Protein 6K11 (pdb70)

Organism: Legionella pneumophila subsp. pneumophila (strain Philadelphia 1 / ATCC 33152 / DSM 7513) (NCBI:txid272624)

Structure (mmCIF, N/CA/C/O backbone):
data_6K11
#
_entry.id   6K11
#
_cell.length_a   122.652
_cell.length_b   135.230
_cell.length_c   66.903
_cell.angle_alpha   90.00
_cell.angle_beta   90.00
_cell.angle_gamma   90.00
#
_symmetry.space_group_name_H-M   'P 21 21 2'
#
loop_
_entity.id
_entity.type
_entity.pdbx_description
1 polymer Lpg2148(MvcA)
2 water water
#
loop_
_atom_site.group_PDB
_atom_site.id
_atom_site.type_symbol
_atom_site.label_atom_id
_atom_site.label_alt_id
_atom_site.label_comp_id
_atom_site.label_asym_id
_atom_site.label_entity_id
_atom_site.label_seq_id
_atom_site.pdbx_PDB_ins_code
_atom_site.Cartn_x
_atom_site.Cartn_y
_atom_site.Cartn_z
_atom_site.occupancy
_atom_site.B_iso_or_equiv
_atom_site.auth_seq_id
_atom_site.auth_comp_id
_atom_site.auth_asym_id
_atom_site.auth_atom_id
_atom_site.pdbx_PDB_model_num
ATOM 1 N N . GLU A 1 2 ? 81.021 7.542 36.206 1.00 57.80 14 GLU A N 1
ATOM 2 C CA . GLU A 1 2 ? 80.559 6.177 35.955 1.00 55.78 14 GLU A CA 1
ATOM 3 C C . GLU A 1 2 ? 79.049 6.100 35.704 1.00 52.15 14 GLU A C 1
ATOM 4 O O . GLU A 1 2 ? 78.261 6.729 36.409 1.00 52.34 14 GLU A O 1
ATOM 10 N N . SER A 1 3 ? 78.652 5.315 34.703 1.00 48.14 15 SER A N 1
ATOM 11 C CA . SER A 1 3 ? 77.243 5.199 34.357 1.00 47.42 15 SER A CA 1
ATOM 12 C C . SER A 1 3 ? 76.480 4.453 35.455 1.00 48.16 15 SER A C 1
ATOM 13 O O . SER A 1 3 ? 77.069 3.670 36.209 1.00 46.11 15 SER A O 1
ATOM 16 N N . PRO A 1 4 ? 75.174 4.710 35.593 1.00 45.87 16 PRO A N 1
ATOM 17 C CA . PRO A 1 4 ? 74.392 3.943 36.576 1.00 44.02 16 PRO A CA 1
ATOM 18 C C . PRO A 1 4 ? 74.468 2.441 36.344 1.00 42.74 16 PRO A C 1
ATOM 19 O O . PRO A 1 4 ? 74.534 1.668 37.310 1.00 39.45 16 PRO A O 1
ATOM 23 N N . GLY A 1 5 ? 74.465 2.015 35.081 1.00 43.25 17 GLY A N 1
ATOM 24 C CA . GLY A 1 5 ? 74.570 0.594 34.783 1.00 41.79 17 GLY A CA 1
ATOM 25 C C . GLY A 1 5 ? 75.851 -0.026 35.308 1.00 39.53 17 GLY A C 1
ATOM 26 O O . GLY A 1 5 ? 75.839 -1.150 35.811 1.00 38.88 17 GLY A O 1
ATOM 27 N N . PHE A 1 6 ? 76.968 0.701 35.218 1.00 38.24 18 PHE A N 1
ATOM 28 C CA . PHE A 1 6 ? 78.214 0.177 35.768 1.00 40.33 18 PHE A CA 1
ATOM 29 C C . PHE A 1 6 ? 78.198 0.154 37.292 1.00 42.17 18 PHE A C 1
ATOM 30 O O . PHE A 1 6 ? 78.821 -0.724 37.905 1.00 32.82 18 PHE A O 1
ATOM 38 N N . MET A 1 7 ? 77.508 1.113 37.918 1.00 37.46 19 MET A N 1
ATOM 39 C CA . MET A 1 7 ? 77.392 1.112 39.374 1.00 37.45 19 MET A CA 1
ATOM 40 C C . MET A 1 7 ? 76.734 -0.172 39.873 1.00 36.51 19 MET A C 1
ATOM 41 O O . MET A 1 7 ? 77.072 -0.670 40.956 1.00 34.00 19 MET A O 1
ATOM 46 N N . VAL A 1 8 ? 75.782 -0.709 39.101 1.00 35.37 20 VAL A N 1
ATOM 47 C CA . VAL A 1 8 ? 75.171 -2.000 39.420 1.00 33.83 20 VAL A CA 1
ATOM 48 C C . VAL A 1 8 ? 76.240 -3.082 39.516 1.00 35.12 20 VAL A C 1
ATOM 49 O O . VAL A 1 8 ? 76.253 -3.881 40.459 1.00 32.82 20 VAL A O 1
ATOM 53 N N . HIS A 1 9 ? 77.145 -3.137 38.532 1.00 33.04 21 HIS A N 1
ATOM 54 C CA . HIS A 1 9 ? 78.193 -4.158 38.574 1.00 32.84 21 HIS A CA 1
ATOM 55 C C . HIS A 1 9 ? 79.123 -3.942 39.764 1.00 34.07 21 HIS A C 1
ATOM 56 O O . HIS A 1 9 ? 79.478 -4.892 40.476 1.00 30.98 21 HIS A O 1
ATOM 63 N N . LYS A 1 10 ? 79.548 -2.691 39.989 1.00 29.45 22 LYS A N 1
ATOM 64 C CA . LYS A 1 10 ? 80.491 -2.420 41.067 1.00 32.38 22 LYS A CA 1
ATOM 65 C C . LYS A 1 10 ? 79.899 -2.806 42.416 1.00 31.24 22 LYS A C 1
ATOM 66 O O . LYS A 1 10 ? 80.589 -3.376 43.272 1.00 33.62 22 LYS A O 1
ATOM 72 N N . LYS A 1 11 ? 78.624 -2.506 42.620 1.00 30.72 23 LYS A N 1
ATOM 73 C CA . LYS A 1 11 ? 77.989 -2.748 43.910 1.00 31.73 23 LYS A CA 1
ATOM 74 C C . LYS A 1 11 ? 77.686 -4.224 44.109 1.00 31.15 23 LYS A C 1
ATOM 75 O O . LYS A 1 11 ? 77.892 -4.756 45.204 1.00 30.13 23 LYS A O 1
ATOM 81 N N . LEU A 1 12 ? 77.187 -4.896 43.066 1.00 30.18 24 LEU A N 1
ATOM 82 C CA . LEU A 1 12 ? 76.948 -6.327 43.168 1.00 30.61 24 LEU A CA 1
ATOM 83 C C . LEU A 1 12 ? 78.247 -7.062 43.492 1.00 30.71 24 LEU A C 1
ATOM 84 O O . LEU A 1 12 ? 78.286 -7.933 44.384 1.00 29.55 24 LEU A O 1
ATOM 89 N N . LYS A 1 13 ? 79.333 -6.696 42.806 1.00 27.61 25 LYS A N 1
ATOM 90 C CA . LYS A 1 13 ? 80.610 -7.355 43.054 1.00 28.82 25 LYS A CA 1
ATOM 91 C C . LYS A 1 13 ? 81.121 -7.054 44.461 1.00 32.63 25 LYS A C 1
ATOM 92 O O . LYS A 1 13 ? 81.533 -7.964 45.194 1.00 28.76 25 LYS A O 1
ATOM 98 N N . SER A 1 14 ? 81.090 -5.776 44.867 1.00 29.92 26 SER A N 1
ATOM 99 C CA . SER A 1 14 ? 81.611 -5.421 46.183 1.00 30.87 26 SER A CA 1
ATOM 100 C C . SER A 1 14 ? 80.819 -6.106 47.298 1.00 30.29 26 SER A C 1
ATOM 101 O O . SER A 1 14 ? 81.401 -6.630 48.261 1.00 30.69 26 SER A O 1
ATOM 104 N N . MET A 1 15 ? 79.497 -6.146 47.164 1.00 30.06 27 MET A N 1
ATOM 105 C CA . MET A 1 15 ? 78.638 -6.733 48.193 1.00 30.89 27 MET A CA 1
ATOM 106 C C . MET A 1 15 ? 78.799 -8.249 48.270 1.00 28.90 27 MET A C 1
ATOM 107 O O . MET A 1 15 ? 78.820 -8.826 49.366 1.00 29.44 27 MET A O 1
ATOM 112 N N . SER A 1 16 ? 78.864 -8.917 47.122 1.00 27.73 28 SER A N 1
ATOM 113 C CA . SER A 1 16 ? 79.086 -10.365 47.133 1.00 31.46 28 SER A CA 1
ATOM 114 C C . SER A 1 16 ? 80.454 -10.726 47.723 1.00 30.43 28 SER A C 1
ATOM 115 O O . SER A 1 16 ? 80.570 -11.684 48.502 1.00 29.69 28 SER A O 1
ATOM 118 N N . GLN A 1 17 ? 81.504 -9.972 47.372 1.00 30.61 29 GLN A N 1
ATOM 119 C CA . GLN A 1 17 ? 82.820 -10.206 47.972 1.00 30.44 29 GLN A CA 1
ATOM 120 C C . GLN A 1 17 ? 82.756 -10.166 49.495 1.00 33.01 29 GLN A C 1
ATOM 121 O O . GLN A 1 17 ? 83.407 -10.971 50.174 1.00 27.98 29 GLN A O 1
ATOM 127 N N . SER A 1 18 ? 82.003 -9.206 50.049 1.00 29.73 30 SER A N 1
ATOM 128 C CA . SER A 1 18 ? 81.992 -9.001 51.492 1.00 26.48 30 SER A CA 1
ATOM 129 C C . SER A 1 18 ? 81.032 -9.946 52.210 1.00 29.99 30 SER A C 1
ATOM 130 O O . SER A 1 18 ? 81.345 -10.406 53.309 1.00 29.50 30 SER A O 1
ATOM 133 N N . TYR A 1 19 ? 79.867 -10.269 51.618 1.00 27.55 31 TYR A N 1
ATOM 134 C CA . TYR A 1 19 ? 78.768 -10.818 52.404 1.00 30.54 31 TYR A CA 1
ATOM 135 C C . TYR A 1 19 ? 78.314 -12.220 52.030 1.00 32.35 31 TYR A C 1
ATOM 136 O O . TYR A 1 19 ? 77.457 -12.768 52.739 1.00 32.41 31 TYR A O 1
ATOM 145 N N . GLY A 1 20 ? 78.836 -12.810 50.947 1.00 33.28 32 GLY A N 1
ATOM 146 C CA . GLY A 1 20 ? 78.539 -14.186 50.575 1.00 28.48 32 GLY A CA 1
ATOM 147 C C . GLY A 1 20 ? 77.083 -14.624 50.632 1.00 33.71 32 GLY A C 1
ATOM 148 O O . GLY A 1 20 ? 76.228 -14.101 49.902 1.00 32.83 32 GLY A O 1
ATOM 149 N N . VAL A 1 21 ? 76.799 -15.595 51.507 1.00 31.15 33 VAL A N 1
ATOM 150 C CA . VAL A 1 21 ? 75.475 -16.202 51.585 1.00 33.13 33 VAL A CA 1
ATOM 151 C C . VAL A 1 21 ? 74.387 -15.193 51.953 1.00 35.43 33 VAL A C 1
ATOM 152 O O . VAL A 1 21 ? 73.213 -15.412 51.630 1.00 33.66 33 VAL A O 1
ATOM 156 N N . MET A 1 22 ? 74.743 -14.090 52.617 1.00 30.70 34 MET A N 1
ATOM 157 C CA . MET A 1 22 ? 73.734 -13.113 53.024 1.00 32.45 34 MET A CA 1
ATOM 158 C C . MET A 1 22 ? 73.056 -12.458 51.821 1.00 35.88 34 MET A C 1
ATOM 159 O O . MET A 1 22 ? 71.968 -11.888 51.970 1.00 36.73 34 MET A O 1
ATOM 164 N N . MET A 1 23 ? 73.666 -12.531 50.630 1.00 33.65 35 MET A N 1
ATOM 165 C CA . MET A 1 23 ? 73.118 -11.845 49.463 1.00 33.33 35 MET A CA 1
ATOM 166 C C . MET A 1 23 ? 71.769 -12.394 49.003 1.00 36.80 35 MET A C 1
ATOM 167 O O . MET A 1 23 ? 71.073 -11.701 48.254 1.00 35.88 35 MET A O 1
ATOM 172 N N . THR A 1 24 ? 71.383 -13.614 49.413 1.00 35.16 36 THR A N 1
ATOM 173 C CA . THR A 1 24 ? 70.048 -14.128 49.091 1.00 36.68 36 THR A CA 1
ATOM 174 C C . THR A 1 24 ? 68.931 -13.305 49.725 1.00 33.22 36 THR A C 1
ATOM 175 O O . THR A 1 24 ? 67.802 -13.310 49.218 1.00 37.57 36 THR A O 1
ATOM 179 N N . GLY A 1 25 ? 69.213 -12.609 50.825 1.00 36.01 37 GLY A N 1
ATOM 180 C CA . GLY A 1 25 ? 68.202 -11.863 51.549 1.00 34.69 37 GLY A CA 1
ATOM 181 C C . GLY A 1 25 ? 67.277 -12.691 52.421 1.00 39.27 37 GLY A C 1
ATOM 182 O O . GLY A 1 25 ? 66.339 -12.136 52.995 1.00 38.04 37 GLY A O 1
ATOM 183 N N . VAL A 1 26 ? 67.510 -13.986 52.560 1.00 33.07 38 VAL A N 1
ATOM 184 C CA . VAL A 1 26 ? 66.602 -14.834 53.349 1.00 35.55 38 VAL A CA 1
ATOM 185 C C . VAL A 1 26 ? 66.933 -14.668 54.830 1.00 32.20 38 VAL A C 1
ATOM 186 O O . VAL A 1 26 ? 68.104 -14.815 55.209 1.00 33.02 38 VAL A O 1
ATOM 190 N N . PRO A 1 27 ? 65.960 -14.370 55.697 1.00 31.41 39 PRO A N 1
ATOM 191 C CA . PRO A 1 27 ? 66.287 -14.248 57.123 1.00 30.68 39 PRO A CA 1
ATOM 192 C C . PRO A 1 27 ? 66.874 -15.555 57.634 1.00 30.44 39 PRO A C 1
ATOM 193 O O . PRO A 1 27 ? 66.493 -16.636 57.183 1.00 28.77 39 PRO A O 1
ATOM 197 N N . ALA A 1 28 ? 67.850 -15.438 58.537 1.00 30.24 40 ALA A N 1
ATOM 198 C CA . ALA A 1 28 ? 68.574 -16.621 59.005 1.00 30.75 40 ALA A CA 1
ATOM 199 C C . ALA A 1 28 ? 67.632 -17.631 59.646 1.00 33.63 40 ALA A C 1
ATOM 200 O O . ALA A 1 28 ? 67.801 -18.848 59.470 1.00 29.98 40 ALA A O 1
ATOM 202 N N . GLU A 1 29 ? 66.650 -17.155 60.417 1.00 31.32 41 GLU A N 1
ATOM 203 C CA . GLU A 1 29 ? 65.737 -18.104 61.050 1.00 31.60 41 GLU A CA 1
ATOM 204 C C . GLU A 1 29 ? 64.948 -18.881 60.009 1.00 32.37 41 GLU A C 1
ATOM 205 O O . GLU A 1 29 ? 64.688 -20.078 60.184 1.00 32.62 41 GLU A O 1
ATOM 211 N N . VAL A 1 30 ? 64.569 -18.223 58.911 1.00 30.15 42 VAL A N 1
ATOM 212 C CA . VAL A 1 30 ? 63.815 -18.891 57.850 1.00 31.12 42 VAL A CA 1
ATOM 213 C C . VAL A 1 30 ? 64.684 -19.946 57.167 1.00 32.09 42 VAL A C 1
ATOM 214 O O . VAL A 1 30 ? 64.249 -21.083 56.924 1.00 31.01 42 VAL A O 1
ATOM 218 N N . LEU A 1 31 ? 65.924 -19.575 56.841 1.00 32.04 43 LEU A N 1
ATOM 219 C CA . LEU A 1 31 ? 66.869 -20.526 56.255 1.00 33.95 43 LEU A CA 1
ATOM 220 C C . LEU A 1 31 ? 67.078 -21.728 57.171 1.00 31.93 43 LEU A C 1
ATOM 221 O O . LEU A 1 31 ? 67.059 -22.886 56.720 1.00 32.92 43 LEU A O 1
ATOM 226 N N . GLY A 1 32 ? 67.298 -21.466 58.462 1.00 32.41 44 GLY A N 1
ATOM 227 C CA . GLY A 1 32 ? 67.517 -22.552 59.405 1.00 32.73 44 GLY A CA 1
ATOM 228 C C . GLY A 1 32 ? 66.320 -23.478 59.525 1.00 33.90 44 GLY A C 1
ATOM 229 O O . GLY A 1 32 ? 66.473 -24.701 59.559 1.00 30.53 44 GLY A O 1
ATOM 230 N N . GLN A 1 33 ? 65.110 -22.912 59.599 1.00 31.80 45 GLN A N 1
ATOM 231 C CA . GLN A 1 33 ? 63.922 -23.766 59.634 1.00 32.23 45 GLN A CA 1
ATOM 232 C C . GLN A 1 33 ? 63.781 -24.580 58.351 1.00 33.42 45 GLN A C 1
ATOM 233 O O . GLN A 1 33 ? 63.394 -25.755 58.391 1.00 32.98 45 GLN A O 1
ATOM 239 N N . MET A 1 34 ? 64.079 -23.983 57.194 1.00 32.12 46 MET A N 1
ATOM 240 C CA . MET A 1 34 ? 63.909 -24.755 55.964 1.00 33.22 46 MET A CA 1
ATOM 241 C C . MET A 1 34 ? 64.971 -25.852 55.845 1.00 36.99 46 MET A C 1
ATOM 242 O O . MET A 1 34 ? 64.687 -26.925 55.292 1.00 36.38 46 MET A O 1
ATOM 247 N N . GLN A 1 35 ? 66.180 -25.615 56.380 1.00 33.42 47 GLN A N 1
ATOM 248 C CA . GLN A 1 35 ? 67.199 -26.668 56.448 1.00 35.64 47 GLN A CA 1
ATOM 249 C C . GLN A 1 35 ? 66.728 -27.831 57.322 1.00 37.29 47 GLN A C 1
ATOM 250 O O . GLN A 1 35 ? 66.864 -29.000 56.946 1.00 36.52 47 GLN A O 1
ATOM 256 N N . ALA A 1 36 ? 66.174 -27.524 58.501 1.00 34.29 48 ALA A N 1
ATOM 257 C CA . ALA A 1 36 ? 65.610 -28.571 59.360 1.00 37.32 48 ALA A CA 1
ATOM 258 C C . ALA A 1 36 ? 64.564 -29.399 58.621 1.00 39.20 48 ALA A C 1
ATOM 259 O O . ALA A 1 36 ? 64.619 -30.638 58.620 1.00 39.20 48 ALA A O 1
ATOM 261 N N . GLU A 1 37 ? 63.604 -28.731 57.971 1.00 36.26 49 GLU A N 1
ATOM 262 C CA . GLU A 1 37 ? 62.515 -29.460 57.320 1.00 39.36 49 GLU A CA 1
ATOM 263 C C . GLU A 1 37 ? 63.024 -30.314 56.162 1.00 42.02 49 GLU A C 1
ATOM 264 O O . GLU A 1 37 ? 62.499 -31.410 55.922 1.00 38.88 49 GLU A O 1
ATOM 270 N N . ARG A 1 38 ? 64.081 -29.868 55.477 1.00 38.79 50 ARG A N 1
ATOM 271 C CA . ARG A 1 38 ? 64.687 -30.695 54.437 1.00 43.64 50 ARG A CA 1
ATOM 272 C C . ARG A 1 38 ? 65.388 -31.921 55.026 1.00 42.44 50 ARG A C 1
ATOM 273 O O . ARG A 1 38 ? 65.498 -32.947 54.348 1.00 43.89 50 ARG A O 1
ATOM 281 N N . SER A 1 39 ? 65.852 -31.840 56.278 1.00 41.37 51 SER A N 1
ATOM 282 C CA . SER A 1 39 ? 66.544 -32.947 56.937 1.00 42.92 51 SER A CA 1
ATOM 283 C C . SER A 1 39 ? 65.612 -33.980 57.575 1.00 48.27 51 SER A C 1
ATOM 284 O O . SER A 1 39 ? 66.024 -35.136 57.741 1.00 45.36 51 SER A O 1
ATOM 287 N N . ILE A 1 40 ? 64.383 -33.583 57.947 1.00 43.69 52 ILE A N 1
ATOM 288 C CA . ILE A 1 40 ? 63.453 -34.502 58.616 1.00 47.92 52 ILE A CA 1
ATOM 289 C C . ILE A 1 40 ? 63.336 -35.856 57.921 1.00 48.41 52 ILE A C 1
ATOM 290 O O . ILE A 1 40 ? 63.419 -36.883 58.612 1.00 48.57 52 ILE A O 1
ATOM 295 N N . PRO A 1 41 ? 63.135 -35.948 56.599 1.00 47.77 53 PRO A N 1
ATOM 296 C CA . PRO A 1 41 ? 62.974 -37.275 55.977 1.00 48.68 53 PRO A CA 1
ATOM 297 C C . PRO A 1 41 ? 64.184 -38.184 56.134 1.00 53.60 53 PRO A C 1
ATOM 298 O O . PRO A 1 41 ? 64.065 -39.392 55.888 1.00 53.37 53 PRO A O 1
ATOM 302 N N . SER A 1 42 ? 65.338 -37.651 56.528 1.00 52.26 54 SER A N 1
ATOM 303 C CA . SER A 1 42 ? 66.546 -38.444 56.710 1.00 53.56 54 SER A CA 1
ATOM 304 C C . SER A 1 42 ? 66.715 -38.968 58.131 1.00 54.30 54 SER A C 1
ATOM 305 O O . SER A 1 42 ? 67.656 -39.727 58.388 1.00 52.07 54 SER A O 1
ATOM 308 N N . ILE A 1 43 ? 65.837 -38.597 59.055 1.00 49.96 55 ILE A N 1
ATOM 309 C CA . ILE A 1 43 ? 65.943 -39.030 60.439 1.00 48.88 55 ILE A CA 1
ATOM 310 C C . ILE A 1 43 ? 65.023 -40.229 60.639 1.00 57.33 55 ILE A C 1
ATOM 311 O O . ILE A 1 43 ? 63.804 -40.132 60.450 1.00 55.16 55 ILE A O 1
ATOM 316 N N . ASN A 1 44 ? 65.617 -41.368 60.983 1.00 55.88 56 ASN A N 1
ATOM 317 C CA . ASN A 1 44 ? 64.858 -42.566 61.318 1.00 57.55 56 ASN A CA 1
ATOM 318 C C . ASN A 1 44 ? 64.284 -42.398 62.721 1.00 56.80 56 ASN A C 1
ATOM 319 O O . ASN A 1 44 ? 65.034 -42.311 63.700 1.00 55.79 56 ASN A O 1
ATOM 324 N N . LYS A 1 45 ? 62.954 -42.343 62.821 1.00 59.54 57 LYS A N 1
ATOM 325 C CA . LYS A 1 45 ? 62.331 -41.987 64.091 1.00 63.01 57 LYS A CA 1
ATOM 326 C C . LYS A 1 45 ? 62.239 -43.148 65.074 1.00 62.66 57 LYS A C 1
ATOM 327 O O . LYS A 1 45 ? 61.886 -42.922 66.237 1.00 64.85 57 LYS A O 1
ATOM 333 N N . THR A 1 46 ? 62.577 -44.367 64.660 1.00 62.97 58 THR A N 1
ATOM 334 C CA . THR A 1 46 ? 62.740 -45.477 65.594 1.00 66.43 58 THR A CA 1
ATOM 335 C C . THR A 1 46 ? 64.155 -45.565 66.155 1.00 67.79 58 THR A C 1
ATOM 336 O O . THR A 1 46 ? 64.440 -46.477 66.938 1.00 68.39 58 THR A O 1
ATOM 340 N N . GLY A 1 47 ? 65.041 -44.645 65.775 1.00 66.07 59 GLY A N 1
ATOM 341 C CA . GLY A 1 47 ? 66.427 -44.666 66.186 1.00 63.35 59 GLY A CA 1
ATOM 342 C C . GLY A 1 47 ? 66.747 -43.614 67.228 1.00 60.76 59 GLY A C 1
ATOM 343 O O . GLY A 1 47 ? 65.868 -43.098 67.927 1.00 61.57 59 GLY A O 1
ATOM 344 N N . ASN A 1 48 ? 68.037 -43.294 67.333 1.00 59.92 60 ASN A N 1
ATOM 345 C CA . ASN A 1 48 ? 68.523 -42.300 68.287 1.00 59.04 60 ASN A CA 1
ATOM 346 C C . ASN A 1 48 ? 68.268 -40.900 67.725 1.00 57.97 60 ASN A C 1
ATOM 347 O O . ASN A 1 48 ? 68.962 -40.458 66.802 1.00 56.65 60 ASN A O 1
ATOM 352 N N . LEU A 1 49 ? 67.289 -40.190 68.300 1.00 55.01 61 LEU A N 1
ATOM 353 C CA . LEU A 1 49 ? 66.863 -38.909 67.734 1.00 55.19 61 LEU A CA 1
ATOM 354 C C . LEU A 1 49 ? 67.890 -37.812 67.997 1.00 52.85 61 LEU A C 1
ATOM 355 O O . LEU A 1 49 ? 68.257 -37.065 67.084 1.00 51.33 61 LEU A O 1
ATOM 360 N N . LYS A 1 50 ? 68.360 -37.693 69.242 1.00 49.32 62 LYS A N 1
ATOM 361 C CA . LYS A 1 50 ? 69.328 -36.651 69.578 1.00 56.17 62 LYS A CA 1
ATOM 362 C C . LYS A 1 50 ? 70.619 -36.789 68.774 1.00 55.72 62 LYS A C 1
ATOM 363 O O . LYS A 1 50 ? 71.241 -35.779 68.409 1.00 52.77 62 LYS A O 1
ATOM 369 N N . GLN A 1 51 ? 71.029 -38.023 68.475 1.00 52.60 63 GLN A N 1
ATOM 370 C CA . GLN A 1 51 ? 72.256 -38.246 67.721 1.00 53.32 63 GLN A CA 1
ATOM 371 C C . GLN A 1 51 ? 72.057 -37.960 66.236 1.00 52.22 63 GLN A C 1
ATOM 372 O O . GLN A 1 51 ? 72.938 -37.383 65.583 1.00 46.46 63 GLN A O 1
ATOM 378 N N . GLN A 1 52 ? 70.907 -38.354 65.688 1.00 46.01 64 GLN A N 1
ATOM 379 C CA . GLN A 1 52 ? 70.625 -38.063 64.289 1.00 46.10 64 GLN A CA 1
ATOM 380 C C . GLN A 1 52 ? 70.508 -36.561 64.054 1.00 47.02 64 GLN A C 1
ATOM 381 O O . GLN A 1 52 ? 70.995 -36.047 63.041 1.00 44.13 64 GLN A O 1
ATOM 387 N N . ILE A 1 53 ? 69.882 -35.840 64.986 1.00 42.77 65 ILE A N 1
ATOM 388 C CA . ILE A 1 53 ? 69.775 -34.389 64.851 1.00 45.15 65 ILE A CA 1
ATOM 389 C C . ILE A 1 53 ? 71.165 -33.759 64.831 1.00 44.34 65 ILE A C 1
ATOM 390 O O . ILE A 1 53 ? 71.460 -32.894 63.998 1.00 40.09 65 ILE A O 1
ATOM 395 N N . ALA A 1 54 ? 72.040 -34.182 65.749 1.00 40.40 66 ALA A N 1
ATOM 396 C CA . ALA A 1 54 ? 73.405 -33.658 65.756 1.00 42.84 66 ALA A CA 1
ATOM 397 C C . ALA A 1 54 ? 74.099 -33.933 64.428 1.00 43.33 66 ALA A C 1
ATOM 398 O O . ALA A 1 54 ? 74.824 -33.075 63.903 1.00 43.11 66 ALA A O 1
ATOM 400 N N . LYS A 1 55 ? 73.854 -35.114 63.858 1.00 43.58 67 LYS A N 1
ATOM 401 C CA . LYS A 1 55 ? 74.437 -35.488 62.576 1.00 43.16 67 LYS A CA 1
ATOM 402 C C . LYS A 1 55 ? 73.935 -34.589 61.451 1.00 44.90 67 LYS A C 1
ATOM 403 O O . LYS A 1 55 ? 74.724 -34.091 60.634 1.00 40.91 67 LYS A O 1
ATOM 409 N N . GLU A 1 56 ? 72.618 -34.371 61.389 1.00 40.35 68 GLU A N 1
ATOM 410 C CA . GLU A 1 56 ? 72.069 -33.565 60.303 1.00 41.89 68 GLU A CA 1
ATOM 411 C C . GLU A 1 56 ? 72.498 -32.111 60.424 1.00 39.40 68 GLU A C 1
ATOM 412 O O . GLU A 1 56 ? 72.754 -31.448 59.412 1.00 37.92 68 GLU A O 1
ATOM 418 N N . VAL A 1 57 ? 72.581 -31.596 61.648 1.00 35.87 69 VAL A N 1
ATOM 419 C CA . VAL A 1 57 ? 73.001 -30.211 61.833 1.00 37.03 69 VAL A CA 1
ATOM 420 C C . VAL A 1 57 ? 74.452 -30.040 61.393 1.00 37.26 69 VAL A C 1
ATOM 421 O O . VAL A 1 57 ? 74.800 -29.081 60.692 1.00 33.46 69 VAL A O 1
ATOM 425 N N . SER A 1 58 ? 75.317 -30.980 61.786 1.00 36.91 70 SER A N 1
ATOM 426 C CA . SER A 1 58 ? 76.721 -30.920 61.384 1.00 37.78 70 SER A CA 1
ATOM 427 C C . SER A 1 58 ? 76.864 -30.930 59.865 1.00 38.81 70 SER A C 1
ATOM 428 O O . SER A 1 58 ? 77.624 -30.135 59.293 1.00 39.17 70 SER A O 1
ATOM 431 N N . LYS A 1 59 ? 76.135 -31.826 59.194 1.00 33.21 71 LYS A N 1
ATOM 432 C CA . LYS A 1 59 ? 76.231 -31.939 57.741 1.00 39.43 71 LYS A CA 1
ATOM 433 C C . LYS A 1 59 ? 75.903 -30.612 57.057 1.00 42.29 71 LYS A C 1
ATOM 434 O O . LYS A 1 59 ? 76.654 -30.140 56.194 1.00 38.10 71 LYS A O 1
ATOM 440 N N . VAL A 1 60 ? 74.797 -29.981 57.455 1.00 37.92 72 VAL A N 1
ATOM 441 C CA . VAL A 1 60 ? 74.372 -28.730 56.829 1.00 37.33 72 VAL A CA 1
ATOM 442 C C . VAL A 1 60 ? 75.341 -27.602 57.163 1.00 35.45 72 VAL A C 1
ATOM 443 O O . VAL A 1 60 ? 75.709 -26.803 56.294 1.00 37.87 72 VAL A O 1
ATOM 447 N N . CYS A 1 61 ? 75.779 -27.516 58.416 1.00 34.10 73 CYS A N 1
ATOM 448 C CA . CYS A 1 61 ? 76.675 -26.432 58.790 1.00 37.67 73 CYS A CA 1
ATOM 449 C C . CYS A 1 61 ? 78.054 -26.605 58.159 1.00 41.09 73 CYS A C 1
ATOM 450 O O . CYS A 1 61 ? 78.738 -25.604 57.891 1.00 37.82 73 CYS A O 1
ATOM 453 N N . HIS A 1 62 ? 78.466 -27.854 57.900 1.00 36.66 74 HIS A N 1
ATOM 454 C CA . HIS A 1 62 ? 79.617 -28.100 57.029 1.00 42.48 74 HIS A CA 1
ATOM 455 C C . HIS A 1 62 ? 79.427 -27.435 55.674 1.00 37.39 74 HIS A C 1
ATOM 456 O O . HIS A 1 62 ? 80.292 -26.688 55.214 1.00 38.09 74 HIS A O 1
ATOM 463 N N . MET A 1 63 ? 78.306 -27.731 55.011 1.00 34.02 75 MET A N 1
ATOM 464 C CA . MET A 1 63 ? 78.047 -27.212 53.673 1.00 41.61 75 MET A CA 1
ATOM 465 C C . MET A 1 63 ? 78.012 -25.684 53.641 1.00 41.35 75 MET A C 1
ATOM 466 O O . MET A 1 63 ? 78.426 -25.083 52.640 1.00 38.55 75 MET A O 1
ATOM 471 N N . MET A 1 64 ? 77.543 -25.036 54.719 1.00 35.97 76 MET A N 1
ATOM 472 C CA . MET A 1 64 ? 77.534 -23.573 54.751 1.00 39.08 76 MET A CA 1
ATOM 473 C C . MET A 1 64 ? 78.939 -22.965 54.719 1.00 40.04 76 MET A C 1
ATOM 474 O O . MET A 1 64 ? 79.079 -21.789 54.370 1.00 36.67 76 MET A O 1
ATOM 479 N N . THR A 1 65 ? 79.981 -23.722 55.076 1.00 37.19 77 THR A N 1
ATOM 480 C CA . THR A 1 65 ? 81.355 -23.229 55.003 1.00 37.25 77 THR A CA 1
ATOM 481 C C . THR A 1 65 ? 82.137 -23.789 53.813 1.00 38.93 77 THR A C 1
ATOM 482 O O . THR A 1 65 ? 83.357 -23.575 53.726 1.00 38.51 77 THR A O 1
ATOM 486 N N . GLU A 1 66 ? 81.474 -24.478 52.886 1.00 37.84 78 GLU A N 1
ATOM 487 C CA . GLU A 1 66 ? 82.138 -25.104 51.742 1.00 36.01 78 GLU A CA 1
ATOM 488 C C . GLU A 1 66 ? 81.562 -24.554 50.442 1.00 35.94 78 GLU A C 1
ATOM 489 O O . GLU A 1 66 ? 80.506 -23.898 50.468 1.00 33.65 78 GLU A O 1
ATOM 495 N N . PRO A 1 67 ? 82.213 -24.799 49.274 1.00 35.76 79 PRO A N 1
ATOM 496 C CA . PRO A 1 67 ? 81.604 -24.380 47.998 1.00 33.98 79 PRO A CA 1
ATOM 497 C C . PRO A 1 67 ? 80.409 -25.243 47.622 1.00 35.40 79 PRO A C 1
ATOM 498 O O . PRO A 1 67 ? 80.541 -26.214 46.862 1.00 33.78 79 PRO A O 1
ATOM 502 N N . THR A 1 68 ? 79.229 -24.897 48.137 1.00 29.80 80 THR A N 1
ATOM 503 C CA . THR A 1 68 ? 78.022 -25.671 47.874 1.00 32.54 80 THR A CA 1
ATOM 504 C C . THR A 1 68 ? 76.916 -24.834 47.251 1.00 33.79 80 THR A C 1
ATOM 505 O O . THR A 1 68 ? 75.755 -25.265 47.226 1.00 33.40 80 THR A O 1
ATOM 509 N N . GLN A 1 69 ? 77.236 -23.651 46.756 1.00 30.40 81 GLN A N 1
ATOM 510 C CA . GLN A 1 69 ? 76.291 -22.892 45.950 1.00 30.77 81 GLN A CA 1
ATOM 511 C C . GLN A 1 69 ? 76.311 -23.431 44.526 1.00 32.89 81 GLN A C 1
ATOM 512 O O . GLN A 1 69 ? 77.380 -23.556 43.925 1.00 33.91 81 GLN A O 1
ATOM 518 N N . SER A 1 70 ? 75.136 -23.750 43.977 1.00 31.83 82 SER A N 1
ATOM 519 C CA . SER A 1 70 ? 75.123 -24.238 42.609 1.00 31.85 82 SER A CA 1
ATOM 520 C C . SER A 1 70 ? 75.196 -23.073 41.627 1.00 29.82 82 SER A C 1
ATOM 521 O O . SER A 1 70 ? 74.880 -21.922 41.952 1.00 29.27 82 SER A O 1
ATOM 524 N N . CYS A 1 71 ? 75.645 -23.385 40.410 1.00 28.70 83 CYS A N 1
ATOM 525 C CA . CYS A 1 71 ? 75.675 -22.376 39.357 1.00 30.44 83 CYS A CA 1
ATOM 526 C C . CYS A 1 71 ? 74.282 -21.799 39.116 1.00 28.56 83 CYS A C 1
ATOM 527 O O . CYS A 1 71 ? 74.130 -20.587 38.947 1.00 30.82 83 CYS A O 1
ATOM 529 N N . GLY A 1 72 ? 73.256 -22.649 39.107 1.00 31.02 84 GLY A N 1
ATOM 530 C CA . GLY A 1 72 ? 71.897 -22.161 38.872 1.00 33.35 84 GLY A CA 1
ATOM 531 C C . GLY A 1 72 ? 71.409 -21.220 39.961 1.00 33.19 84 GLY A C 1
ATOM 532 O O . GLY A 1 72 ? 70.754 -20.214 39.676 1.00 34.38 84 GLY A O 1
ATOM 533 N N . GLN A 1 73 ? 71.730 -21.534 41.222 1.00 34.19 85 GLN A N 1
ATOM 534 C CA . GLN A 1 73 ? 71.395 -20.653 42.338 1.00 32.64 85 GLN A CA 1
ATOM 535 C C . GLN A 1 73 ? 72.029 -19.280 42.189 1.00 34.25 85 GLN A C 1
ATOM 536 O O . GLN A 1 73 ? 71.380 -18.262 42.437 1.00 32.42 85 GLN A O 1
ATOM 542 N N . ALA A 1 74 ? 73.310 -19.226 41.822 1.00 28.64 86 ALA A N 1
ATOM 543 C CA . ALA A 1 74 ? 73.964 -17.936 41.646 1.00 31.58 86 ALA A CA 1
ATOM 544 C C . ALA A 1 74 ? 73.310 -17.139 40.522 1.00 29.59 86 ALA A C 1
ATOM 545 O O . ALA A 1 74 ? 73.086 -15.928 40.654 1.00 31.35 86 ALA A O 1
ATOM 547 N N . SER A 1 75 ? 73.036 -17.794 39.390 1.00 29.36 87 SER A N 1
ATOM 548 C CA . SER A 1 75 ? 72.347 -17.115 38.293 1.00 28.35 87 SER A CA 1
ATOM 549 C C . SER A 1 75 ? 70.965 -16.633 38.725 1.00 33.10 87 SER A C 1
ATOM 550 O O . SER A 1 75 ? 70.528 -15.544 38.327 1.00 33.92 87 SER A O 1
ATOM 553 N N . ASN A 1 76 ? 70.252 -17.446 39.516 1.00 32.52 88 ASN A N 1
ATOM 554 C CA . ASN A 1 76 ? 68.931 -17.044 40.003 1.00 35.48 88 ASN A CA 1
ATOM 555 C C . ASN A 1 76 ? 69.029 -15.798 40.876 1.00 36.19 88 ASN A C 1
ATOM 556 O O . ASN A 1 76 ? 68.175 -14.904 40.789 1.00 35.87 88 ASN A O 1
ATOM 561 N N . ASP A 1 77 ? 70.075 -15.718 41.713 1.00 32.68 89 ASP A N 1
ATOM 562 C CA . ASP A 1 77 ? 70.297 -14.552 42.565 1.00 33.86 89 ASP A CA 1
ATOM 563 C C . ASP A 1 77 ? 70.626 -13.313 41.742 1.00 38.77 89 ASP A C 1
ATOM 564 O O . ASP A 1 77 ? 70.126 -12.220 42.028 1.00 36.36 89 ASP A O 1
ATOM 569 N N . VAL A 1 78 ? 71.542 -13.446 40.774 1.00 31.98 90 VAL A N 1
ATOM 570 C CA . VAL A 1 78 ? 71.878 -12.315 39.913 1.00 33.38 90 VAL A CA 1
ATOM 571 C C . VAL A 1 78 ? 70.626 -11.799 39.204 1.00 33.44 90 VAL A C 1
ATOM 572 O O . VAL A 1 78 ? 70.367 -10.591 39.167 1.00 35.76 90 VAL A O 1
ATOM 576 N N . CYS A 1 79 ? 69.808 -12.712 38.678 1.00 33.97 91 CYS A N 1
ATOM 577 C CA . CYS A 1 79 ? 68.621 -12.301 37.933 1.00 35.51 91 CYS A CA 1
ATOM 578 C C . CYS A 1 79 ? 67.598 -11.627 38.839 1.00 37.32 91 CYS A C 1
ATOM 579 O O . CYS A 1 79 ? 66.969 -10.634 38.445 1.00 39.35 91 CYS A O 1
ATOM 582 N N . GLU A 1 80 ? 67.402 -12.158 40.045 1.00 36.58 92 GLU A N 1
ATOM 583 C CA . GLU A 1 80 ? 66.456 -11.543 40.970 1.00 39.80 92 GLU A CA 1
ATOM 584 C C . GLU A 1 80 ? 66.927 -10.158 41.403 1.00 40.91 92 GLU A C 1
ATOM 585 O O . GLU A 1 80 ? 66.121 -9.223 41.513 1.00 37.41 92 GLU A O 1
ATOM 591 N N . LEU A 1 81 ? 68.229 -10.001 41.656 1.00 35.25 93 LEU A N 1
ATOM 592 C CA . LEU A 1 81 ? 68.720 -8.694 42.071 1.00 33.42 93 LEU A CA 1
ATOM 593 C C . LEU A 1 81 ? 68.606 -7.679 40.944 1.00 37.90 93 LEU A C 1
ATOM 594 O O . LEU A 1 81 ? 68.194 -6.531 41.170 1.00 36.63 93 LEU A O 1
ATOM 599 N N . LEU A 1 82 ? 68.936 -8.082 39.719 1.00 34.52 94 LEU A N 1
ATOM 600 C CA . LEU A 1 82 ? 68.978 -7.110 38.632 1.00 34.80 94 LEU A CA 1
ATOM 601 C C . LEU A 1 82 ? 67.596 -6.840 38.051 1.00 36.55 94 LEU A C 1
ATOM 602 O O . LEU A 1 82 ? 67.351 -5.739 37.550 1.00 37.75 94 LEU A O 1
ATOM 607 N N . LEU A 1 83 ? 66.686 -7.817 38.108 1.00 36.41 95 LEU A N 1
ATOM 608 C CA . LEU A 1 83 ? 65.373 -7.672 37.494 1.00 39.72 95 LEU A CA 1
ATOM 609 C C . LEU A 1 83 ? 64.254 -7.396 38.485 1.00 44.09 95 LEU A C 1
ATOM 610 O O . LEU A 1 83 ? 63.221 -6.847 38.081 1.00 42.94 95 LEU A O 1
ATOM 615 N N . GLY A 1 84 ? 64.413 -7.779 39.746 1.00 41.34 96 GLY A N 1
ATOM 616 C CA . GLY A 1 84 ? 63.291 -7.845 40.662 1.00 40.96 96 GLY A CA 1
ATOM 617 C C . GLY A 1 84 ? 62.496 -9.129 40.489 1.00 41.03 96 GLY A C 1
ATOM 618 O O . GLY A 1 84 ? 62.549 -9.794 39.461 1.00 41.30 96 GLY A O 1
ATOM 619 N N . LYS A 1 85 ? 61.732 -9.474 41.527 1.00 41.85 97 LYS A N 1
ATOM 620 C CA . LYS A 1 85 ? 61.101 -10.791 41.591 1.00 47.80 97 LYS A CA 1
ATOM 621 C C . LYS A 1 85 ? 60.162 -11.041 40.407 1.00 44.59 97 LYS A C 1
ATOM 622 O O . LYS A 1 85 ? 60.212 -12.104 39.777 1.00 45.39 97 LYS A O 1
ATOM 628 N N . ILE A 1 86 ? 59.300 -10.071 40.085 1.00 45.41 98 ILE A N 1
ATOM 629 C CA . ILE A 1 86 ? 58.283 -10.273 39.048 1.00 41.10 98 ILE A CA 1
ATOM 630 C C . ILE A 1 86 ? 58.925 -10.456 37.675 1.00 38.74 98 ILE A C 1
ATOM 631 O O . ILE A 1 86 ? 58.606 -11.401 36.945 1.00 41.24 98 ILE A O 1
ATOM 636 N N . GLU A 1 87 ? 59.805 -9.529 37.280 1.00 40.60 99 GLU A N 1
ATOM 637 C CA . GLU A 1 87 ? 60.437 -9.634 35.966 1.00 42.58 99 GLU A CA 1
ATOM 638 C C . GLU A 1 87 ? 61.398 -10.815 35.887 1.00 45.91 99 GLU A C 1
ATOM 639 O O . GLU A 1 87 ? 61.556 -11.415 34.815 1.00 44.25 99 GLU A O 1
ATOM 645 N N . ALA A 1 88 ? 62.059 -11.158 36.996 1.00 43.55 100 ALA A N 1
ATOM 646 C CA . ALA A 1 88 ? 62.882 -12.362 36.992 1.00 43.74 100 ALA A CA 1
ATOM 647 C C . ALA A 1 88 ? 62.034 -13.603 36.736 1.00 43.69 100 ALA A C 1
ATOM 648 O O . ALA A 1 88 ? 62.476 -14.531 36.047 1.00 41.50 100 ALA A O 1
ATOM 650 N N . GLU A 1 89 ? 60.799 -13.624 37.244 1.00 47.58 101 GLU A N 1
ATOM 651 C CA . GLU A 1 89 ? 59.918 -14.755 36.963 1.00 45.50 101 GLU A CA 1
ATOM 652 C C . GLU A 1 89 ? 59.551 -14.822 35.482 1.00 46.10 101 GLU A C 1
ATOM 653 O O . GLU A 1 89 ? 59.484 -15.912 34.902 1.00 48.31 101 GLU A O 1
ATOM 659 N N . LYS A 1 90 ? 59.308 -13.670 34.851 1.00 45.53 102 LYS A N 1
ATOM 660 C CA . LYS A 1 90 ? 59.053 -13.663 33.413 1.00 45.64 102 LYS A CA 1
ATOM 661 C C . LYS A 1 90 ? 60.286 -14.109 32.631 1.00 46.14 102 LYS A C 1
ATOM 662 O O . LYS A 1 90 ? 60.176 -14.880 31.668 1.00 45.29 102 LYS A O 1
ATOM 668 N N . PHE A 1 91 ? 61.470 -13.624 33.027 1.00 43.74 103 PHE A N 1
ATOM 669 C CA . PHE A 1 91 ? 62.716 -14.051 32.389 1.00 41.62 103 PHE A CA 1
ATOM 670 C C . PHE A 1 91 ? 62.874 -15.563 32.466 1.00 44.70 103 PHE A C 1
ATOM 671 O O . PHE A 1 91 ? 63.294 -16.205 31.495 1.00 45.81 103 PHE A O 1
ATOM 679 N N . HIS A 1 92 ? 62.507 -16.153 33.608 1.00 45.11 104 HIS A N 1
ATOM 680 C CA . HIS A 1 92 ? 62.666 -17.591 33.802 1.00 45.53 104 HIS A CA 1
ATOM 681 C C . HIS A 1 92 ? 61.820 -18.394 32.823 1.00 49.98 104 HIS A C 1
ATOM 682 O O . HIS A 1 92 ? 62.214 -19.496 32.424 1.00 46.13 104 HIS A O 1
ATOM 689 N N . PHE A 1 93 ? 60.663 -17.870 32.418 1.00 49.28 105 PHE A N 1
ATOM 690 C CA . PHE A 1 93 ? 59.817 -18.591 31.476 1.00 51.32 105 PHE A CA 1
ATOM 691 C C . PHE A 1 93 ? 60.101 -18.239 30.020 1.00 52.84 105 PHE A C 1
ATOM 692 O O . PHE A 1 93 ? 59.521 -18.869 29.130 1.00 56.32 105 PHE A O 1
ATOM 700 N N . THR A 1 94 ? 60.970 -17.268 29.749 1.00 45.99 106 THR A N 1
ATOM 701 C CA . THR A 1 94 ? 61.374 -17.016 28.374 1.00 50.57 106 THR A CA 1
ATOM 702 C C . THR A 1 94 ? 62.190 -18.198 27.874 1.00 50.46 106 THR A C 1
ATOM 703 O O . THR A 1 94 ? 62.952 -18.804 28.630 1.00 49.80 106 THR A O 1
ATOM 707 N N . LYS A 1 95 ? 62.018 -18.537 26.600 1.00 50.90 107 LYS A N 1
ATOM 708 C CA . LYS A 1 95 ? 62.741 -19.668 26.037 1.00 53.90 107 LYS A CA 1
ATOM 709 C C . LYS A 1 95 ? 64.218 -19.334 25.825 1.00 48.38 107 LYS A C 1
ATOM 710 O O . LYS A 1 95 ? 64.597 -18.187 25.571 1.00 48.92 107 LYS A O 1
ATOM 716 N N . TYR A 1 96 ? 65.050 -20.362 25.930 1.00 50.73 108 TYR A N 1
ATOM 717 C CA . TYR A 1 96 ? 66.446 -20.256 25.533 1.00 46.82 108 TYR A CA 1
ATOM 718 C C . TYR A 1 96 ? 66.578 -20.413 24.019 1.00 48.92 108 TYR A C 1
ATOM 719 O O . TYR A 1 96 ? 65.829 -21.161 23.385 1.00 53.89 108 TYR A O 1
ATOM 728 N N . GLU A 1 97 ? 67.541 -19.695 23.441 1.00 43.79 109 GLU A N 1
ATOM 729 C CA . GLU A 1 97 ? 67.937 -19.869 22.048 1.00 47.05 109 GLU A CA 1
ATOM 730 C C . GLU A 1 97 ? 69.291 -20.566 21.949 1.00 45.84 109 GLU A C 1
ATOM 731 O O . GLU A 1 97 ? 70.226 -20.260 22.694 1.00 43.60 109 GLU A O 1
ATOM 737 N N . ALA A 1 98 ? 69.394 -21.518 21.034 1.00 44.37 110 ALA A N 1
ATOM 738 C CA . ALA A 1 98 ? 70.691 -22.129 20.789 1.00 46.32 110 ALA A CA 1
ATOM 739 C C . ALA A 1 98 ? 71.645 -21.100 20.191 1.00 45.26 110 ALA A C 1
ATOM 740 O O . ALA A 1 98 ? 71.267 -20.309 19.323 1.00 45.39 110 ALA A O 1
ATOM 742 N N . LEU A 1 99 ? 72.882 -21.084 20.695 1.00 45.41 111 LEU A N 1
ATOM 743 C CA . LEU A 1 99 ? 73.922 -20.268 20.086 1.00 46.73 111 LEU A CA 1
ATOM 744 C C . LEU A 1 99 ? 74.231 -20.813 18.696 1.00 49.43 111 LEU A C 1
ATOM 745 O O . LEU A 1 99 ? 74.467 -22.014 18.531 1.00 47.88 111 LEU A O 1
ATOM 750 N N . SER A 1 100 ? 74.204 -19.936 17.694 1.00 49.22 112 SER A N 1
ATOM 751 C CA . SER A 1 100 ? 74.544 -20.333 16.335 1.00 52.66 112 SER A CA 1
ATOM 752 C C . SER A 1 100 ? 75.983 -20.855 16.272 1.00 57.53 112 SER A C 1
ATOM 753 O O . SER A 1 100 ? 76.793 -20.659 17.185 1.00 57.34 112 SER A O 1
ATOM 756 N N . ALA A 1 101 ? 76.301 -21.521 15.158 1.00 60.56 113 ALA A N 1
ATOM 757 C CA . ALA A 1 101 ? 77.559 -22.259 15.072 1.00 58.37 113 ALA A CA 1
ATOM 758 C C . ALA A 1 101 ? 78.773 -21.346 15.206 1.00 61.09 113 ALA A C 1
ATOM 759 O O . ALA A 1 101 ? 79.831 -21.793 15.671 1.00 59.96 113 ALA A O 1
ATOM 761 N N . ASP A 1 102 ? 78.648 -20.077 14.806 1.00 56.94 114 ASP A N 1
ATOM 762 C CA . ASP A 1 102 ? 79.709 -19.093 14.985 1.00 61.05 114 ASP A CA 1
ATOM 763 C C . ASP A 1 102 ? 79.411 -18.089 16.090 1.00 58.58 114 ASP A C 1
ATOM 764 O O . ASP A 1 102 ? 80.221 -17.185 16.321 1.00 57.10 114 ASP A O 1
ATOM 769 N N . GLY A 1 103 ? 78.270 -18.212 16.759 1.00 56.90 115 GLY A N 1
ATOM 770 C CA . GLY A 1 103 ? 77.831 -17.211 17.704 1.00 55.10 115 GLY A CA 1
ATOM 771 C C . GLY A 1 103 ? 77.207 -15.983 17.084 1.00 56.85 115 GLY A C 1
ATOM 772 O O . GLY A 1 103 ? 76.953 -15.008 17.802 1.00 52.60 115 GLY A O 1
ATOM 773 N N . ASP A 1 104 ? 76.933 -16.007 15.774 1.00 59.02 116 ASP A N 1
ATOM 774 C CA . ASP A 1 104 ? 76.482 -14.804 15.079 1.00 58.07 116 ASP A CA 1
ATOM 775 C C . ASP A 1 104 ? 75.169 -14.286 15.636 1.00 55.00 116 ASP A C 1
ATOM 776 O O . ASP A 1 104 ? 74.969 -13.069 15.724 1.00 58.80 116 ASP A O 1
ATOM 781 N N . ASN A 1 105 ? 74.250 -15.184 16.002 1.00 53.00 117 ASN A N 1
ATOM 782 C CA . ASN A 1 105 ? 72.929 -14.715 16.407 1.00 51.58 117 ASN A CA 1
ATOM 783 C C . ASN A 1 105 ? 73.010 -13.875 17.677 1.00 56.22 117 ASN A C 1
ATOM 784 O O . ASN A 1 105 ? 72.317 -12.858 17.801 1.00 54.56 117 ASN A O 1
ATOM 789 N N . LEU A 1 106 ? 73.881 -14.259 18.614 1.00 54.01 118 LEU A N 1
ATOM 790 C CA . LEU A 1 106 ? 74.098 -13.438 19.801 1.00 51.23 118 LEU A CA 1
ATOM 791 C C . LEU A 1 106 ? 74.928 -12.201 19.476 1.00 52.30 118 LEU A C 1
ATOM 792 O O . LEU A 1 106 ? 74.635 -11.107 19.971 1.00 53.19 118 LEU A O 1
ATOM 797 N N . LYS A 1 107 ? 75.956 -12.349 18.639 1.00 51.32 119 LYS A N 1
ATOM 798 C CA . LYS A 1 107 ? 76.768 -11.195 18.270 1.00 56.57 119 LYS A CA 1
ATOM 799 C C . LYS A 1 107 ? 75.923 -10.118 17.603 1.00 60.75 119 LYS A C 1
ATOM 800 O O . LYS A 1 107 ? 76.034 -8.935 17.943 1.00 62.26 119 LYS A O 1
ATOM 806 N N . ASN A 1 108 ? 75.042 -10.511 16.681 1.00 61.71 120 ASN A N 1
ATOM 807 C CA . ASN A 1 108 ? 74.263 -9.515 15.952 1.00 62.77 120 ASN A CA 1
ATOM 808 C C . ASN A 1 108 ? 73.217 -8.851 16.838 1.00 60.07 120 ASN A C 1
ATOM 809 O O . ASN A 1 108 ? 72.888 -7.679 16.623 1.00 63.38 120 ASN A O 1
ATOM 814 N N . VAL A 1 109 ? 72.691 -9.567 17.837 1.00 57.29 121 VAL A N 1
ATOM 815 C CA . VAL A 1 109 ? 71.805 -8.936 18.815 1.00 54.33 121 VAL A CA 1
ATOM 816 C C . VAL A 1 109 ? 72.530 -7.808 19.542 1.00 58.14 121 VAL A C 1
ATOM 817 O O . VAL A 1 109 ? 71.973 -6.723 19.757 1.00 60.83 121 VAL A O 1
ATOM 821 N N . LEU A 1 110 ? 73.793 -8.037 19.908 1.00 56.56 122 LEU A N 1
ATOM 822 C CA . LEU A 1 110 ? 74.559 -7.026 20.631 1.00 57.62 122 LEU A CA 1
ATOM 823 C C . LEU A 1 110 ? 74.926 -5.854 19.727 1.00 63.11 122 LEU A C 1
ATOM 824 O O . LEU A 1 110 ? 74.886 -4.694 20.158 1.00 62.07 122 LEU A O 1
ATOM 829 N N . GLU A 1 111 ? 75.288 -6.136 18.471 1.00 63.33 123 GLU A N 1
ATOM 830 C CA . GLU A 1 111 ? 75.594 -5.061 17.530 1.00 66.83 123 GLU A CA 1
ATOM 831 C C . GLU A 1 111 ? 74.376 -4.187 17.252 1.00 64.45 123 GLU A C 1
ATOM 832 O O . GLU A 1 111 ? 74.524 -2.997 16.952 1.00 68.74 123 GLU A O 1
ATOM 838 N N . ASN A 1 112 ? 73.170 -4.746 17.360 1.00 63.65 124 ASN A N 1
ATOM 839 C CA . ASN A 1 112 ? 71.931 -4.005 17.154 1.00 65.02 124 ASN A CA 1
ATOM 840 C C . ASN A 1 112 ? 71.459 -3.254 18.397 1.00 66.42 124 ASN A C 1
ATOM 841 O O . ASN A 1 112 ? 70.279 -2.881 18.462 1.00 65.36 124 ASN A O 1
ATOM 846 N N . THR A 1 113 ? 72.326 -3.032 19.386 1.00 63.31 125 THR A N 1
ATOM 847 C CA . THR A 1 113 ? 71.946 -2.329 20.607 1.00 63.81 125 THR A CA 1
ATOM 848 C C . THR A 1 113 ? 72.954 -1.223 20.882 1.00 63.08 125 THR A C 1
ATOM 849 O O . THR A 1 113 ? 74.166 -1.444 20.787 1.00 65.80 125 THR A O 1
ATOM 853 N N . ALA A 1 114 ? 72.453 -0.046 21.224 1.00 61.76 126 ALA A N 1
ATOM 854 C CA . ALA A 1 114 ? 73.309 1.114 21.448 1.00 65.53 126 ALA A CA 1
ATOM 855 C C . ALA A 1 114 ? 74.111 0.937 22.728 1.00 62.80 126 ALA A C 1
ATOM 856 O O . ALA A 1 114 ? 73.518 0.940 23.815 1.00 64.27 126 ALA A O 1
ATOM 858 N N . PRO A 1 115 ? 75.439 0.795 22.657 1.00 61.26 127 PRO A N 1
ATOM 859 C CA . PRO A 1 115 ? 76.223 0.548 23.883 1.00 60.61 127 PRO A CA 1
ATOM 860 C C . PRO A 1 115 ? 76.078 1.637 24.931 1.00 61.04 127 PRO A C 1
ATOM 861 O O . PRO A 1 115 ? 76.182 1.353 26.133 1.00 57.17 127 PRO A O 1
ATOM 865 N N . SER A 1 116 ? 75.837 2.879 24.515 1.00 61.62 128 SER A N 1
ATOM 866 C CA . SER A 1 116 ? 75.666 3.973 25.461 1.00 58.77 128 SER A CA 1
ATOM 867 C C . SER A 1 116 ? 74.251 4.051 26.018 1.00 59.15 128 SER A C 1
ATOM 868 O O . SER A 1 116 ? 74.024 4.742 27.021 1.00 59.09 128 SER A O 1
ATOM 871 N N . SER A 1 117 ? 73.301 3.344 25.416 1.00 57.70 129 SER A N 1
ATOM 872 C CA . SER A 1 117 ? 71.895 3.530 25.740 1.00 60.90 129 SER A CA 1
ATOM 873 C C . SER A 1 117 ? 71.236 2.314 26.379 1.00 59.40 129 SER A C 1
ATOM 874 O O . SER A 1 117 ? 70.027 2.356 26.644 1.00 57.14 129 SER A O 1
ATOM 877 N N . THR A 1 118 ? 71.974 1.237 26.644 1.00 53.92 130 THR A N 1
ATOM 878 C CA . THR A 1 118 ? 71.332 0.010 27.095 1.00 52.74 130 THR A CA 1
ATOM 879 C C . THR A 1 118 ? 72.203 -0.739 28.101 1.00 48.11 130 THR A C 1
ATOM 880 O O . THR A 1 118 ? 73.436 -0.665 28.069 1.00 46.90 130 THR A O 1
ATOM 884 N N . ASN A 1 119 ? 71.534 -1.442 29.016 1.00 44.93 131 ASN A N 1
ATOM 885 C CA . ASN A 1 119 ? 72.168 -2.343 29.974 1.00 45.90 131 ASN A CA 1
ATOM 886 C C . ASN A 1 119 ? 71.569 -3.722 29.767 1.00 41.45 131 ASN A C 1
ATOM 887 O O . ASN A 1 119 ? 70.349 -3.886 29.869 1.00 44.90 131 ASN A O 1
ATOM 892 N N . LEU A 1 120 ? 72.419 -4.704 29.482 1.00 40.33 132 LEU A N 1
ATOM 893 C CA . LEU A 1 120 ? 71.978 -6.022 29.042 1.00 37.38 132 LEU A CA 1
ATOM 894 C C . LEU A 1 120 ? 72.409 -7.091 30.035 1.00 37.09 132 LEU A C 1
ATOM 895 O O . LEU A 1 120 ? 73.542 -7.075 30.529 1.00 34.57 132 LEU A O 1
ATOM 900 N N . LEU A 1 121 ? 71.506 -8.027 30.301 1.00 36.01 133 LEU A N 1
ATOM 901 C CA . LEU A 1 121 ? 71.795 -9.218 31.093 1.00 38.61 133 LEU A CA 1
ATOM 902 C C . LEU A 1 121 ? 71.552 -10.431 30.209 1.00 37.01 133 LEU A C 1
ATOM 903 O O . LEU A 1 121 ? 70.465 -10.581 29.637 1.00 37.13 133 LEU A O 1
ATOM 908 N N . ILE A 1 122 ? 72.561 -11.281 30.087 1.00 35.97 134 ILE A N 1
ATOM 909 C CA . ILE A 1 122 ? 72.464 -12.524 29.333 1.00 35.00 134 ILE A CA 1
ATOM 910 C C . ILE A 1 122 ? 72.611 -13.677 30.313 1.00 36.07 134 ILE A C 1
ATOM 911 O O . ILE A 1 122 ? 73.525 -13.678 31.147 1.00 33.33 134 ILE A O 1
ATOM 916 N N . ARG A 1 123 ? 71.712 -14.641 30.230 1.00 34.89 135 ARG A N 1
ATOM 917 C CA . ARG A 1 123 ? 71.817 -15.858 31.021 1.00 34.95 135 ARG A CA 1
ATOM 918 C C . ARG A 1 123 ? 72.134 -17.006 30.077 1.00 35.55 135 ARG A C 1
ATOM 919 O O . ARG A 1 123 ? 71.483 -17.149 29.036 1.00 34.01 135 ARG A O 1
ATOM 927 N N . PHE A 1 124 ? 73.141 -17.807 30.429 1.00 34.00 136 PHE A N 1
ATOM 928 C CA . PHE A 1 124 ? 73.585 -18.926 29.609 1.00 33.48 136 PHE A CA 1
ATOM 929 C C . PHE A 1 124 ? 73.329 -20.241 30.322 1.00 36.38 136 PHE A C 1
ATOM 930 O O . PHE A 1 124 ? 73.427 -20.328 31.548 1.00 35.69 136 PHE A O 1
ATOM 938 N N . GLU A 1 125 ? 73.062 -21.277 29.528 1.00 36.77 137 GLU A N 1
ATOM 939 C CA . GLU A 1 125 ? 72.968 -22.645 30.023 1.00 37.64 137 GLU A CA 1
ATOM 940 C C . GLU A 1 125 ? 73.804 -23.543 29.120 1.00 36.86 137 GLU A C 1
ATOM 941 O O . GLU A 1 125 ? 73.697 -23.467 27.893 1.00 38.55 137 GLU A O 1
ATOM 947 N N . ILE A 1 126 ? 74.664 -24.356 29.720 1.00 35.46 138 ILE A N 1
ATOM 948 C CA . ILE A 1 126 ? 75.466 -25.330 28.989 1.00 39.63 138 ILE A CA 1
ATOM 949 C C . ILE A 1 126 ? 74.903 -26.704 29.300 1.00 38.14 138 ILE A C 1
ATOM 950 O O . ILE A 1 126 ? 74.796 -27.078 30.472 1.00 39.08 138 ILE A O 1
ATOM 955 N N . ASP A 1 127 ? 74.551 -27.450 28.256 1.00 37.99 139 ASP A N 1
ATOM 956 C CA . ASP A 1 127 ? 74.055 -28.814 28.376 1.00 37.92 139 ASP A CA 1
ATOM 957 C C . ASP A 1 127 ? 75.097 -29.787 27.846 1.00 36.50 139 ASP A C 1
ATOM 958 O O . ASP A 1 127 ? 75.842 -29.470 26.915 1.00 34.85 139 ASP A O 1
ATOM 963 N N . ARG A 1 128 ? 75.131 -30.979 28.429 1.00 35.42 140 ARG A N 1
ATOM 964 C CA . ARG A 1 128 ? 75.933 -32.060 27.877 1.00 37.63 140 ARG A CA 1
ATOM 965 C C . ARG A 1 128 ? 75.011 -33.167 27.383 1.00 36.61 140 ARG A C 1
ATOM 966 O O . ARG A 1 128 ? 73.927 -33.380 27.930 1.00 37.22 140 ARG A O 1
ATOM 974 N N . GLU A 1 129 ? 75.450 -33.862 26.338 1.00 39.60 141 GLU A N 1
ATOM 975 C CA . GLU A 1 129 ? 74.665 -34.937 25.740 1.00 42.07 141 GLU A CA 1
ATOM 976 C C . GLU A 1 129 ? 75.044 -36.251 26.406 1.00 40.29 141 GLU A C 1
ATOM 977 O O . GLU A 1 129 ? 76.201 -36.684 26.333 1.00 40.31 141 GLU A O 1
ATOM 983 N N . ASP A 1 130 ? 74.072 -36.881 27.055 1.00 37.84 142 ASP A N 1
ATOM 984 C CA . ASP A 1 130 ? 74.326 -37.998 27.963 1.00 38.08 142 ASP A CA 1
ATOM 985 C C . ASP A 1 130 ? 73.320 -39.120 27.706 1.00 38.35 142 ASP A C 1
ATOM 986 O O . ASP A 1 130 ? 72.479 -39.424 28.559 1.00 38.82 142 ASP A O 1
ATOM 991 N N . PRO A 1 131 ? 73.389 -39.772 26.543 1.00 38.05 143 PRO A N 1
ATOM 992 C CA . PRO A 1 131 ? 72.439 -40.884 26.250 1.00 40.08 143 PRO A CA 1
ATOM 993 C C . PRO A 1 131 ? 72.751 -42.102 27.105 1.00 39.61 143 PRO A C 1
ATOM 994 O O . PRO A 1 131 ? 73.860 -42.208 27.657 1.00 38.73 143 PRO A O 1
ATOM 998 N N . PRO A 1 132 ? 71.805 -43.040 27.250 1.00 35.65 144 PRO A N 1
ATOM 999 C CA . PRO A 1 132 ? 72.103 -44.268 27.997 1.00 36.03 144 PRO A CA 1
ATOM 1000 C C . PRO A 1 132 ? 73.179 -45.072 27.289 1.00 36.92 144 PRO A C 1
ATOM 1001 O O . PRO A 1 132 ? 73.328 -45.012 26.070 1.00 36.41 144 PRO A O 1
ATOM 1005 N N . ILE A 1 133 ? 73.955 -45.819 28.072 1.00 36.23 145 ILE A N 1
ATOM 1006 C CA . ILE A 1 133 ? 75.050 -46.606 27.521 1.00 40.97 145 ILE A CA 1
ATOM 1007 C C . ILE A 1 133 ? 74.982 -48.068 27.922 1.00 41.92 145 ILE A C 1
ATOM 1008 O O . ILE A 1 133 ? 75.820 -48.856 27.476 1.00 38.25 145 ILE A O 1
ATOM 1013 N N . VAL A 1 134 ? 74.038 -48.462 28.779 1.00 39.97 146 VAL A N 1
ATOM 1014 C CA . VAL A 1 134 ? 73.920 -49.872 29.128 1.00 40.38 146 VAL A CA 1
ATOM 1015 C C . VAL A 1 134 ? 72.474 -50.337 29.015 1.00 41.01 146 VAL A C 1
ATOM 1016 O O . VAL A 1 134 ? 71.517 -49.563 29.146 1.00 34.88 146 VAL A O 1
ATOM 1020 N N . LEU A 1 135 ? 72.339 -51.636 28.768 1.00 38.92 147 LEU A N 1
ATOM 1021 C CA . LEU A 1 135 ? 71.088 -52.370 28.824 1.00 39.44 147 LEU A CA 1
ATOM 1022 C C . LEU A 1 135 ? 71.121 -53.244 30.071 1.00 41.46 147 LEU A C 1
ATOM 1023 O O . LEU A 1 135 ? 72.156 -53.848 30.380 1.00 41.89 147 LEU A O 1
ATOM 1028 N N . VAL A 1 136 ? 70.012 -53.293 30.804 1.00 37.70 148 VAL A N 1
ATOM 1029 C CA . VAL A 1 136 ? 69.907 -54.118 32.007 1.00 36.89 148 VAL A CA 1
ATOM 1030 C C . VAL A 1 136 ? 68.785 -55.122 31.803 1.00 41.92 148 VAL A C 1
ATOM 1031 O O . VAL A 1 136 ? 67.628 -54.736 31.593 1.00 38.88 148 VAL A O 1
ATOM 1035 N N . LYS A 1 137 ? 69.120 -56.405 31.890 1.00 37.87 149 LYS A N 1
ATOM 1036 C CA . LYS A 1 137 ? 68.131 -57.471 31.863 1.00 41.14 149 LYS A CA 1
ATOM 1037 C C . LYS A 1 137 ? 67.703 -57.772 33.295 1.00 46.56 149 LYS A C 1
ATOM 1038 O O . LYS A 1 137 ? 68.548 -58.048 34.153 1.00 45.11 149 LYS A O 1
ATOM 1044 N N . THR A 1 138 ? 66.402 -57.701 33.557 1.00 43.16 150 THR A N 1
ATOM 1045 C CA . THR A 1 138 ? 65.893 -57.926 34.902 1.00 50.60 150 THR A CA 1
ATOM 1046 C C . THR A 1 138 ? 64.532 -58.602 34.852 1.00 52.75 150 THR A C 1
ATOM 1047 O O . THR A 1 138 ? 63.692 -58.285 34.003 1.00 49.59 150 THR A O 1
ATOM 1051 N N . LYS A 1 139 ? 64.327 -59.541 35.769 1.00 54.88 151 LYS A N 1
ATOM 1052 C CA . LYS A 1 139 ? 63.019 -60.150 35.933 1.00 57.19 151 LYS A CA 1
ATOM 1053 C C . LYS A 1 139 ? 62.008 -59.102 36.379 1.00 59.95 151 LYS A C 1
ATOM 1054 O O . LYS A 1 139 ? 62.341 -58.140 37.078 1.00 59.84 151 LYS A O 1
ATOM 1060 N N . ASN A 1 140 ? 60.758 -59.295 35.953 1.00 57.88 152 ASN A N 1
ATOM 1061 C CA . ASN A 1 140 ? 59.692 -58.386 36.353 1.00 62.00 152 ASN A CA 1
ATOM 1062 C C . ASN A 1 140 ? 59.580 -58.291 37.869 1.00 66.11 152 ASN A C 1
ATOM 1063 O O . ASN A 1 140 ? 59.328 -57.207 38.407 1.00 66.14 152 ASN A O 1
ATOM 1068 N N . GLU A 1 141 ? 59.806 -59.403 38.573 1.00 67.24 153 GLU A N 1
ATOM 1069 C CA . GLU A 1 141 ? 59.644 -59.424 40.025 1.00 68.76 153 GLU A CA 1
ATOM 1070 C C . GLU A 1 141 ? 60.558 -58.426 40.731 1.00 66.51 153 GLU A C 1
ATOM 1071 O O . GLU A 1 141 ? 60.200 -57.917 41.800 1.00 67.79 153 GLU A O 1
ATOM 1077 N N . ASN A 1 142 ? 61.728 -58.126 40.159 1.00 64.36 154 ASN A N 1
ATOM 1078 C CA . ASN A 1 142 ? 62.731 -57.299 40.823 1.00 65.22 154 ASN A CA 1
ATOM 1079 C C . ASN A 1 142 ? 62.864 -55.905 40.222 1.00 65.18 154 ASN A C 1
ATOM 1080 O O . ASN A 1 142 ? 63.853 -55.217 40.502 1.00 65.72 154 ASN A O 1
ATOM 1085 N N . PHE A 1 143 ? 61.905 -55.466 39.407 1.00 60.55 155 PHE A N 1
ATOM 1086 C CA . PHE A 1 143 ? 61.985 -54.177 38.728 1.00 58.69 155 PHE A CA 1
ATOM 1087 C C . PHE A 1 143 ? 60.987 -53.223 39.369 1.00 57.40 155 PHE A C 1
ATOM 1088 O O . PHE A 1 143 ? 59.772 -53.424 39.269 1.00 58.56 155 PHE A O 1
ATOM 1096 N N . ASN A 1 144 ? 61.507 -52.195 40.023 1.00 55.76 156 ASN A N 1
ATOM 1097 C CA . ASN A 1 144 ? 60.700 -51.106 40.569 1.00 56.87 156 ASN A CA 1
ATOM 1098 C C . ASN A 1 144 ? 61.092 -49.831 39.842 1.00 56.35 156 ASN A C 1
ATOM 1099 O O . ASN A 1 144 ? 62.199 -49.306 40.072 1.00 55.15 156 ASN A O 1
ATOM 1104 N N . PRO A 1 145 ? 60.239 -49.302 38.960 1.00 57.85 157 PRO A N 1
ATOM 1105 C CA . PRO A 1 145 ? 60.622 -48.102 38.194 1.00 56.92 157 PRO A CA 1
ATOM 1106 C C . PRO A 1 145 ? 60.873 -46.880 39.057 1.00 57.33 157 PRO A C 1
ATOM 1107 O O . PRO A 1 145 ? 61.544 -45.948 38.599 1.00 53.75 157 PRO A O 1
ATOM 1111 N N . GLU A 1 146 ? 60.364 -46.855 40.288 1.00 57.90 158 GLU A N 1
ATOM 1112 C CA . GLU A 1 146 ? 60.597 -45.734 41.189 1.00 61.57 158 GLU A CA 1
ATOM 1113 C C . GLU A 1 146 ? 61.993 -45.743 41.799 1.00 60.31 158 GLU A C 1
ATOM 1114 O O . GLU A 1 146 ? 62.477 -44.684 42.216 1.00 62.44 158 GLU A O 1
ATOM 1120 N N . THR A 1 147 ? 62.649 -46.906 41.859 1.00 59.84 159 THR A N 1
ATOM 1121 C CA . THR A 1 147 ? 63.962 -47.031 42.480 1.00 58.72 159 THR A CA 1
ATOM 1122 C C . THR A 1 147 ? 65.077 -47.403 41.512 1.00 57.34 159 THR A C 1
ATOM 1123 O O . THR A 1 147 ? 66.250 -47.210 41.850 1.00 56.02 159 THR A O 1
ATOM 1127 N N . ALA A 1 148 ? 64.750 -47.925 40.333 1.00 56.47 160 ALA A N 1
ATOM 1128 C CA . ALA A 1 148 ? 65.773 -48.384 39.403 1.00 51.79 160 ALA A CA 1
ATOM 1129 C C . ALA A 1 148 ? 66.692 -47.236 38.999 1.00 49.09 160 ALA A C 1
ATOM 1130 O O . ALA A 1 148 ? 66.294 -46.066 38.982 1.00 49.09 160 ALA A O 1
ATOM 1132 N N . VAL A 1 149 ? 67.942 -47.577 38.678 1.00 45.96 161 VAL A N 1
ATOM 1133 C CA . VAL A 1 149 ? 68.900 -46.554 38.273 1.00 49.87 161 VAL A CA 1
ATOM 1134 C C . VAL A 1 149 ? 68.439 -45.903 36.978 1.00 47.75 161 VAL A C 1
ATOM 1135 O O . VAL A 1 149 ? 67.972 -46.572 36.047 1.00 47.18 161 VAL A O 1
ATOM 1139 N N . LYS A 1 150 ? 68.572 -44.586 36.916 1.00 44.33 162 LYS A N 1
ATOM 1140 C CA . LYS A 1 150 ? 68.072 -43.812 35.795 1.00 43.70 162 LYS A CA 1
ATOM 1141 C C . LYS A 1 150 ? 69.073 -43.802 34.633 1.00 41.74 162 LYS A C 1
ATOM 1142 O O . LYS A 1 150 ? 70.268 -44.074 34.794 1.00 38.00 162 LYS A O 1
ATOM 1148 N N . ASN A 1 151 ? 68.555 -43.480 33.441 1.00 38.09 163 ASN A N 1
ATOM 1149 C CA . ASN A 1 151 ? 69.333 -43.379 32.196 1.00 36.18 163 ASN A CA 1
ATOM 1150 C C . ASN A 1 151 ? 69.913 -44.732 31.783 1.00 37.90 163 ASN A C 1
ATOM 1151 O O . ASN A 1 151 ? 71.087 -44.848 31.413 1.00 35.28 163 ASN A O 1
ATOM 1156 N N . LYS A 1 152 ? 69.062 -45.757 31.826 1.00 36.62 164 LYS A N 1
ATOM 1157 C CA . LYS A 1 152 ? 69.400 -47.088 31.348 1.00 38.04 164 LYS A CA 1
ATOM 1158 C C . LYS A 1 152 ? 68.204 -47.650 30.588 1.00 38.92 164 LYS A C 1
ATOM 1159 O O . LYS A 1 152 ? 67.059 -47.237 30.809 1.00 35.48 164 LYS A O 1
ATOM 1165 N N . ILE A 1 153 ? 68.477 -48.580 29.678 1.00 36.13 165 ILE A N 1
ATOM 1166 C CA . ILE A 1 153 ? 67.420 -49.370 29.048 1.00 34.65 165 ILE A CA 1
ATOM 1167 C C . ILE A 1 153 ? 67.239 -50.647 29.850 1.00 37.51 165 ILE A C 1
ATOM 1168 O O . ILE A 1 153 ? 68.223 -51.278 30.248 1.00 36.45 165 ILE A O 1
ATOM 1173 N N . TYR A 1 154 ? 65.983 -51.022 30.103 1.00 35.43 166 TYR A N 1
ATOM 1174 C CA . TYR A 1 154 ? 65.644 -52.188 30.913 1.00 35.49 166 TYR A CA 1
ATOM 1175 C C . TYR A 1 154 ? 64.852 -53.188 30.081 1.00 38.74 166 TYR A C 1
ATOM 1176 O O . TYR A 1 154 ? 63.822 -52.838 29.497 1.00 34.01 166 TYR A O 1
ATOM 1185 N N . LEU A 1 155 ? 65.319 -54.434 30.043 1.00 37.12 167 LEU A N 1
ATOM 1186 C CA . LEU A 1 155 ? 64.635 -55.509 29.328 1.00 35.57 167 LEU A CA 1
ATOM 1187 C C . LEU A 1 155 ? 64.048 -56.478 30.346 1.00 40.13 167 LEU A C 1
ATOM 1188 O O . LEU A 1 155 ? 64.784 -57.151 31.076 1.00 39.04 167 LEU A O 1
ATOM 1193 N N . LEU A 1 156 ? 62.724 -56.548 30.385 1.00 38.39 168 LEU A N 1
ATOM 1194 C CA . LEU A 1 156 ? 61.983 -57.466 31.232 1.00 42.18 168 LEU A CA 1
ATOM 1195 C C . LEU A 1 156 ? 61.457 -58.611 30.378 1.00 42.93 168 LEU A C 1
ATOM 1196 O O . LEU A 1 156 ? 61.557 -58.587 29.145 1.00 38.61 168 LEU A O 1
ATOM 1201 N N . GLU A 1 157 ? 60.872 -59.614 31.049 1.00 43.80 169 GLU A N 1
ATOM 1202 C CA . GLU A 1 157 ? 60.197 -60.690 30.323 1.00 45.46 169 GLU A CA 1
ATOM 1203 C C . GLU A 1 157 ? 59.157 -60.142 29.354 1.00 46.45 169 GLU A C 1
ATOM 1204 O O . GLU A 1 157 ? 58.965 -60.693 28.265 1.00 47.27 169 GLU A O 1
ATOM 1210 N N . ASN A 1 158 ? 58.459 -59.065 29.734 1.00 44.62 170 ASN A N 1
ATOM 1211 C CA . ASN A 1 158 ? 57.316 -58.611 28.952 1.00 46.43 170 ASN A CA 1
ATOM 1212 C C . ASN A 1 158 ? 57.319 -57.119 28.643 1.00 46.04 170 ASN A C 1
ATOM 1213 O O . ASN A 1 158 ? 56.310 -56.607 28.141 1.00 44.83 170 ASN A O 1
ATOM 1218 N N . LYS A 1 159 ? 58.411 -56.411 28.914 1.00 38.86 171 LYS A N 1
ATOM 1219 C CA . LYS A 1 159 ? 58.479 -54.982 28.636 1.00 39.82 171 LYS A CA 1
ATOM 1220 C C . LYS A 1 159 ? 59.915 -54.635 28.260 1.00 38.80 171 LYS A C 1
ATOM 1221 O O . LYS A 1 159 ? 60.861 -55.281 28.716 1.00 36.78 171 LYS A O 1
ATOM 1227 N N . LEU A 1 160 ? 60.062 -53.654 27.376 1.00 36.87 172 LEU A N 1
ATOM 1228 C CA . LEU A 1 160 ? 61.346 -53.046 27.035 1.00 34.50 172 LEU A CA 1
ATOM 1229 C C . LEU A 1 160 ? 61.185 -51.559 27.319 1.00 35.72 172 LEU A C 1
ATOM 1230 O O . LEU A 1 160 ? 60.393 -50.886 26.649 1.00 32.02 172 LEU A O 1
ATOM 1235 N N . TYR A 1 161 ? 61.921 -51.055 28.313 1.00 33.51 173 TYR A N 1
ATOM 1236 C CA . TYR A 1 161 ? 61.758 -49.703 28.825 1.00 33.78 173 TYR A CA 1
ATOM 1237 C C . TYR A 1 161 ? 63.042 -48.898 28.672 1.00 37.07 173 TYR A C 1
ATOM 1238 O O . TYR A 1 161 ? 64.155 -49.450 28.653 1.00 33.84 173 TYR A O 1
ATOM 1247 N N . PHE A 1 162 ? 62.877 -47.577 28.591 1.00 33.81 174 PHE A N 1
ATOM 1248 C CA . PHE A 1 162 ? 63.960 -46.633 28.811 1.00 32.37 174 PHE A CA 1
ATOM 1249 C C . PHE A 1 162 ? 63.509 -45.739 29.953 1.00 37.14 174 PHE A C 1
ATOM 1250 O O . PHE A 1 162 ? 62.393 -45.207 29.916 1.00 36.91 174 PHE A O 1
ATOM 1258 N N . ILE A 1 163 ? 64.335 -45.643 30.999 1.00 36.61 175 ILE A N 1
ATOM 1259 C CA . ILE A 1 163 ? 64.130 -44.685 32.083 1.00 37.00 175 ILE A CA 1
ATOM 1260 C C . ILE A 1 163 ? 65.087 -43.533 31.842 1.00 38.44 175 ILE A C 1
ATOM 1261 O O . ILE A 1 163 ? 66.305 -43.746 31.807 1.00 37.13 175 ILE A O 1
ATOM 1266 N N . ASP A 1 164 ? 64.558 -42.317 31.668 1.00 37.92 176 ASP A N 1
ATOM 1267 C CA . ASP A 1 164 ? 65.422 -41.211 31.302 1.00 37.02 176 ASP A CA 1
ATOM 1268 C C . ASP A 1 164 ? 66.026 -40.543 32.546 1.00 39.71 176 ASP A C 1
ATOM 1269 O O . ASP A 1 164 ? 65.846 -40.995 33.681 1.00 39.65 176 ASP A O 1
ATOM 1274 N N . LYS A 1 165 ? 66.776 -39.459 32.303 1.00 41.51 177 LYS A N 1
ATOM 1275 C CA . LYS A 1 165 ? 67.498 -38.743 33.359 1.00 44.47 177 LYS A CA 1
ATOM 1276 C C . LYS A 1 165 ? 66.573 -38.314 34.498 1.00 48.69 177 LYS A C 1
ATOM 1277 O O . LYS A 1 165 ? 66.973 -38.334 35.667 1.00 51.57 177 LYS A O 1
ATOM 1283 N N . MET A 1 166 ? 65.334 -37.938 34.183 1.00 44.41 178 MET A N 1
ATOM 1284 C CA . MET A 1 166 ? 64.376 -37.499 35.191 1.00 46.73 178 MET A CA 1
ATOM 1285 C C . MET A 1 166 ? 63.594 -38.644 35.816 1.00 48.72 178 MET A C 1
ATOM 1286 O O . MET A 1 166 ? 62.809 -38.409 36.740 1.00 49.21 178 MET A O 1
ATOM 1291 N N . GLY A 1 167 ? 63.790 -39.872 35.347 1.00 47.74 179 GLY A N 1
ATOM 1292 C CA . GLY A 1 167 ? 63.007 -40.991 35.828 1.00 45.39 179 GLY A CA 1
ATOM 1293 C C . GLY A 1 167 ? 61.722 -41.247 35.071 1.00 42.19 179 GLY A C 1
ATOM 1294 O O . GLY A 1 167 ? 60.912 -42.059 35.524 1.00 45.83 179 GLY A O 1
ATOM 1295 N N . ASN A 1 168 ? 61.501 -40.566 33.950 1.00 43.54 180 ASN A N 1
ATOM 1296 C CA . ASN A 1 168 ? 60.359 -40.854 33.091 1.00 41.37 180 ASN A CA 1
ATOM 1297 C C . ASN A 1 168 ? 60.506 -42.234 32.464 1.00 41.90 180 ASN A C 1
ATOM 1298 O O . ASN A 1 168 ? 61.575 -42.591 31.960 1.00 39.54 180 ASN A O 1
ATOM 1303 N N . LEU A 1 169 ? 59.416 -43.000 32.456 1.00 42.63 181 LEU A N 1
ATOM 1304 C CA . LEU A 1 169 ? 59.441 -44.389 32.007 1.00 37.88 181 LEU A CA 1
ATOM 1305 C C . LEU A 1 169 ? 58.843 -44.469 30.607 1.00 39.43 181 LEU A C 1
ATOM 1306 O O . LEU A 1 169 ? 57.650 -44.207 30.418 1.00 37.49 181 LEU A O 1
ATOM 1311 N N . PHE A 1 170 ? 59.665 -44.833 29.624 1.00 36.99 182 PHE A N 1
ATOM 1312 C CA . PHE A 1 170 ? 59.235 -44.903 28.234 1.00 32.31 182 PHE A CA 1
ATOM 1313 C C . PHE A 1 170 ? 59.155 -46.362 27.821 1.00 37.69 182 PHE A C 1
ATOM 1314 O O . PHE A 1 170 ? 60.171 -47.070 27.843 1.00 35.54 182 PHE A O 1
ATOM 1322 N N . ASN A 1 171 ? 57.957 -46.806 27.439 1.00 35.45 183 ASN A N 1
ATOM 1323 C CA . ASN A 1 171 ? 57.798 -48.111 26.809 1.00 33.18 183 ASN A CA 1
ATOM 1324 C C . ASN A 1 171 ? 58.301 -48.001 25.374 1.00 30.35 183 ASN A C 1
ATOM 1325 O O . ASN A 1 171 ? 57.840 -47.143 24.609 1.00 34.13 183 ASN A O 1
ATOM 1330 N N . LEU A 1 172 ? 59.267 -48.842 25.017 1.00 31.19 184 LEU A N 1
ATOM 1331 C CA . LEU A 1 172 ? 59.920 -48.729 23.719 1.00 33.52 184 LEU A CA 1
ATOM 1332 C C . LEU A 1 172 ? 59.157 -49.442 22.595 1.00 31.46 184 LEU A C 1
ATOM 1333 O O . LEU A 1 172 ? 59.574 -49.341 21.436 1.00 34.41 184 LEU A O 1
ATOM 1338 N N . GLY A 1 173 ? 58.047 -50.120 22.885 1.00 35.93 185 GLY A N 1
ATOM 1339 C CA . GLY A 1 173 ? 57.175 -50.574 21.816 1.00 34.69 185 GLY A CA 1
ATOM 1340 C C . GLY A 1 173 ? 56.847 -52.056 21.723 1.00 37.71 185 GLY A C 1
ATOM 1341 O O . GLY A 1 173 ? 55.684 -52.427 21.529 1.00 36.61 185 GLY A O 1
ATOM 1342 N N . PRO A 1 174 ? 57.852 -52.934 21.805 1.00 41.24 186 PRO A N 1
ATOM 1343 C CA . PRO A 1 174 ? 57.596 -54.371 21.585 1.00 39.19 186 PRO A CA 1
ATOM 1344 C C . PRO A 1 174 ? 56.592 -54.963 22.568 1.00 41.18 186 PRO A C 1
ATOM 1345 O O . PRO A 1 174 ? 56.571 -54.614 23.748 1.00 39.58 186 PRO A O 1
ATOM 1349 N N . GLY A 1 175 ? 55.768 -55.899 22.073 1.00 41.02 187 GLY A N 1
ATOM 1350 C CA . GLY A 1 175 ? 54.787 -56.558 22.913 1.00 40.95 187 GLY A CA 1
ATOM 1351 C C . GLY A 1 175 ? 55.402 -57.678 23.744 1.00 41.50 187 GLY A C 1
ATOM 1352 O O . GLY A 1 175 ? 56.576 -58.019 23.605 1.00 43.56 187 GLY A O 1
ATOM 1353 N N . LYS A 1 176 ? 54.566 -58.277 24.607 1.00 41.91 188 LYS A N 1
ATOM 1354 C CA . LYS A 1 176 ? 55.056 -59.274 25.568 1.00 46.97 188 LYS A CA 1
ATOM 1355 C C . LYS A 1 176 ? 55.764 -60.445 24.884 1.00 46.37 188 LYS A C 1
ATOM 1356 O O . LYS A 1 176 ? 56.821 -60.897 25.345 1.00 45.17 188 LYS A O 1
ATOM 1362 N N . LYS A 1 177 ? 55.195 -60.958 23.795 1.00 43.90 189 LYS A N 1
ATOM 1363 C CA . LYS A 1 177 ? 55.812 -62.091 23.107 1.00 44.68 189 LYS A CA 1
ATOM 1364 C C . LYS A 1 177 ? 57.232 -61.774 22.648 1.00 45.12 189 LYS A C 1
ATOM 1365 O O . LYS A 1 177 ? 58.142 -62.602 22.795 1.00 44.40 189 LYS A O 1
ATOM 1371 N N . LYS A 1 178 ? 57.436 -60.591 22.073 1.00 42.89 190 LYS A N 1
ATOM 1372 C CA . LYS A 1 178 ? 58.744 -60.225 21.533 1.00 44.20 190 LYS A CA 1
ATOM 1373 C C . LYS A 1 178 ? 59.756 -59.956 22.644 1.00 45.37 190 LYS A C 1
ATOM 1374 O O . LYS A 1 178 ? 60.924 -60.358 22.540 1.00 43.52 190 LYS A O 1
ATOM 1380 N N . CYS A 1 179 ? 59.332 -59.255 23.701 1.00 46.28 191 CYS A N 1
ATOM 1381 C CA . CYS A 1 179 ? 60.200 -59.037 24.855 1.00 38.11 191 CYS A CA 1
ATOM 1382 C C . CYS A 1 179 ? 60.660 -60.360 25.449 1.00 43.30 191 CYS A C 1
ATOM 1383 O O . CYS A 1 179 ? 61.839 -60.526 25.784 1.00 38.50 191 CYS A O 1
ATOM 1386 N N . THR A 1 180 ? 59.725 -61.304 25.615 1.00 42.53 192 THR A N 1
ATOM 1387 C CA . THR A 1 180 ? 60.082 -62.627 26.117 1.00 42.16 192 THR A CA 1
ATOM 1388 C C . THR A 1 180 ? 61.154 -63.267 25.247 1.00 43.09 192 THR A C 1
ATOM 1389 O O . THR A 1 180 ? 62.106 -63.878 25.756 1.00 45.21 192 THR A O 1
ATOM 1393 N N . GLN A 1 181 ? 61.032 -63.114 23.931 1.00 42.41 193 GLN A N 1
ATOM 1394 C CA . GLN A 1 181 ? 62.022 -63.689 23.028 1.00 41.52 193 GLN A CA 1
ATOM 1395 C C . GLN A 1 181 ? 63.391 -63.037 23.208 1.00 44.99 193 GLN A C 1
ATOM 1396 O O . GLN A 1 181 ? 64.409 -63.727 23.345 1.00 42.85 193 GLN A O 1
ATOM 1402 N N . LEU A 1 182 ? 63.441 -61.702 23.185 1.00 41.91 194 LEU A N 1
ATOM 1403 C CA . LEU A 1 182 ? 64.708 -60.998 23.385 1.00 40.10 194 LEU A CA 1
ATOM 1404 C C . LEU A 1 182 ? 65.296 -61.309 24.752 1.00 35.95 194 LEU A C 1
ATOM 1405 O O . LEU A 1 182 ? 66.517 -61.455 24.894 1.00 41.79 194 LEU A O 1
ATOM 1410 N N . PHE A 1 183 ? 64.435 -61.407 25.772 1.00 38.39 195 PHE A N 1
ATOM 1411 C CA . PHE A 1 183 ? 64.890 -61.682 27.132 1.00 41.96 195 PHE A CA 1
ATOM 1412 C C . PHE A 1 183 ? 65.646 -63.004 27.192 1.00 43.58 195 PHE A C 1
ATOM 1413 O O . PHE A 1 183 ? 66.750 -63.084 27.751 1.00 41.96 195 PHE A O 1
ATOM 1421 N N . ASN A 1 184 ? 65.078 -64.046 26.595 1.00 42.83 196 ASN A N 1
ATOM 1422 C CA . ASN A 1 184 ? 65.695 -65.367 26.622 1.00 45.03 196 ASN A CA 1
ATOM 1423 C C . ASN A 1 184 ? 66.810 -65.532 25.590 1.00 42.64 196 ASN A C 1
ATOM 1424 O O . ASN A 1 184 ? 67.523 -66.536 25.629 1.00 47.00 196 ASN A O 1
ATOM 1429 N N . ALA A 1 185 ? 66.993 -64.578 24.678 1.00 40.99 197 ALA A N 1
ATOM 1430 C CA . ALA A 1 185 ? 68.107 -64.626 23.738 1.00 38.78 197 ALA A CA 1
ATOM 1431 C C . ALA A 1 185 ? 69.374 -63.985 24.289 1.00 44.54 197 ALA A C 1
ATOM 1432 O O . ALA A 1 185 ? 70.447 -64.123 23.682 1.00 45.11 197 ALA A O 1
ATOM 1434 N N . ILE A 1 186 ? 69.281 -63.287 25.416 1.00 42.94 198 ILE A N 1
ATOM 1435 C CA . ILE A 1 186 ? 70.417 -62.599 26.008 1.00 41.67 198 ILE A CA 1
ATOM 1436 C C . ILE A 1 186 ? 70.864 -63.383 27.235 1.00 41.32 198 ILE A C 1
ATOM 1437 O O . ILE A 1 186 ? 70.040 -63.995 27.925 1.00 42.32 198 ILE A O 1
ATOM 1442 N N . GLY A 1 187 ? 72.178 -63.409 27.470 1.00 45.14 199 GLY A N 1
ATOM 1443 C CA . GLY A 1 187 ? 72.766 -64.150 28.572 1.00 46.16 199 GLY A CA 1
ATOM 1444 C C . GLY A 1 187 ? 72.440 -63.628 29.960 1.00 54.93 199 GLY A C 1
ATOM 1445 O O . GLY A 1 187 ? 71.385 -63.014 30.180 1.00 51.81 199 GLY A O 1
ATOM 1446 N N . ASP A 1 188 ? 73.355 -63.852 30.910 1.00 54.80 200 ASP A N 1
ATOM 1447 C CA . ASP A 1 188 ? 73.098 -63.581 32.320 1.00 55.04 200 ASP A CA 1
ATOM 1448 C C . ASP A 1 188 ? 74.067 -62.582 32.932 1.00 53.64 200 ASP A C 1
ATOM 1449 O O . ASP A 1 188 ? 74.143 -62.496 34.161 1.00 55.17 200 ASP A O 1
ATOM 1454 N N . SER A 1 189 ? 74.813 -61.832 32.125 1.00 54.39 201 SER A N 1
ATOM 1455 C CA . SER A 1 189 ? 75.674 -60.805 32.691 1.00 55.34 201 SER A CA 1
ATOM 1456 C C . SER A 1 189 ? 74.829 -59.711 33.344 1.00 55.52 201 SER A C 1
ATOM 1457 O O . SER A 1 189 ? 73.622 -59.585 33.101 1.00 52.00 201 SER A O 1
ATOM 1460 N N . ALA A 1 190 ? 75.479 -58.927 34.208 1.00 53.35 202 ALA A N 1
ATOM 1461 C CA . ALA A 1 190 ? 74.751 -57.920 34.974 1.00 55.19 202 ALA A CA 1
ATOM 1462 C C . ALA A 1 190 ? 74.210 -56.818 34.070 1.00 50.26 202 ALA A C 1
ATOM 1463 O O . ALA A 1 190 ? 73.060 -56.391 34.218 1.00 53.35 202 ALA A O 1
ATOM 1465 N N . GLU A 1 191 ? 75.032 -56.339 33.144 1.00 51.04 203 GLU A N 1
ATOM 1466 C CA . GLU A 1 191 ? 74.668 -55.277 32.223 1.00 51.29 203 GLU A CA 1
ATOM 1467 C C . GLU A 1 191 ? 75.336 -55.550 30.887 1.00 49.91 203 GLU A C 1
ATOM 1468 O O . GLU A 1 191 ? 76.323 -56.285 30.804 1.00 49.67 203 GLU A O 1
ATOM 1474 N N . TYR A 1 192 ? 74.802 -54.930 29.842 1.00 42.08 204 TYR A N 1
ATOM 1475 C CA . TYR A 1 192 ? 75.357 -55.049 28.504 1.00 42.97 204 TYR A CA 1
ATOM 1476 C C . TYR A 1 192 ? 75.518 -53.668 27.895 1.00 45.99 204 TYR A C 1
ATOM 1477 O O . TYR A 1 192 ? 74.648 -52.803 28.049 1.00 41.48 204 TYR A O 1
ATOM 1486 N N . SER A 1 193 ? 76.640 -53.465 27.214 1.00 43.09 205 SER A N 1
ATOM 1487 C CA . SER A 1 193 ? 76.908 -52.177 26.592 1.00 47.58 205 SER A CA 1
ATOM 1488 C C . SER A 1 193 ? 76.043 -51.985 25.353 1.00 48.32 205 SER A C 1
ATOM 1489 O O . SER A 1 193 ? 75.794 -52.928 24.596 1.00 48.38 205 SER A O 1
ATOM 1492 N N . LEU A 1 194 ? 75.579 -50.753 25.150 1.00 45.55 206 LEU A N 1
ATOM 1493 C CA . LEU A 1 194 ? 74.859 -50.377 23.944 1.00 44.91 206 LEU A CA 1
ATOM 1494 C C . LEU A 1 194 ? 75.772 -49.755 22.895 1.00 53.12 206 LEU A C 1
ATOM 1495 O O . LEU A 1 194 ? 75.284 -49.336 21.837 1.00 48.96 206 LEU A O 1
ATOM 1500 N N . CYS A 1 195 ? 77.080 -49.681 23.163 1.00 49.43 207 CYS A N 1
ATOM 1501 C CA . CYS A 1 195 ? 78.014 -48.931 22.333 1.00 56.45 207 CYS A CA 1
ATOM 1502 C C . CYS A 1 195 ? 79.106 -49.776 21.698 1.00 59.19 207 CYS A C 1
ATOM 1503 O O . CYS A 1 195 ? 79.873 -49.241 20.888 1.00 59.67 207 CYS A O 1
ATOM 1506 N N . ASP A 1 196 ? 79.219 -51.055 22.062 1.00 58.62 208 ASP A N 1
ATOM 1507 C CA . ASP A 1 196 ? 80.232 -51.971 21.550 1.00 60.50 208 ASP A CA 1
ATOM 1508 C C . ASP A 1 196 ? 80.199 -51.994 20.027 1.00 62.15 208 ASP A C 1
ATOM 1509 O O . ASP A 1 196 ? 79.219 -52.460 19.434 1.00 63.03 208 ASP A O 1
ATOM 1514 N N . PRO A 1 197 ? 81.243 -51.490 19.361 1.00 65.07 209 PRO A N 1
ATOM 1515 C CA . PRO A 1 197 ? 81.233 -51.467 17.890 1.00 65.24 209 PRO A CA 1
ATOM 1516 C C . PRO A 1 197 ? 81.410 -52.837 17.263 1.00 67.81 209 PRO A C 1
ATOM 1517 O O . PRO A 1 197 ? 80.974 -53.041 16.123 1.00 69.49 209 PRO A O 1
ATOM 1521 N N . PHE A 1 198 ? 82.025 -53.786 17.971 1.00 67.24 210 PHE A N 1
ATOM 1522 C CA . PHE A 1 198 ? 82.070 -55.158 17.478 1.00 69.78 210 PHE A CA 1
ATOM 1523 C C . PHE A 1 198 ? 80.685 -55.798 17.517 1.00 67.42 210 PHE A C 1
ATOM 1524 O O . PHE A 1 198 ? 80.263 -56.447 16.553 1.00 67.61 210 PHE A O 1
ATOM 1532 N N . VAL A 1 199 ? 79.956 -55.612 18.621 1.00 65.16 211 VAL A N 1
ATOM 1533 C CA . VAL A 1 199 ? 78.619 -56.190 18.745 1.00 61.70 211 VAL A CA 1
ATOM 1534 C C . VAL A 1 199 ? 77.654 -55.534 17.764 1.00 63.20 211 VAL A C 1
ATOM 1535 O O . VAL A 1 199 ? 76.792 -56.200 17.178 1.00 60.16 211 VAL A O 1
ATOM 1539 N N . LEU A 1 200 ? 77.787 -54.222 17.562 1.00 64.72 212 LEU A N 1
ATOM 1540 C CA . LEU A 1 200 ? 76.805 -53.475 16.782 1.00 64.93 212 LEU A CA 1
ATOM 1541 C C . LEU A 1 200 ? 77.041 -53.587 15.279 1.00 65.89 212 LEU A C 1
ATOM 1542 O O . LEU A 1 200 ? 76.081 -53.729 14.511 1.00 67.99 212 LEU A O 1
ATOM 1547 N N . GLU A 1 201 ? 78.296 -53.517 14.839 1.00 70.13 213 GLU A N 1
ATOM 1548 C CA . GLU A 1 201 ? 78.609 -53.546 13.415 1.00 73.77 213 GLU A CA 1
ATOM 1549 C C . GLU A 1 201 ? 78.966 -54.931 12.895 1.00 72.25 213 GLU A C 1
ATOM 1550 O O . GLU A 1 201 ? 78.663 -55.241 11.738 1.00 75.85 213 GLU A O 1
ATOM 1556 N N . GLU A 1 202 ? 79.574 -55.782 13.718 1.00 70.14 214 GLU A N 1
ATOM 1557 C CA . GLU A 1 202 ? 79.963 -57.132 13.312 1.00 72.07 214 GLU A CA 1
ATOM 1558 C C . GLU A 1 202 ? 79.318 -58.178 14.218 1.00 64.37 214 GLU A C 1
ATOM 1559 O O . GLU A 1 202 ? 80.017 -58.991 14.835 1.00 56.36 214 GLU A O 1
ATOM 1565 N N . PRO A 1 203 ? 77.986 -58.204 14.308 1.00 62.03 215 PRO A N 1
ATOM 1566 C CA . PRO A 1 203 ? 77.343 -59.143 15.238 1.00 59.89 215 PRO A CA 1
ATOM 1567 C C . PRO A 1 203 ? 77.541 -60.578 14.768 1.00 58.16 215 PRO A C 1
ATOM 1568 O O . PRO A 1 203 ? 77.253 -60.910 13.615 1.00 56.99 215 PRO A O 1
ATOM 1572 N N . GLU A 1 204 ? 78.029 -61.433 15.675 1.00 56.76 216 GLU A N 1
ATOM 1573 C CA . GLU A 1 204 ? 78.340 -62.813 15.324 1.00 57.09 216 GLU A CA 1
ATOM 1574 C C . GLU A 1 204 ? 77.731 -63.874 16.236 1.00 55.49 216 GLU A C 1
ATOM 1575 O O . GLU A 1 204 ? 77.832 -65.063 15.909 1.00 58.90 216 GLU A O 1
ATOM 1581 N N . LYS A 1 205 ? 77.131 -63.502 17.363 1.00 48.88 217 LYS A N 1
ATOM 1582 C CA . LYS A 1 205 ? 76.392 -64.389 18.251 1.00 48.63 217 LYS A CA 1
ATOM 1583 C C . LYS A 1 205 ? 74.913 -63.991 18.268 1.00 48.16 217 LYS A C 1
ATOM 1584 O O . LYS A 1 205 ? 74.580 -62.824 18.034 1.00 43.67 217 LYS A O 1
ATOM 1590 N N . PRO A 1 206 ? 73.998 -64.931 18.533 1.00 45.17 218 PRO A N 1
ATOM 1591 C CA . PRO A 1 206 ? 72.577 -64.542 18.652 1.00 44.10 218 PRO A CA 1
ATOM 1592 C C . PRO A 1 206 ? 72.332 -63.461 19.699 1.00 45.11 218 PRO A C 1
ATOM 1593 O O . PRO A 1 206 ? 71.467 -62.603 19.496 1.00 43.63 218 PRO A O 1
ATOM 1597 N N . GLU A 1 207 ? 73.065 -63.482 20.818 1.00 44.17 219 GLU A N 1
ATOM 1598 C CA . GLU A 1 207 ? 72.976 -62.391 21.791 1.00 43.99 219 GLU A CA 1
ATOM 1599 C C . GLU A 1 207 ? 73.365 -61.050 21.170 1.00 46.51 219 GLU A C 1
ATOM 1600 O O . GLU A 1 207 ? 72.713 -60.026 21.431 1.00 46.10 219 GLU A O 1
ATOM 1606 N N . ASP A 1 208 ? 74.426 -61.037 20.348 1.00 44.81 220 ASP A N 1
ATOM 1607 C CA . ASP A 1 208 ? 74.815 -59.840 19.595 1.00 43.45 220 ASP A CA 1
ATOM 1608 C C . ASP A 1 208 ? 73.659 -59.291 18.769 1.00 45.86 220 ASP A C 1
ATOM 1609 O O . ASP A 1 208 ? 73.471 -58.068 18.682 1.00 42.22 220 ASP A O 1
ATOM 1614 N N . PHE A 1 209 ? 72.920 -60.179 18.095 1.00 43.04 221 PHE A N 1
ATOM 1615 C CA . PHE A 1 209 ? 71.802 -59.751 17.259 1.00 45.08 221 PHE A CA 1
ATOM 1616 C C . PHE A 1 209 ? 70.637 -59.238 18.096 1.00 43.64 221 PHE A C 1
ATOM 1617 O O . PHE A 1 209 ? 69.913 -58.339 17.656 1.00 40.70 221 PHE A O 1
ATOM 1625 N N . ALA A 1 210 ? 70.417 -59.821 19.277 1.00 41.17 222 ALA A N 1
ATOM 1626 C CA . ALA A 1 210 ? 69.358 -59.336 20.156 1.00 42.88 222 ALA A CA 1
ATOM 1627 C C . ALA A 1 210 ? 69.679 -57.935 20.665 1.00 40.86 222 ALA A C 1
ATOM 1628 O O . ALA A 1 210 ? 68.845 -57.026 20.581 1.00 40.26 222 ALA A O 1
ATOM 1630 N N . ILE A 1 211 ? 70.899 -57.732 21.171 1.00 38.07 223 ILE A N 1
ATOM 1631 C CA . ILE A 1 211 ? 71.290 -56.411 21.648 1.00 38.87 223 ILE A CA 1
ATOM 1632 C C . ILE A 1 211 ? 71.230 -55.410 20.505 1.00 40.65 223 ILE A C 1
ATOM 1633 O O . ILE A 1 211 ? 70.684 -54.314 20.648 1.00 38.82 223 ILE A O 1
ATOM 1638 N N . SER A 1 212 ? 71.771 -55.783 19.339 1.00 42.08 224 SER A N 1
ATOM 1639 C CA . SER A 1 212 ? 71.739 -54.874 18.197 1.00 42.07 224 SER A CA 1
ATOM 1640 C C . SER A 1 212 ? 70.308 -54.540 17.770 1.00 42.45 224 SER A C 1
ATOM 1641 O O . SER A 1 212 ? 70.043 -53.417 17.314 1.00 44.04 224 SER A O 1
ATOM 1644 N N . GLU A 1 213 ? 69.376 -55.484 17.914 1.00 39.79 225 GLU A N 1
ATOM 1645 C CA . GLU A 1 213 ? 67.985 -55.178 17.592 1.00 44.13 225 GLU A CA 1
ATOM 1646 C C . GLU A 1 213 ? 67.387 -54.182 18.590 1.00 41.25 225 GLU A C 1
ATOM 1647 O O . GLU A 1 213 ? 66.646 -53.274 18.196 1.00 40.67 225 GLU A O 1
ATOM 1653 N N . ILE A 1 214 ? 67.700 -54.336 19.881 1.00 38.72 226 ILE A N 1
ATOM 1654 C CA . ILE A 1 214 ? 67.256 -53.372 20.889 1.00 39.99 226 ILE A CA 1
ATOM 1655 C C . ILE A 1 214 ? 67.809 -51.980 20.592 1.00 39.86 226 ILE A C 1
ATOM 1656 O O . ILE A 1 214 ? 67.088 -50.979 20.685 1.00 37.85 226 ILE A O 1
ATOM 1661 N N . VAL A 1 215 ? 69.092 -51.893 20.217 1.00 37.63 227 VAL A N 1
ATOM 1662 C CA . VAL A 1 215 ? 69.683 -50.599 19.869 1.00 38.22 227 VAL A CA 1
ATOM 1663 C C . VAL A 1 215 ? 68.957 -49.976 18.679 1.00 40.81 227 VAL A C 1
ATOM 1664 O O . VAL A 1 215 ? 68.689 -48.763 18.660 1.00 39.27 227 VAL A O 1
ATOM 1668 N N . ASP A 1 216 ? 68.643 -50.786 17.660 1.00 40.28 228 ASP A N 1
ATOM 1669 C CA . ASP A 1 216 ? 67.912 -50.278 16.498 1.00 40.76 228 ASP A CA 1
ATOM 1670 C C . ASP A 1 216 ? 66.545 -49.742 16.908 1.00 41.61 228 ASP A C 1
ATOM 1671 O O . ASP A 1 216 ? 66.151 -48.641 16.500 1.00 40.33 228 ASP A O 1
ATOM 1676 N N . ILE A 1 217 ? 65.801 -50.528 17.698 1.00 37.22 229 ILE A N 1
ATOM 1677 C CA . ILE A 1 217 ? 64.474 -50.123 18.169 1.00 35.12 229 ILE A CA 1
ATOM 1678 C C . ILE A 1 217 ? 64.567 -48.772 18.872 1.00 38.29 229 ILE A C 1
ATOM 1679 O O . ILE A 1 217 ? 63.772 -47.857 18.622 1.00 36.07 229 ILE A O 1
ATOM 1684 N N . PHE A 1 218 ? 65.574 -48.625 19.737 1.00 36.25 230 PHE A N 1
ATOM 1685 C CA . PHE A 1 218 ? 65.782 -47.382 20.477 1.00 36.87 230 PHE A CA 1
ATOM 1686 C C . PHE A 1 218 ? 66.137 -46.229 19.548 1.00 37.85 230 PHE A C 1
ATOM 1687 O O . PHE A 1 218 ? 65.540 -45.149 19.634 1.00 37.71 230 PHE A O 1
ATOM 1695 N N . ASN A 1 219 ? 67.118 -46.435 18.659 1.00 39.47 231 ASN A N 1
ATOM 1696 C CA . ASN A 1 219 ? 67.543 -45.365 17.753 1.00 39.43 231 ASN A CA 1
ATOM 1697 C C . ASN A 1 219 ? 66.403 -44.883 16.867 1.00 45.49 231 ASN A C 1
ATOM 1698 O O . ASN A 1 219 ? 66.358 -43.699 16.493 1.00 40.98 231 ASN A O 1
ATOM 1703 N N . GLU A 1 220 ? 65.484 -45.785 16.512 1.00 41.21 232 GLU A N 1
ATOM 1704 C CA . GLU A 1 220 ? 64.390 -45.443 15.610 1.00 45.68 232 GLU A CA 1
ATOM 1705 C C . GLU A 1 220 ? 63.447 -44.402 16.203 1.00 46.25 232 GLU A C 1
ATOM 1706 O O . GLU A 1 220 ? 62.799 -43.663 15.454 1.00 45.78 232 GLU A O 1
ATOM 1712 N N . GLN A 1 221 ? 63.320 -44.350 17.532 1.00 40.99 233 GLN A N 1
ATOM 1713 C CA . GLN A 1 221 ? 62.383 -43.447 18.190 1.00 41.30 233 GLN A CA 1
ATOM 1714 C C . GLN A 1 221 ? 63.082 -42.391 19.046 1.00 41.20 233 GLN A C 1
ATOM 1715 O O . GLN A 1 221 ? 62.461 -41.838 19.964 1.00 37.18 233 GLN A O 1
ATOM 1721 N N . LYS A 1 222 ? 64.347 -42.083 18.743 1.00 38.99 234 LYS A N 1
ATOM 1722 C CA . LYS A 1 222 ? 65.166 -41.216 19.595 1.00 41.28 234 LYS A CA 1
ATOM 1723 C C . LYS A 1 222 ? 64.573 -39.823 19.770 1.00 42.17 234 LYS A C 1
ATOM 1724 O O . LYS A 1 222 ? 64.869 -39.153 20.769 1.00 38.76 234 LYS A O 1
ATOM 1730 N N . GLU A 1 223 ? 63.754 -39.367 18.823 1.00 39.61 235 GLU A N 1
ATOM 1731 C CA . GLU A 1 223 ? 63.158 -38.047 18.951 1.00 43.45 235 GLU A CA 1
ATOM 1732 C C . GLU A 1 223 ? 62.088 -37.991 20.032 1.00 40.82 235 GLU A C 1
ATOM 1733 O O . GLU A 1 223 ? 61.589 -36.899 20.320 1.00 39.12 235 GLU A O 1
ATOM 1739 N N . ARG A 1 224 ? 61.735 -39.119 20.656 1.00 38.49 236 ARG A N 1
ATOM 1740 C CA . ARG A 1 224 ? 60.863 -39.077 21.829 1.00 36.59 236 ARG A CA 1
ATOM 1741 C C . ARG A 1 224 ? 61.583 -38.568 23.074 1.00 37.52 236 ARG A C 1
ATOM 1742 O O . ARG A 1 224 ? 60.925 -38.166 24.040 1.00 36.99 236 ARG A O 1
ATOM 1750 N N . PHE A 1 225 ? 62.905 -38.616 23.093 1.00 33.46 237 PHE A N 1
ATOM 1751 C CA . PHE A 1 225 ? 63.658 -38.425 24.322 1.00 36.78 237 PHE A CA 1
ATOM 1752 C C . PHE A 1 225 ? 64.524 -37.180 24.239 1.00 37.93 237 PHE A C 1
ATOM 1753 O O . PHE A 1 225 ? 64.816 -36.667 23.156 1.00 39.19 237 PHE A O 1
ATOM 1761 N N . ASP A 1 226 ? 64.953 -36.724 25.413 1.00 36.10 238 ASP A N 1
ATOM 1762 C CA . ASP A 1 226 ? 65.888 -35.607 25.551 1.00 41.78 238 ASP A CA 1
ATOM 1763 C C . ASP A 1 226 ? 67.092 -36.158 26.303 1.00 36.80 238 ASP A C 1
ATOM 1764 O O . ASP A 1 226 ? 66.992 -36.475 27.492 1.00 42.44 238 ASP A O 1
ATOM 1769 N N . PHE A 1 227 ? 68.201 -36.363 25.592 1.00 39.16 239 PHE A N 1
ATOM 1770 C CA . PHE A 1 227 ? 69.419 -36.874 26.218 1.00 38.47 239 PHE A CA 1
ATOM 1771 C C . PHE A 1 227 ? 70.284 -35.770 26.825 1.00 41.73 239 PHE A C 1
ATOM 1772 O O . PHE A 1 227 ? 71.310 -36.076 27.448 1.00 39.32 239 PHE A O 1
ATOM 1780 N N . TRP A 1 228 ? 69.913 -34.512 26.643 1.00 38.30 240 TRP A N 1
ATOM 1781 C CA . TRP A 1 228 ? 70.731 -33.412 27.138 1.00 44.04 240 TRP A CA 1
ATOM 1782 C C . TRP A 1 228 ? 70.418 -33.136 28.606 1.00 42.95 240 TRP A C 1
ATOM 1783 O O . TRP A 1 228 ? 69.262 -33.221 29.039 1.00 41.44 240 TRP A O 1
ATOM 1794 N N . ILE A 1 229 ? 71.456 -32.831 29.382 1.00 41.02 241 ILE A N 1
ATOM 1795 C CA . ILE A 1 229 ? 71.295 -32.528 30.802 1.00 41.92 241 ILE A CA 1
ATOM 1796 C C . ILE A 1 229 ? 72.161 -31.320 31.158 1.00 41.61 241 ILE A C 1
ATOM 1797 O O . ILE A 1 229 ? 73.252 -31.144 30.607 1.00 34.28 241 ILE A O 1
ATOM 1802 N N . GLY A 1 230 ? 71.659 -30.483 32.065 1.00 40.77 242 GLY A N 1
ATOM 1803 C CA . GLY A 1 230 ? 72.361 -29.281 32.488 1.00 40.72 242 GLY A CA 1
ATOM 1804 C C . GLY A 1 230 ? 73.770 -29.541 32.992 1.00 43.26 242 GLY A C 1
ATOM 1805 O O . GLY A 1 230 ? 73.992 -30.401 33.853 1.00 39.35 242 GLY A O 1
ATOM 1806 N N . SER A 1 231 ? 74.739 -28.819 32.441 1.00 38.48 243 SER A N 1
ATOM 1807 C CA . SER A 1 231 ? 76.127 -28.904 32.882 1.00 37.30 243 SER A CA 1
ATOM 1808 C C . SER A 1 231 ? 76.568 -27.676 33.666 1.00 37.80 243 SER A C 1
ATOM 1809 O O . SER A 1 231 ? 77.311 -27.803 34.643 1.00 32.10 243 SER A O 1
ATOM 1812 N N . HIS A 1 232 ? 76.109 -26.489 33.280 1.00 32.96 244 HIS A N 1
ATOM 1813 C CA . HIS A 1 232 ? 76.594 -25.268 33.909 1.00 32.93 244 HIS A CA 1
ATOM 1814 C C . HIS A 1 232 ? 75.627 -24.151 33.562 1.00 33.46 244 HIS A C 1
ATOM 1815 O O . HIS A 1 232 ? 74.896 -24.221 32.570 1.00 32.21 244 HIS A O 1
ATOM 1822 N N . SER A 1 233 ? 75.616 -23.137 34.417 1.00 32.53 245 SER A N 1
ATOM 1823 C CA . SER A 1 233 ? 74.779 -21.958 34.264 1.00 32.55 245 SER A CA 1
ATOM 1824 C C . SER A 1 233 ? 75.628 -20.755 34.639 1.00 30.51 245 SER A C 1
ATOM 1825 O O . SER A 1 233 ? 76.458 -20.853 35.544 1.00 29.68 245 SER A O 1
ATOM 1828 N N . PHE A 1 234 ? 75.460 -19.648 33.925 1.00 28.72 246 PHE A N 1
ATOM 1829 C CA . PHE A 1 234 ? 76.147 -18.415 34.299 1.00 30.74 246 PHE A CA 1
ATOM 1830 C C . PHE A 1 234 ? 75.442 -17.252 33.632 1.00 29.85 246 PHE A C 1
ATOM 1831 O O . PHE A 1 234 ? 74.567 -17.431 32.780 1.00 31.47 246 PHE A O 1
ATOM 1839 N N . THR A 1 235 ? 75.829 -16.049 34.039 1.00 31.74 247 THR A N 1
ATOM 1840 C CA . THR A 1 235 ? 75.271 -14.845 33.465 1.00 31.02 247 THR A CA 1
ATOM 1841 C C . THR A 1 235 ? 76.410 -13.943 33.017 1.00 32.81 247 THR A C 1
ATOM 1842 O O . THR A 1 235 ? 77.557 -14.068 33.460 1.00 30.43 247 THR A O 1
ATOM 1846 N N . ILE A 1 236 ? 76.076 -13.035 32.112 1.00 32.33 248 ILE A N 1
ATOM 1847 C CA . ILE A 1 236 ? 76.987 -11.994 31.672 1.00 29.55 248 ILE A CA 1
ATOM 1848 C C . ILE A 1 236 ? 76.206 -10.693 31.708 1.00 33.50 248 ILE A C 1
ATOM 1849 O O . ILE A 1 236 ? 75.058 -10.641 31.248 1.00 34.87 248 ILE A O 1
ATOM 1854 N N . TYR A 1 237 ? 76.820 -9.652 32.260 1.00 34.03 249 TYR A N 1
ATOM 1855 C CA . TYR A 1 237 ? 76.190 -8.342 32.371 1.00 37.59 249 TYR A CA 1
ATOM 1856 C C . TYR A 1 237 ? 76.999 -7.354 31.543 1.00 34.75 249 TYR A C 1
ATOM 1857 O O . TYR A 1 237 ? 78.225 -7.282 31.673 1.00 32.18 249 TYR A O 1
ATOM 1866 N N . ILE A 1 238 ? 76.321 -6.618 30.675 1.00 36.44 250 ILE A N 1
ATOM 1867 C CA . ILE A 1 238 ? 76.958 -5.635 29.810 1.00 35.62 250 ILE A CA 1
ATOM 1868 C C . ILE A 1 238 ? 76.355 -4.268 30.118 1.00 38.40 250 ILE A C 1
ATOM 1869 O O . ILE A 1 238 ? 75.292 -3.914 29.603 1.00 38.26 250 ILE A O 1
ATOM 1874 N N . PRO A 1 239 ? 76.994 -3.484 30.982 1.00 36.88 251 PRO A N 1
ATOM 1875 C CA . PRO A 1 239 ? 76.441 -2.183 31.359 1.00 40.42 251 PRO A CA 1
ATOM 1876 C C . PRO A 1 239 ? 76.668 -1.140 30.270 1.00 45.19 251 PRO A C 1
ATOM 1877 O O . PRO A 1 239 ? 77.574 -1.244 29.438 1.00 39.40 251 PRO A O 1
ATOM 1881 N N . GLN A 1 240 ? 75.811 -0.117 30.295 1.00 48.41 252 GLN A N 1
ATOM 1882 C CA . GLN A 1 240 ? 75.923 0.974 29.337 1.00 48.49 252 GLN A CA 1
ATOM 1883 C C . GLN A 1 240 ? 77.273 1.669 29.462 1.00 50.54 252 GLN A C 1
ATOM 1884 O O . GLN A 1 240 ? 77.843 1.793 30.553 1.00 48.38 252 GLN A O 1
ATOM 1890 N N . THR A 1 241 ? 77.789 2.116 28.324 1.00 49.94 253 THR A N 1
ATOM 1891 C CA . THR A 1 241 ? 79.017 2.891 28.281 1.00 53.81 253 THR A CA 1
ATOM 1892 C C . THR A 1 241 ? 78.724 4.374 28.498 1.00 57.17 253 THR A C 1
ATOM 1893 O O . THR A 1 241 ? 77.602 4.847 28.309 1.00 55.81 253 THR A O 1
ATOM 1897 N N . LEU A 1 242 ? 79.757 5.099 28.917 1.00 59.98 254 LEU A N 1
ATOM 1898 C CA . LEU A 1 242 ? 79.746 6.556 28.934 1.00 62.89 254 LEU A CA 1
ATOM 1899 C C . LEU A 1 242 ? 80.473 7.059 27.694 1.00 66.42 254 LEU A C 1
ATOM 1900 O O . LEU A 1 242 ? 81.569 6.581 27.380 1.00 65.51 254 LEU A O 1
ATOM 1905 N N . GLY A 1 243 ? 79.863 8.014 26.996 1.00 69.11 255 GLY A N 1
ATOM 1906 C CA . GLY A 1 243 ? 80.528 8.628 25.858 1.00 70.92 255 GLY A CA 1
ATOM 1907 C C . GLY A 1 243 ? 80.912 7.601 24.812 1.00 71.13 255 GLY A C 1
ATOM 1908 O O . GLY A 1 243 ? 80.106 6.752 24.412 1.00 71.76 255 GLY A O 1
ATOM 1909 N N . GLU A 1 244 ? 82.168 7.667 24.371 1.00 71.06 256 GLU A N 1
ATOM 1910 C CA . GLU A 1 244 ? 82.688 6.803 23.318 1.00 73.05 256 GLU A CA 1
ATOM 1911 C C . GLU A 1 244 ? 83.462 5.606 23.867 1.00 71.06 256 GLU A C 1
ATOM 1912 O O . GLU A 1 244 ? 84.236 4.984 23.129 1.00 70.79 256 GLU A O 1
ATOM 1918 N N . SER A 1 245 ? 83.262 5.268 25.141 1.00 67.90 257 SER A N 1
ATOM 1919 C CA . SER A 1 245 ? 84.087 4.258 25.786 1.00 65.03 257 SER A CA 1
ATOM 1920 C C . SER A 1 245 ? 83.749 2.863 25.259 1.00 57.27 257 SER A C 1
ATOM 1921 O O . SER A 1 245 ? 82.606 2.595 24.882 1.00 58.70 257 SER A O 1
ATOM 1924 N N . PRO A 1 246 ? 84.730 1.959 25.219 1.00 58.72 258 PRO A N 1
ATOM 1925 C CA . PRO A 1 246 ? 84.473 0.623 24.667 1.00 55.64 258 PRO A CA 1
ATOM 1926 C C . PRO A 1 246 ? 83.543 -0.190 25.562 1.00 54.97 258 PRO A C 1
ATOM 1927 O O . PRO A 1 246 ? 83.590 -0.102 26.792 1.00 54.11 258 PRO A O 1
ATOM 1931 N N . ARG A 1 247 ? 82.687 -0.982 24.924 1.00 53.29 259 ARG A N 1
ATOM 1932 C CA . ARG A 1 247 ? 81.739 -1.811 25.657 1.00 52.99 259 ARG A CA 1
ATOM 1933 C C . ARG A 1 247 ? 82.469 -2.949 26.364 1.00 50.33 259 ARG A C 1
ATOM 1934 O O . ARG A 1 247 ? 83.402 -3.544 25.814 1.00 51.90 259 ARG A O 1
ATOM 1942 N N . GLN A 1 248 ? 82.064 -3.227 27.609 1.00 46.40 260 GLN A N 1
ATOM 1943 C CA . GLN A 1 248 ? 82.699 -4.240 28.448 1.00 41.54 260 GLN A CA 1
ATOM 1944 C C . GLN A 1 248 ? 81.641 -5.209 28.953 1.00 40.60 260 GLN A C 1
ATOM 1945 O O . GLN A 1 248 ? 80.490 -4.827 29.172 1.00 38.26 260 GLN A O 1
ATOM 1951 N N . PHE A 1 249 ? 82.038 -6.470 29.129 1.00 38.01 261 PHE A N 1
ATOM 1952 C CA . PHE A 1 249 ? 81.158 -7.509 29.654 1.00 34.40 261 PHE A CA 1
ATOM 1953 C C . PHE A 1 249 ? 81.775 -8.116 30.903 1.00 33.61 261 PHE A C 1
ATOM 1954 O O . PHE A 1 249 ? 83.002 -8.124 31.066 1.00 33.04 261 PHE A O 1
ATOM 1962 N N . TYR A 1 250 ? 80.921 -8.627 31.789 1.00 30.98 262 TYR A N 1
ATOM 1963 C CA . TYR A 1 250 ? 81.398 -9.251 33.025 1.00 34.24 262 TYR A CA 1
ATOM 1964 C C . TYR A 1 250 ? 80.663 -10.565 33.224 1.00 30.78 262 TYR A C 1
ATOM 1965 O O . TYR A 1 250 ? 79.425 -10.558 33.358 1.00 30.52 262 TYR A O 1
ATOM 1974 N N . PRO A 1 251 ? 81.363 -11.702 33.248 1.00 31.12 263 PRO A N 1
ATOM 1975 C CA . PRO A 1 251 ? 80.699 -12.965 33.580 1.00 29.98 263 PRO A CA 1
ATOM 1976 C C . PRO A 1 251 ? 80.676 -13.185 35.082 1.00 28.84 263 PRO A C 1
ATOM 1977 O O . PRO A 1 251 ? 81.634 -12.875 35.800 1.00 29.19 263 PRO A O 1
ATOM 1981 N N . TYR A 1 252 ? 79.551 -13.740 35.544 1.00 30.74 264 TYR A N 1
ATOM 1982 C CA . TYR A 1 252 ? 79.295 -14.050 36.944 1.00 29.58 264 TYR A CA 1
ATOM 1983 C C . TYR A 1 252 ? 78.918 -15.519 37.072 1.00 28.32 264 TYR A C 1
ATOM 1984 O O . TYR A 1 252 ? 78.081 -16.016 36.301 1.00 31.82 264 TYR A O 1
ATOM 1993 N N . GLN A 1 253 ? 79.481 -16.207 38.066 1.00 27.65 265 GLN A N 1
ATOM 1994 C CA . GLN A 1 253 ? 79.089 -17.598 38.252 1.00 29.55 265 GLN A CA 1
ATOM 1995 C C . GLN A 1 253 ? 79.503 -18.134 39.617 1.00 27.16 265 GLN A C 1
ATOM 1996 O O . GLN A 1 253 ? 80.377 -17.587 40.298 1.00 26.38 265 GLN A O 1
ATOM 2002 N N . ALA A 1 254 ? 78.857 -19.236 39.988 1.00 26.02 266 ALA A N 1
ATOM 2003 C CA . ALA A 1 254 ? 79.338 -20.203 40.967 1.00 28.15 266 ALA A CA 1
ATOM 2004 C C . ALA A 1 254 ? 79.488 -21.558 40.275 1.00 26.89 266 ALA A C 1
ATOM 2005 O O . ALA A 1 254 ? 78.985 -21.769 39.168 1.00 26.31 266 ALA A O 1
ATOM 2007 N N . TYR A 1 255 ? 80.229 -22.465 40.909 1.00 28.11 267 TYR A N 1
ATOM 2008 C CA . TYR A 1 255 ? 80.386 -23.828 40.391 1.00 28.62 267 TYR A CA 1
ATOM 2009 C C . TYR A 1 255 ? 80.427 -24.776 41.582 1.00 25.48 267 TYR A C 1
ATOM 2010 O O . TYR A 1 255 ? 81.392 -24.762 42.356 1.00 27.00 267 TYR A O 1
ATOM 2019 N N . PHE A 1 256 ? 79.368 -25.579 41.744 1.00 27.59 268 PHE A N 1
ATOM 2020 C CA . PHE A 1 256 ? 79.233 -26.440 42.920 1.00 30.28 268 PHE A CA 1
ATOM 2021 C C . PHE A 1 256 ? 80.452 -27.340 43.107 1.00 28.90 268 PHE A C 1
ATOM 2022 O O . PHE A 1 256 ? 80.915 -27.989 42.160 1.00 28.39 268 PHE A O 1
ATOM 2030 N N . GLY A 1 257 ? 80.945 -27.400 44.343 1.00 29.03 269 GLY A N 1
ATOM 2031 C CA . GLY A 1 257 ? 82.132 -28.174 44.682 1.00 30.99 269 GLY A CA 1
ATOM 2032 C C . GLY A 1 257 ? 83.440 -27.489 44.363 1.00 30.80 269 GLY A C 1
ATOM 2033 O O . GLY A 1 257 ? 84.500 -27.989 44.769 1.00 30.41 269 GLY A O 1
ATOM 2034 N N . SER A 1 258 ? 83.403 -26.355 43.657 1.00 27.93 270 SER A N 1
ATOM 2035 C CA . SER A 1 258 ? 84.610 -25.632 43.273 1.00 27.72 270 SER A CA 1
ATOM 2036 C C . SER A 1 258 ? 84.695 -24.262 43.934 1.00 29.00 270 SER A C 1
ATOM 2037 O O . SER A 1 258 ? 85.688 -23.986 44.614 1.00 27.74 270 SER A O 1
ATOM 2040 N N . HIS A 1 259 ? 83.701 -23.389 43.738 1.00 26.18 271 HIS A N 1
ATOM 2041 C CA . HIS A 1 259 ? 83.766 -22.024 44.244 1.00 27.46 271 HIS A CA 1
ATOM 2042 C C . HIS A 1 259 ? 82.361 -21.425 44.250 1.00 27.43 271 HIS A C 1
ATOM 2043 O O . HIS A 1 259 ? 81.493 -21.834 43.470 1.00 26.50 271 HIS A O 1
ATOM 2050 N N . THR A 1 260 ? 82.145 -20.463 45.152 1.00 25.38 272 THR A N 1
ATOM 2051 C CA . THR A 1 260 ? 80.902 -19.706 45.204 1.00 26.28 272 THR A CA 1
ATOM 2052 C C . THR A 1 260 ? 81.013 -18.434 44.367 1.00 27.10 272 THR A C 1
ATOM 2053 O O . THR A 1 260 ? 82.082 -18.063 43.885 1.00 24.73 272 THR A O 1
ATOM 2057 N N . LEU A 1 261 ? 79.882 -17.739 44.228 1.00 26.49 273 LEU A N 1
ATOM 2058 C CA . LEU A 1 261 ? 79.903 -16.451 43.543 1.00 27.42 273 LEU A CA 1
ATOM 2059 C C . LEU A 1 261 ? 80.803 -15.465 44.277 1.00 26.51 273 LEU A C 1
ATOM 2060 O O . LEU A 1 261 ? 81.538 -14.686 43.650 1.00 26.02 273 LEU A O 1
ATOM 2065 N N . GLN A 1 262 ? 80.784 -15.509 45.612 1.00 28.40 274 GLN A N 1
ATOM 2066 C CA . GLN A 1 262 ? 81.677 -14.657 46.397 1.00 28.76 274 GLN A CA 1
ATOM 2067 C C . GLN A 1 262 ? 83.144 -14.935 46.060 1.00 28.99 274 GLN A C 1
ATOM 2068 O O . GLN A 1 262 ? 83.919 -14.002 45.813 1.00 29.35 274 GLN A O 1
ATOM 2074 N N . ASP A 1 263 ? 83.533 -16.222 46.045 1.00 27.59 275 ASP A N 1
ATOM 2075 C CA . ASP A 1 263 ? 84.885 -16.625 45.654 1.00 27.03 275 ASP A CA 1
ATOM 2076 C C . ASP A 1 263 ? 85.228 -16.087 44.274 1.00 27.35 275 ASP A C 1
ATOM 2077 O O . ASP A 1 263 ? 86.333 -15.581 44.041 1.00 29.15 275 ASP A O 1
ATOM 2082 N N . TRP A 1 264 ? 84.290 -16.230 43.337 1.00 28.03 276 TRP A N 1
ATOM 2083 C CA . TRP A 1 264 ? 84.493 -15.770 41.967 1.00 27.65 276 TRP A CA 1
ATOM 2084 C C . TRP A 1 264 ? 84.851 -14.292 41.936 1.00 26.44 276 TRP A C 1
ATOM 2085 O O . TRP A 1 264 ? 85.862 -13.893 41.340 1.00 27.63 276 TRP A O 1
ATOM 2096 N N . PHE A 1 265 ? 84.050 -13.463 42.612 1.00 25.52 277 PHE A N 1
ATOM 2097 C CA . PHE A 1 265 ? 84.318 -12.029 42.644 1.00 25.02 277 PHE A CA 1
ATOM 2098 C C . PHE A 1 265 ? 85.593 -11.700 43.420 1.00 28.01 277 PHE A C 1
ATOM 2099 O O . PHE A 1 265 ? 86.343 -10.797 43.031 1.00 27.93 277 PHE A O 1
ATOM 2107 N N . VAL A 1 266 ? 85.851 -12.394 44.536 1.00 25.51 278 VAL A N 1
ATOM 2108 C CA . VAL A 1 266 ? 87.092 -12.135 45.275 1.00 27.02 278 VAL A CA 1
ATOM 2109 C C . VAL A 1 266 ? 88.314 -12.411 44.390 1.00 31.01 278 VAL A C 1
ATOM 2110 O O . VAL A 1 266 ? 89.336 -11.711 44.479 1.00 29.16 278 VAL A O 1
ATOM 2114 N N . SER A 1 267 ? 88.226 -13.409 43.505 1.00 25.50 279 SER A N 1
ATOM 2115 C CA . SER A 1 267 ? 89.349 -13.748 42.635 1.00 28.97 279 SER A CA 1
ATOM 2116 C C . SER A 1 267 ? 89.472 -12.832 41.423 1.00 29.27 279 SER A C 1
ATOM 2117 O O . SER A 1 267 ? 90.465 -12.945 40.701 1.00 28.04 279 SER A O 1
ATOM 2120 N N . ASP A 1 268 ? 88.485 -11.962 41.167 1.00 27.12 280 ASP A N 1
ATOM 2121 C CA . ASP A 1 268 ? 88.510 -11.045 40.017 1.00 31.69 280 ASP A CA 1
ATOM 2122 C C . ASP A 1 268 ? 88.591 -11.800 38.688 1.00 29.95 280 ASP A C 1
ATOM 2123 O O . ASP A 1 268 ? 89.087 -11.270 37.683 1.00 28.80 280 ASP A O 1
ATOM 2128 N N . LYS A 1 269 ? 88.118 -13.049 38.651 1.00 30.86 281 LYS A N 1
ATOM 2129 C CA . LYS A 1 269 ? 88.095 -13.732 37.363 1.00 28.41 281 LYS A CA 1
ATOM 2130 C C . LYS A 1 269 ? 87.082 -13.102 36.424 1.00 30.59 281 LYS A C 1
ATOM 2131 O O . LYS A 1 269 ? 87.217 -13.244 35.206 1.00 33.71 281 LYS A O 1
ATOM 2137 N N . ASP A 1 270 ? 86.085 -12.389 36.956 1.00 29.03 282 ASP A N 1
ATOM 2138 C CA . ASP A 1 270 ? 85.190 -11.628 36.090 1.00 26.14 282 ASP A CA 1
ATOM 2139 C C . ASP A 1 270 ? 85.961 -10.569 35.303 1.00 32.43 282 ASP A C 1
ATOM 2140 O O . ASP A 1 270 ? 85.762 -10.414 34.090 1.00 32.59 282 ASP A O 1
ATOM 2145 N N . GLU A 1 271 ? 86.856 -9.835 35.979 1.00 29.12 283 GLU A N 1
ATOM 2146 C CA . GLU A 1 271 ? 87.623 -8.782 35.312 1.00 32.78 283 GLU A CA 1
ATOM 2147 C C . GLU A 1 271 ? 88.667 -9.382 34.384 1.00 33.97 283 GLU A C 1
ATOM 2148 O O . GLU A 1 271 ? 88.903 -8.863 33.285 1.00 34.52 283 GLU A O 1
ATOM 2154 N N . TYR A 1 272 ? 89.308 -10.470 34.821 1.00 31.66 284 TYR A N 1
ATOM 2155 C CA . TYR A 1 272 ? 90.264 -11.171 33.972 1.00 34.65 284 TYR A CA 1
ATOM 2156 C C . TYR A 1 272 ? 89.639 -11.549 32.633 1.00 35.52 284 TYR A C 1
ATOM 2157 O O . TYR A 1 272 ? 90.196 -11.257 31.566 1.00 34.08 284 TYR A O 1
ATOM 2166 N N . LEU A 1 273 ? 88.474 -12.202 32.668 1.00 30.42 285 LEU A N 1
ATOM 2167 C CA . LEU A 1 273 ? 87.881 -12.661 31.416 1.00 33.52 285 LEU A CA 1
ATOM 2168 C C . LEU A 1 273 ? 87.321 -11.495 30.622 1.00 35.22 285 LEU A C 1
ATOM 2169 O O . LEU A 1 273 ? 87.351 -11.515 29.387 1.00 35.83 285 LEU A O 1
ATOM 2174 N N . SER A 1 274 ? 86.830 -10.465 31.312 1.00 33.54 286 SER A N 1
ATOM 2175 C CA . SER A 1 274 ? 86.368 -9.264 30.633 1.00 36.48 286 SER A CA 1
ATOM 2176 C C . SER A 1 274 ? 87.382 -8.742 29.619 1.00 38.13 286 SER A C 1
ATOM 2177 O O . SER A 1 274 ? 86.998 -8.209 28.570 1.00 37.04 286 SER A O 1
ATOM 2180 N N . ARG A 1 275 ? 88.674 -8.885 29.913 1.00 34.74 287 ARG A N 1
ATOM 2181 C CA . ARG A 1 275 ? 89.686 -8.247 29.086 1.00 42.79 287 ARG A CA 1
ATOM 2182 C C . ARG A 1 275 ? 89.813 -8.885 27.707 1.00 42.87 287 ARG A C 1
ATOM 2183 O O . ARG A 1 275 ? 90.377 -8.257 26.805 1.00 42.42 287 ARG A O 1
ATOM 2191 N N . ILE A 1 276 ? 89.270 -10.088 27.492 1.00 41.19 288 ILE A N 1
ATOM 2192 C CA . ILE A 1 276 ? 89.365 -10.657 26.149 1.00 40.17 288 ILE A CA 1
ATOM 2193 C C . ILE A 1 276 ? 88.336 -10.077 25.192 1.00 41.44 288 ILE A C 1
ATOM 2194 O O . ILE A 1 276 ? 88.496 -10.217 23.971 1.00 40.32 288 ILE A O 1
ATOM 2199 N N . GLY A 1 277 ? 87.316 -9.398 25.698 1.00 39.42 289 GLY A N 1
ATOM 2200 C CA . GLY A 1 277 ? 86.285 -8.836 24.834 1.00 40.63 289 GLY A CA 1
ATOM 2201 C C . GLY A 1 277 ? 85.159 -9.817 24.561 1.00 39.07 289 GLY A C 1
ATOM 2202 O O . GLY A 1 277 ? 85.363 -11.019 24.437 1.00 38.83 289 GLY A O 1
ATOM 2203 N N . ILE A 1 278 ? 83.944 -9.271 24.433 1.00 38.32 290 ILE A N 1
ATOM 2204 C CA . ILE A 1 278 ? 82.738 -10.098 24.332 1.00 39.72 290 ILE A CA 1
ATOM 2205 C C . ILE A 1 278 ? 82.737 -10.925 23.048 1.00 46.09 290 ILE A C 1
ATOM 2206 O O . ILE A 1 278 ? 82.255 -12.068 23.034 1.00 41.85 290 ILE A O 1
ATOM 2211 N N . ASP A 1 279 ? 83.269 -10.368 21.951 1.00 43.26 291 ASP A N 1
ATOM 2212 C CA . ASP A 1 279 ? 83.280 -11.100 20.685 1.00 45.87 291 ASP A CA 1
ATOM 2213 C C . ASP A 1 279 ? 84.119 -12.367 20.799 1.00 41.31 291 ASP A C 1
ATOM 2214 O O . ASP A 1 279 ? 83.670 -13.455 20.423 1.00 43.61 291 ASP A O 1
ATOM 2219 N N . LYS A 1 280 ? 85.341 -12.242 21.330 1.00 42.31 292 LYS A N 1
ATOM 2220 C CA . LYS A 1 280 ? 86.197 -13.409 21.527 1.00 43.56 292 LYS A CA 1
ATOM 2221 C C . LYS A 1 280 ? 85.584 -14.406 22.503 1.00 40.91 292 LYS A C 1
ATOM 2222 O O . LYS A 1 280 ? 85.676 -15.621 22.289 1.00 38.35 292 LYS A O 1
ATOM 2228 N N . TYR A 1 281 ? 84.984 -13.916 23.598 1.00 38.64 293 TYR A N 1
ATOM 2229 C CA . TYR A 1 281 ? 84.294 -14.816 24.526 1.00 38.40 293 TYR A CA 1
ATOM 2230 C C . TYR A 1 281 ? 83.208 -15.614 23.807 1.00 37.11 293 TYR A C 1
ATOM 2231 O O . TYR A 1 281 ? 83.116 -16.837 23.960 1.00 35.64 293 TYR A O 1
ATOM 2240 N N . ILE A 1 282 ? 82.380 -14.942 23.002 1.00 36.34 294 ILE A N 1
ATOM 2241 C CA . ILE A 1 282 ? 81.313 -15.656 22.299 1.00 37.63 294 ILE A CA 1
ATOM 2242 C C . ILE A 1 282 ? 81.900 -16.663 21.315 1.00 38.19 294 ILE A C 1
ATOM 2243 O O . ILE A 1 282 ? 81.403 -17.790 21.180 1.00 37.90 294 ILE A O 1
ATOM 2248 N N . GLU A 1 283 ? 82.968 -16.278 20.617 1.00 36.98 295 GLU A N 1
ATOM 2249 C CA . GLU A 1 283 ? 83.561 -17.187 19.645 1.00 41.53 295 GLU A CA 1
ATOM 2250 C C . GLU A 1 283 ? 84.026 -18.470 20.310 1.00 39.79 295 GLU A C 1
ATOM 2251 O O . GLU A 1 283 ? 83.817 -19.565 19.776 1.00 42.20 295 GLU A O 1
ATOM 2257 N N . LYS A 1 284 ? 84.630 -18.358 21.497 1.00 36.33 296 LYS A N 1
ATOM 2258 C CA . LYS A 1 284 ? 85.089 -19.550 22.200 1.00 38.59 296 LYS A CA 1
ATOM 2259 C C . LYS A 1 284 ? 83.922 -20.391 22.703 1.00 36.68 296 LYS A C 1
ATOM 2260 O O . LYS A 1 284 ? 84.020 -21.625 22.742 1.00 37.86 296 LYS A O 1
ATOM 2266 N N . LEU A 1 285 ? 82.817 -19.749 23.095 1.00 39.19 297 LEU A N 1
ATOM 2267 C CA . LEU A 1 285 ? 81.609 -20.494 23.450 1.00 40.18 297 LEU A CA 1
ATOM 2268 C C . LEU A 1 285 ? 81.104 -21.300 22.264 1.00 40.36 297 LEU A C 1
ATOM 2269 O O . LEU A 1 285 ? 80.713 -22.463 22.407 1.00 40.24 297 LEU A O 1
ATOM 2274 N N . ALA A 1 286 ? 81.090 -20.689 21.078 1.00 42.01 298 ALA A N 1
ATOM 2275 C CA . ALA A 1 286 ? 80.676 -21.426 19.885 1.00 45.19 298 ALA A CA 1
ATOM 2276 C C . ALA A 1 286 ? 81.576 -22.636 19.635 1.00 41.82 298 ALA A C 1
ATOM 2277 O O . ALA A 1 286 ? 81.088 -23.710 19.265 1.00 43.45 298 ALA A O 1
ATOM 2279 N N . VAL A 1 287 ? 82.886 -22.490 19.844 1.00 39.16 299 VAL A N 1
ATOM 2280 C CA . VAL A 1 287 ? 83.783 -23.638 19.712 1.00 43.44 299 VAL A CA 1
ATOM 2281 C C . VAL A 1 287 ? 83.441 -24.693 20.752 1.00 46.86 299 VAL A C 1
ATOM 2282 O O . VAL A 1 287 ? 83.443 -25.899 20.462 1.00 42.98 299 VAL A O 1
ATOM 2286 N N . LEU A 1 288 ? 83.152 -24.255 21.984 1.00 42.38 300 LEU A N 1
ATOM 2287 C CA . LEU A 1 288 ? 82.786 -25.189 23.046 1.00 42.24 300 LEU A CA 1
ATOM 2288 C C . LEU A 1 288 ? 81.597 -26.048 22.638 1.00 43.46 300 LEU A C 1
ATOM 2289 O O . LEU A 1 288 ? 81.532 -27.235 22.979 1.00 40.54 300 LEU A O 1
ATOM 2294 N N . GLY A 1 289 ? 80.652 -25.472 21.904 1.00 41.02 301 GLY A N 1
ATOM 2295 C CA . GLY A 1 289 ? 79.459 -26.200 21.532 1.00 47.16 301 GLY A CA 1
ATOM 2296 C C . GLY A 1 289 ? 79.524 -26.862 20.177 1.00 48.65 301 GLY A C 1
ATOM 2297 O O . GLY A 1 289 ? 78.496 -27.319 19.668 1.00 57.01 301 GLY A O 1
ATOM 2298 N N . LYS A 1 290 ? 80.708 -26.933 19.580 1.00 49.75 302 LYS A N 1
ATOM 2299 C CA . LYS A 1 290 ? 80.864 -27.385 18.206 1.00 51.19 302 LYS A CA 1
ATOM 2300 C C . LYS A 1 290 ? 81.997 -28.402 18.105 1.00 49.53 302 LYS A C 1
ATOM 2301 O O . LYS A 1 290 ? 81.923 -29.342 17.305 1.00 45.46 302 LYS A O 1
ATOM 2307 N N . THR A 1 291 ? 83.034 -28.255 18.933 1.00 46.16 303 THR A N 1
ATOM 2308 C CA . THR A 1 291 ? 84.189 -29.140 18.831 1.00 42.94 303 THR A CA 1
ATOM 2309 C C . THR A 1 291 ? 83.807 -30.590 19.124 1.00 45.88 303 THR A C 1
ATOM 2310 O O . THR A 1 291 ? 82.883 -30.879 19.889 1.00 42.04 303 THR A O 1
ATOM 2314 N N . THR A 1 292 ? 84.541 -31.510 18.493 1.00 44.40 304 THR A N 1
ATOM 2315 C CA . THR A 1 292 ? 84.496 -32.928 18.814 1.00 45.84 304 THR A CA 1
ATOM 2316 C C . THR A 1 292 ? 85.731 -33.376 19.581 1.00 45.70 304 THR A C 1
ATOM 2317 O O . THR A 1 292 ? 85.852 -34.565 19.899 1.00 46.40 304 THR A O 1
ATOM 2321 N N . ASN A 1 293 ? 86.654 -32.460 19.873 1.00 43.31 305 ASN A N 1
ATOM 2322 C CA . ASN A 1 293 ? 87.939 -32.798 20.466 1.00 42.09 305 ASN A CA 1
ATOM 2323 C C . ASN A 1 293 ? 87.847 -32.654 21.980 1.00 42.65 305 ASN A C 1
ATOM 2324 O O . ASN A 1 293 ? 87.540 -31.571 22.484 1.00 40.19 305 ASN A O 1
ATOM 2329 N N . THR A 1 294 ? 88.113 -33.745 22.699 1.00 42.97 306 THR A N 1
ATOM 2330 C CA . THR A 1 294 ? 88.055 -33.700 24.156 1.00 41.14 306 THR A CA 1
ATOM 2331 C C . THR A 1 294 ? 89.010 -32.657 24.722 1.00 42.78 306 THR A C 1
ATOM 2332 O O . THR A 1 294 ? 88.632 -31.861 25.587 1.00 38.89 306 THR A O 1
ATOM 2336 N N . LYS A 1 295 ? 90.256 -32.640 24.244 1.00 42.65 307 LYS A N 1
ATOM 2337 C CA . LYS A 1 295 ? 91.236 -31.699 24.786 1.00 45.01 307 LYS A CA 1
ATOM 2338 C C . LYS A 1 295 ? 90.794 -30.247 24.594 1.00 39.78 307 LYS A C 1
ATOM 2339 O O . LYS A 1 295 ? 90.888 -29.430 25.522 1.00 38.83 307 LYS A O 1
ATOM 2345 N N . GLU A 1 296 ? 90.308 -29.903 23.395 1.00 38.61 308 GLU A N 1
ATOM 2346 C CA . GLU A 1 296 ? 89.896 -28.527 23.124 1.00 37.43 308 GLU A CA 1
ATOM 2347 C C . GLU A 1 296 ? 88.671 -28.138 23.949 1.00 40.50 308 GLU A C 1
ATOM 2348 O O . GLU A 1 296 ? 88.599 -27.020 24.482 1.00 36.95 308 GLU A O 1
ATOM 2354 N N . ARG A 1 297 ? 87.692 -29.043 24.043 1.00 36.97 309 ARG A N 1
ATOM 2355 C CA . ARG A 1 297 ? 86.504 -28.799 24.859 1.00 36.60 309 ARG A CA 1
ATOM 2356 C C . ARG A 1 297 ? 86.878 -28.591 26.323 1.00 36.76 309 ARG A C 1
ATOM 2357 O O . ARG A 1 297 ? 86.417 -27.641 26.969 1.00 34.73 309 ARG A O 1
ATOM 2365 N N . SER A 1 298 ? 87.725 -29.481 26.856 1.00 35.20 310 SER A N 1
ATOM 2366 C CA . SER A 1 298 ? 88.149 -29.398 28.249 1.00 38.22 310 SER A CA 1
ATOM 2367 C C . SER A 1 298 ? 88.884 -28.092 28.534 1.00 38.84 310 SER A C 1
ATOM 2368 O O . SER A 1 298 ? 88.637 -27.445 29.561 1.00 35.45 310 SER A O 1
ATOM 2371 N N . ASP A 1 299 ? 89.791 -27.696 27.630 1.00 37.21 311 ASP A N 1
ATOM 2372 C CA . ASP A 1 299 ? 90.591 -26.487 27.808 1.00 35.02 311 ASP A CA 1
ATOM 2373 C C . ASP A 1 299 ? 89.721 -25.235 27.872 1.00 37.06 311 ASP A C 1
ATOM 2374 O O . ASP A 1 299 ? 89.975 -24.339 28.690 1.00 34.83 311 ASP A O 1
ATOM 2379 N N . ILE A 1 300 ? 88.714 -25.132 26.994 1.00 33.42 312 ILE A N 1
ATOM 2380 C CA . ILE A 1 300 ? 87.871 -23.939 26.984 1.00 34.74 312 ILE A CA 1
ATOM 2381 C C . ILE A 1 300 ? 86.970 -23.912 28.212 1.00 34.64 312 ILE A C 1
ATOM 2382 O O . ILE A 1 300 ? 86.779 -22.857 28.847 1.00 31.50 312 ILE A O 1
ATOM 2387 N N . TYR A 1 301 ? 86.374 -25.060 28.535 1.00 32.70 313 TYR A N 1
ATOM 2388 C CA . TYR A 1 301 ? 85.543 -25.191 29.727 1.00 35.30 313 TYR A CA 1
ATOM 2389 C C . TYR A 1 301 ? 86.316 -24.784 30.982 1.00 33.03 313 TYR A C 1
ATOM 2390 O O . TYR A 1 301 ? 85.832 -23.986 31.791 1.00 30.06 313 TYR A O 1
ATOM 2399 N N . ALA A 1 302 ? 87.541 -25.289 31.132 1.00 28.72 314 ALA A N 1
ATOM 2400 C CA . ALA A 1 302 ? 88.356 -24.946 32.294 1.00 29.37 314 ALA A CA 1
ATOM 2401 C C . ALA A 1 302 ? 88.747 -23.469 32.283 1.00 35.17 314 ALA A C 1
ATOM 2402 O O . ALA A 1 302 ? 88.674 -22.791 33.318 1.00 33.22 314 ALA A O 1
ATOM 2404 N N . GLU A 1 303 ? 89.168 -22.951 31.121 1.00 34.14 315 GLU A N 1
ATOM 2405 C CA . GLU A 1 303 ? 89.543 -21.538 31.027 1.00 36.25 315 GLU A CA 1
ATOM 2406 C C . GLU A 1 303 ? 88.403 -20.626 31.473 1.00 34.85 315 GLU A C 1
ATOM 2407 O O . GLU A 1 303 ? 88.623 -19.656 32.214 1.00 30.26 315 GLU A O 1
ATOM 2413 N N . PHE A 1 304 ? 87.178 -20.909 31.027 1.00 30.39 316 PHE A N 1
ATOM 2414 C CA . PHE A 1 304 ? 86.086 -19.991 31.330 1.00 30.77 316 PHE A CA 1
ATOM 2415 C C . PHE A 1 304 ? 85.462 -20.235 32.704 1.00 32.81 316 PHE A C 1
ATOM 2416 O O . PHE A 1 304 ? 85.002 -19.279 33.335 1.00 29.29 316 PHE A O 1
ATOM 2424 N N . PHE A 1 305 ? 85.414 -21.483 33.184 1.00 30.03 317 PHE A N 1
ATOM 2425 C CA . PHE A 1 305 ? 84.530 -21.821 34.299 1.00 30.69 317 PHE A CA 1
ATOM 2426 C C . PHE A 1 305 ? 85.237 -22.383 35.535 1.00 29.20 317 PHE A C 1
ATOM 2427 O O . PHE A 1 305 ? 84.567 -22.633 36.546 1.00 29.06 317 PHE A O 1
ATOM 2435 N N . SER A 1 306 ? 86.549 -22.592 35.505 1.00 29.07 318 SER A N 1
ATOM 2436 C CA . SER A 1 306 ? 87.203 -23.099 36.706 1.00 30.25 318 SER A CA 1
ATOM 2437 C C . SER A 1 306 ? 87.303 -21.999 37.762 1.00 27.22 318 SER A C 1
ATOM 2438 O O . SER A 1 306 ? 87.235 -20.811 37.465 1.00 27.47 318 SER A O 1
ATOM 2441 N N . LYS A 1 307 ? 87.488 -22.415 39.004 1.00 28.07 319 LYS A N 1
ATOM 2442 C CA . LYS A 1 307 ? 88.003 -21.499 40.015 1.00 28.62 319 LYS A CA 1
ATOM 2443 C C . LYS A 1 307 ? 89.332 -20.900 39.542 1.00 29.03 319 LYS A C 1
ATOM 2444 O O . LYS A 1 307 ? 90.168 -21.598 38.957 1.00 27.90 319 LYS A O 1
ATOM 2450 N N . ARG A 1 308 ? 89.537 -19.606 39.795 1.00 29.70 320 ARG A N 1
ATOM 2451 C CA . ARG A 1 308 ? 90.758 -18.967 39.307 1.00 28.66 320 ARG A CA 1
ATOM 2452 C C . ARG A 1 308 ? 91.986 -19.642 39.902 1.00 30.39 320 ARG A C 1
ATOM 2453 O O . ARG A 1 308 ? 92.044 -19.918 41.104 1.00 28.09 320 ARG A O 1
ATOM 2461 N N . GLY A 1 309 ? 92.961 -19.939 39.045 1.00 31.23 321 GLY A N 1
ATOM 2462 C CA . GLY A 1 309 ? 94.140 -20.682 39.451 1.00 31.40 321 GLY A CA 1
ATOM 2463 C C . GLY A 1 309 ? 94.048 -22.193 39.290 1.00 33.34 321 GLY A C 1
ATOM 2464 O O . GLY A 1 309 ? 95.073 -22.875 39.441 1.00 33.09 321 GLY A O 1
ATOM 2465 N N . ARG A 1 310 ? 92.859 -22.747 39.009 1.00 27.99 322 ARG A N 1
ATOM 2466 C CA . ARG A 1 310 ? 92.706 -24.189 38.823 1.00 31.44 322 ARG A CA 1
ATOM 2467 C C . ARG A 1 310 ? 92.445 -24.573 37.367 1.00 32.00 322 ARG A C 1
ATOM 2468 O O . ARG A 1 310 ? 92.026 -25.705 37.096 1.00 33.52 322 ARG A O 1
ATOM 2476 N N . GLU A 1 311 ? 92.716 -23.669 36.427 1.00 33.85 323 GLU A N 1
ATOM 2477 C CA . GLU A 1 311 ? 92.398 -23.908 35.026 1.00 34.94 323 GLU A CA 1
ATOM 2478 C C . GLU A 1 311 ? 93.120 -25.147 34.482 1.00 41.79 323 GLU A C 1
ATOM 2479 O O . GLU A 1 311 ? 92.603 -25.813 33.576 1.00 36.75 323 GLU A O 1
ATOM 2485 N N . ALA A 1 312 ? 94.300 -25.487 35.029 1.00 36.71 324 ALA A N 1
ATOM 2486 C CA . ALA A 1 312 ? 95.058 -26.640 34.528 1.00 38.15 324 ALA A CA 1
ATOM 2487 C C . ALA A 1 312 ? 94.523 -27.988 35.016 1.00 40.17 324 ALA A C 1
ATOM 2488 O O . ALA A 1 312 ? 94.829 -29.021 34.401 1.00 43.95 324 ALA A O 1
ATOM 2490 N N . PHE A 1 313 ? 93.765 -28.012 36.114 1.00 35.68 325 PHE A N 1
ATOM 2491 C CA . PHE A 1 313 ? 93.259 -29.244 36.710 1.00 39.65 325 PHE A CA 1
ATOM 2492 C C . PHE A 1 313 ? 91.763 -29.449 36.528 1.00 41.57 325 PHE A C 1
ATOM 2493 O O . PHE A 1 313 ? 91.307 -30.598 36.578 1.00 39.32 325 PHE A O 1
ATOM 2501 N N . PHE A 1 314 ? 91.002 -28.358 36.336 1.00 33.52 326 PHE A N 1
ATOM 2502 C CA . PHE A 1 314 ? 89.541 -28.393 36.416 1.00 35.49 326 PHE A CA 1
ATOM 2503 C C . PHE A 1 314 ? 88.949 -29.474 35.519 1.00 37.42 326 PHE A C 1
ATOM 2504 O O . PHE A 1 314 ? 88.033 -30.199 35.923 1.00 37.48 326 PHE A O 1
ATOM 2512 N N . CYS A 1 315 ? 89.460 -29.592 34.299 1.00 37.67 327 CYS A N 1
ATOM 2513 C CA . CYS A 1 315 ? 88.980 -30.574 33.336 1.00 39.53 327 CYS A CA 1
ATOM 2514 C C . CYS A 1 315 ? 90.080 -31.558 32.942 1.00 43.01 327 CYS A C 1
ATOM 2515 O O . CYS A 1 315 ? 90.081 -32.078 31.821 1.00 41.00 327 CYS A O 1
ATOM 2518 N N . ALA A 1 316 ? 91.020 -31.821 33.853 1.00 38.10 328 ALA A N 1
ATOM 2519 C CA . ALA A 1 316 ? 92.107 -32.753 33.585 1.00 43.92 328 ALA A CA 1
ATOM 2520 C C . ALA A 1 316 ? 91.690 -34.175 33.944 1.00 44.86 328 ALA A C 1
ATOM 2521 O O . ALA A 1 316 ? 90.914 -34.390 34.880 1.00 44.10 328 ALA A O 1
ATOM 2523 N N . HIS A 1 317 ? 92.213 -35.142 33.183 1.00 49.11 329 HIS A N 1
ATOM 2524 C CA . HIS A 1 317 ? 92.079 -36.574 33.448 1.00 50.26 329 HIS A CA 1
ATOM 2525 C C . HIS A 1 317 ? 90.637 -37.023 33.668 1.00 47.91 329 HIS A C 1
ATOM 2526 O O . HIS A 1 317 ? 89.809 -36.894 32.761 1.00 52.03 329 HIS A O 1
ATOM 2533 N N . LEU A 1 318 ? 90.329 -37.555 34.856 1.00 48.16 330 LEU A N 1
ATOM 2534 C CA . LEU A 1 318 ? 88.980 -38.038 35.153 1.00 52.95 330 LEU A CA 1
ATOM 2535 C C . LEU A 1 318 ? 87.907 -36.986 34.916 1.00 50.99 330 LEU A C 1
ATOM 2536 O O . LEU A 1 318 ? 86.738 -37.336 34.729 1.00 52.26 330 LEU A O 1
ATOM 2541 N N . ASN A 1 319 ? 88.271 -35.705 34.924 1.00 48.07 331 ASN A N 1
ATOM 2542 C CA . ASN A 1 319 ? 87.313 -34.620 34.782 1.00 43.21 331 ASN A CA 1
ATOM 2543 C C . ASN A 1 319 ? 87.292 -34.034 33.376 1.00 43.55 331 ASN A C 1
ATOM 2544 O O . ASN A 1 319 ? 86.742 -32.945 33.179 1.00 35.62 331 ASN A O 1
ATOM 2549 N N . GLU A 1 320 ? 87.864 -34.741 32.398 1.00 41.09 332 GLU A N 1
ATOM 2550 C CA . GLU A 1 320 ? 87.815 -34.301 31.010 1.00 40.34 332 GLU A CA 1
ATOM 2551 C C . GLU A 1 320 ? 86.371 -34.173 30.546 1.00 42.10 332 GLU A C 1
ATOM 2552 O O . GLU A 1 320 ? 85.483 -34.893 31.007 1.00 39.60 332 GLU A O 1
ATOM 2558 N N . LYS A 1 321 ? 86.138 -33.237 29.627 1.00 40.40 333 LYS A N 1
ATOM 2559 C CA . LYS A 1 321 ? 84.813 -33.048 29.035 1.00 41.55 333 LYS A CA 1
ATOM 2560 C C . LYS A 1 321 ? 84.766 -33.902 27.777 1.00 39.91 333 LYS A C 1
ATOM 2561 O O . LYS A 1 321 ? 85.141 -33.464 26.686 1.00 39.37 333 LYS A O 1
ATOM 2567 N N . ARG A 1 322 ? 84.306 -35.140 27.934 1.00 41.40 334 ARG A N 1
ATOM 2568 C CA . ARG A 1 322 ? 84.312 -36.127 26.860 1.00 43.09 334 ARG A CA 1
ATOM 2569 C C . ARG A 1 322 ? 82.995 -36.210 26.109 1.00 43.97 334 ARG A C 1
ATOM 2570 O O . ARG A 1 322 ? 82.906 -36.956 25.127 1.00 41.73 334 ARG A O 1
ATOM 2578 N N . GLN A 1 323 ? 81.981 -35.473 26.535 1.00 38.35 335 GLN A N 1
ATOM 2579 C CA . GLN A 1 323 ? 80.697 -35.540 25.858 1.00 41.06 335 GLN A CA 1
ATOM 2580 C C . GLN A 1 323 ? 80.396 -34.242 25.120 1.00 40.84 335 GLN A C 1
ATOM 2581 O O . GLN A 1 323 ? 80.829 -33.163 25.546 1.00 38.92 335 GLN A O 1
ATOM 2587 N N . PRO A 1 324 ? 79.647 -34.316 24.018 1.00 38.24 336 PRO A N 1
ATOM 2588 C CA . PRO A 1 324 ? 79.234 -33.093 23.321 1.00 36.21 336 PRO A CA 1
ATOM 2589 C C . PRO A 1 324 ? 78.533 -32.129 24.262 1.00 41.34 336 PRO A C 1
ATOM 2590 O O . PRO A 1 324 ? 77.801 -32.538 25.167 1.00 37.85 336 PRO A O 1
ATOM 2594 N N . LEU A 1 325 ? 78.769 -30.837 24.036 1.00 37.48 337 LEU A N 1
ATOM 2595 C CA . LEU A 1 325 ? 78.130 -29.764 24.779 1.00 37.24 337 LEU A CA 1
ATOM 2596 C C . LEU A 1 325 ? 77.424 -28.839 23.803 1.00 42.21 337 LEU A C 1
ATOM 2597 O O . LEU A 1 325 ? 77.787 -28.752 22.625 1.00 40.38 337 LEU A O 1
ATOM 2602 N N . ARG A 1 326 ? 76.417 -28.132 24.310 1.00 39.19 338 ARG A N 1
ATOM 2603 C CA . ARG A 1 326 ? 75.737 -27.103 23.544 1.00 36.86 338 ARG A CA 1
ATOM 2604 C C . ARG A 1 326 ? 75.480 -25.911 24.449 1.00 37.14 338 ARG A C 1
ATOM 2605 O O . ARG A 1 326 ? 75.319 -26.058 25.663 1.00 36.89 338 ARG A O 1
ATOM 2613 N N . VAL A 1 327 ? 75.440 -24.732 23.839 1.00 37.69 339 VAL A N 1
ATOM 2614 C CA . VAL A 1 327 ? 75.299 -23.465 24.545 1.00 37.82 339 VAL A CA 1
ATOM 2615 C C . VAL A 1 327 ? 73.991 -22.826 24.104 1.00 40.11 339 VAL A C 1
ATOM 2616 O O . VAL A 1 327 ? 73.730 -22.711 22.901 1.00 40.17 339 VAL A O 1
ATOM 2620 N N . LYS A 1 328 ? 73.177 -22.409 25.072 1.00 38.48 340 LYS A N 1
ATOM 2621 C CA . LYS A 1 328 ? 71.953 -21.670 24.802 1.00 38.04 340 LYS A CA 1
ATOM 2622 C C . LYS A 1 328 ? 71.916 -20.457 25.718 1.00 42.36 340 LYS A C 1
ATOM 2623 O O . LYS A 1 328 ? 72.560 -20.435 26.770 1.00 37.16 340 LYS A O 1
ATOM 2629 N N . PHE A 1 329 ? 71.150 -19.446 25.306 1.00 39.16 341 PHE A N 1
ATOM 2630 C CA . PHE A 1 329 ? 71.179 -18.156 25.973 1.00 39.05 341 PHE A CA 1
ATOM 2631 C C . PHE A 1 329 ? 69.819 -17.486 25.858 1.00 42.09 341 PHE A C 1
ATOM 2632 O O . PHE A 1 329 ? 69.010 -17.798 24.979 1.00 40.32 341 PHE A O 1
ATOM 2640 N N . LYS A 1 330 ? 69.594 -16.542 26.760 1.00 38.93 342 LYS A N 1
ATOM 2641 C CA . LYS A 1 330 ? 68.448 -15.654 26.704 1.00 39.43 342 LYS A CA 1
ATOM 2642 C C . LYS A 1 330 ? 68.902 -14.309 27.249 1.00 42.41 342 LYS A C 1
ATOM 2643 O O . LYS A 1 330 ? 69.814 -14.238 28.083 1.00 39.43 342 LYS A O 1
ATOM 2649 N N . ILE A 1 331 ? 68.287 -13.237 26.759 1.00 40.49 343 ILE A N 1
ATOM 2650 C CA . ILE A 1 331 ? 68.812 -11.904 27.004 1.00 39.79 343 ILE A CA 1
ATOM 2651 C C . ILE A 1 331 ? 67.669 -10.950 27.325 1.00 44.32 343 ILE A C 1
ATOM 2652 O O . ILE A 1 331 ? 66.553 -11.092 26.821 1.00 38.57 343 ILE A O 1
ATOM 2657 N N . THR A 1 332 ? 67.955 -9.976 28.188 1.00 43.13 344 THR A N 1
ATOM 2658 C CA . THR A 1 332 ? 66.974 -8.965 28.545 1.00 41.60 344 THR A CA 1
ATOM 2659 C C . THR A 1 332 ? 67.692 -7.668 28.875 1.00 43.32 344 THR A C 1
ATOM 2660 O O . THR A 1 332 ? 68.891 -7.648 29.182 1.00 42.31 344 THR A O 1
ATOM 2664 N N . GLU A 1 333 ? 66.954 -6.573 28.787 1.00 44.27 345 GLU A N 1
ATOM 2665 C CA . GLU A 1 333 ? 67.506 -5.321 29.271 1.00 42.93 345 GLU A CA 1
ATOM 2666 C C . GLU A 1 333 ? 67.279 -5.205 30.771 1.00 43.23 345 GLU A C 1
ATOM 2667 O O . GLU A 1 333 ? 66.399 -5.854 31.344 1.00 45.95 345 GLU A O 1
ATOM 2673 N N . ILE A 1 334 ? 68.106 -4.377 31.400 1.00 42.97 346 ILE A N 1
ATOM 2674 C CA . ILE A 1 334 ? 68.116 -4.158 32.841 1.00 43.98 346 ILE A CA 1
ATOM 2675 C C . ILE A 1 334 ? 67.794 -2.691 33.087 1.00 44.63 346 ILE A C 1
ATOM 2676 O O . ILE A 1 334 ? 68.284 -1.816 32.365 1.00 43.29 346 ILE A O 1
ATOM 2681 N N . ASN A 1 335 ? 66.981 -2.417 34.106 1.00 40.12 347 ASN A N 1
ATOM 2682 C CA . ASN A 1 335 ? 66.804 -1.051 34.585 1.00 40.75 347 ASN A CA 1
ATOM 2683 C C . ASN A 1 335 ? 67.765 -0.804 35.741 1.00 39.28 347 ASN A C 1
ATOM 2684 O O . ASN A 1 335 ? 67.531 -1.321 36.842 1.00 40.81 347 ASN A O 1
ATOM 2689 N N . PRO A 1 336 ? 68.832 -0.022 35.554 1.00 39.69 348 PRO A N 1
ATOM 2690 C CA . PRO A 1 336 ? 69.823 0.129 36.632 1.00 41.78 348 PRO A CA 1
ATOM 2691 C C . PRO A 1 336 ? 69.273 0.747 37.897 1.00 44.07 348 PRO A C 1
ATOM 2692 O O . PRO A 1 336 ? 69.775 0.431 38.983 1.00 40.04 348 PRO A O 1
ATOM 2696 N N . GLU A 1 337 ? 68.267 1.628 37.805 1.00 43.23 349 GLU A N 1
ATOM 2697 C CA . GLU A 1 337 ? 67.720 2.240 39.016 1.00 42.99 349 GLU A CA 1
ATOM 2698 C C . GLU A 1 337 ? 67.063 1.198 39.896 1.00 37.83 349 GLU A C 1
ATOM 2699 O O . GLU A 1 337 ? 67.194 1.237 41.124 1.00 38.25 349 GLU A O 1
ATOM 2705 N N . LEU A 1 338 ? 66.321 0.279 39.280 1.00 36.82 350 LEU A N 1
ATOM 2706 C CA . LEU A 1 338 ? 65.669 -0.786 40.028 1.00 38.66 350 LEU A CA 1
ATOM 2707 C C . LEU A 1 338 ? 66.696 -1.748 40.626 1.00 38.07 350 LEU A C 1
ATOM 2708 O O . LEU A 1 338 ? 66.573 -2.144 41.791 1.00 36.47 350 LEU A O 1
ATOM 2713 N N . ALA A 1 339 ? 67.712 -2.132 39.841 1.00 38.01 351 ALA A N 1
ATOM 2714 C CA . ALA A 1 339 ? 68.753 -3.037 40.339 1.00 37.64 351 ALA A CA 1
ATOM 2715 C C . ALA A 1 339 ? 69.495 -2.430 41.531 1.00 34.81 351 ALA A C 1
ATOM 2716 O O . ALA A 1 339 ? 69.721 -3.105 42.543 1.00 33.98 351 ALA A O 1
ATOM 2718 N N . LEU A 1 340 ? 69.876 -1.150 41.432 1.00 32.27 352 LEU A N 1
ATOM 2719 C CA . LEU A 1 340 ? 70.552 -0.475 42.541 1.00 32.42 352 LEU A CA 1
ATOM 2720 C C . LEU A 1 340 ? 69.661 -0.370 43.771 1.00 34.10 352 LEU A C 1
ATOM 2721 O O . LEU A 1 340 ? 70.162 -0.395 44.902 1.00 33.96 352 LEU A O 1
ATOM 2726 N N . LYS A 1 341 ? 68.350 -0.226 43.576 1.00 35.93 353 LYS A N 1
ATOM 2727 C CA . LYS A 1 341 ? 67.420 -0.231 44.703 1.00 33.36 353 LYS A CA 1
ATOM 2728 C C . LYS A 1 341 ? 67.317 -1.608 45.346 1.00 33.96 353 LYS A C 1
ATOM 2729 O O . LYS A 1 341 ? 67.261 -1.722 46.576 1.00 34.26 353 LYS A O 1
ATOM 2735 N N . ASN A 1 342 ? 67.259 -2.660 44.532 1.00 31.53 354 ASN A N 1
ATOM 2736 C CA . ASN A 1 342 ? 67.291 -4.021 45.072 1.00 34.56 354 ASN A CA 1
ATOM 2737 C C . ASN A 1 342 ? 68.571 -4.281 45.861 1.00 31.83 354 ASN A C 1
ATOM 2738 O O . ASN A 1 342 ? 68.540 -4.901 46.931 1.00 33.36 354 ASN A O 1
ATOM 2743 N N . LEU A 1 343 ? 69.707 -3.846 45.329 1.00 32.08 355 LEU A N 1
ATOM 2744 C CA . LEU A 1 343 ? 70.977 -4.024 46.027 1.00 32.04 355 LEU A CA 1
ATOM 2745 C C . LEU A 1 343 ? 71.011 -3.215 47.322 1.00 34.74 355 LEU A C 1
ATOM 2746 O O . LEU A 1 343 ? 71.521 -3.688 48.347 1.00 30.10 355 LEU A O 1
ATOM 2751 N N . GLN A 1 344 ? 70.470 -1.993 47.304 1.00 32.21 356 GLN A N 1
ATOM 2752 C CA . GLN A 1 344 ? 70.449 -1.203 48.531 1.00 32.54 3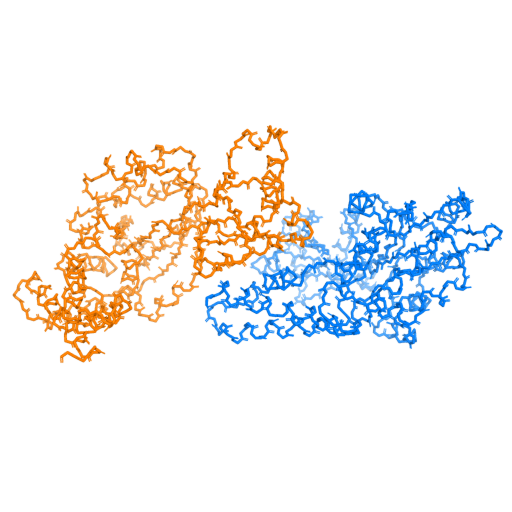56 GLN A CA 1
ATOM 2753 C C . GLN A 1 344 ? 69.522 -1.815 49.578 1.00 31.62 356 GLN A C 1
ATOM 2754 O O . GLN A 1 344 ? 69.818 -1.758 50.778 1.00 32.10 356 GLN A O 1
ATOM 2760 N N . GLU A 1 345 ? 68.398 -2.400 49.156 1.00 31.19 357 GLU A N 1
ATOM 2761 C CA . GLU A 1 345 ? 67.528 -3.073 50.120 1.00 32.87 357 GLU A CA 1
ATOM 2762 C C . GLU A 1 345 ? 68.195 -4.317 50.696 1.00 31.29 357 GLU A C 1
ATOM 2763 O O . GLU A 1 345 ? 68.014 -4.629 51.875 1.00 34.49 357 GLU A O 1
ATOM 2769 N N . THR A 1 346 ? 68.990 -5.023 49.895 1.00 33.17 358 THR A N 1
ATOM 2770 C CA . THR A 1 346 ? 69.767 -6.131 50.446 1.00 30.58 358 THR A CA 1
ATOM 2771 C C . THR A 1 346 ? 70.805 -5.624 51.440 1.00 28.68 358 THR A C 1
ATOM 2772 O O . THR A 1 346 ? 71.004 -6.226 52.500 1.00 31.24 358 THR A O 1
ATOM 2776 N N . GLN A 1 347 ? 71.458 -4.494 51.123 1.00 29.08 359 GLN A N 1
ATOM 2777 C CA . GLN A 1 347 ? 72.439 -3.910 52.031 1.00 30.06 359 GLN A CA 1
ATOM 2778 C C . GLN A 1 347 ? 71.806 -3.526 53.362 1.00 32.09 359 GLN A C 1
ATOM 2779 O O . GLN A 1 347 ? 72.428 -3.688 54.421 1.00 31.83 359 GLN A O 1
ATOM 2785 N N . GLU A 1 348 ? 70.577 -2.990 53.328 1.00 30.90 360 GLU A N 1
ATOM 2786 C CA . GLU A 1 348 ? 69.871 -2.640 54.561 1.00 30.63 360 GLU A CA 1
ATOM 2787 C C . GLU A 1 348 ? 69.556 -3.879 55.400 1.00 33.75 360 GLU A C 1
ATOM 2788 O O . GLU A 1 348 ? 69.654 -3.850 56.640 1.00 32.84 360 GLU A O 1
ATOM 2794 N N . PHE A 1 349 ? 69.177 -4.979 54.746 1.00 32.27 361 PHE A N 1
ATOM 2795 C CA . PHE A 1 349 ? 68.985 -6.245 55.457 1.00 32.44 361 PHE A CA 1
ATOM 2796 C C . PHE A 1 349 ? 70.282 -6.701 56.122 1.00 31.60 361 PHE A C 1
ATOM 2797 O O . PHE A 1 349 ? 70.283 -7.108 57.289 1.00 32.03 361 PHE A O 1
ATOM 2805 N N . ILE A 1 350 ? 71.401 -6.611 55.399 1.00 30.06 362 ILE A N 1
ATOM 2806 C CA . ILE A 1 350 ? 72.700 -6.985 55.954 1.00 31.06 362 ILE A CA 1
ATOM 2807 C C . ILE A 1 350 ? 73.076 -6.070 57.115 1.00 34.10 362 ILE A C 1
ATOM 2808 O O . ILE A 1 350 ? 73.566 -6.534 58.155 1.00 31.05 362 ILE A O 1
ATOM 2813 N N . ASP A 1 351 ? 72.857 -4.754 56.952 1.00 31.75 363 ASP A N 1
ATOM 2814 C CA . ASP A 1 351 ? 73.253 -3.773 57.968 1.00 35.52 363 ASP A CA 1
ATOM 2815 C C . ASP A 1 351 ? 72.589 -4.050 59.313 1.00 35.45 363 ASP A C 1
ATOM 2816 O O . ASP A 1 351 ? 73.134 -3.676 60.358 1.00 39.04 363 ASP A O 1
ATOM 2821 N N . THR A 1 352 ? 71.415 -4.683 59.314 1.00 29.36 364 THR A N 1
ATOM 2822 C CA . THR A 1 352 ? 70.736 -4.945 60.578 1.00 35.11 364 THR A CA 1
ATOM 2823 C C . THR A 1 352 ? 71.377 -6.077 61.375 1.00 41.10 364 THR A C 1
ATOM 2824 O O . THR A 1 352 ? 71.045 -6.238 62.554 1.00 38.94 364 THR A O 1
ATOM 2828 N N . HIS A 1 353 ? 72.281 -6.865 60.771 1.00 32.91 365 HIS A N 1
ATOM 2829 C CA . HIS A 1 353 ? 72.897 -7.967 61.511 1.00 31.76 365 HIS A CA 1
ATOM 2830 C C . HIS A 1 353 ? 74.024 -7.436 62.391 1.00 37.51 365 HIS A C 1
ATOM 2831 O O . HIS A 1 353 ? 74.870 -6.662 61.910 1.00 33.49 365 HIS A O 1
ATOM 2838 N N . PRO A 1 354 ? 74.064 -7.820 63.668 1.00 35.60 366 PRO A N 1
ATOM 2839 C CA . PRO A 1 354 ? 75.186 -7.430 64.525 1.00 38.96 366 PRO A CA 1
ATOM 2840 C C . PRO A 1 354 ? 76.501 -7.884 63.915 1.00 36.61 366 PRO A C 1
ATOM 2841 O O . PRO A 1 354 ? 76.596 -8.976 63.343 1.00 36.93 366 PRO A O 1
ATOM 2845 N N . GLY A 1 355 ? 77.515 -7.040 64.042 1.00 36.01 367 GLY A N 1
ATOM 2846 C CA . GLY A 1 355 ? 78.839 -7.385 63.568 1.00 37.30 367 GLY A CA 1
ATOM 2847 C C . GLY A 1 355 ? 79.569 -6.178 63.025 1.00 37.12 367 GLY A C 1
ATOM 2848 O O . GLY A 1 355 ? 79.033 -5.450 62.182 1.00 36.85 367 GLY A O 1
ATOM 2849 N N . GLU A 1 356 ? 80.797 -5.964 63.505 1.00 32.15 368 GLU A N 1
ATOM 2850 C CA . GLU A 1 356 ? 81.565 -4.787 63.116 1.00 37.15 368 GLU A CA 1
ATOM 2851 C C . GLU A 1 356 ? 82.053 -4.886 61.673 1.00 38.79 368 GLU A C 1
ATOM 2852 O O . GLU A 1 356 ? 81.876 -3.950 60.884 1.00 37.38 368 GLU A O 1
ATOM 2858 N N . ASN A 1 357 ? 82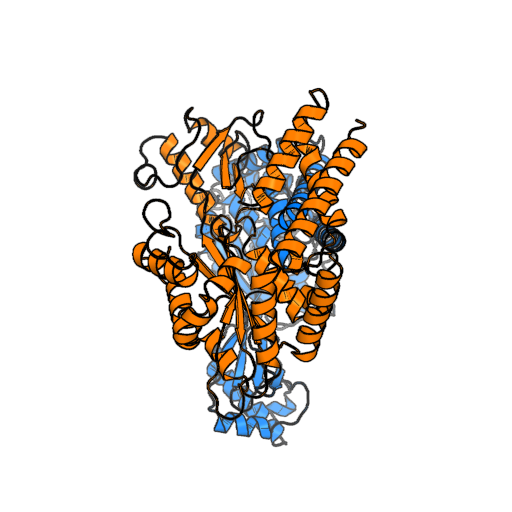.710 -6.015 61.312 1.00 34.95 369 ASN A N 1
ATOM 2859 C CA . ASN A 1 357 ? 83.191 -6.308 59.963 1.00 34.88 369 ASN A CA 1
ATOM 2860 C C . ASN A 1 357 ? 82.165 -7.146 59.208 1.00 31.11 369 ASN A C 1
ATOM 2861 O O . ASN A 1 357 ? 81.351 -7.842 59.817 1.00 32.56 369 ASN A O 1
ATOM 2866 N N . PRO A 1 358 ? 82.202 -7.138 57.872 1.00 30.90 370 PRO A N 1
ATOM 2867 C CA . PRO A 1 358 ? 81.352 -8.075 57.115 1.00 31.77 370 PRO A CA 1
ATOM 2868 C C . PRO A 1 358 ? 81.522 -9.528 57.543 1.00 32.84 370 PRO A C 1
ATOM 2869 O O . PRO A 1 358 ? 80.530 -10.268 57.624 1.00 30.27 370 PRO A O 1
ATOM 2873 N N . SER A 1 359 ? 82.759 -9.957 57.828 1.00 31.56 371 SER A N 1
ATOM 2874 C CA . SER A 1 359 ? 82.986 -11.327 58.289 1.00 32.90 371 SER A CA 1
ATOM 2875 C C . SER A 1 359 ? 82.229 -11.614 59.590 1.00 31.01 371 SER A C 1
ATOM 2876 O O . SER A 1 359 ? 81.714 -12.727 59.784 1.00 29.64 371 SER A O 1
ATOM 2879 N N . ASP A 1 360 ? 82.179 -10.628 60.500 1.00 27.70 372 ASP A N 1
ATOM 2880 C CA . ASP A 1 360 ? 81.401 -10.753 61.735 1.00 31.56 372 ASP A CA 1
ATOM 2881 C C . ASP A 1 360 ? 79.913 -10.940 61.452 1.00 32.58 372 ASP A C 1
ATOM 2882 O O . ASP A 1 360 ? 79.234 -11.708 62.142 1.00 30.92 372 ASP A O 1
ATOM 2887 N N . LYS A 1 361 ? 79.371 -10.195 60.484 1.00 29.93 373 LYS A N 1
ATOM 2888 C CA . LYS A 1 361 ? 77.948 -10.318 60.180 1.00 29.76 373 LYS A CA 1
ATOM 2889 C C . LYS A 1 361 ? 77.632 -11.664 59.543 1.00 29.28 373 LYS A C 1
ATOM 2890 O O . LYS A 1 361 ? 76.580 -12.258 59.818 1.00 28.18 373 LYS A O 1
ATOM 2896 N N . VAL A 1 362 ? 78.527 -12.169 58.687 1.00 29.87 374 VAL A N 1
ATOM 2897 C CA . VAL A 1 362 ? 78.303 -13.494 58.097 1.00 27.30 374 VAL A CA 1
ATOM 2898 C C . VAL A 1 362 ? 78.270 -14.563 59.187 1.00 29.65 374 VAL A C 1
ATOM 2899 O O . VAL A 1 362 ? 77.412 -15.457 59.167 1.00 29.66 374 VAL A O 1
ATOM 2903 N N . GLU A 1 363 ? 79.173 -14.464 60.180 1.00 32.84 375 GLU A N 1
ATOM 2904 C CA . GLU A 1 363 ? 79.162 -15.415 61.297 1.00 31.31 375 GLU A CA 1
ATOM 2905 C C . GLU A 1 363 ? 77.890 -15.289 62.134 1.00 32.72 375 GLU A C 1
ATOM 2906 O O . GLU A 1 363 ? 77.366 -16.293 62.625 1.00 32.75 375 GLU A O 1
ATOM 2912 N N . ASN A 1 364 ? 77.403 -14.061 62.344 1.00 32.28 376 ASN A N 1
ATOM 2913 C CA . ASN A 1 364 ? 76.124 -13.892 63.039 1.00 34.25 376 ASN A CA 1
ATOM 2914 C C . ASN A 1 364 ? 75.002 -14.602 62.290 1.00 30.61 376 ASN A C 1
ATOM 2915 O O . ASN A 1 364 ? 74.172 -15.295 62.899 1.00 33.06 376 ASN A O 1
ATOM 2920 N N . TYR A 1 365 ? 74.970 -14.441 60.961 1.00 28.32 377 TYR A N 1
ATOM 2921 C CA . TYR A 1 365 ? 73.950 -15.077 60.135 1.00 29.73 377 TYR A CA 1
ATOM 2922 C C . TYR A 1 365 ? 74.040 -16.599 60.215 1.00 32.45 377 TYR A C 1
ATOM 2923 O O . TYR A 1 365 ? 73.023 -17.289 60.374 1.00 28.75 377 TYR A O 1
ATOM 2932 N N . ARG A 1 366 ? 75.255 -17.140 60.062 1.00 31.35 378 ARG A N 1
ATOM 2933 C CA . ARG A 1 366 ? 75.452 -18.585 60.168 1.00 33.58 378 ARG A CA 1
ATOM 2934 C C . ARG A 1 366 ? 75.027 -19.108 61.533 1.00 31.04 378 ARG A C 1
ATOM 2935 O O . ARG A 1 366 ? 74.403 -20.170 61.629 1.00 31.88 378 ARG A O 1
ATOM 2943 N N . ASN A 1 367 ? 75.400 -18.403 62.602 1.00 31.68 379 ASN A N 1
ATOM 2944 C CA . ASN A 1 367 ? 75.097 -18.897 63.944 1.00 32.54 379 ASN A CA 1
ATOM 2945 C C . ASN A 1 367 ? 73.591 -18.891 64.201 1.00 35.71 379 ASN A C 1
ATOM 2946 O O . ASN A 1 367 ? 73.059 -19.812 64.835 1.00 32.53 379 ASN A O 1
ATOM 2951 N N . ARG A 1 368 ? 72.881 -17.882 63.685 1.00 31.08 380 ARG A N 1
ATOM 2952 C CA . ARG A 1 368 ? 71.436 -17.829 63.875 1.00 33.35 380 ARG A CA 1
ATOM 2953 C C . ARG A 1 368 ? 70.721 -18.874 63.029 1.00 33.27 380 ARG A C 1
ATOM 2954 O O . ARG A 1 368 ? 69.704 -19.416 63.463 1.00 35.00 380 ARG A O 1
ATOM 2962 N N . ALA A 1 369 ? 71.238 -19.194 61.835 1.00 27.97 381 ALA A N 1
ATOM 2963 C CA . ALA A 1 369 ? 70.631 -20.258 61.035 1.00 30.45 381 ALA A CA 1
ATOM 2964 C C . ALA A 1 369 ? 70.818 -21.618 61.698 1.00 33.11 381 ALA A C 1
ATOM 2965 O O . ALA A 1 369 ? 69.911 -22.461 61.677 1.00 31.45 381 ALA A O 1
ATOM 2967 N N . LYS A 1 370 ? 71.989 -21.850 62.293 1.00 29.62 382 LYS A N 1
ATOM 2968 C CA . LYS A 1 370 ? 72.230 -23.120 62.986 1.00 31.25 382 LYS A CA 1
ATOM 2969 C C . LYS A 1 370 ? 71.316 -23.271 64.201 1.00 29.06 382 LYS A C 1
ATOM 2970 O O . LYS A 1 370 ? 70.726 -24.335 64.423 1.00 34.89 382 LYS A O 1
ATOM 2976 N N . LEU A 1 371 ? 71.203 -22.220 65.010 1.00 33.75 383 LEU A N 1
ATOM 2977 C CA . LEU A 1 371 ? 70.294 -22.259 66.148 1.00 35.80 383 LEU A CA 1
ATOM 2978 C C . LEU A 1 371 ? 68.861 -22.536 65.701 1.00 37.37 383 LEU A C 1
ATOM 2979 O O . LEU A 1 371 ? 68.168 -23.382 66.281 1.00 35.82 383 LEU A O 1
ATOM 2984 N N . ALA A 1 372 ? 68.396 -21.830 64.667 1.00 36.26 384 ALA A N 1
ATOM 2985 C CA . ALA A 1 372 ? 67.031 -22.037 64.185 1.00 36.26 384 ALA A CA 1
ATOM 2986 C C . ALA A 1 372 ? 66.836 -23.460 63.675 1.00 37.09 384 ALA A C 1
ATOM 2987 O O . ALA A 1 372 ? 65.798 -24.095 63.933 1.00 34.74 384 ALA A O 1
ATOM 2989 N N . MET A 1 373 ? 67.814 -23.973 62.932 1.00 34.71 385 MET A N 1
ATOM 2990 C CA . MET A 1 373 ? 67.737 -25.349 62.450 1.00 33.80 385 MET A CA 1
ATOM 2991 C C . MET A 1 373 ? 67.637 -26.329 63.615 1.00 35.12 385 MET A C 1
ATOM 2992 O O . MET A 1 373 ? 66.792 -27.238 63.608 1.00 35.73 385 MET A O 1
ATOM 2997 N N . THR A 1 374 ? 68.489 -26.156 64.630 1.00 34.24 386 THR A N 1
ATOM 2998 C CA . THR A 1 374 ? 68.530 -27.105 65.741 1.00 36.01 386 THR A CA 1
ATOM 2999 C C . THR A 1 374 ? 67.234 -27.065 66.546 1.00 38.32 386 THR A C 1
ATOM 3000 O O . THR A 1 374 ? 66.652 -28.107 66.870 1.00 38.73 386 THR A O 1
ATOM 3004 N N . GLU A 1 375 ? 66.765 -25.860 66.879 1.00 39.10 387 GLU A N 1
ATOM 3005 C CA . GLU A 1 375 ? 65.537 -25.748 67.659 1.00 39.26 387 GLU A CA 1
ATOM 3006 C C . GLU A 1 375 ? 64.336 -26.271 66.874 1.00 38.93 387 GLU A C 1
ATOM 3007 O O . GLU A 1 375 ? 63.467 -26.949 67.436 1.00 36.32 387 GLU A O 1
ATOM 3013 N N . HIS A 1 376 ? 64.290 -26.007 65.564 1.00 35.28 388 HIS A N 1
ATOM 3014 C CA . HIS A 1 376 ? 63.173 -26.486 64.755 1.00 38.44 388 HIS A CA 1
ATOM 3015 C C . HIS A 1 376 ? 63.178 -28.009 64.657 1.00 42.03 388 HIS A C 1
ATOM 3016 O O . HIS A 1 376 ? 62.121 -28.652 64.732 1.00 38.82 388 HIS A O 1
ATOM 3023 N N . LEU A 1 377 ? 64.361 -28.607 64.499 1.00 39.59 389 LEU A N 1
ATOM 3024 C CA . LEU A 1 377 ? 64.457 -30.064 64.460 1.00 42.12 389 LEU A CA 1
ATOM 3025 C C . LEU A 1 377 ? 64.046 -30.680 65.796 1.00 40.95 389 LEU A C 1
ATOM 3026 O O . LEU A 1 377 ? 63.302 -31.671 65.833 1.00 40.83 389 LEU A O 1
ATOM 3031 N N . GLU A 1 378 ? 64.518 -30.107 66.903 1.00 39.20 390 GLU A N 1
ATOM 3032 C CA . GLU A 1 378 ? 64.166 -30.648 68.209 1.00 43.90 390 GLU A CA 1
ATOM 3033 C C . GLU A 1 378 ? 62.674 -30.500 68.477 1.00 48.08 390 GLU A C 1
ATOM 3034 O O . GLU A 1 378 ? 62.046 -31.394 69.057 1.00 47.27 390 GLU A O 1
ATOM 3040 N N . SER A 1 379 ? 62.082 -29.386 68.035 1.00 40.94 391 SER A N 1
ATOM 3041 C CA . SER A 1 379 ? 60.653 -29.170 68.223 1.00 41.52 391 SER A CA 1
ATOM 3042 C C . SER A 1 379 ? 59.839 -30.169 67.413 1.00 44.02 391 SER A C 1
ATOM 3043 O O . SER A 1 379 ? 58.941 -30.833 67.946 1.00 47.25 391 SER A O 1
ATOM 3046 N N . LEU A 1 380 ? 60.155 -30.307 66.124 1.00 39.08 392 LEU A N 1
ATOM 3047 C CA . LEU A 1 380 ? 59.362 -31.161 65.251 1.00 41.06 392 LEU A CA 1
ATOM 3048 C C . LEU A 1 380 ? 59.409 -32.625 65.683 1.00 47.07 392 LEU A C 1
ATOM 3049 O O . LEU A 1 380 ? 58.465 -33.376 65.417 1.00 43.42 392 LEU A O 1
ATOM 3054 N N . LEU A 1 381 ? 60.496 -33.055 66.322 1.00 42.57 393 LEU A N 1
ATOM 3055 C CA . LEU A 1 381 ? 60.665 -34.460 66.676 1.00 49.23 393 LEU A CA 1
ATOM 3056 C C . LEU A 1 381 ? 60.362 -34.763 68.141 1.00 50.12 393 LEU A C 1
ATOM 3057 O O . LEU A 1 381 ? 60.445 -35.928 68.538 1.00 55.70 393 LEU A O 1
ATOM 3062 N N . ASP A 1 382 ? 60.030 -33.752 68.946 1.00 53.61 394 ASP A N 1
ATOM 3063 C CA . ASP A 1 382 ? 59.837 -33.903 70.392 1.00 62.13 394 ASP A CA 1
ATOM 3064 C C . ASP A 1 382 ? 61.077 -34.480 71.088 1.00 66.84 394 ASP A C 1
ATOM 3065 O O . ASP A 1 382 ? 61.901 -33.744 71.646 1.00 66.20 394 ASP A O 1
ATOM 3070 N N . SER B 1 3 ? 38.217 -72.478 67.883 1.00 47.80 15 SER B N 1
ATOM 3071 C CA . SER B 1 3 ? 39.599 -72.245 67.453 1.00 48.24 15 SER B CA 1
ATOM 3072 C C . SER B 1 3 ? 40.381 -71.453 68.500 1.00 45.88 15 SER B C 1
ATOM 3073 O O . SER B 1 3 ? 39.797 -70.678 69.254 1.00 47.12 15 SER B O 1
ATOM 3076 N N . PRO B 1 4 ? 41.701 -71.660 68.565 1.00 47.42 16 PRO B N 1
ATOM 3077 C CA . PRO B 1 4 ? 42.498 -70.923 69.561 1.00 45.1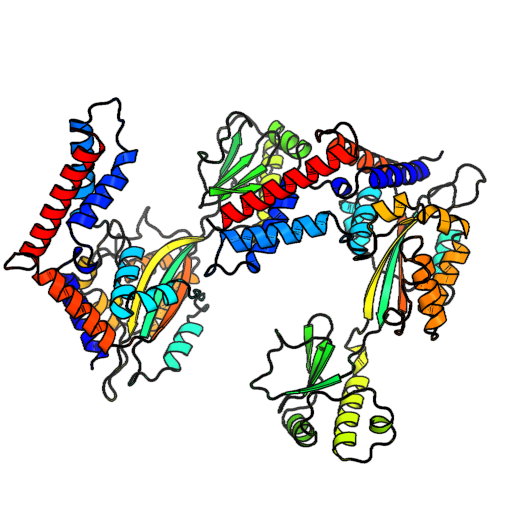5 16 PRO B CA 1
ATOM 3078 C C . PRO B 1 4 ? 42.439 -69.413 69.382 1.00 45.15 16 PRO B C 1
ATOM 3079 O O . PRO B 1 4 ? 42.405 -68.681 70.379 1.00 43.03 16 PRO B O 1
ATOM 3083 N N . GLY B 1 5 ? 42.404 -68.927 68.139 1.00 40.12 17 GLY B N 1
ATOM 3084 C CA . GLY B 1 5 ? 42.240 -67.495 67.921 1.00 40.98 17 GLY B CA 1
ATOM 3085 C C . GLY B 1 5 ? 40.929 -66.954 68.467 1.00 41.10 17 GLY B C 1
ATOM 3086 O O . GLY B 1 5 ? 40.886 -65.857 69.032 1.00 38.13 17 GLY B O 1
ATOM 3087 N N . PHE B 1 6 ? 39.842 -67.715 68.315 1.00 40.82 18 PHE B N 1
ATOM 3088 C CA . PHE B 1 6 ? 38.575 -67.280 68.895 1.00 41.42 18 PHE B CA 1
ATOM 3089 C C . PHE B 1 6 ? 38.604 -67.315 70.419 1.00 39.63 18 PHE B C 1
ATOM 3090 O O . PHE B 1 6 ? 37.951 -66.487 71.067 1.00 37.67 18 PHE B O 1
ATOM 3098 N N . MET B 1 7 ? 39.312 -68.277 71.013 1.00 37.44 19 MET B N 1
ATOM 3099 C CA . MET B 1 7 ? 39.439 -68.302 72.468 1.00 39.23 19 MET B CA 1
ATOM 3100 C C . MET B 1 7 ? 40.064 -67.013 73.001 1.00 37.37 19 MET B C 1
ATOM 3101 O O . MET B 1 7 ? 39.756 -66.600 74.125 1.00 32.63 19 MET B O 1
ATOM 3106 N N . VAL B 1 8 ? 40.948 -66.376 72.224 1.00 36.77 20 VAL B N 1
ATOM 3107 C CA . VAL B 1 8 ? 41.521 -65.098 72.647 1.00 36.45 20 VAL B CA 1
ATOM 3108 C C . VAL B 1 8 ? 40.428 -64.037 72.754 1.00 38.18 20 VAL B C 1
ATOM 3109 O O . VAL B 1 8 ? 40.368 -63.274 73.730 1.00 31.65 20 VAL B O 1
ATOM 3113 N N . HIS B 1 9 ? 39.556 -63.963 71.742 1.00 33.82 21 HIS B N 1
ATOM 3114 C CA . HIS B 1 9 ? 38.486 -62.973 71.780 1.00 32.70 21 HIS B CA 1
ATOM 3115 C C . HIS B 1 9 ? 37.579 -63.207 72.978 1.00 35.04 21 HIS B C 1
ATOM 3116 O O . HIS B 1 9 ? 37.280 -62.279 73.737 1.00 31.93 21 HIS B O 1
ATOM 3123 N N . LYS B 1 10 ? 37.149 -64.455 73.176 1.00 31.32 22 LYS B N 1
ATOM 3124 C CA . LYS B 1 10 ? 36.218 -64.766 74.260 1.00 32.82 22 LYS B CA 1
ATOM 3125 C C . LYS B 1 10 ? 36.796 -64.417 75.628 1.00 34.13 22 LYS B C 1
ATOM 3126 O O . LYS B 1 10 ? 36.079 -63.915 76.504 1.00 31.63 22 LYS B O 1
ATOM 3132 N N . LYS B 1 11 ? 38.088 -64.680 75.837 1.00 29.90 23 LYS B N 1
ATOM 3133 C CA . LYS B 1 11 ? 38.688 -64.437 77.147 1.00 32.96 23 LYS B CA 1
ATOM 3134 C C . LYS B 1 11 ? 38.958 -62.960 77.379 1.00 31.13 23 LYS B C 1
ATOM 3135 O O . LYS B 1 11 ? 38.734 -62.455 78.483 1.00 29.58 23 LYS B O 1
ATOM 3141 N N . LEU B 1 12 ? 39.464 -62.263 76.361 1.00 31.02 24 LEU B N 1
ATOM 3142 C CA . LEU B 1 12 ? 39.654 -60.819 76.469 1.00 31.79 24 LEU B CA 1
ATOM 3143 C C . LEU B 1 12 ? 38.332 -60.125 76.775 1.00 29.34 24 LEU B C 1
ATOM 3144 O O . LEU B 1 12 ? 38.262 -59.240 77.640 1.00 29.85 24 LEU B O 1
ATOM 3149 N N . LYS B 1 13 ? 37.262 -60.531 76.081 1.00 29.11 25 LYS B N 1
ATOM 3150 C CA . LYS B 1 13 ? 35.962 -59.902 76.291 1.00 25.98 25 LYS B CA 1
ATOM 3151 C C . LYS B 1 13 ? 35.434 -60.188 77.691 1.00 30.81 25 LYS B C 1
ATOM 3152 O O . LYS B 1 13 ? 35.014 -59.270 78.411 1.00 28.95 25 LYS B O 1
ATOM 3158 N N . SER B 1 14 ? 35.468 -61.461 78.096 1.00 29.30 26 SER B N 1
ATOM 3159 C CA . SER B 1 14 ? 34.984 -61.861 79.412 1.00 31.07 26 SER B CA 1
ATOM 3160 C C . SER B 1 14 ? 35.756 -61.166 80.534 1.00 30.77 26 SER B C 1
ATOM 3161 O O . SER B 1 14 ? 35.164 -60.705 81.524 1.00 29.47 26 SER B O 1
ATOM 3164 N N . MET B 1 15 ? 37.085 -61.119 80.414 1.00 30.16 27 MET B N 1
ATOM 3165 C CA . MET B 1 15 ? 37.919 -60.514 81.451 1.00 29.38 27 MET B CA 1
ATOM 3166 C C . MET B 1 15 ? 37.675 -59.009 81.540 1.00 29.33 27 MET B C 1
ATOM 3167 O O . MET B 1 15 ? 37.553 -58.452 82.637 1.00 30.34 27 MET B O 1
ATOM 3172 N N . SER B 1 16 ? 37.635 -58.328 80.395 1.00 27.06 28 SER B N 1
ATOM 3173 C CA . SER B 1 16 ? 37.398 -56.884 80.426 1.00 30.79 28 SER B CA 1
ATOM 3174 C C . SER B 1 16 ? 36.023 -56.548 81.001 1.00 29.04 28 SER B C 1
ATOM 3175 O O . SER B 1 16 ? 35.885 -55.572 81.755 1.00 28.64 28 SER B O 1
ATOM 3178 N N . GLN B 1 17 ? 34.993 -57.354 80.673 1.00 27.85 29 GLN B N 1
ATOM 3179 C CA . GLN B 1 17 ? 33.659 -57.138 81.233 1.00 28.12 29 GLN B CA 1
ATOM 3180 C C . GLN B 1 17 ? 33.688 -57.172 82.752 1.00 34.03 29 GLN B C 1
ATOM 3181 O O . GLN B 1 17 ? 32.958 -56.424 83.414 1.00 31.45 29 GLN B O 1
ATOM 3187 N N . SER B 1 18 ? 34.496 -58.066 83.321 1.00 29.81 30 SER B N 1
ATOM 3188 C CA . SER B 1 18 ? 34.513 -58.261 84.761 1.00 32.02 30 SER B CA 1
ATOM 3189 C C . SER B 1 18 ? 35.466 -57.328 85.499 1.00 29.50 30 SER B C 1
ATOM 3190 O O . SER B 1 18 ? 35.173 -56.950 86.637 1.00 33.52 30 SER B O 1
ATOM 3193 N N . TYR B 1 19 ? 36.600 -56.938 84.898 1.00 28.67 31 TYR B N 1
ATOM 3194 C CA . TYR B 1 19 ? 37.694 -56.367 85.677 1.00 30.28 31 TYR B CA 1
ATOM 3195 C C . TYR B 1 19 ? 38.113 -54.960 85.295 1.00 30.46 31 TYR B C 1
ATOM 3196 O O . TYR B 1 19 ? 38.987 -54.403 85.970 1.00 29.65 31 TYR B O 1
ATOM 3205 N N . GLY B 1 20 ? 37.558 -54.384 84.227 1.00 29.42 32 GLY B N 1
ATOM 3206 C CA . GLY B 1 20 ? 37.796 -52.991 83.888 1.00 29.35 32 GLY B CA 1
ATOM 3207 C C . GLY B 1 20 ? 39.240 -52.521 83.951 1.00 32.22 32 GLY B C 1
ATOM 3208 O O . GLY B 1 20 ? 40.101 -53.019 83.216 1.00 32.50 32 GLY B O 1
ATOM 3209 N N . VAL B 1 21 ? 39.512 -51.569 84.847 1.00 30.25 33 VAL B N 1
ATOM 3210 C CA . VAL B 1 21 ? 40.823 -50.914 84.911 1.00 32.96 33 VAL B CA 1
ATOM 3211 C C . VAL B 1 21 ? 41.964 -51.901 85.192 1.00 35.71 33 VAL B C 1
ATOM 3212 O O . VAL B 1 21 ? 43.122 -51.619 84.860 1.00 35.15 33 VAL B O 1
ATOM 3216 N N . MET B 1 22 ? 41.667 -53.055 85.790 1.00 33.14 34 MET B N 1
ATOM 3217 C CA . MET B 1 22 ? 42.729 -53.990 86.167 1.00 34.78 34 MET B CA 1
ATOM 3218 C C . MET B 1 22 ? 43.411 -54.619 84.955 1.00 37.44 34 MET B C 1
ATOM 3219 O O . MET B 1 22 ? 44.520 -55.144 85.091 1.00 36.76 34 MET B O 1
ATOM 3224 N N . MET B 1 23 ? 42.779 -54.571 83.774 1.00 35.54 35 MET B N 1
ATOM 3225 C CA . MET B 1 23 ? 43.331 -55.205 82.576 1.00 34.10 35 MET B CA 1
ATOM 3226 C C . MET B 1 23 ? 44.653 -54.587 82.112 1.00 38.96 35 MET B C 1
ATOM 3227 O O . MET B 1 23 ? 45.353 -55.207 81.303 1.00 37.20 35 MET B O 1
ATOM 3232 N N . THR B 1 24 ? 45.010 -53.381 82.578 1.00 32.28 36 THR B N 1
ATOM 3233 C CA . THR B 1 24 ? 46.323 -52.816 82.256 1.00 38.50 36 THR B CA 1
ATOM 3234 C C . THR B 1 24 ? 47.474 -53.601 82.862 1.00 35.48 36 THR B C 1
ATOM 3235 O O . THR B 1 24 ? 48.603 -53.484 82.380 1.00 38.00 36 THR B O 1
ATOM 3239 N N . GLY B 1 25 ? 47.236 -54.345 83.934 1.00 34.34 37 GLY B N 1
ATOM 3240 C CA . GLY B 1 25 ? 48.314 -55.054 84.601 1.00 36.33 37 GLY B CA 1
ATOM 3241 C C . GLY B 1 25 ? 49.215 -54.209 85.479 1.00 39.70 37 GLY B C 1
ATOM 3242 O O . GLY B 1 25 ? 50.228 -54.727 85.968 1.00 35.86 37 GLY B O 1
ATOM 3243 N N . VAL B 1 26 ? 48.876 -52.945 85.720 1.00 34.00 38 VAL B N 1
ATOM 3244 C CA . VAL B 1 26 ? 49.713 -52.032 86.491 1.00 33.77 38 VAL B CA 1
ATOM 3245 C C . VAL B 1 26 ? 49.385 -52.226 87.971 1.00 32.49 38 VAL B C 1
ATOM 3246 O O . VAL B 1 26 ? 48.210 -52.107 88.344 1.00 33.43 38 VAL B O 1
ATOM 3250 N N . PRO B 1 27 ? 50.361 -52.536 88.830 1.00 31.90 39 PRO B N 1
ATOM 3251 C CA . PRO B 1 27 ? 50.039 -52.723 90.247 1.00 32.99 39 PRO B CA 1
ATOM 3252 C C . PRO B 1 27 ? 49.420 -51.453 90.822 1.00 28.08 39 PRO B C 1
ATOM 3253 O O . PRO B 1 27 ? 49.762 -50.344 90.423 1.00 32.30 39 PRO B O 1
ATOM 3257 N N . ALA B 1 28 ? 48.478 -51.635 91.751 1.00 31.19 40 ALA B N 1
ATOM 3258 C CA . ALA B 1 28 ? 47.711 -50.499 92.278 1.00 33.56 40 ALA B CA 1
ATOM 3259 C C . ALA B 1 28 ? 48.617 -49.444 92.902 1.00 35.02 40 ALA B C 1
ATOM 3260 O O . ALA B 1 28 ? 48.385 -48.240 92.734 1.00 34.80 40 ALA B O 1
ATOM 3262 N N . GLU B 1 29 ? 49.641 -49.871 93.649 1.00 33.26 41 GLU B N 1
ATOM 3263 C CA . GLU B 1 29 ? 50.518 -48.890 94.290 1.00 35.07 41 GLU B CA 1
ATOM 3264 C C . GLU B 1 29 ? 51.279 -48.071 93.257 1.00 30.39 41 GLU B C 1
ATOM 3265 O O . GLU B 1 29 ? 51.495 -46.866 93.442 1.00 36.57 41 GLU B O 1
ATOM 3271 N N . VAL B 1 30 ? 51.680 -48.704 92.155 1.00 32.65 42 VAL B N 1
ATOM 3272 C CA . VAL B 1 30 ? 52.361 -48.003 91.067 1.00 33.62 42 VAL B CA 1
ATOM 3273 C C . VAL B 1 30 ? 51.432 -46.970 90.438 1.00 32.99 42 VAL B C 1
ATOM 3274 O O . VAL B 1 30 ? 51.815 -45.815 90.203 1.00 31.60 42 VAL B O 1
ATOM 3278 N N . LEU B 1 31 ? 50.210 -47.395 90.113 1.00 32.54 43 LEU B N 1
ATOM 3279 C CA . LEU B 1 31 ? 49.192 -46.488 89.583 1.00 33.26 43 LEU B CA 1
ATOM 3280 C C . LEU B 1 31 ? 48.996 -45.287 90.498 1.00 32.54 43 LEU B C 1
ATOM 3281 O O . LEU B 1 31 ? 49.008 -44.135 90.045 1.00 33.34 43 LEU B O 1
ATOM 3286 N N . GLY B 1 32 ? 48.816 -45.547 91.798 1.00 31.60 44 GLY B N 1
ATOM 3287 C CA . GLY B 1 32 ? 48.588 -44.460 92.737 1.00 35.08 44 GLY B CA 1
ATOM 3288 C C . GLY B 1 32 ? 49.756 -43.495 92.828 1.00 35.04 44 GLY B C 1
ATOM 3289 O O . GLY B 1 32 ? 49.566 -42.275 92.866 1.00 32.29 44 GLY B O 1
ATOM 3290 N N . GLN B 1 33 ? 50.984 -44.022 92.873 1.00 33.49 45 GLN B N 1
ATOM 3291 C CA . GLN B 1 33 ? 52.146 -43.142 92.927 1.00 31.30 45 GLN B CA 1
ATOM 3292 C C . GLN B 1 33 ? 52.275 -42.303 91.659 1.00 36.08 45 GLN B C 1
ATOM 3293 O O . GLN B 1 33 ? 52.696 -41.142 91.713 1.00 34.44 45 GLN B O 1
ATOM 3299 N N . MET B 1 34 ? 51.940 -42.867 90.497 1.00 33.68 46 MET B N 1
ATOM 3300 C CA . MET B 1 34 ? 52.044 -42.052 89.289 1.00 36.14 46 MET B CA 1
ATOM 3301 C C . MET B 1 34 ? 50.951 -40.988 89.256 1.00 39.97 46 MET B C 1
ATOM 3302 O O . MET B 1 34 ? 51.192 -39.861 88.804 1.00 35.78 46 MET B O 1
ATOM 3307 N N . GLN B 1 35 ? 49.755 -41.323 89.746 1.00 36.20 47 GLN B N 1
ATOM 3308 C CA . GLN B 1 35 ? 48.689 -40.327 89.876 1.00 39.41 47 GLN B CA 1
ATOM 3309 C C . GLN B 1 35 ? 49.124 -39.172 90.782 1.00 37.78 47 GLN B C 1
ATOM 3310 O O . GLN B 1 35 ? 48.937 -37.995 90.446 1.00 41.77 47 GLN B O 1
ATOM 3316 N N . ALA B 1 36 ? 49.739 -39.493 91.924 1.00 37.09 48 ALA B N 1
ATOM 3317 C CA . ALA B 1 36 ? 50.282 -38.462 92.811 1.00 40.99 48 ALA B CA 1
ATOM 3318 C C . ALA B 1 36 ? 51.298 -37.573 92.093 1.00 42.65 48 ALA B C 1
ATOM 3319 O O . ALA B 1 36 ? 51.220 -36.340 92.157 1.00 41.56 48 ALA B O 1
ATOM 3321 N N . GLU B 1 37 ? 52.263 -38.187 91.406 1.00 36.60 49 GLU B N 1
ATOM 3322 C CA . GLU B 1 37 ? 53.330 -37.426 90.765 1.00 39.68 49 GLU B CA 1
ATOM 3323 C C . GLU B 1 37 ? 52.803 -36.560 89.633 1.00 43.60 49 GLU B C 1
ATOM 3324 O O . GLU B 1 37 ? 53.361 -35.494 89.364 1.00 42.82 49 GLU B O 1
ATOM 3330 N N . ARG B 1 38 ? 51.714 -36.971 88.977 1.00 41.29 50 ARG B N 1
ATOM 3331 C CA . ARG B 1 38 ? 51.093 -36.085 87.994 1.00 44.70 50 ARG B CA 1
ATOM 3332 C C . ARG B 1 38 ? 50.276 -34.968 88.634 1.00 43.24 50 ARG B C 1
ATOM 3333 O O . ARG B 1 38 ? 50.038 -33.950 87.982 1.00 49.70 50 ARG B O 1
ATOM 3341 N N . SER B 1 39 ? 49.885 -35.108 89.900 1.00 41.97 51 SER B N 1
ATOM 3342 C CA . SER B 1 39 ? 49.150 -34.058 90.608 1.00 45.36 51 SER B CA 1
ATOM 3343 C C . SER B 1 39 ? 50.058 -33.023 91.269 1.00 50.64 51 SER B C 1
ATOM 3344 O O . SER B 1 39 ? 49.600 -31.907 91.546 1.00 49.77 51 SER B O 1
ATOM 3347 N N . ILE B 1 40 ? 51.317 -33.380 91.542 1.00 46.70 52 ILE B N 1
ATOM 3348 C CA . ILE B 1 40 ? 52.248 -32.462 92.211 1.00 50.70 52 ILE B CA 1
ATOM 3349 C C . ILE B 1 40 ? 52.290 -31.082 91.557 1.00 55.05 52 ILE B C 1
ATOM 3350 O O . ILE B 1 40 ? 52.163 -30.080 92.278 1.00 53.32 52 ILE B O 1
ATOM 3355 N N . PRO B 1 41 ? 52.471 -30.943 90.236 1.00 53.82 53 PRO B N 1
ATOM 3356 C CA . PRO B 1 41 ? 52.521 -29.591 89.649 1.00 58.21 53 PRO B CA 1
ATOM 3357 C C . PRO B 1 41 ? 51.260 -28.770 89.871 1.00 59.01 53 PRO B C 1
ATOM 3358 O O . PRO B 1 41 ? 51.317 -27.540 89.752 1.00 61.42 53 PRO B O 1
ATOM 3362 N N . SER B 1 42 ? 50.127 -29.400 90.188 1.00 59.70 54 SER B N 1
ATOM 3363 C CA . SER B 1 42 ? 48.880 -28.679 90.425 1.00 57.20 54 SER B CA 1
ATOM 3364 C C . SER B 1 42 ? 48.748 -28.163 91.850 1.00 58.03 54 SER B C 1
ATOM 3365 O O . SER B 1 42 ? 47.743 -27.516 92.163 1.00 62.01 54 SER B O 1
ATOM 3368 N N . ILE B 1 43 ? 49.712 -28.431 92.722 1.00 53.35 55 ILE B N 1
ATOM 3369 C CA . ILE B 1 43 ? 49.616 -28.044 94.123 1.00 57.46 55 ILE B CA 1
ATOM 3370 C C . ILE B 1 43 ? 50.511 -26.833 94.347 1.00 64.00 55 ILE B C 1
ATOM 3371 O O . ILE B 1 43 ? 51.725 -26.901 94.128 1.00 63.00 55 ILE B O 1
ATOM 3376 N N . ASN B 1 44 ? 49.902 -25.716 94.748 1.00 64.77 56 ASN B N 1
ATOM 3377 C CA . ASN B 1 44 ? 50.639 -24.518 95.144 1.00 62.73 56 ASN B CA 1
ATOM 3378 C C . ASN B 1 44 ? 51.277 -24.767 96.506 1.00 62.15 56 ASN B C 1
ATOM 3379 O O . ASN B 1 44 ? 50.573 -24.914 97.511 1.00 62.29 56 ASN B O 1
ATOM 3384 N N . LYS B 1 45 ? 52.611 -24.821 96.550 1.00 66.05 57 LYS B N 1
ATOM 3385 C CA . LYS B 1 45 ? 53.281 -25.261 97.770 1.00 67.44 57 LYS B CA 1
ATOM 3386 C C . LYS B 1 45 ? 53.252 -24.220 98.884 1.00 69.95 57 LYS B C 1
ATOM 3387 O O . LYS B 1 45 ? 53.450 -24.580 100.051 1.00 71.39 57 LYS B O 1
ATOM 3393 N N . THR B 1 46 ? 52.993 -22.950 98.562 1.00 67.79 58 THR B N 1
ATOM 3394 C CA . THR B 1 46 ? 52.857 -21.943 99.611 1.00 71.03 58 THR B CA 1
ATOM 3395 C C . THR B 1 46 ? 51.509 -22.046 100.318 1.00 72.37 58 THR B C 1
ATOM 3396 O O . THR B 1 46 ? 51.402 -21.691 101.497 1.00 74.72 58 THR B O 1
ATOM 3400 N N . GLY B 1 47 ? 50.482 -22.536 99.624 1.00 69.25 59 GLY B N 1
ATOM 3401 C CA . GLY B 1 47 ? 49.132 -22.568 100.148 1.00 66.47 59 GLY B CA 1
ATOM 3402 C C . GLY B 1 47 ? 48.887 -23.671 101.160 1.00 63.02 59 GLY B C 1
ATOM 3403 O O . GLY B 1 47 ? 49.797 -24.162 101.833 1.00 62.92 59 GLY B O 1
ATOM 3404 N N . ASN B 1 48 ? 47.611 -24.046 101.274 1.00 60.74 60 ASN B N 1
ATOM 3405 C CA . ASN B 1 48 ? 47.163 -25.087 102.197 1.00 62.11 60 ASN B CA 1
ATOM 3406 C C . ASN B 1 48 ? 47.429 -26.456 101.572 1.00 60.32 60 ASN B C 1
ATOM 3407 O O . ASN B 1 48 ? 46.710 -26.878 100.658 1.00 56.70 60 ASN B O 1
ATOM 3412 N N . LEU B 1 49 ? 48.447 -27.160 102.081 1.00 59.78 61 LEU B N 1
ATOM 3413 C CA . LEU B 1 49 ? 48.853 -28.431 101.478 1.00 58.93 61 LEU B CA 1
ATOM 3414 C C . LEU B 1 49 ? 47.843 -29.539 101.770 1.00 56.61 61 LEU B C 1
ATOM 3415 O O . LEU B 1 49 ? 47.483 -30.312 100.873 1.00 57.24 61 LEU B O 1
ATOM 3420 N N . LYS B 1 50 ? 47.383 -29.647 103.020 1.00 56.45 62 LYS B N 1
ATOM 3421 C CA . LYS B 1 50 ? 46.428 -30.701 103.359 1.00 57.36 62 LYS B CA 1
ATOM 3422 C C . LYS B 1 50 ? 45.139 -30.573 102.553 1.00 58.40 62 LYS B C 1
ATOM 3423 O O . LYS B 1 50 ? 44.543 -31.584 102.156 1.00 52.84 62 LYS B O 1
ATOM 3429 N N . GLN B 1 51 ? 44.712 -29.344 102.275 1.00 56.08 63 GLN B N 1
ATOM 3430 C CA . GLN B 1 51 ? 43.488 -29.133 101.511 1.00 59.24 63 GLN B CA 1
ATOM 3431 C C . GLN B 1 51 ? 43.687 -29.426 100.025 1.00 54.47 63 GLN B C 1
ATOM 3432 O O . GLN B 1 51 ? 42.823 -30.042 99.390 1.00 48.17 63 GLN B O 1
ATOM 3438 N N . GLN B 1 52 ? 44.806 -28.983 99.449 1.00 51.18 64 GLN B N 1
ATOM 3439 C CA . GLN B 1 52 ? 45.037 -29.231 98.030 1.00 53.49 64 GLN B CA 1
ATOM 3440 C C . GLN B 1 52 ? 45.258 -30.715 97.755 1.00 49.57 64 GLN B C 1
ATOM 3441 O O . GLN B 1 52 ? 44.849 -31.221 96.704 1.00 47.43 64 GLN B O 1
ATOM 3447 N N . ILE B 1 53 ? 45.913 -31.425 98.679 1.00 46.46 65 ILE B N 1
ATOM 3448 C CA . ILE B 1 53 ? 46.058 -32.871 98.531 1.00 49.84 65 ILE B CA 1
ATOM 3449 C C . ILE B 1 53 ? 44.688 -33.536 98.479 1.00 47.91 65 ILE B C 1
ATOM 3450 O O . ILE B 1 53 ? 44.416 -34.379 97.611 1.00 43.18 65 ILE B O 1
ATOM 3455 N N . ALA B 1 54 ? 43.805 -33.174 99.417 1.00 46.51 66 ALA B N 1
ATOM 3456 C CA . ALA B 1 54 ? 42.470 -33.767 99.439 1.00 45.20 66 ALA B CA 1
ATOM 3457 C C . ALA B 1 54 ? 41.731 -33.489 98.140 1.00 45.66 66 ALA B C 1
ATOM 3458 O O . ALA B 1 54 ? 41.056 -34.374 97.600 1.00 46.30 66 ALA B O 1
ATOM 3460 N N . LYS B 1 55 ? 41.861 -32.265 97.617 1.00 46.08 67 LYS B N 1
ATOM 3461 C CA . LYS B 1 55 ? 41.209 -31.914 96.360 1.00 50.30 67 LYS B CA 1
ATOM 3462 C C . LYS B 1 55 ? 41.771 -32.728 95.198 1.00 47.71 67 LYS B C 1
ATOM 3463 O O . LYS B 1 55 ? 41.016 -33.197 94.338 1.00 45.67 67 LYS B O 1
ATOM 3469 N N . GLU B 1 56 ? 43.094 -32.904 95.153 1.00 45.75 68 GLU B N 1
ATOM 3470 C CA . GLU B 1 56 ? 43.690 -33.649 94.048 1.00 46.41 68 GLU B CA 1
ATOM 3471 C C . GLU B 1 56 ? 43.299 -35.121 94.104 1.00 41.30 68 GLU B C 1
ATOM 3472 O O . GLU B 1 56 ? 43.025 -35.736 93.064 1.00 42.75 68 GLU B O 1
ATOM 3478 N N . VAL B 1 57 ? 43.268 -35.701 95.306 1.00 38.27 69 VAL B N 1
ATOM 3479 C CA . VAL B 1 57 ? 42.914 -37.107 95.443 1.00 39.01 69 VAL B CA 1
ATOM 3480 C C . VAL B 1 57 ? 41.458 -37.327 95.047 1.00 40.58 69 VAL B C 1
ATOM 3481 O O . VAL B 1 57 ? 41.129 -38.294 94.346 1.00 36.81 69 VAL B O 1
ATOM 3485 N N . SER B 1 58 ? 40.573 -36.419 95.473 1.00 40.14 70 SER B N 1
ATOM 3486 C CA . SER B 1 58 ? 39.167 -36.486 95.091 1.00 40.98 70 SER B CA 1
ATOM 3487 C C . SER B 1 58 ? 38.993 -36.409 93.579 1.00 40.21 70 SER B C 1
ATOM 3488 O O . SER B 1 58 ? 38.179 -37.140 93.006 1.00 45.31 70 SER B O 1
ATOM 3491 N N . LYS B 1 59 ? 39.746 -35.530 92.912 1.00 40.17 71 LYS B N 1
ATOM 3492 C CA . LYS B 1 59 ? 39.616 -35.398 91.461 1.00 40.55 71 LYS B CA 1
ATOM 3493 C C . LYS B 1 59 ? 39.958 -36.703 90.747 1.00 42.25 71 LYS B C 1
ATOM 3494 O O . LYS B 1 59 ? 39.186 -37.191 89.913 1.00 40.27 71 LYS B O 1
ATOM 3500 N N . VAL B 1 60 ? 41.121 -37.279 91.059 1.00 37.11 72 VAL B N 1
ATOM 3501 C CA . VAL B 1 60 ? 41.565 -38.494 90.382 1.00 39.68 72 VAL B CA 1
ATOM 3502 C C . VAL B 1 60 ? 40.643 -39.671 90.700 1.00 35.93 72 VAL B C 1
ATOM 3503 O O . VAL B 1 60 ? 40.324 -40.483 89.822 1.00 38.92 72 VAL B O 1
ATOM 3507 N N . CYS B 1 61 ? 40.189 -39.783 91.946 1.00 38.41 73 CYS B N 1
ATOM 3508 C CA . CYS B 1 61 ? 39.334 -40.908 92.310 1.00 37.87 73 CYS B CA 1
ATOM 3509 C C . CYS B 1 61 ? 37.942 -40.790 91.700 1.00 40.43 73 CYS B C 1
ATOM 3510 O O . CYS B 1 61 ? 37.306 -41.816 91.416 1.00 36.95 73 CYS B O 1
ATOM 3513 N N . HIS B 1 62 ? 37.453 -39.557 91.514 1.00 38.53 74 HIS B N 1
ATOM 3514 C CA . HIS B 1 62 ? 36.267 -39.330 90.690 1.00 40.50 74 HIS B CA 1
ATOM 3515 C C . HIS B 1 62 ? 36.450 -39.947 89.311 1.00 37.65 74 HIS B C 1
ATOM 3516 O O . HIS B 1 62 ? 35.610 -40.718 88.842 1.00 39.39 74 HIS B O 1
ATOM 3523 N N . MET B 1 63 ? 37.557 -39.606 88.649 1.00 36.39 75 MET B N 1
ATOM 3524 C CA . MET B 1 63 ? 37.812 -40.088 87.297 1.00 38.95 75 MET B CA 1
ATOM 3525 C C . MET B 1 63 ? 37.878 -41.610 87.233 1.00 39.88 75 MET B C 1
ATOM 3526 O O . MET B 1 63 ? 37.496 -42.201 86.214 1.00 39.89 75 MET B O 1
ATOM 3531 N N . MET B 1 64 ? 38.321 -42.264 88.314 1.00 37.94 76 MET B N 1
ATOM 3532 C CA . MET B 1 64 ? 38.401 -43.720 88.327 1.00 39.72 76 MET B CA 1
ATOM 3533 C C . MET B 1 64 ? 37.032 -44.384 88.275 1.00 39.44 76 MET B C 1
ATOM 3534 O O . MET B 1 64 ? 36.954 -45.580 87.981 1.00 37.90 76 MET B O 1
ATOM 3539 N N . THR B 1 65 ? 35.954 -43.663 88.587 1.00 35.04 77 THR B N 1
ATOM 3540 C CA . THR B 1 65 ? 34.612 -44.231 88.544 1.00 39.50 77 THR B CA 1
ATOM 3541 C C . THR B 1 65 ? 33.791 -43.705 87.369 1.00 40.29 77 THR B C 1
ATOM 3542 O O . THR B 1 65 ? 32.582 -43.970 87.297 1.00 37.91 77 THR B O 1
ATOM 3546 N N . GLU B 1 66 ? 34.416 -42.980 86.453 1.00 34.28 78 GLU B N 1
ATOM 3547 C CA . GLU B 1 66 ? 33.769 -42.344 85.319 1.00 37.20 78 GLU B CA 1
ATOM 3548 C C . GLU B 1 66 ? 34.431 -42.816 84.026 1.00 35.68 78 GLU B C 1
ATOM 3549 O O . GLU B 1 66 ? 35.523 -43.398 84.061 1.00 33.57 78 GLU B O 1
ATOM 3555 N N . PRO B 1 67 ? 33.787 -42.617 82.864 1.00 34.84 79 PRO B N 1
ATOM 3556 C CA . PRO B 1 67 ? 34.444 -42.984 81.595 1.00 32.92 79 PRO B CA 1
ATOM 3557 C C . PRO B 1 67 ? 35.587 -42.047 81.245 1.00 35.12 79 PRO B C 1
ATOM 3558 O O . PRO B 1 67 ? 35.414 -41.081 80.489 1.00 33.30 79 PRO B O 1
ATOM 3562 N N . THR B 1 68 ? 36.767 -42.337 81.795 1.00 33.69 80 THR B N 1
ATOM 3563 C CA . THR B 1 68 ? 37.973 -41.546 81.572 1.00 34.77 80 THR B CA 1
ATOM 3564 C C . THR B 1 68 ? 39.075 -42.344 80.887 1.00 35.04 80 THR B C 1
ATOM 3565 O O . THR B 1 68 ? 40.232 -41.901 80.862 1.00 34.59 80 THR B O 1
ATOM 3569 N N . GLN B 1 69 ? 38.760 -43.519 80.356 1.00 29.38 81 GLN B N 1
ATOM 3570 C CA . GLN B 1 69 ? 39.715 -44.251 79.534 1.00 31.03 81 GLN B CA 1
ATOM 3571 C C . GLN B 1 69 ? 39.672 -43.689 78.116 1.00 33.47 81 GLN B C 1
ATOM 3572 O O . GLN B 1 69 ? 38.593 -43.591 77.516 1.00 33.57 81 GLN B O 1
ATOM 3578 N N . SER B 1 70 ? 40.834 -43.292 77.589 1.00 33.20 82 SER B N 1
ATOM 3579 C CA . SER B 1 70 ? 40.898 -42.812 76.214 1.00 33.92 82 SER B CA 1
ATOM 3580 C C . SER B 1 70 ? 40.874 -43.986 75.231 1.00 30.00 82 SER B C 1
ATOM 3581 O O . SER B 1 70 ? 41.230 -45.126 75.562 1.00 28.73 82 SER B O 1
ATOM 3584 N N . CYS B 1 71 ? 40.432 -43.686 74.003 1.00 30.27 83 CYS B N 1
ATOM 3585 C CA . CYS B 1 71 ? 40.439 -44.690 72.942 1.00 30.93 83 CYS B CA 1
ATOM 3586 C C . CYS B 1 71 ? 41.845 -45.213 72.673 1.00 29.66 83 CYS B C 1
ATOM 3587 O O . CYS B 1 71 ? 42.027 -46.397 72.389 1.00 28.05 83 CYS B O 1
ATOM 3589 N N . GLY B 1 72 ? 42.848 -44.336 72.748 1.00 30.15 84 GLY B N 1
ATOM 3590 C CA . GLY B 1 72 ? 44.223 -44.772 72.538 1.00 34.37 84 GLY B CA 1
ATOM 3591 C C . GLY B 1 72 ? 44.729 -45.711 73.619 1.00 29.11 84 GLY B C 1
ATOM 3592 O O . GLY B 1 72 ? 45.465 -46.659 73.331 1.00 31.56 84 GLY B O 1
ATOM 3593 N N . GLN B 1 73 ? 44.385 -45.438 74.877 1.00 30.42 85 GLN B N 1
ATOM 3594 C CA . GLN B 1 73 ? 44.732 -46.350 75.965 1.00 30.90 85 GLN B CA 1
ATOM 3595 C C . GLN B 1 73 ? 44.127 -47.730 75.746 1.00 33.73 85 GLN B C 1
ATOM 3596 O O . GLN B 1 73 ? 44.787 -48.754 75.963 1.00 32.85 85 GLN B O 1
ATOM 3602 N N . ALA B 1 74 ? 42.841 -47.780 75.379 1.00 28.58 86 ALA B N 1
ATOM 3603 C CA . ALA B 1 74 ? 42.210 -49.074 75.113 1.00 28.92 86 ALA B CA 1
ATOM 3604 C C . ALA B 1 74 ? 42.920 -49.815 73.990 1.00 29.27 86 ALA B C 1
ATOM 3605 O O . ALA B 1 74 ? 43.179 -51.019 74.099 1.00 29.95 86 ALA B O 1
ATOM 3607 N N . SER B 1 75 ? 43.273 -49.112 72.907 1.00 32.09 87 SER B N 1
ATOM 3608 C CA . SER B 1 75 ? 43.993 -49.773 71.819 1.00 28.79 87 SER B CA 1
ATOM 3609 C C . SER B 1 75 ? 45.372 -50.248 72.272 1.00 32.77 87 SER B C 1
ATOM 3610 O O . SER B 1 75 ? 45.814 -51.340 71.888 1.00 33.07 87 SER B O 1
ATOM 3613 N N . ASN B 1 76 ? 46.055 -49.451 73.109 1.00 34.83 88 ASN B N 1
ATOM 3614 C CA . ASN B 1 76 ? 47.355 -49.857 73.655 1.00 35.67 88 ASN B CA 1
ATOM 3615 C C . ASN B 1 76 ? 47.233 -51.123 74.489 1.00 35.23 88 ASN B C 1
ATOM 3616 O O . ASN B 1 76 ? 48.104 -52.006 74.425 1.00 35.10 88 ASN B O 1
ATOM 3621 N N . ASP B 1 77 ? 46.162 -51.222 75.288 1.00 34.31 89 ASP B N 1
ATOM 3622 C CA . ASP B 1 77 ? 45.939 -52.396 76.127 1.00 35.24 89 ASP B CA 1
ATOM 3623 C C . ASP B 1 77 ? 45.648 -53.628 75.286 1.00 38.10 89 ASP B C 1
ATOM 3624 O O . ASP B 1 77 ? 46.145 -54.722 75.579 1.00 32.81 89 ASP B O 1
ATOM 3629 N N . VAL B 1 78 ? 44.794 -53.481 74.272 1.00 32.12 90 VAL B N 1
ATOM 3630 C CA . VAL B 1 78 ? 44.497 -54.601 73.377 1.00 31.64 90 VAL B CA 1
ATOM 3631 C C . VAL B 1 78 ? 45.772 -55.070 72.668 1.00 35.21 90 VAL B C 1
ATOM 3632 O O . VAL B 1 78 ? 46.073 -56.274 72.624 1.00 35.58 90 VAL B O 1
ATOM 3636 N N . CYS B 1 79 ? 46.549 -54.126 72.113 1.00 32.54 91 CYS B N 1
ATOM 3637 C CA . CYS B 1 79 ? 47.782 -54.489 71.399 1.00 37.31 91 CYS B CA 1
ATOM 3638 C C . CYS B 1 79 ? 48.781 -55.181 72.324 1.00 35.67 91 CYS B C 1
ATOM 3639 O O . CYS B 1 79 ? 49.396 -56.192 71.959 1.00 38.76 91 CYS B O 1
ATOM 3642 N N . GLU B 1 80 ? 48.968 -54.633 73.522 1.00 37.54 92 GLU B N 1
ATOM 3643 C CA . GLU B 1 80 ? 49.905 -55.210 74.480 1.00 41.39 92 GLU B CA 1
ATOM 3644 C C . GLU B 1 80 ? 49.502 -56.634 74.849 1.00 40.39 92 GLU B C 1
ATOM 3645 O O . GLU B 1 80 ? 50.342 -57.543 74.878 1.00 39.21 92 GLU B O 1
ATOM 3651 N N . LEU B 1 81 ? 48.210 -56.852 75.111 1.00 36.30 93 LEU B N 1
ATOM 3652 C CA . LEU B 1 81 ? 47.750 -58.180 75.498 1.00 37.69 93 LEU B CA 1
ATOM 3653 C C . LEU B 1 81 ? 47.871 -59.174 74.349 1.00 39.45 93 LEU B C 1
ATOM 3654 O O . LEU B 1 81 ? 48.230 -60.341 74.562 1.00 39.29 93 LEU B O 1
ATOM 3659 N N . LEU B 1 82 ? 47.575 -58.742 73.124 1.00 37.20 94 LEU B N 1
ATOM 3660 C CA . LEU B 1 82 ? 47.551 -59.695 72.019 1.00 40.07 94 LEU B CA 1
ATOM 3661 C C . LEU B 1 82 ? 48.942 -59.953 71.437 1.00 39.66 94 LEU B C 1
ATOM 3662 O O . LEU B 1 82 ? 49.183 -61.040 70.900 1.00 37.04 94 LEU B O 1
ATOM 3667 N N . LEU B 1 83 ? 49.861 -58.988 71.534 1.00 36.50 95 LEU B N 1
ATOM 3668 C CA . LEU B 1 83 ? 51.189 -59.123 70.939 1.00 42.64 95 LEU B CA 1
ATOM 3669 C C . LEU B 1 83 ? 52.309 -59.347 71.944 1.00 45.73 95 LEU B C 1
ATOM 3670 O O . LEU B 1 83 ? 53.378 -59.830 71.554 1.00 44.11 95 LEU B O 1
ATOM 3675 N N . GLY B 1 84 ? 52.099 -59.023 73.211 1.00 41.98 96 GLY B N 1
ATOM 3676 C CA . GLY B 1 84 ? 53.194 -58.923 74.150 1.00 42.52 96 GLY B CA 1
ATOM 3677 C C . GLY B 1 84 ? 53.971 -57.635 73.925 1.00 43.69 96 GLY B C 1
ATOM 3678 O O . GLY B 1 84 ? 53.937 -57.021 72.851 1.00 44.19 96 GLY B O 1
ATOM 3679 N N . LYS B 1 85 ? 54.674 -57.199 74.980 1.00 45.23 97 LYS B N 1
ATOM 3680 C CA . LYS B 1 85 ? 55.231 -55.847 74.964 1.00 51.85 97 LYS B CA 1
ATOM 3681 C C . LYS B 1 85 ? 56.264 -55.686 73.857 1.00 48.01 97 LYS B C 1
ATOM 3682 O O . LYS B 1 85 ? 56.324 -54.638 73.209 1.00 45.92 97 LYS B O 1
ATOM 3688 N N . ILE B 1 86 ? 57.038 -56.731 73.578 1.00 48.84 98 ILE B N 1
ATOM 3689 C CA . ILE B 1 86 ? 58.105 -56.617 72.584 1.00 50.36 98 ILE B CA 1
ATOM 3690 C C . ILE B 1 86 ? 57.523 -56.403 71.189 1.00 49.12 98 ILE B C 1
ATOM 3691 O O . ILE B 1 86 ? 57.959 -55.527 70.436 1.00 48.28 98 ILE B O 1
ATOM 3696 N N . GLU B 1 87 ? 56.533 -57.208 7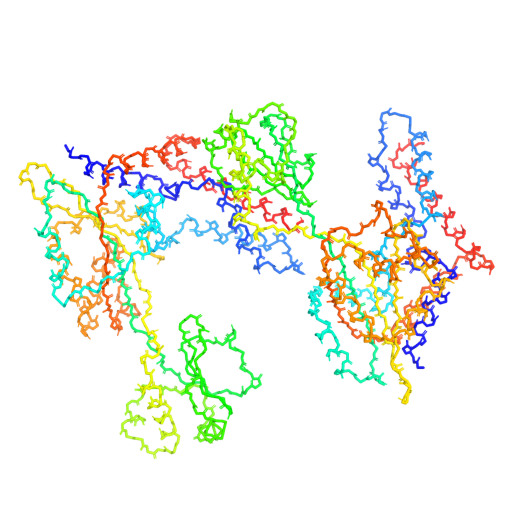0.814 1.00 46.42 99 GLU B N 1
ATOM 3697 C CA . GLU B 1 87 ? 55.949 -57.030 69.489 1.00 47.72 99 GLU B CA 1
ATOM 3698 C C . GLU B 1 87 ? 55.042 -55.807 69.457 1.00 48.11 99 GLU B C 1
ATOM 3699 O O . GLU B 1 87 ? 54.870 -55.195 68.396 1.00 45.07 99 GLU B O 1
ATOM 3705 N N . ALA B 1 88 ? 54.511 -55.399 70.615 1.00 47.13 100 ALA B N 1
ATOM 3706 C CA . ALA B 1 88 ? 53.672 -54.207 70.646 1.00 45.16 100 ALA B CA 1
ATOM 3707 C C . ALA B 1 88 ? 54.486 -52.937 70.408 1.00 46.12 100 ALA B C 1
ATOM 3708 O O . ALA B 1 88 ? 53.997 -51.994 69.773 1.00 39.83 100 ALA B O 1
ATOM 3710 N N . GLU B 1 89 ? 55.711 -52.858 70.932 1.00 44.20 101 GLU B N 1
ATOM 3711 C CA . GLU B 1 89 ? 56.503 -51.690 70.543 1.00 46.26 101 GLU B CA 1
ATOM 3712 C C . GLU B 1 89 ? 56.822 -51.681 69.046 1.00 45.82 101 GLU B C 1
ATOM 3713 O O . GLU B 1 89 ? 56.765 -50.611 68.407 1.00 46.92 101 GLU B O 1
ATOM 3719 N N . LYS B 1 90 ? 57.111 -52.848 68.459 1.00 44.71 102 LYS B N 1
ATOM 3720 C CA . LYS B 1 90 ? 57.372 -52.905 67.027 1.00 47.30 102 LYS B CA 1
ATOM 3721 C C . LYS B 1 90 ? 56.166 -52.407 66.245 1.00 48.66 102 LYS B C 1
ATOM 3722 O O . LYS B 1 90 ? 56.292 -51.529 65.380 1.00 44.63 102 LYS B O 1
ATOM 3728 N N . PHE B 1 91 ? 54.985 -52.978 66.527 1.00 44.84 103 PHE B N 1
ATOM 3729 C CA . PHE B 1 91 ? 53.734 -52.557 65.898 1.00 41.46 103 PHE B CA 1
ATOM 3730 C C . PHE B 1 91 ? 53.516 -51.052 66.053 1.00 44.64 103 PHE B C 1
ATOM 3731 O O . PHE B 1 91 ? 53.060 -50.373 65.126 1.00 45.95 103 PHE B O 1
ATOM 3739 N N . HIS B 1 92 ? 53.862 -50.513 67.219 1.00 42.21 104 HIS B N 1
ATOM 3740 C CA . HIS B 1 92 ? 53.645 -49.098 67.482 1.00 47.39 104 HIS B CA 1
ATOM 3741 C C . HIS B 1 92 ? 54.437 -48.213 66.519 1.00 50.08 104 HIS B C 1
ATOM 3742 O O . HIS B 1 92 ? 53.930 -47.183 66.061 1.00 46.16 104 HIS B O 1
ATOM 3749 N N . PHE B 1 93 ? 55.677 -48.594 66.194 1.00 48.83 105 PHE B N 1
ATOM 3750 C CA . PHE B 1 93 ? 56.499 -47.830 65.257 1.00 49.35 105 PHE B CA 1
ATOM 3751 C C . PHE B 1 93 ? 56.239 -48.178 63.796 1.00 53.89 105 PHE B C 1
ATOM 3752 O O . PHE B 1 93 ? 56.818 -47.534 62.915 1.00 55.20 105 PHE B O 1
ATOM 3760 N N . THR B 1 94 ? 55.415 -49.186 63.511 1.00 47.28 106 THR B N 1
ATOM 3761 C CA . THR B 1 94 ? 54.978 -49.419 62.140 1.00 50.82 106 THR B CA 1
ATOM 3762 C C . THR B 1 94 ? 54.164 -48.228 61.651 1.00 52.71 106 THR B C 1
ATOM 3763 O O . THR B 1 94 ? 53.445 -47.590 62.426 1.00 54.61 106 THR B O 1
ATOM 3767 N N . LYS B 1 95 ? 54.280 -47.918 60.361 1.00 52.49 107 LYS B N 1
ATOM 3768 C CA . LYS B 1 95 ? 53.553 -46.786 59.807 1.00 53.96 107 LYS B CA 1
ATOM 3769 C C . LYS B 1 95 ? 52.102 -47.152 59.502 1.00 49.28 107 LYS B C 1
ATOM 3770 O O . LYS B 1 95 ? 51.775 -48.297 59.177 1.00 47.63 107 LYS B O 1
ATOM 3776 N N . TYR B 1 96 ? 51.229 -46.157 59.625 1.00 49.16 108 TYR B N 1
ATOM 3777 C CA . TYR B 1 96 ? 49.839 -46.310 59.233 1.00 49.12 108 TYR B CA 1
ATOM 3778 C C . TYR B 1 96 ? 49.712 -46.149 57.722 1.00 50.85 108 TYR B C 1
ATOM 3779 O O . TYR B 1 96 ? 50.506 -45.452 57.083 1.00 50.13 108 TYR B O 1
ATOM 3788 N N . GLU B 1 97 ? 48.700 -46.793 57.148 1.00 46.25 109 GLU B N 1
ATOM 3789 C CA . GLU B 1 97 ? 48.393 -46.640 55.734 1.00 49.18 109 GLU B CA 1
ATOM 3790 C C . GLU B 1 97 ? 47.016 -46.017 55.591 1.00 50.15 109 GLU B C 1
ATOM 3791 O O . GLU B 1 97 ? 46.058 -46.460 56.238 1.00 46.73 109 GLU B O 1
ATOM 3797 N N . ALA B 1 98 ? 46.920 -44.982 54.759 1.00 49.35 110 ALA B N 1
ATOM 3798 C CA . ALA B 1 98 ? 45.630 -44.354 54.530 1.00 46.06 110 ALA B CA 1
ATOM 3799 C C . ALA B 1 98 ? 44.691 -45.353 53.869 1.00 50.43 110 ALA B C 1
ATOM 3800 O O . ALA B 1 98 ? 45.083 -46.087 52.957 1.00 49.29 110 ALA B O 1
ATOM 3802 N N . LEU B 1 99 ? 43.451 -45.402 54.356 1.00 47.40 111 LEU B N 1
ATOM 3803 C CA . LEU B 1 99 ? 42.455 -46.284 53.769 1.00 45.70 111 LEU B CA 1
ATOM 3804 C C . LEU B 1 99 ? 42.096 -45.805 52.366 1.00 51.84 111 LEU B C 1
ATOM 3805 O O . LEU B 1 99 ? 41.926 -44.604 52.135 1.00 52.90 111 LEU B O 1
ATOM 3810 N N . SER B 1 100 ? 41.990 -46.758 51.429 1.00 53.27 112 SER B N 1
ATOM 3811 C CA . SER B 1 100 ? 41.546 -46.524 50.052 1.00 59.18 112 SER B CA 1
ATOM 3812 C C . SER B 1 100 ? 40.282 -45.684 49.971 1.00 60.67 112 SER B C 1
ATOM 3813 O O . SER B 1 100 ? 39.502 -45.633 50.926 1.00 60.26 112 SER B O 1
ATOM 3816 N N . ALA B 1 101 ? 40.057 -45.058 48.810 1.00 62.70 113 ALA B N 1
ATOM 3817 C CA . ALA B 1 101 ? 38.841 -44.278 48.605 1.00 62.78 113 ALA B CA 1
ATOM 3818 C C . ALA B 1 101 ? 37.591 -45.122 48.819 1.00 61.45 113 ALA B C 1
ATOM 3819 O O . ALA B 1 101 ? 36.556 -44.605 49.250 1.00 62.30 113 ALA B O 1
ATOM 3821 N N . ASP B 1 102 ? 37.667 -46.421 48.551 1.00 62.99 114 ASP B N 1
ATOM 3822 C CA . ASP B 1 102 ? 36.530 -47.303 48.765 1.00 63.42 114 ASP B CA 1
ATOM 3823 C C . ASP B 1 102 ? 36.901 -48.478 49.667 1.00 59.98 114 ASP B C 1
ATOM 3824 O O . ASP B 1 102 ? 36.171 -49.475 49.722 1.00 61.38 114 ASP B O 1
ATOM 3829 N N . GLY B 1 103 ? 38.031 -48.382 50.366 1.00 58.91 115 GLY B N 1
ATOM 3830 C CA . GLY B 1 103 ? 38.493 -49.433 51.250 1.00 56.64 115 GLY B CA 1
ATOM 3831 C C . GLY B 1 103 ? 39.143 -50.621 50.575 1.00 58.74 115 GLY B C 1
ATOM 3832 O O . GLY B 1 103 ? 39.349 -51.654 51.228 1.00 53.16 115 GLY B O 1
ATOM 3833 N N . ASP B 1 104 ? 39.485 -50.513 49.292 1.00 60.95 116 ASP B N 1
ATOM 3834 C CA . ASP B 1 104 ? 39.964 -51.688 48.573 1.00 61.43 116 ASP B CA 1
ATOM 3835 C C . ASP B 1 104 ? 41.336 -52.144 49.046 1.00 57.29 116 ASP B C 1
ATOM 3836 O O . ASP B 1 104 ? 41.611 -53.347 49.028 1.00 57.21 116 ASP B O 1
ATOM 3841 N N . ASN B 1 105 ? 42.218 -51.224 49.451 1.00 54.76 117 ASN B N 1
ATOM 3842 C CA . ASN B 1 105 ? 43.560 -51.662 49.824 1.00 53.44 117 ASN B CA 1
ATOM 3843 C C . ASN B 1 105 ? 43.526 -52.537 51.072 1.00 54.09 117 ASN B C 1
ATOM 3844 O O . ASN B 1 105 ? 44.279 -53.513 51.169 1.00 54.27 117 ASN B O 1
ATOM 3849 N N . LEU B 1 106 ? 42.629 -52.235 52.020 1.00 52.82 118 LEU B N 1
ATOM 3850 C CA . LEU B 1 106 ? 42.492 -53.091 53.199 1.00 51.07 118 LEU B CA 1
ATOM 3851 C C . LEU B 1 106 ? 41.733 -54.377 52.881 1.00 51.91 118 LEU B C 1
ATOM 3852 O O . LEU B 1 106 ? 42.100 -55.451 53.375 1.00 53.03 118 LEU B O 1
ATOM 3857 N N . LYS B 1 107 ? 40.680 -54.289 52.062 1.00 52.10 119 LYS B N 1
ATOM 3858 C CA . LYS B 1 107 ? 39.940 -55.484 51.666 1.00 54.97 119 LYS B CA 1
ATOM 3859 C C . LYS B 1 107 ? 40.828 -56.467 50.927 1.00 57.57 119 LYS B C 1
ATOM 3860 O O . LYS B 1 107 ? 40.663 -57.683 51.073 1.00 60.22 119 LYS B O 1
ATOM 3866 N N . ASN B 1 108 ? 41.781 -55.963 50.140 1.00 58.42 120 ASN B N 1
ATOM 3867 C CA . ASN B 1 108 ? 42.668 -56.853 49.399 1.00 62.24 120 ASN B CA 1
ATOM 3868 C C . ASN B 1 108 ? 43.648 -57.567 50.326 1.00 60.61 120 ASN B C 1
ATOM 3869 O O . ASN B 1 108 ? 43.942 -58.752 50.126 1.00 62.17 120 ASN B O 1
ATOM 3874 N N . VAL B 1 109 ? 44.160 -56.875 51.351 1.00 58.44 121 VAL B N 1
ATOM 3875 C CA . VAL B 1 109 ? 44.996 -57.546 52.347 1.00 56.40 121 VAL B CA 1
ATOM 3876 C C . VAL B 1 109 ? 44.231 -58.701 52.984 1.00 56.71 121 VAL B C 1
ATOM 3877 O O . VAL B 1 109 ? 44.745 -59.819 53.107 1.00 58.36 121 VAL B O 1
ATOM 3881 N N . LEU B 1 110 ? 42.981 -58.449 53.388 1.00 57.66 122 LEU B N 1
ATOM 3882 C CA . LEU B 1 110 ? 42.181 -59.497 54.015 1.00 58.80 122 LEU B CA 1
ATOM 3883 C C . LEU B 1 110 ? 41.853 -60.618 53.035 1.00 63.45 122 LEU B C 1
ATOM 3884 O O . LEU B 1 110 ? 41.644 -61.764 53.454 1.00 64.54 122 LEU B O 1
ATOM 3889 N N . GLU B 1 111 ? 41.816 -60.315 51.733 1.00 64.19 123 GLU B N 1
ATOM 3890 C CA . GLU B 1 111 ? 41.533 -61.344 50.734 1.00 67.26 123 GLU B CA 1
ATOM 3891 C C . GLU B 1 111 ? 42.714 -62.288 50.526 1.00 66.14 123 GLU B C 1
ATOM 3892 O O . GLU B 1 111 ? 42.512 -63.449 50.157 1.00 69.88 123 GLU B O 1
ATOM 3898 N N . ASN B 1 112 ? 43.942 -61.815 50.745 1.00 66.91 124 ASN B N 1
ATOM 3899 C CA . ASN B 1 112 ? 45.152 -62.599 50.523 1.00 66.30 124 ASN B CA 1
ATOM 3900 C C . ASN B 1 112 ? 45.575 -63.404 51.741 1.00 69.01 124 ASN B C 1
ATOM 3901 O O . ASN B 1 112 ? 46.691 -63.933 51.763 1.00 69.04 124 ASN B O 1
ATOM 3906 N N . THR B 1 113 ? 44.720 -63.505 52.752 1.00 67.44 125 THR B N 1
ATOM 3907 C CA . THR B 1 113 ? 45.048 -64.217 53.976 1.00 66.81 125 THR B CA 1
ATOM 3908 C C . THR B 1 113 ? 44.070 -65.369 54.160 1.00 65.11 125 THR B C 1
ATOM 3909 O O . THR B 1 113 ? 42.861 -65.207 53.970 1.00 64.50 125 THR B O 1
ATOM 3913 N N . ALA B 1 114 ? 44.603 -66.537 54.496 1.00 66.14 126 ALA B N 1
ATOM 3914 C CA . ALA B 1 114 ? 43.779 -67.728 54.645 1.00 65.02 126 ALA B CA 1
ATOM 3915 C C . ALA B 1 114 ? 42.903 -67.600 55.882 1.00 62.82 126 ALA B C 1
ATOM 3916 O O . ALA B 1 114 ? 43.431 -67.640 57.002 1.00 61.01 126 ALA B O 1
ATOM 3918 N N . PRO B 1 115 ? 41.582 -67.458 55.739 1.00 64.53 127 PRO B N 1
ATOM 3919 C CA . PRO B 1 115 ? 40.725 -67.300 56.928 1.00 61.03 127 PRO B CA 1
ATOM 3920 C C . PRO B 1 115 ? 40.893 -68.414 57.944 1.00 62.77 127 PRO B C 1
ATOM 3921 O O . PRO B 1 115 ? 40.673 -68.195 59.144 1.00 57.68 127 PRO B O 1
ATOM 3925 N N . SER B 1 116 ? 41.302 -69.600 57.501 1.00 58.52 128 SER B N 1
ATOM 3926 C CA . SER B 1 116 ? 41.385 -70.766 58.365 1.00 61.38 128 SER B CA 1
ATOM 3927 C C . SER B 1 116 ? 42.731 -70.916 59.055 1.00 59.94 128 SER B C 1
ATOM 3928 O O . SER B 1 116 ? 42.878 -71.817 59.886 1.00 63.72 128 SER B O 1
ATOM 3931 N N . SER B 1 117 ? 43.718 -70.068 58.749 1.00 58.74 129 SER B N 1
ATOM 3932 C CA . SER B 1 117 ? 45.040 -70.304 59.318 1.00 61.26 129 SER B CA 1
ATOM 3933 C C . SER B 1 117 ? 45.763 -69.026 59.732 1.00 62.12 129 SER B C 1
ATOM 3934 O O . SER B 1 117 ? 46.994 -69.037 59.845 1.00 63.52 129 SER B O 1
ATOM 3937 N N . THR B 1 118 ? 45.048 -67.924 59.956 1.00 54.34 130 THR B N 1
ATOM 3938 C CA . THR B 1 118 ? 45.696 -66.689 60.376 1.00 55.89 130 THR B CA 1
ATOM 3939 C C . THR B 1 118 ? 44.792 -65.947 61.352 1.00 47.53 130 THR B C 1
ATOM 3940 O O . THR B 1 118 ? 43.562 -66.008 61.252 1.00 45.81 130 THR B O 1
ATOM 3944 N N . ASN B 1 119 ? 45.421 -65.228 62.280 1.00 44.64 131 ASN B N 1
ATOM 3945 C CA . ASN B 1 119 ? 44.737 -64.377 63.249 1.00 43.53 131 ASN B CA 1
ATOM 3946 C C . ASN B 1 119 ? 45.271 -62.962 63.075 1.00 44.18 131 ASN B C 1
ATOM 3947 O O . ASN B 1 119 ? 46.486 -62.749 63.151 1.00 43.94 131 ASN B O 1
ATOM 3952 N N . LEU B 1 120 ? 44.370 -62.003 62.831 1.00 39.92 132 LEU B N 1
ATOM 3953 C CA . LEU B 1 120 ? 44.744 -60.651 62.439 1.00 38.76 132 LEU B CA 1
ATOM 3954 C C . LEU B 1 120 ? 44.272 -59.629 63.465 1.00 38.84 132 LEU B C 1
ATOM 3955 O O . LEU B 1 120 ? 43.161 -59.730 63.993 1.00 36.62 132 LEU B O 1
ATOM 3960 N N . LEU B 1 121 ? 45.120 -58.637 63.721 1.00 37.49 133 LEU B N 1
ATOM 3961 C CA . LEU B 1 121 ? 44.784 -57.472 64.525 1.00 35.35 133 LEU B CA 1
ATOM 3962 C C . LEU B 1 121 ? 44.988 -56.236 63.660 1.00 37.23 133 LEU B C 1
ATOM 3963 O O . LEU B 1 121 ? 46.061 -56.061 63.075 1.00 40.14 133 LEU B O 1
ATOM 3968 N N . ILE B 1 122 ? 43.962 -55.396 63.561 1.00 36.07 134 ILE B N 1
ATOM 3969 C CA . ILE B 1 122 ? 44.027 -54.139 62.825 1.00 34.04 134 ILE B CA 1
ATOM 3970 C C . ILE B 1 122 ? 43.882 -53.003 63.826 1.00 37.02 134 ILE B C 1
ATOM 3971 O O . ILE B 1 122 ? 42.973 -53.027 64.663 1.00 33.47 134 ILE B O 1
ATOM 3976 N N . ARG B 1 123 ? 44.763 -52.011 63.747 1.00 36.22 135 ARG B N 1
ATOM 3977 C CA . ARG B 1 123 ? 44.608 -50.804 64.545 1.00 36.21 135 ARG B CA 1
ATOM 3978 C C . ARG B 1 123 ? 44.278 -49.639 63.623 1.00 37.15 135 ARG B C 1
ATOM 3979 O O . ARG B 1 123 ? 44.969 -49.426 62.620 1.00 38.54 135 ARG B O 1
ATOM 3987 N N . PHE B 1 124 ? 43.227 -48.892 63.964 1.00 34.99 136 PHE B N 1
ATOM 3988 C CA . PHE B 1 124 ? 42.787 -47.737 63.197 1.00 32.83 136 PHE B CA 1
ATOM 3989 C C . PHE B 1 124 ? 42.970 -46.452 63.986 1.00 39.56 136 PHE B C 1
ATOM 3990 O O . PHE B 1 124 ? 42.797 -46.421 65.211 1.00 36.26 136 PHE B O 1
ATOM 3998 N N . GLU B 1 125 ? 43.252 -45.374 63.248 1.00 36.97 137 GLU B N 1
ATOM 3999 C CA . GLU B 1 125 ? 43.221 -44.024 63.788 1.00 38.83 137 GLU B CA 1
ATOM 4000 C C . GLU B 1 125 ? 42.390 -43.175 62.838 1.00 38.87 137 GLU B C 1
ATOM 4001 O O . GLU B 1 125 ? 42.453 -43.340 61.612 1.00 40.97 137 GLU B O 1
ATOM 4007 N N . ILE B 1 126 ? 41.571 -42.308 63.412 1.00 36.43 138 ILE B N 1
ATOM 4008 C CA . ILE B 1 126 ? 40.725 -41.399 62.652 1.00 35.99 138 ILE B CA 1
ATOM 4009 C C . ILE B 1 126 ? 41.159 -39.995 63.034 1.00 37.53 138 ILE B C 1
ATOM 4010 O O . ILE B 1 126 ? 41.144 -39.643 64.219 1.00 37.20 138 ILE B O 1
ATOM 4015 N N . ASP B 1 127 ? 41.601 -39.222 62.042 1.00 37.78 139 ASP B N 1
ATOM 4016 C CA . ASP B 1 127 ? 42.045 -37.843 62.220 1.00 38.05 139 ASP B CA 1
ATOM 4017 C C . ASP B 1 127 ? 40.998 -36.883 61.683 1.00 37.52 139 ASP B C 1
ATOM 4018 O O . ASP B 1 127 ? 40.254 -37.214 60.756 1.00 38.11 139 ASP B O 1
ATOM 4023 N N . ARG B 1 128 ? 40.959 -35.684 62.258 1.00 36.38 140 ARG B N 1
ATOM 4024 C CA . ARG B 1 128 ? 40.110 -34.608 61.762 1.00 39.29 140 ARG B CA 1
ATOM 4025 C C . ARG B 1 128 ? 40.976 -33.425 61.340 1.00 41.40 140 ARG B C 1
ATOM 4026 O O . ARG B 1 128 ? 42.002 -33.138 61.968 1.00 40.65 140 ARG B O 1
ATOM 4034 N N . GLU B 1 129 ? 40.557 -32.739 60.278 1.00 41.60 141 GLU B N 1
ATOM 4035 C CA . GLU B 1 129 ? 41.330 -31.638 59.704 1.00 44.10 141 GLU B CA 1
ATOM 4036 C C . GLU B 1 129 ? 40.956 -30.341 60.420 1.00 44.96 141 GLU B C 1
ATOM 4037 O O . GLU B 1 129 ? 39.820 -29.865 60.301 1.00 42.13 141 GLU B O 1
ATOM 4043 N N . ASP B 1 130 ? 41.919 -29.754 61.136 1.00 42.27 142 ASP B N 1
ATOM 4044 C CA . ASP B 1 130 ? 41.678 -28.633 62.048 1.00 45.42 142 ASP B CA 1
ATOM 4045 C C . ASP B 1 130 ? 42.644 -27.469 61.793 1.00 42.71 142 ASP B C 1
ATOM 4046 O O . ASP B 1 130 ? 43.485 -27.151 62.644 1.00 42.39 142 ASP B O 1
ATOM 4051 N N . PRO B 1 131 ? 42.530 -26.787 60.653 1.00 41.37 143 PRO B N 1
ATOM 4052 C CA . PRO B 1 131 ? 43.474 -25.684 60.345 1.00 42.00 143 PRO B CA 1
ATOM 4053 C C . PRO B 1 131 ? 43.203 -24.460 61.206 1.00 43.29 143 PRO B C 1
ATOM 4054 O O . PRO B 1 131 ? 42.113 -24.331 61.784 1.00 42.73 143 PRO B O 1
ATOM 4058 N N . PRO B 1 132 ? 44.162 -23.532 61.318 1.00 39.93 144 PRO B N 1
ATOM 4059 C CA . PRO B 1 132 ? 43.897 -22.298 62.070 1.00 40.86 144 PRO B CA 1
ATOM 4060 C C . PRO B 1 132 ? 42.808 -21.475 61.403 1.00 38.88 144 PRO B C 1
ATOM 4061 O O . PRO B 1 132 ? 42.603 -21.543 60.191 1.00 41.83 144 PRO B O 1
ATOM 4065 N N . ILE B 1 133 ? 42.097 -20.691 62.217 1.00 39.99 145 ILE B N 1
ATOM 4066 C CA . ILE B 1 133 ? 41.055 -19.799 61.720 1.00 43.05 145 ILE B CA 1
ATOM 4067 C C . ILE B 1 133 ? 41.222 -18.371 62.217 1.00 42.05 145 ILE B C 1
ATOM 4068 O O . ILE B 1 133 ? 40.418 -17.505 61.862 1.00 44.57 145 ILE B O 1
ATOM 4073 N N . VAL B 1 134 ? 42.250 -18.092 63.013 1.00 39.55 146 VAL B N 1
ATOM 4074 C CA . VAL B 1 134 ? 42.408 -16.813 63.689 1.00 42.09 146 VAL B CA 1
ATOM 4075 C C . VAL B 1 134 ? 43.834 -16.289 63.504 1.00 41.38 146 VAL B C 1
ATOM 4076 O O . VAL B 1 134 ? 44.812 -17.046 63.576 1.00 36.05 146 VAL B O 1
ATOM 4080 N N . LEU B 1 135 ? 43.941 -14.986 63.262 1.00 40.43 147 LEU B N 1
ATOM 4081 C CA . LEU B 1 135 ? 45.198 -14.257 63.295 1.00 39.17 147 LEU B CA 1
ATOM 4082 C C . LEU B 1 135 ? 45.214 -13.356 64.525 1.00 42.35 147 LEU B C 1
ATOM 4083 O O . LEU B 1 135 ? 44.216 -12.690 64.829 1.00 41.59 147 LEU B O 1
ATOM 4088 N N . VAL B 1 136 ? 46.345 -13.316 65.224 1.00 36.85 148 VAL B N 1
ATOM 4089 C CA . VAL B 1 136 ? 46.512 -12.458 66.393 1.00 39.57 148 VAL B CA 1
ATOM 4090 C C . VAL B 1 136 ? 47.665 -11.500 66.144 1.00 40.50 148 VAL B C 1
ATOM 4091 O O . VAL B 1 136 ? 48.813 -11.932 65.973 1.00 37.44 148 VAL B O 1
ATOM 4095 N N . LYS B 1 137 ? 47.377 -10.200 66.186 1.00 36.53 149 LYS B N 1
ATOM 4096 C CA . LYS B 1 137 ? 48.417 -9.183 66.114 1.00 40.42 149 LYS B CA 1
ATOM 4097 C C . LYS B 1 137 ? 48.867 -8.843 67.531 1.00 44.52 149 LYS B C 1
ATOM 4098 O O . LYS B 1 137 ? 48.050 -8.446 68.370 1.00 46.64 149 LYS B O 1
ATOM 4104 N N . THR B 1 138 ? 50.162 -8.987 67.797 1.00 40.32 150 THR B N 1
ATOM 4105 C CA . THR B 1 138 ? 50.690 -8.754 69.132 1.00 44.13 150 THR B CA 1
ATOM 4106 C C . THR B 1 138 ? 52.056 -8.094 69.035 1.00 46.13 150 THR B C 1
ATOM 4107 O O . THR B 1 138 ? 52.838 -8.376 68.119 1.00 45.72 150 THR B O 1
ATOM 4111 N N . LYS B 1 139 ? 52.337 -7.208 69.985 1.00 47.47 151 LYS B N 1
ATOM 4112 C CA . LYS B 1 139 ? 53.678 -6.655 70.104 1.00 54.74 151 LYS B CA 1
ATOM 4113 C C . LYS B 1 139 ? 54.652 -7.753 70.522 1.00 56.53 151 LYS B C 1
ATOM 4114 O O . LYS B 1 139 ? 54.299 -8.678 71.260 1.00 55.75 151 LYS B O 1
ATOM 4120 N N . ASN B 1 140 ? 55.888 -7.647 70.026 1.00 56.49 152 ASN B N 1
ATOM 4121 C CA . ASN B 1 140 ? 56.912 -8.645 70.325 1.00 56.54 152 ASN B CA 1
ATOM 4122 C C . ASN B 1 140 ? 57.087 -8.847 71.828 1.00 59.72 152 ASN B C 1
ATOM 4123 O O . ASN B 1 140 ? 57.333 -9.971 72.283 1.00 58.73 152 ASN B O 1
ATOM 4128 N N . GLU B 1 141 ? 56.938 -7.780 72.613 1.00 61.28 153 GLU B N 1
ATOM 4129 C CA . GLU B 1 141 ? 57.147 -7.845 74.053 1.00 63.09 153 GLU B CA 1
ATOM 4130 C C . GLU B 1 141 ? 56.032 -8.576 74.798 1.00 62.45 153 GLU B C 1
ATOM 4131 O O . GLU B 1 141 ? 56.175 -8.806 76.004 1.00 68.58 153 GLU B O 1
ATOM 4137 N N . ASN B 1 142 ? 54.932 -8.938 74.134 1.00 60.72 154 ASN B N 1
ATOM 4138 C CA . ASN B 1 142 ? 53.855 -9.687 74.776 1.00 62.58 154 ASN B CA 1
ATOM 4139 C C . ASN B 1 142 ? 53.692 -11.087 74.198 1.00 60.99 154 ASN B C 1
ATOM 4140 O O . ASN B 1 142 ? 52.676 -11.742 74.469 1.00 60.68 154 ASN B O 1
ATOM 4145 N N . PHE B 1 143 ? 54.654 -11.559 73.403 1.00 59.45 155 PHE B N 1
ATOM 4146 C CA . PHE B 1 143 ? 54.554 -12.842 72.707 1.00 56.48 155 PHE B CA 1
ATOM 4147 C C . PHE B 1 143 ? 55.558 -13.813 73.310 1.00 55.08 155 PHE B C 1
ATOM 4148 O O . PHE B 1 143 ? 56.769 -13.646 73.138 1.00 55.66 155 PHE B O 1
ATOM 4156 N N . ASN B 1 144 ? 55.045 -14.831 73.991 1.00 57.10 156 ASN B N 1
ATOM 4157 C CA . ASN B 1 144 ? 55.838 -15.948 74.491 1.00 57.30 156 ASN B CA 1
ATOM 4158 C C . ASN B 1 144 ? 55.434 -17.192 73.715 1.00 55.58 156 ASN B C 1
ATOM 4159 O O . ASN B 1 144 ? 54.319 -17.704 73.916 1.00 56.48 156 ASN B O 1
ATOM 4164 N N . PRO B 1 145 ? 56.289 -17.713 72.827 1.00 53.03 157 PRO B N 1
ATOM 4165 C CA . PRO B 1 145 ? 55.889 -18.872 72.009 1.00 56.33 157 PRO B CA 1
ATOM 4166 C C . PRO B 1 145 ? 55.574 -20.130 72.811 1.00 59.00 157 PRO B C 1
ATOM 4167 O O . PRO B 1 145 ? 54.880 -21.013 72.291 1.00 58.85 157 PRO B O 1
ATOM 4171 N N . GLU B 1 146 ? 56.040 -20.244 74.057 1.00 61.62 158 GLU B N 1
ATOM 4172 C CA . GLU B 1 146 ? 55.764 -21.446 74.839 1.00 62.00 158 GLU B CA 1
ATOM 4173 C C . GLU B 1 146 ? 54.414 -21.401 75.544 1.00 62.79 158 GLU B C 1
ATOM 4174 O O . GLU B 1 146 ? 53.871 -22.460 75.881 1.00 62.97 158 GLU B O 1
ATOM 4180 N N . THR B 1 147 ? 53.858 -20.206 75.768 1.00 61.11 159 THR B N 1
ATOM 4181 C CA . THR B 1 147 ? 52.569 -20.058 76.431 1.00 59.89 159 THR B CA 1
ATOM 4182 C C . THR B 1 147 ? 51.454 -19.582 75.511 1.00 59.32 159 THR B C 1
ATOM 4183 O O . THR B 1 147 ? 50.284 -19.693 75.885 1.00 59.39 159 THR B O 1
ATOM 4187 N N . ALA B 1 148 ? 51.777 -19.058 74.329 1.00 58.08 160 ALA B N 1
ATOM 4188 C CA . ALA B 1 148 ? 50.743 -18.587 73.413 1.00 54.57 160 ALA B CA 1
ATOM 4189 C C . ALA B 1 148 ? 49.796 -19.718 73.019 1.00 51.73 160 ALA B C 1
ATOM 4190 O O . ALA B 1 148 ? 50.185 -20.887 72.928 1.00 52.13 160 ALA B O 1
ATOM 4192 N N . VAL B 1 149 ? 48.534 -19.356 72.774 1.00 47.74 161 VAL B N 1
ATOM 4193 C CA . VAL B 1 149 ? 47.538 -20.344 72.375 1.00 49.14 161 VAL B CA 1
ATOM 4194 C C . VAL B 1 149 ? 47.929 -20.948 71.033 1.00 49.87 161 VAL B C 1
ATOM 4195 O O . VAL B 1 149 ? 48.394 -20.245 70.122 1.00 45.94 161 VAL B O 1
ATOM 4199 N N . LYS B 1 150 ? 47.738 -22.260 70.905 1.00 42.47 162 LYS B N 1
ATOM 4200 C CA . LYS B 1 150 ? 48.193 -23.011 69.746 1.00 44.55 162 LYS B CA 1
ATOM 4201 C C . LYS B 1 150 ? 47.178 -22.950 68.602 1.00 43.56 162 LYS B C 1
ATOM 4202 O O . LYS B 1 150 ? 46.012 -22.584 68.779 1.00 40.18 162 LYS B O 1
ATOM 4208 N N . ASN B 1 151 ? 47.652 -23.324 67.407 1.00 38.28 163 ASN B N 1
ATOM 4209 C CA . ASN B 1 151 ? 46.840 -23.369 66.186 1.00 39.16 163 ASN B CA 1
ATOM 4210 C C . ASN B 1 151 ? 46.312 -21.988 65.798 1.00 38.64 163 ASN B C 1
ATOM 4211 O O . ASN B 1 151 ? 45.147 -21.837 65.431 1.00 40.95 163 ASN B O 1
ATOM 4216 N N . LYS B 1 152 ? 47.179 -20.978 65.863 1.00 37.53 164 LYS B N 1
ATOM 4217 C CA . LYS B 1 152 ? 46.854 -19.622 65.433 1.00 36.05 164 LYS B CA 1
ATOM 4218 C C . LYS B 1 152 ? 48.056 -19.038 64.696 1.00 36.72 164 LYS B C 1
ATOM 4219 O O . LYS B 1 152 ? 49.200 -19.459 64.897 1.00 37.48 164 LYS B O 1
ATOM 4225 N N . ILE B 1 153 ? 47.787 -18.065 63.844 1.00 36.51 165 ILE B N 1
ATOM 4226 C CA . ILE B 1 153 ? 48.838 -17.269 63.217 1.00 35.48 165 ILE B CA 1
ATOM 4227 C C . ILE B 1 153 ? 49.093 -16.039 64.075 1.00 37.56 165 ILE B C 1
ATOM 4228 O O . ILE B 1 153 ? 48.151 -15.407 64.568 1.00 40.04 165 ILE B O 1
ATOM 4233 N N . TYR B 1 154 ? 50.367 -15.710 64.281 1.00 34.22 166 TYR B N 1
ATOM 4234 C CA . TYR B 1 154 ? 50.773 -14.561 65.080 1.00 32.85 166 TYR B CA 1
ATOM 4235 C C . TYR B 1 154 ? 51.562 -13.590 64.219 1.00 36.59 166 TYR B C 1
ATOM 4236 O O . TYR B 1 154 ? 52.529 -13.988 63.561 1.00 32.83 166 TYR B O 1
ATOM 4245 N N . LEU B 1 155 ? 51.151 -12.324 64.241 1.00 34.77 167 LEU B N 1
ATOM 4246 C CA . LEU B 1 155 ? 51.804 -11.240 63.512 1.00 32.00 167 LEU B CA 1
ATOM 4247 C C . LEU B 1 155 ? 52.453 -10.311 64.531 1.00 36.57 167 LEU B C 1
ATOM 4248 O O . LEU B 1 155 ? 51.755 -9.635 65.297 1.00 37.93 167 LEU B O 1
ATOM 4253 N N . LEU B 1 156 ? 53.781 -10.262 64.528 1.00 34.68 168 LEU B N 1
ATOM 4254 C CA . LEU B 1 156 ? 54.532 -9.326 65.350 1.00 37.27 168 LEU B CA 1
ATOM 4255 C C . LEU B 1 156 ? 55.062 -8.199 64.472 1.00 38.05 168 LEU B C 1
ATOM 4256 O O . LEU B 1 156 ? 54.935 -8.225 63.247 1.00 39.08 168 LEU B O 1
ATOM 4261 N N . GLU B 1 157 ? 55.689 -7.207 65.108 1.00 39.55 169 GLU B N 1
ATOM 4262 C CA . GLU B 1 157 ? 56.276 -6.130 64.317 1.00 39.99 169 GLU B CA 1
ATOM 4263 C C . GLU B 1 157 ? 57.376 -6.642 63.398 1.00 41.88 169 GLU B C 1
ATOM 4264 O O . GLU B 1 157 ? 57.605 -6.061 62.335 1.00 40.27 169 GLU B O 1
ATOM 4270 N N . ASN B 1 158 ? 58.066 -7.724 63.773 1.00 37.36 170 ASN B N 1
ATOM 4271 C CA . ASN B 1 158 ? 59.224 -8.174 63.004 1.00 41.13 170 ASN B CA 1
ATOM 4272 C C . ASN B 1 158 ? 59.182 -9.641 62.595 1.00 43.38 170 ASN B C 1
ATOM 4273 O O . ASN B 1 158 ? 60.154 -10.120 61.993 1.00 39.17 170 ASN B O 1
ATOM 4278 N N . LYS B 1 159 ? 58.099 -10.364 62.901 1.00 37.90 171 LYS B N 1
ATOM 4279 C CA . LYS B 1 159 ? 57.961 -11.777 62.568 1.00 35.83 171 LYS B CA 1
ATOM 4280 C C . LYS B 1 159 ? 56.515 -12.071 62.211 1.00 36.79 171 LYS B C 1
ATOM 4281 O O . LYS B 1 159 ? 55.604 -11.423 62.721 1.00 35.97 171 LYS B O 1
ATOM 4287 N N . LEU B 1 160 ? 56.318 -13.076 61.354 1.00 32.56 172 LEU B N 1
ATOM 4288 C CA . LEU B 1 160 ? 55.006 -13.669 61.104 1.00 36.71 172 LEU B CA 1
ATOM 4289 C C . LEU B 1 160 ? 55.110 -15.169 61.368 1.00 34.24 172 LEU B C 1
ATOM 4290 O O . LEU B 1 160 ? 55.877 -15.862 60.694 1.00 34.02 172 LEU B O 1
ATOM 4295 N N . TYR B 1 161 ? 54.350 -15.667 62.345 1.00 33.27 173 TYR B N 1
ATOM 4296 C CA . TYR B 1 161 ? 54.495 -17.038 62.834 1.00 33.19 173 TYR B CA 1
ATOM 4297 C C . TYR B 1 161 ? 53.190 -17.820 62.706 1.00 35.14 173 TYR B C 1
ATOM 4298 O O . TYR B 1 161 ? 52.094 -17.247 62.762 1.00 31.92 173 TYR B O 1
ATOM 4307 N N . PHE B 1 162 ? 53.314 -19.140 62.547 1.00 32.12 174 PHE B N 1
ATOM 4308 C CA . PHE B 1 162 ? 52.211 -20.074 62.769 1.00 33.43 174 PHE B CA 1
ATOM 4309 C C . PHE B 1 162 ? 52.629 -21.019 63.888 1.00 35.96 174 PHE B C 1
ATOM 4310 O O . PHE B 1 162 ? 53.722 -21.590 63.834 1.00 35.49 174 PHE B O 1
ATOM 4318 N N . ILE B 1 163 ? 51.788 -21.151 64.915 1.00 35.72 175 ILE B N 1
ATOM 4319 C CA . ILE B 1 163 ? 51.978 -22.151 65.966 1.00 36.93 175 ILE B CA 1
ATOM 4320 C C . ILE B 1 163 ? 50.973 -23.266 65.709 1.00 39.26 175 ILE B C 1
ATOM 4321 O O . ILE B 1 163 ? 49.761 -23.017 65.665 1.00 35.44 175 ILE B O 1
ATOM 4326 N N . ASP B 1 164 ? 51.465 -24.491 65.523 1.00 38.03 176 ASP B N 1
ATOM 4327 C CA . ASP B 1 164 ? 50.585 -25.572 65.113 1.00 40.06 176 ASP B CA 1
ATOM 4328 C C . ASP B 1 164 ? 49.972 -26.247 66.340 1.00 41.12 176 ASP B C 1
ATOM 4329 O O . ASP B 1 164 ? 50.196 -25.833 67.478 1.00 40.54 176 ASP B O 1
ATOM 4334 N N . LYS B 1 165 ? 49.206 -27.315 66.093 1.00 43.53 177 LYS B N 1
ATOM 4335 C CA . LYS B 1 165 ? 48.494 -28.010 67.169 1.00 50.51 177 LYS B CA 1
ATOM 4336 C C . LYS B 1 165 ? 49.444 -28.486 68.270 1.00 51.33 177 LYS B C 1
ATOM 4337 O O . LYS B 1 165 ? 49.081 -28.492 69.451 1.00 49.89 177 LYS B O 1
ATOM 4343 N N . MET B 1 166 ? 50.666 -28.875 67.908 1.00 47.19 178 MET B N 1
ATOM 4344 C CA . MET B 1 166 ? 51.635 -29.383 68.872 1.00 49.91 178 MET B CA 1
ATOM 4345 C C . MET B 1 166 ? 52.470 -28.289 69.519 1.00 49.44 178 MET B C 1
ATOM 4346 O O . MET B 1 166 ? 53.293 -28.591 70.387 1.00 52.37 178 MET B O 1
ATOM 4351 N N . GLY B 1 167 ? 52.295 -27.036 69.118 1.00 47.70 179 GLY B N 1
ATOM 4352 C CA . GLY B 1 167 ? 53.141 -25.972 69.612 1.00 44.61 179 GLY B CA 1
ATOM 4353 C C . GLY B 1 167 ? 54.423 -25.734 68.838 1.00 44.05 179 GLY B C 1
ATOM 4354 O O . GLY B 1 167 ? 55.279 -24.981 69.318 1.00 44.37 179 GLY B O 1
ATOM 4355 N N . ASN B 1 168 ? 54.593 -26.343 67.665 1.00 43.18 180 ASN B N 1
ATOM 4356 C CA . ASN B 1 168 ? 55.759 -26.033 66.841 1.00 40.30 180 ASN B CA 1
ATOM 4357 C C . ASN B 1 168 ? 55.622 -24.624 66.277 1.00 41.90 180 ASN B C 1
ATOM 4358 O O . ASN B 1 168 ? 54.539 -24.217 65.849 1.00 39.41 180 ASN B O 1
ATOM 4363 N N . LEU B 1 169 ? 56.723 -23.879 66.268 1.00 38.15 181 LEU B N 1
ATOM 4364 C CA . LEU B 1 169 ? 56.716 -22.488 65.822 1.00 39.99 181 LEU B CA 1
ATOM 4365 C C . LEU B 1 169 ? 57.290 -22.410 64.406 1.00 40.74 181 LEU B C 1
ATOM 4366 O O . LEU B 1 169 ? 58.475 -22.697 64.193 1.00 38.87 181 LEU B O 1
ATOM 4371 N N . PHE B 1 170 ? 56.450 -22.038 63.437 1.00 34.90 182 PHE B N 1
ATOM 4372 C CA . PHE B 1 170 ? 56.859 -21.939 62.040 1.00 36.00 182 PHE B CA 1
ATOM 4373 C C . PHE B 1 170 ? 56.983 -20.468 61.655 1.00 38.46 182 PHE B C 1
ATOM 4374 O O . PHE B 1 170 ? 56.012 -19.705 61.762 1.00 34.67 182 PHE B O 1
ATOM 4382 N N . ASN B 1 171 ? 58.174 -20.071 61.216 1.00 37.06 183 ASN B N 1
ATOM 4383 C CA . ASN B 1 171 ? 58.376 -18.752 60.623 1.00 34.33 183 ASN B CA 1
ATOM 4384 C C . ASN B 1 171 ? 57.818 -18.787 59.205 1.00 32.19 183 ASN B C 1
ATOM 4385 O O . ASN B 1 171 ? 58.236 -19.616 58.386 1.00 32.43 183 ASN B O 1
ATOM 4390 N N . LEU B 1 172 ? 56.861 -17.910 58.913 1.00 30.33 184 LEU B N 1
ATOM 4391 C CA . LEU B 1 172 ? 56.208 -17.976 57.613 1.00 33.89 184 LEU B CA 1
ATOM 4392 C C . LEU B 1 172 ? 56.991 -17.263 56.499 1.00 30.80 184 LEU B C 1
ATOM 4393 O O . LEU B 1 172 ? 56.561 -17.311 55.346 1.00 31.24 184 LEU B O 1
ATOM 4398 N N . GLY B 1 173 ? 58.122 -16.622 56.785 1.00 34.20 185 GLY B N 1
ATOM 4399 C CA . GLY B 1 173 ? 58.960 -16.141 55.702 1.00 32.95 185 GLY B CA 1
ATOM 4400 C C . GLY B 1 173 ? 59.277 -14.653 55.624 1.00 37.51 185 GLY B C 1
ATOM 4401 O O . GLY B 1 173 ? 60.434 -14.284 55.403 1.00 37.46 185 GLY B O 1
ATOM 4402 N N . PRO B 1 174 ? 58.279 -13.766 55.750 1.00 36.32 186 PRO B N 1
ATOM 4403 C CA . PRO B 1 174 ? 58.547 -12.339 55.521 1.00 34.72 186 PRO B CA 1
ATOM 4404 C C . PRO B 1 174 ? 59.591 -11.782 56.475 1.00 36.70 186 PRO B C 1
ATOM 4405 O O . PRO B 1 174 ? 59.633 -12.128 57.660 1.00 37.33 186 PRO B O 1
ATOM 4409 N N . GLY B 1 175 ? 60.431 -10.887 55.942 1.00 37.25 187 GLY B N 1
ATOM 4410 C CA . GLY B 1 175 ? 61.412 -10.186 56.745 1.00 38.09 187 GLY B CA 1
ATOM 4411 C C . GLY B 1 175 ? 60.793 -9.043 57.540 1.00 39.94 187 GLY B C 1
ATOM 4412 O O . GLY B 1 175 ? 59.591 -8.781 57.484 1.00 35.65 187 GLY B O 1
ATOM 4413 N N . LYS B 1 176 ? 61.656 -8.329 58.274 1.00 38.64 188 LYS B N 1
ATOM 4414 C CA . LYS B 1 176 ? 61.166 -7.364 59.259 1.00 39.32 188 LYS B CA 1
ATOM 4415 C C . LYS B 1 176 ? 60.373 -6.239 58.608 1.00 41.04 188 LYS B C 1
ATOM 4416 O O . LYS B 1 176 ? 59.341 -5.811 59.143 1.00 37.58 188 LYS B O 1
ATOM 4422 N N . LYS B 1 177 ? 60.839 -5.732 57.465 1.00 37.27 189 LYS B N 1
ATOM 4423 C CA . LYS B 1 177 ? 60.155 -4.595 56.852 1.00 42.10 189 LYS B CA 1
ATOM 4424 C C . LYS B 1 177 ? 58.746 -4.967 56.420 1.00 40.45 189 LYS B C 1
ATOM 4425 O O . LYS B 1 177 ? 57.810 -4.179 56.595 1.00 33.25 189 LYS B O 1
ATOM 4431 N N . LYS B 1 178 ? 58.579 -6.157 55.837 1.00 35.77 190 LYS B N 1
ATOM 4432 C CA . LYS B 1 178 ? 57.253 -6.602 55.416 1.00 34.69 190 LYS B CA 1
ATOM 4433 C C . LYS B 1 178 ? 56.341 -6.830 56.622 1.00 36.44 190 LYS B C 1
ATOM 4434 O O . LYS B 1 178 ? 55.151 -6.490 56.582 1.00 32.43 190 LYS B O 1
ATOM 4440 N N . CYS B 1 179 ? 56.888 -7.385 57.708 1.00 35.55 191 CYS B N 1
ATOM 4441 C CA . CYS B 1 179 ? 56.096 -7.590 58.915 1.00 33.72 191 CYS B CA 1
ATOM 4442 C C . CYS B 1 179 ? 55.625 -6.267 59.509 1.00 37.35 191 CYS B C 1
ATOM 4443 O O . CYS B 1 179 ? 54.478 -6.164 59.952 1.00 32.95 191 CYS B O 1
ATOM 4446 N N . THR B 1 180 ? 56.483 -5.238 59.545 1.00 33.59 192 THR B N 1
ATOM 4447 C CA . THR B 1 180 ? 55.971 -3.995 60.125 1.00 34.88 192 THR B CA 1
ATOM 4448 C C . THR B 1 180 ? 54.959 -3.330 59.197 1.00 34.97 192 THR B C 1
ATOM 4449 O O . THR B 1 180 ? 54.059 -2.631 59.674 1.00 36.87 192 THR B O 1
ATOM 4453 N N . GLN B 1 181 ? 55.080 -3.524 57.878 1.00 34.52 193 GLN B N 1
ATOM 4454 C CA . GLN B 1 181 ? 54.048 -3.021 56.968 1.00 34.52 193 GLN B CA 1
ATOM 4455 C C . GLN B 1 181 ? 52.698 -3.651 57.282 1.00 35.32 193 GLN B C 1
ATOM 4456 O O . GLN B 1 181 ? 51.684 -2.951 57.395 1.00 32.91 193 GLN B O 1
ATOM 4462 N N . LEU B 1 182 ? 52.667 -4.979 57.421 1.00 34.73 194 LEU B N 1
ATOM 4463 C CA . LEU B 1 182 ? 51.421 -5.670 57.762 1.00 33.64 194 LEU B CA 1
ATOM 4464 C C . LEU B 1 182 ? 50.925 -5.255 59.141 1.00 34.32 194 LEU B C 1
ATOM 4465 O O . LEU B 1 182 ? 49.732 -4.975 59.331 1.00 34.18 194 LEU B O 1
ATOM 4470 N N . PHE B 1 183 ? 51.834 -5.206 60.118 1.00 30.65 195 PHE B N 1
ATOM 4471 C CA . PHE B 1 183 ? 51.486 -4.790 61.472 1.00 34.17 195 PHE B CA 1
ATOM 4472 C C . PHE B 1 183 ? 50.818 -3.414 61.488 1.00 34.14 195 PHE B C 1
ATOM 4473 O O . PHE B 1 183 ? 49.754 -3.235 62.091 1.00 35.47 195 PHE B O 1
ATOM 4481 N N . ASN B 1 184 ? 51.434 -2.419 60.836 1.00 33.27 196 ASN B N 1
ATOM 4482 C CA . ASN B 1 184 ? 50.862 -1.072 60.859 1.00 37.26 196 ASN B CA 1
ATOM 4483 C C . ASN B 1 184 ? 49.579 -0.963 60.042 1.00 38.35 196 ASN B C 1
ATOM 4484 O O . ASN B 1 184 ? 48.782 -0.049 60.286 1.00 35.24 196 ASN B O 1
ATOM 4489 N N . ALA B 1 185 ? 49.361 -1.859 59.077 1.00 32.28 197 ALA B N 1
ATOM 4490 C CA . ALA B 1 185 ? 48.151 -1.772 58.262 1.00 35.99 197 ALA B CA 1
ATOM 4491 C C . ALA B 1 185 ? 46.921 -2.284 59.002 1.00 38.17 197 ALA B C 1
ATOM 4492 O O . ALA B 1 185 ? 45.801 -1.865 58.699 1.00 35.90 197 ALA B O 1
ATOM 4494 N N . ILE B 1 186 ? 47.105 -3.163 59.948 1.00 36.75 198 ILE B N 1
ATOM 4495 C CA . ILE B 1 186 ? 46.008 -3.792 60.674 1.00 34.40 198 ILE B CA 1
ATOM 4496 C C . ILE B 1 186 ? 45.714 -2.974 61.922 1.00 38.76 198 ILE B C 1
ATOM 4497 O O . ILE B 1 186 ? 46.603 -2.310 62.468 1.00 38.79 198 ILE B O 1
ATOM 4502 N N . GLY B 1 187 ? 44.438 -2.983 62.358 1.00 41.97 199 GLY B N 1
ATOM 4503 C CA . GLY B 1 187 ? 43.990 -2.168 63.476 1.00 47.12 199 GLY B CA 1
ATOM 4504 C C . GLY B 1 187 ? 44.333 -2.727 64.846 1.00 50.25 199 GLY B C 1
ATOM 4505 O O . GLY B 1 187 ? 45.314 -3.466 65.023 1.00 50.71 199 GLY B O 1
ATOM 4506 N N . ASP B 1 188 ? 43.490 -2.393 65.828 1.00 49.91 200 ASP B N 1
ATOM 4507 C CA . ASP B 1 188 ? 43.747 -2.636 67.246 1.00 54.82 200 ASP B CA 1
ATOM 4508 C C . ASP B 1 188 ? 42.935 -3.786 67.846 1.00 57.03 200 ASP B C 1
ATOM 4509 O O . ASP B 1 188 ? 42.969 -3.964 69.069 1.00 58.23 200 ASP B O 1
ATOM 4514 N N . SER B 1 189 ? 42.197 -4.557 67.045 1.00 53.58 201 SER B N 1
ATOM 4515 C CA . SER B 1 189 ? 41.390 -5.637 67.610 1.00 55.07 201 SER B CA 1
ATOM 4516 C C . SER B 1 189 ? 42.269 -6.768 68.146 1.00 55.07 201 SER B C 1
ATOM 4517 O O . SER B 1 189 ? 43.436 -6.922 67.777 1.00 54.46 201 SER B O 1
ATOM 4520 N N . ALA B 1 190 ? 41.682 -7.575 69.030 1.00 57.68 202 ALA B N 1
ATOM 4521 C CA . ALA B 1 190 ? 42.400 -8.701 69.619 1.00 59.51 202 ALA B CA 1
ATOM 4522 C C . ALA B 1 190 ? 42.799 -9.696 68.534 1.00 51.87 202 ALA B C 1
ATOM 4523 O O . ALA B 1 190 ? 43.988 -9.874 68.243 1.00 57.71 202 ALA B O 1
ATOM 4525 N N . GLU B 1 191 ? 41.805 -10.313 67.908 1.00 51.42 203 GLU B N 1
ATOM 4526 C CA . GLU B 1 191 ? 42.007 -11.322 66.887 1.00 47.74 203 GLU B CA 1
ATOM 4527 C C . GLU B 1 191 ? 41.247 -10.935 65.632 1.00 49.50 203 GLU B C 1
ATOM 4528 O O . GLU B 1 191 ? 40.326 -10.113 65.660 1.00 48.74 203 GLU B O 1
ATOM 4534 N N . TYR B 1 192 ? 41.644 -11.549 64.526 1.00 42.85 204 TYR B N 1
ATOM 4535 C CA . TYR B 1 192 ? 40.999 -11.349 63.241 1.00 44.70 204 TYR B CA 1
ATOM 4536 C C . TYR B 1 192 ? 40.770 -12.704 62.598 1.00 44.71 204 TYR B C 1
ATOM 4537 O O . TYR B 1 192 ? 41.561 -13.633 62.782 1.00 44.58 204 TYR B O 1
ATOM 4546 N N . SER B 1 193 ? 39.688 -12.808 61.831 1.00 43.39 205 SER B N 1
ATOM 4547 C CA . SER B 1 193 ? 39.343 -14.071 61.199 1.00 46.69 205 SER B CA 1
ATOM 4548 C C . SER B 1 193 ? 40.132 -14.270 59.911 1.00 48.90 205 SER B C 1
ATOM 4549 O O . SER B 1 193 ? 40.332 -13.333 59.129 1.00 45.88 205 SER B O 1
ATOM 4552 N N . LEU B 1 194 ? 40.580 -15.502 59.698 1.00 44.88 206 LEU B N 1
ATOM 4553 C CA . LEU B 1 194 ? 41.262 -15.899 58.476 1.00 45.40 206 LEU B CA 1
ATOM 4554 C C . LEU B 1 194 ? 40.312 -16.433 57.414 1.00 47.58 206 LEU B C 1
ATOM 4555 O O . LEU B 1 194 ? 40.768 -16.784 56.320 1.00 51.38 206 LEU B O 1
ATOM 4560 N N . CYS B 1 195 ? 39.009 -16.510 57.695 1.00 50.49 207 CYS B N 1
ATOM 4561 C CA . CYS B 1 195 ? 38.076 -17.088 56.732 1.00 56.48 207 CYS B CA 1
ATOM 4562 C C . CYS B 1 195 ? 36.872 -16.188 56.468 1.00 58.07 207 CYS B C 1
ATOM 4563 O O . CYS B 1 195 ? 35.834 -16.678 56.018 1.00 57.74 207 CYS B O 1
ATOM 4566 N N . ASP B 1 196 ? 36.986 -14.895 56.728 1.00 56.02 208 ASP B N 1
ATOM 4567 C CA . ASP B 1 196 ? 35.923 -13.958 56.382 1.00 59.61 208 ASP B CA 1
ATOM 4568 C C . ASP B 1 196 ? 35.890 -13.781 54.871 1.00 61.22 208 ASP B C 1
ATOM 4569 O O . ASP B 1 196 ? 36.788 -13.129 54.319 1.00 59.08 208 ASP B O 1
ATOM 4574 N N . PRO B 1 197 ? 34.888 -14.315 54.168 1.00 64.88 209 PRO B N 1
ATOM 4575 C CA . PRO B 1 197 ? 34.924 -14.287 52.697 1.00 64.26 209 PRO B CA 1
ATOM 4576 C C . PRO B 1 197 ? 34.778 -12.895 52.106 1.00 68.13 209 PRO B C 1
ATOM 4577 O O . PRO B 1 197 ? 35.022 -12.731 50.903 1.00 68.42 209 PRO B O 1
ATOM 4581 N N . PHE B 1 198 ? 34.379 -11.897 52.894 1.00 65.80 210 PHE B N 1
ATOM 4582 C CA . PHE B 1 198 ? 34.310 -10.533 52.384 1.00 69.56 210 PHE B CA 1
ATOM 4583 C C . PHE B 1 198 ? 35.615 -9.769 52.589 1.00 65.46 210 PHE B C 1
ATOM 4584 O O . PHE B 1 198 ? 35.948 -8.904 51.771 1.00 63.73 210 PHE B O 1
ATOM 4592 N N . VAL B 1 199 ? 36.368 -10.074 53.652 1.00 61.94 211 VAL B N 1
ATOM 4593 C CA . VAL B 1 199 ? 37.722 -9.531 53.788 1.00 61.37 211 VAL B CA 1
ATOM 4594 C C . VAL B 1 199 ? 38.603 -10.049 52.656 1.00 62.39 211 VAL B C 1
ATOM 4595 O O . VAL B 1 199 ? 39.223 -9.274 51.917 1.00 57.13 211 VAL B O 1
ATOM 4599 N N . LEU B 1 200 ? 38.672 -11.372 52.510 1.00 59.22 212 LEU B N 1
ATOM 4600 C CA . LEU B 1 200 ? 39.210 -11.961 51.297 1.00 59.97 212 LEU B CA 1
ATOM 4601 C C . LEU B 1 200 ? 38.251 -11.688 50.143 1.00 64.98 212 LEU B C 1
ATOM 4602 O O . LEU B 1 200 ? 37.071 -11.402 50.345 1.00 70.09 212 LEU B O 1
ATOM 4607 N N . GLU B 1 201 ? 38.781 -11.727 48.922 1.00 68.54 213 GLU B N 1
ATOM 4608 C CA . GLU B 1 201 ? 37.965 -11.587 47.715 1.00 72.19 213 GLU B CA 1
ATOM 4609 C C . GLU B 1 201 ? 37.355 -10.194 47.524 1.00 69.18 213 GLU B C 1
ATOM 4610 O O . GLU B 1 201 ? 37.287 -9.709 46.390 1.00 70.36 213 GLU B O 1
ATOM 4616 N N . GLU B 1 202 ? 36.895 -9.535 48.600 1.00 67.35 214 GLU B N 1
ATOM 4617 C CA . GLU B 1 202 ? 36.354 -8.172 48.503 1.00 66.77 214 GLU B CA 1
ATOM 4618 C C . GLU B 1 202 ? 37.012 -7.207 49.499 1.00 64.29 214 GLU B C 1
ATOM 4619 O O . GLU B 1 202 ? 36.326 -6.517 50.258 1.00 61.36 214 GLU B O 1
ATOM 4625 N N . PRO B 1 203 ? 38.346 -7.106 49.504 1.00 60.04 215 PRO B N 1
ATOM 4626 C CA . PRO B 1 203 ? 39.003 -6.208 50.464 1.00 57.00 215 PRO B CA 1
ATOM 4627 C C . PRO B 1 203 ? 38.851 -4.747 50.058 1.00 55.69 215 PRO B C 1
ATOM 4628 O O . PRO B 1 203 ? 38.959 -4.391 48.882 1.00 56.72 215 PRO B O 1
ATOM 4632 N N . GLU B 1 204 ? 38.598 -3.893 51.046 1.00 51.89 216 GLU B N 1
ATOM 4633 C CA . GLU B 1 204 ? 38.397 -2.477 50.773 1.00 55.73 216 GLU B CA 1
ATOM 4634 C C . GLU B 1 204 ? 39.351 -1.553 51.521 1.00 58.13 216 GLU B C 1
ATOM 4635 O O . GLU B 1 204 ? 39.714 -0.504 50.974 1.00 59.04 216 GLU B O 1
ATOM 4641 N N . LYS B 1 205 ? 39.771 -1.902 52.736 1.00 46.80 217 LYS B N 1
ATOM 4642 C CA . LYS B 1 205 ? 40.665 -1.072 53.531 1.00 43.04 217 LYS B CA 1
ATOM 4643 C C . LYS B 1 205 ? 42.064 -1.687 53.585 1.00 43.77 217 LYS B C 1
ATOM 4644 O O . LYS B 1 205 ? 42.242 -2.883 53.311 1.00 39.29 217 LYS B O 1
ATOM 4650 N N . PRO B 1 206 ? 43.085 -0.890 53.933 1.00 42.58 218 PRO B N 1
ATOM 4651 C CA . PRO B 1 206 ? 44.439 -1.457 54.111 1.00 39.19 218 PRO B CA 1
ATOM 4652 C C . PRO B 1 206 ? 44.478 -2.692 54.996 1.00 38.14 218 PRO B C 1
ATOM 4653 O O . PRO B 1 206 ? 45.217 -3.641 54.710 1.00 35.18 218 PRO B O 1
ATOM 4657 N N . GLU B 1 207 ? 43.701 -2.690 56.076 1.00 36.49 219 GLU B N 1
ATOM 4658 C CA . GLU B 1 207 ? 43.658 -3.837 56.978 1.00 39.11 219 GLU B CA 1
ATOM 4659 C C . GLU B 1 207 ? 43.165 -5.099 56.272 1.00 38.34 219 GLU B C 1
ATOM 4660 O O . GLU B 1 207 ? 43.723 -6.190 56.479 1.00 36.55 219 GLU B O 1
ATOM 4666 N N . ASP B 1 208 ? 42.118 -4.977 55.444 1.00 37.47 220 ASP B N 1
ATOM 4667 C CA . ASP B 1 208 ? 41.628 -6.128 54.681 1.00 38.86 220 ASP B CA 1
ATOM 4668 C C . ASP B 1 208 ? 42.699 -6.667 53.738 1.00 39.12 220 ASP B C 1
ATOM 4669 O O . ASP B 1 208 ? 42.839 -7.885 53.581 1.00 36.58 220 ASP B O 1
ATOM 4674 N N . PHE B 1 209 ? 43.447 -5.777 53.074 1.00 36.48 221 PHE B N 1
ATOM 4675 C CA . PHE B 1 209 ? 44.473 -6.245 52.144 1.00 36.57 221 PHE B CA 1
ATOM 4676 C C . PHE B 1 209 ? 45.611 -6.940 52.883 1.00 38.60 221 PHE B C 1
ATOM 4677 O O . PHE B 1 209 ? 46.190 -7.904 52.370 1.00 35.80 221 PHE B O 1
ATOM 4685 N N . ALA B 1 210 ? 45.946 -6.463 54.084 1.00 37.01 222 ALA B N 1
ATOM 4686 C CA . ALA B 1 210 ? 46.981 -7.116 54.886 1.00 35.65 222 ALA B CA 1
ATOM 4687 C C . ALA B 1 210 ? 46.546 -8.513 55.331 1.00 36.01 222 ALA B C 1
ATOM 4688 O O . ALA B 1 210 ? 47.308 -9.479 55.207 1.00 34.20 222 ALA B O 1
ATOM 4690 N N . ILE B 1 211 ? 45.333 -8.639 55.875 1.00 33.54 223 ILE B N 1
ATOM 4691 C CA . ILE B 1 211 ? 44.851 -9.956 56.284 1.00 36.27 223 ILE B CA 1
ATOM 4692 C C . ILE B 1 211 ? 44.839 -10.907 55.100 1.00 34.95 223 ILE B C 1
ATOM 4693 O O . ILE B 1 211 ? 45.306 -12.046 55.196 1.00 34.25 223 ILE B O 1
ATOM 4698 N N . SER B 1 212 ? 44.329 -10.451 53.956 1.00 38.72 224 SER B N 1
ATOM 4699 C CA . SER B 1 212 ? 44.260 -11.318 52.783 1.00 35.88 224 SER B CA 1
ATOM 4700 C C . SER B 1 212 ? 45.648 -11.740 52.306 1.00 40.53 224 SER B C 1
ATOM 4701 O O . SER B 1 212 ? 45.832 -12.875 51.847 1.00 37.82 224 SER B O 1
ATOM 4704 N N . GLU B 1 213 ? 46.638 -10.845 52.395 1.00 35.70 225 GLU B N 1
ATOM 4705 C CA . GLU B 1 213 ? 47.993 -11.221 51.989 1.00 37.09 225 GLU B CA 1
ATOM 4706 C C . GLU B 1 213 ? 48.574 -12.270 52.928 1.00 37.57 225 GLU B C 1
ATOM 4707 O O . GLU B 1 213 ? 49.220 -13.227 52.481 1.00 36.72 225 GLU B O 1
ATOM 4713 N N . ILE B 1 214 ? 48.351 -12.099 54.235 1.00 33.30 226 ILE B N 1
ATOM 4714 C CA . ILE B 1 214 ? 48.788 -13.080 55.222 1.00 34.46 226 ILE B CA 1
ATOM 4715 C C . ILE B 1 214 ? 48.169 -14.439 54.931 1.00 36.87 226 ILE B C 1
ATOM 4716 O O . ILE B 1 214 ? 48.836 -15.476 55.035 1.00 35.11 226 ILE B O 1
ATOM 4721 N N . VAL B 1 215 ? 46.893 -14.463 54.541 1.00 36.74 227 VAL B N 1
ATOM 4722 C CA . VAL B 1 215 ? 46.263 -15.740 54.203 1.00 35.24 227 VAL B CA 1
ATOM 4723 C C . VAL B 1 215 ? 46.902 -16.338 52.954 1.00 38.46 227 VAL B C 1
ATOM 4724 O O . VAL B 1 215 ? 47.095 -17.559 52.865 1.00 39.26 227 VAL B O 1
ATOM 4728 N N . ASP B 1 216 ? 47.238 -15.497 51.966 1.00 36.16 228 ASP B N 1
ATOM 4729 C CA . ASP B 1 216 ? 47.887 -16.005 50.758 1.00 38.14 228 ASP B CA 1
ATOM 4730 C C . ASP B 1 216 ? 49.268 -16.557 51.072 1.00 40.27 228 ASP B C 1
ATOM 4731 O O . ASP B 1 216 ? 49.684 -17.573 50.499 1.00 39.42 228 ASP B O 1
ATOM 4736 N N . ILE B 1 217 ? 50.012 -15.862 51.937 1.00 36.66 229 ILE B N 1
ATOM 4737 C CA . ILE B 1 217 ? 51.344 -16.323 52.323 1.00 37.64 229 ILE B CA 1
ATOM 4738 C C . ILE B 1 217 ? 51.250 -17.674 53.019 1.00 39.59 229 ILE B C 1
ATOM 4739 O O . ILE B 1 217 ? 51.999 -18.609 52.712 1.00 37.94 229 ILE B O 1
ATOM 4744 N N . PHE B 1 218 ? 50.310 -17.794 53.959 1.00 34.60 230 PHE B N 1
ATOM 4745 C CA . PHE B 1 218 ? 50.104 -19.048 54.674 1.00 38.15 230 PHE B CA 1
ATOM 4746 C C . PHE B 1 218 ? 49.723 -20.175 53.711 1.00 37.40 230 PHE B C 1
ATOM 4747 O O . PHE B 1 218 ? 50.327 -21.256 53.729 1.00 35.68 230 PHE B O 1
ATOM 4755 N N . ASN B 1 219 ? 48.735 -19.927 52.840 1.00 39.59 231 ASN B N 1
ATOM 4756 C CA . ASN B 1 219 ? 48.250 -20.956 51.920 1.00 41.73 231 ASN B CA 1
ATOM 4757 C C . ASN B 1 219 ? 49.314 -21.406 50.934 1.00 43.76 231 ASN B C 1
ATOM 4758 O O . ASN B 1 219 ? 49.292 -22.562 50.491 1.00 43.71 231 ASN B O 1
ATOM 4763 N N . GLU B 1 220 ? 50.223 -20.508 50.541 1.00 39.47 232 GLU B N 1
ATOM 4764 C CA . GLU B 1 220 ? 51.274 -20.884 49.594 1.00 42.36 232 GLU B CA 1
ATOM 4765 C C . GLU B 1 220 ? 52.201 -21.963 50.156 1.00 44.67 232 GLU B C 1
ATOM 4766 O O . GLU B 1 220 ? 52.836 -22.693 49.388 1.00 46.09 232 GLU B O 1
ATOM 4772 N N . GLN B 1 221 ? 52.337 -22.052 51.481 1.00 39.29 233 GLN B N 1
ATOM 4773 C CA . GLN B 1 221 ? 53.304 -22.957 52.096 1.00 39.38 233 GLN B CA 1
ATOM 4774 C C . GLN B 1 221 ? 52.633 -24.012 52.970 1.00 39.46 233 GLN B C 1
ATOM 4775 O O . GLN B 1 221 ? 53.278 -24.580 53.859 1.00 35.96 233 GLN B O 1
ATOM 4781 N N . LYS B 1 222 ? 51.354 -24.298 52.706 1.00 38.92 234 LYS B N 1
ATOM 4782 C CA . LYS B 1 222 ? 50.569 -25.213 53.535 1.00 40.20 234 LYS B CA 1
ATOM 4783 C C . LYS B 1 222 ? 51.200 -26.594 53.634 1.00 40.22 234 LYS B C 1
ATOM 4784 O O . LYS B 1 222 ? 50.959 -27.316 54.609 1.00 41.08 234 LYS B O 1
ATOM 4790 N N . GLU B 1 223 ? 52.002 -26.988 52.642 1.00 43.44 235 GLU B N 1
ATOM 4791 C CA . GLU B 1 223 ? 52.607 -28.317 52.698 1.00 45.63 235 GLU B CA 1
ATOM 4792 C C . GLU B 1 223 ? 53.638 -28.454 53.809 1.00 41.79 235 GLU B C 1
ATOM 4793 O O . GLU B 1 223 ? 54.042 -29.578 54.119 1.00 37.86 235 GLU B O 1
ATOM 4799 N N . ARG B 1 224 ? 54.036 -27.356 54.455 1.00 38.60 236 ARG B N 1
ATOM 4800 C CA . ARG B 1 224 ? 54.933 -27.475 55.599 1.00 38.95 236 ARG B CA 1
ATOM 4801 C C . ARG B 1 224 ? 54.245 -28.026 56.843 1.00 39.28 236 ARG B C 1
ATOM 4802 O O . ARG B 1 224 ? 54.940 -28.483 57.762 1.00 37.45 236 ARG B O 1
ATOM 4810 N N . PHE B 1 225 ? 52.917 -27.960 56.910 1.00 38.80 237 PHE B N 1
ATOM 4811 C CA . PHE B 1 225 ? 52.168 -28.100 58.151 1.00 35.98 237 PHE B CA 1
ATOM 4812 C C . PHE B 1 225 ? 51.312 -29.356 58.129 1.00 35.92 237 PHE B C 1
ATOM 4813 O O . PHE B 1 225 ? 50.931 -29.856 57.072 1.00 40.94 237 PHE B O 1
ATOM 4821 N N . ASP B 1 226 ? 50.975 -29.836 59.320 1.00 38.99 238 ASP B N 1
ATOM 4822 C CA . ASP B 1 226 ? 50.038 -30.944 59.485 1.00 40.79 238 ASP B CA 1
ATOM 4823 C C . ASP B 1 226 ? 48.833 -30.416 60.251 1.00 37.17 238 ASP B C 1
ATOM 4824 O O . ASP B 1 226 ? 48.926 -30.153 61.453 1.00 37.79 238 ASP B O 1
ATOM 4829 N N . PHE B 1 227 ? 47.712 -30.247 59.551 1.00 39.77 239 PHE B N 1
ATOM 4830 C CA . PHE B 1 227 ? 46.484 -29.752 60.158 1.00 42.03 239 PHE B CA 1
ATOM 4831 C C . PHE B 1 227 ? 45.624 -30.868 60.746 1.00 42.33 239 PHE B C 1
ATOM 4832 O O . PHE B 1 227 ? 44.581 -30.571 61.340 1.00 43.10 239 PHE B O 1
ATOM 4840 N N . TRP B 1 228 ? 46.024 -32.127 60.591 1.00 38.92 240 TRP B N 1
ATOM 4841 C CA . TRP B 1 228 ? 45.226 -33.261 61.054 1.00 44.85 240 TRP B CA 1
ATOM 4842 C C . TRP B 1 228 ? 45.560 -33.601 62.503 1.00 47.26 240 TRP B C 1
ATOM 4843 O O . TRP B 1 228 ? 46.737 -33.689 62.875 1.00 46.26 240 TRP B O 1
ATOM 4854 N N . ILE B 1 229 ? 44.522 -33.813 63.314 1.00 44.25 241 ILE B N 1
ATOM 4855 C CA . ILE B 1 229 ? 44.679 -34.141 64.724 1.00 40.80 241 ILE B CA 1
ATOM 4856 C C . ILE B 1 229 ? 43.814 -35.357 65.039 1.00 45.61 241 ILE B C 1
ATOM 4857 O O . ILE B 1 229 ? 42.702 -35.487 64.517 1.00 38.97 241 ILE B O 1
ATOM 4862 N N . GLY B 1 230 ? 44.341 -36.261 65.868 1.00 47.02 242 GLY B N 1
ATOM 4863 C CA . GLY B 1 230 ? 43.631 -37.469 66.263 1.00 45.44 242 GLY B CA 1
ATOM 4864 C C . GLY B 1 230 ? 42.234 -37.237 66.804 1.00 42.25 242 GLY B C 1
ATOM 4865 O O . GLY B 1 230 ? 42.023 -36.391 67.681 1.00 44.99 242 GLY B O 1
ATOM 4866 N N . SER B 1 231 ? 41.263 -37.969 66.267 1.00 36.87 243 SER B N 1
ATOM 4867 C CA . SER B 1 231 ? 39.877 -37.913 66.722 1.00 36.11 243 SER B CA 1
ATOM 4868 C C . SER B 1 231 ? 39.423 -39.206 67.399 1.00 36.74 243 SER B C 1
ATOM 4869 O O . SER B 1 231 ? 38.709 -39.155 68.406 1.00 37.22 243 SER B O 1
ATOM 4872 N N . HIS B 1 232 ? 39.831 -40.366 66.890 1.00 33.74 244 HIS B N 1
ATOM 4873 C CA . HIS B 1 232 ? 39.420 -41.632 67.486 1.00 35.09 244 HIS B CA 1
ATOM 4874 C C . HIS B 1 232 ? 40.469 -42.692 67.183 1.00 34.05 244 HIS B C 1
ATOM 4875 O O . HIS B 1 232 ? 41.253 -42.578 66.235 1.00 34.55 244 HIS B O 1
ATOM 4882 N N . SER B 1 233 ? 40.497 -43.710 68.040 1.00 32.35 245 SER B N 1
ATOM 4883 C CA . SER B 1 233 ? 41.347 -44.881 67.896 1.00 33.25 245 SER B CA 1
ATOM 4884 C C . SER B 1 233 ? 40.514 -46.103 68.245 1.00 31.52 245 SER B C 1
ATOM 4885 O O . SER B 1 233 ? 39.680 -46.031 69.150 1.00 27.87 245 SER B O 1
ATOM 4888 N N . PHE B 1 234 ? 40.718 -47.204 67.522 1.00 28.43 246 PHE B N 1
ATOM 4889 C CA . PHE B 1 234 ? 40.081 -48.473 67.874 1.00 31.34 246 PHE B CA 1
ATOM 4890 C C . PHE B 1 234 ? 40.835 -49.596 67.176 1.00 31.40 246 PHE B C 1
ATOM 4891 O O . PHE B 1 234 ? 41.686 -49.361 66.316 1.00 32.67 246 PHE B O 1
ATOM 4899 N N . THR B 1 235 ? 40.514 -50.827 67.561 1.00 32.37 247 THR B N 1
ATOM 4900 C CA . THR B 1 235 ? 41.125 -52.008 66.971 1.00 28.98 247 THR B CA 1
ATOM 4901 C C . THR B 1 235 ? 40.033 -52.955 66.504 1.00 32.74 247 THR B C 1
ATOM 4902 O O . THR B 1 235 ? 38.887 -52.889 66.959 1.00 30.53 247 THR B O 1
ATOM 4906 N N . ILE B 1 236 ? 40.405 -53.849 65.589 1.00 31.52 248 ILE B N 1
ATOM 4907 C CA . ILE B 1 236 ? 39.533 -54.921 65.132 1.00 33.97 248 ILE B CA 1
ATOM 4908 C C . ILE B 1 236 ? 40.340 -56.210 65.152 1.00 33.28 248 ILE B C 1
ATOM 4909 O O . ILE B 1 236 ? 41.472 -56.253 64.650 1.00 35.47 248 ILE B O 1
ATOM 4914 N N . TYR B 1 237 ? 39.751 -57.258 65.703 1.00 31.76 249 TYR B N 1
ATOM 4915 C CA . TYR B 1 237 ? 40.381 -58.571 65.782 1.00 31.55 249 TYR B CA 1
ATOM 4916 C C . TYR B 1 237 ? 39.649 -59.537 64.859 1.00 34.89 249 TYR B C 1
ATOM 4917 O O . TYR B 1 237 ? 38.421 -59.663 64.930 1.00 34.50 249 TYR B O 1
ATOM 4926 N N . ILE B 1 238 ? 40.395 -60.203 63.983 1.00 36.34 250 ILE B N 1
ATOM 4927 C CA . ILE B 1 238 ? 39.805 -61.181 63.067 1.00 40.07 250 ILE B CA 1
ATOM 4928 C C . ILE B 1 238 ? 40.368 -62.563 63.388 1.00 39.03 250 ILE B C 1
ATOM 4929 O O . ILE B 1 238 ? 41.430 -62.938 62.861 1.00 36.52 250 ILE B O 1
ATOM 4934 N N . PRO B 1 239 ? 39.714 -63.353 64.242 1.00 39.30 251 PRO B N 1
ATOM 4935 C CA . PRO B 1 239 ? 40.290 -64.645 64.634 1.00 40.06 251 PRO B CA 1
ATOM 4936 C C . PRO B 1 239 ? 40.189 -65.665 63.509 1.00 43.21 251 PRO B C 1
ATOM 4937 O O . PRO B 1 239 ? 39.334 -65.580 62.626 1.00 41.08 251 PRO B O 1
ATOM 4941 N N . GLN B 1 240 ? 41.093 -66.642 63.567 1.00 45.84 252 GLN B N 1
ATOM 4942 C CA . GLN B 1 240 ? 41.095 -67.771 62.641 1.00 48.70 252 GLN B CA 1
ATOM 4943 C C . GLN B 1 240 ? 39.763 -68.521 62.662 1.00 50.45 252 GLN B C 1
ATOM 4944 O O . GLN B 1 240 ? 39.190 -68.773 63.727 1.00 51.51 252 GLN B O 1
ATOM 4950 N N . THR B 1 241 ? 39.267 -68.885 61.477 1.00 49.71 253 THR B N 1
ATOM 4951 C CA . THR B 1 241 ? 38.023 -69.636 61.369 1.00 53.99 253 THR B CA 1
ATOM 4952 C C . THR B 1 241 ? 38.278 -71.142 61.468 1.00 59.93 253 THR B C 1
ATOM 4953 O O . THR B 1 241 ? 39.410 -71.621 61.358 1.00 58.33 253 THR B O 1
ATOM 4957 N N . LEU B 1 242 ? 37.193 -71.885 61.684 1.00 61.66 254 LEU B N 1
ATOM 4958 C CA . LEU B 1 242 ? 37.209 -73.341 61.775 1.00 63.62 254 LEU B CA 1
ATOM 4959 C C . LEU B 1 242 ? 36.501 -73.929 60.565 1.00 65.20 254 LEU B C 1
ATOM 4960 O O . LEU B 1 242 ? 35.354 -73.571 60.284 1.00 64.96 254 LEU B O 1
ATOM 4965 N N . GLY B 1 243 ? 37.173 -74.840 59.867 1.00 67.78 255 GLY B N 1
ATOM 4966 C CA . GLY B 1 243 ? 36.551 -75.467 58.711 1.00 67.04 255 GLY B CA 1
ATOM 4967 C C . GLY B 1 243 ? 36.124 -74.426 57.697 1.00 68.07 255 GLY B C 1
ATOM 4968 O O . GLY B 1 243 ? 36.868 -73.490 57.382 1.00 69.31 255 GLY B O 1
ATOM 4969 N N . GLU B 1 244 ? 34.900 -74.571 57.192 1.00 69.70 256 GLU B N 1
ATOM 4970 C CA . GLU B 1 244 ? 34.342 -73.640 56.220 1.00 73.85 256 GLU B CA 1
ATOM 4971 C C . GLU B 1 244 ? 33.519 -72.532 56.867 1.00 69.13 256 GLU B C 1
ATOM 4972 O O . GLU B 1 244 ? 32.678 -71.923 56.193 1.00 70.50 256 GLU B O 1
ATOM 4978 N N . SER B 1 245 ? 33.739 -72.258 58.152 1.00 66.79 257 SER B N 1
ATOM 4979 C CA . SER B 1 245 ? 32.969 -71.232 58.838 1.00 65.47 257 SER B CA 1
ATOM 4980 C C . SER B 1 245 ? 33.309 -69.851 58.281 1.00 60.60 257 SER B C 1
ATOM 4981 O O . SER B 1 245 ? 34.442 -69.605 57.856 1.00 60.20 257 SER B O 1
ATOM 4984 N N . PRO B 1 246 ? 32.344 -68.931 58.274 1.00 59.69 258 PRO B N 1
ATOM 4985 C CA . PRO B 1 246 ? 32.610 -67.590 57.740 1.00 56.29 258 PRO B CA 1
ATOM 4986 C C . PRO B 1 246 ? 33.512 -66.767 58.655 1.00 56.61 258 PRO B C 1
ATOM 4987 O O . PRO B 1 246 ? 33.520 -66.925 59.879 1.00 53.91 258 PRO B O 1
ATOM 4991 N N . ARG B 1 247 ? 34.280 -65.879 58.025 1.00 51.28 259 ARG B N 1
ATOM 4992 C CA . ARG B 1 247 ? 35.195 -64.990 58.732 1.00 51.64 259 ARG B CA 1
ATOM 4993 C C . ARG B 1 247 ? 34.417 -63.951 59.537 1.00 47.46 259 ARG B C 1
ATOM 4994 O O . ARG B 1 247 ? 33.479 -63.336 59.026 1.00 50.12 259 ARG B O 1
ATOM 5002 N N . GLN B 1 248 ? 34.795 -63.748 60.800 1.00 46.56 260 GLN B N 1
ATOM 5003 C CA . GLN B 1 248 ? 34.111 -62.767 61.638 1.00 43.72 260 GLN B CA 1
ATOM 5004 C C . GLN B 1 248 ? 35.110 -61.739 62.157 1.00 40.25 260 GLN B C 1
ATOM 5005 O O . GLN B 1 248 ? 36.291 -62.042 62.356 1.00 40.44 260 GLN B O 1
ATOM 5011 N N . PHE B 1 249 ? 34.634 -60.517 62.375 1.00 33.88 261 PHE B N 1
ATOM 5012 C CA . PHE B 1 249 ? 35.464 -59.469 62.955 1.00 35.61 261 PHE B CA 1
ATOM 5013 C C . PHE B 1 249 ? 34.810 -58.923 64.219 1.00 34.46 261 PHE B C 1
ATOM 5014 O O . PHE B 1 249 ? 33.584 -58.965 64.372 1.00 34.24 261 PHE B O 1
ATOM 5022 N N . TYR B 1 250 ? 35.643 -58.386 65.112 1.00 33.74 262 TYR B N 1
ATOM 5023 C CA . TYR B 1 250 ? 35.185 -57.799 66.368 1.00 30.89 262 TYR B CA 1
ATOM 5024 C C . TYR B 1 250 ? 35.898 -56.472 66.568 1.00 30.78 262 TYR B C 1
ATOM 5025 O O . TYR B 1 250 ? 37.133 -56.464 66.710 1.00 32.35 262 TYR B O 1
ATOM 5034 N N . PRO B 1 251 ? 35.180 -55.342 66.577 1.00 28.64 263 PRO B N 1
ATOM 5035 C CA . PRO B 1 251 ? 35.797 -54.067 66.939 1.00 30.36 263 PRO B CA 1
ATOM 5036 C C . PRO B 1 251 ? 35.794 -53.858 68.447 1.00 31.13 263 PRO B C 1
ATOM 5037 O O . PRO B 1 251 ? 34.828 -54.174 69.147 1.00 28.78 263 PRO B O 1
ATOM 5041 N N . TYR B 1 252 ? 36.885 -53.254 68.923 1.00 30.67 264 TYR B N 1
ATOM 5042 C CA . TYR B 1 252 ? 37.159 -52.993 70.332 1.00 30.27 264 TYR B CA 1
ATOM 5043 C C . TYR B 1 252 ? 37.491 -51.518 70.518 1.00 29.33 264 TYR B C 1
ATOM 5044 O O . TYR B 1 252 ? 38.372 -51.000 69.822 1.00 31.47 264 TYR B O 1
ATOM 5053 N N . GLN B 1 253 ? 36.864 -50.858 71.494 1.00 26.02 265 GLN B N 1
ATOM 5054 C CA . GLN B 1 253 ? 37.201 -49.450 71.716 1.00 29.44 265 GLN B CA 1
ATOM 5055 C C . GLN B 1 253 ? 36.748 -48.980 73.091 1.00 28.10 265 GLN B C 1
ATOM 5056 O O . GLN B 1 253 ? 35.899 -49.602 73.738 1.00 26.17 265 GLN B O 1
ATOM 5062 N N . ALA B 1 254 ? 37.337 -47.863 73.520 1.00 22.50 266 ALA B N 1
ATOM 5063 C CA . ALA B 1 254 ? 36.767 -46.949 74.508 1.00 27.04 266 ALA B CA 1
ATOM 5064 C C . ALA B 1 254 ? 36.572 -45.582 73.843 1.00 28.75 266 ALA B C 1
ATOM 5065 O O . ALA B 1 254 ? 37.078 -45.324 72.751 1.00 24.90 266 ALA B O 1
ATOM 5067 N N . TYR B 1 255 ? 35.829 -44.699 74.501 1.00 26.91 267 TYR B N 1
ATOM 5068 C CA . TYR B 1 255 ? 35.658 -43.330 74.009 1.00 28.31 267 TYR B CA 1
ATOM 5069 C C . TYR B 1 255 ? 35.612 -42.399 75.214 1.00 28.03 267 TYR B C 1
ATOM 5070 O O . TYR B 1 255 ? 34.650 -42.435 75.987 1.00 28.68 267 TYR B O 1
ATOM 5079 N N . PHE B 1 256 ? 36.649 -41.562 75.373 1.00 29.22 268 PHE B N 1
ATOM 5080 C CA . PHE B 1 256 ? 36.756 -40.711 76.557 1.00 30.93 268 PHE B CA 1
ATOM 5081 C C . PHE B 1 256 ? 35.504 -39.863 76.751 1.00 29.89 268 PHE B C 1
ATOM 5082 O O . PHE B 1 256 ? 35.030 -39.213 75.816 1.00 28.90 268 PHE B O 1
ATOM 5090 N N . GLY B 1 257 ? 34.976 -39.864 77.976 1.00 31.28 269 GLY B N 1
ATOM 5091 C CA . GLY B 1 257 ? 33.760 -39.145 78.306 1.00 30.12 269 GLY B CA 1
ATOM 5092 C C . GLY B 1 257 ? 32.472 -39.888 77.985 1.00 31.89 269 GLY B C 1
ATOM 5093 O O . GLY B 1 257 ? 31.397 -39.433 78.390 1.00 30.90 269 GLY B O 1
ATOM 5094 N N . SER B 1 258 ? 32.542 -41.005 77.260 1.00 27.35 270 SER B N 1
ATOM 5095 C CA . SER B 1 258 ? 31.355 -41.758 76.844 1.00 28.51 270 SER B CA 1
ATOM 5096 C C . SER B 1 258 ? 31.298 -43.146 77.470 1.00 28.17 270 SER B C 1
ATOM 5097 O O . SER B 1 258 ? 30.328 -43.485 78.164 1.00 28.49 270 SER B O 1
ATOM 5100 N N . HIS B 1 259 ? 32.322 -43.964 77.250 1.00 28.64 271 HIS B N 1
ATOM 5101 C CA . HIS B 1 259 ? 32.308 -45.340 77.727 1.00 28.38 271 HIS B CA 1
ATOM 5102 C C . HIS B 1 259 ? 33.733 -45.866 77.754 1.00 27.69 271 HIS B C 1
ATOM 5103 O O . HIS B 1 259 ? 34.586 -45.416 76.989 1.00 26.50 271 HIS B O 1
ATOM 5110 N N . THR B 1 260 ? 33.970 -46.837 78.634 1.00 27.79 272 THR B N 1
ATOM 5111 C CA . THR B 1 260 ? 35.230 -47.560 78.685 1.00 27.07 272 THR B CA 1
ATOM 5112 C C . THR B 1 260 ? 35.165 -48.816 77.817 1.00 26.04 272 THR B C 1
ATOM 5113 O O . THR B 1 260 ? 34.116 -49.194 77.295 1.00 24.89 272 THR B O 1
ATOM 5117 N N . LEU B 1 261 ? 36.317 -49.470 77.673 1.00 27.00 273 LEU B N 1
ATOM 5118 C CA . LEU B 1 261 ? 36.351 -50.752 76.973 1.00 28.41 273 LEU B CA 1
ATOM 5119 C C . LEU B 1 261 ? 35.496 -51.785 77.703 1.00 26.88 273 LEU B C 1
ATOM 5120 O O . LEU B 1 261 ? 34.794 -52.593 77.075 1.00 26.54 273 LEU B O 1
ATOM 5125 N N . GLN B 1 262 ? 35.526 -51.757 79.035 1.00 27.43 274 GLN B N 1
ATOM 5126 C CA . GLN B 1 262 ? 34.641 -52.622 79.803 1.00 27.73 274 GLN B CA 1
ATOM 5127 C C . GLN B 1 262 ? 33.179 -52.375 79.435 1.00 28.27 274 GLN B C 1
ATOM 5128 O O . GLN B 1 262 ? 32.423 -53.328 79.212 1.00 27.74 274 GLN B O 1
ATOM 5134 N N . ASP B 1 263 ? 32.759 -51.100 79.400 1.00 25.81 275 ASP B N 1
ATOM 5135 C CA . ASP B 1 263 ? 31.373 -50.766 79.031 1.00 30.02 275 ASP B CA 1
ATOM 5136 C C . ASP B 1 263 ? 31.046 -51.278 77.633 1.00 26.14 275 ASP B C 1
ATOM 5137 O O . ASP B 1 263 ? 29.954 -51.806 77.391 1.00 27.96 275 ASP B O 1
ATOM 5142 N N . TRP B 1 264 ? 31.971 -51.073 76.683 1.00 25.77 276 TRP B N 1
ATOM 5143 C CA . TRP B 1 264 ? 31.791 -51.540 75.310 1.00 26.80 276 TRP B CA 1
ATOM 5144 C C . TRP B 1 264 ? 31.471 -53.030 75.279 1.00 25.26 276 TRP B C 1
ATOM 5145 O O . TRP B 1 264 ? 30.469 -53.458 74.691 1.00 27.85 276 TRP B O 1
ATOM 5156 N N . PHE B 1 265 ? 32.312 -53.837 75.935 1.00 25.06 277 PHE B N 1
ATOM 5157 C CA . PHE B 1 265 ? 32.105 -55.275 75.958 1.00 27.25 277 PHE B CA 1
ATOM 5158 C C . PHE B 1 265 ? 30.836 -55.649 76.723 1.00 27.94 277 PHE B C 1
ATOM 5159 O O . PHE B 1 265 ? 30.136 -56.590 76.334 1.00 28.27 277 PHE B O 1
ATOM 5167 N N . VAL B 1 266 ? 30.525 -54.942 77.824 1.00 25.51 278 VAL B N 1
ATOM 5168 C CA . VAL B 1 266 ? 29.309 -55.289 78.566 1.00 26.93 278 VAL B CA 1
ATOM 5169 C C . VAL B 1 266 ? 28.062 -55.060 77.705 1.00 30.02 278 VAL B C 1
ATOM 5170 O O . VAL B 1 266 ? 27.074 -55.807 77.803 1.00 25.40 278 VAL B O 1
ATOM 5174 N N . SER B 1 267 ? 28.094 -54.047 76.833 1.00 26.01 279 SER B N 1
ATOM 5175 C CA . SER B 1 267 ? 26.974 -53.730 75.950 1.00 26.47 279 SER B CA 1
ATOM 5176 C C . SER B 1 267 ? 26.868 -54.662 74.751 1.00 26.25 279 SER B C 1
ATOM 5177 O O . SER B 1 267 ? 25.853 -54.604 74.046 1.00 29.29 279 SER B O 1
ATOM 5180 N N . ASP B 1 268 ? 27.882 -55.492 74.492 1.00 25.81 280 ASP B N 1
ATOM 5181 C CA . ASP B 1 268 ? 27.926 -56.371 73.320 1.00 29.42 280 ASP B CA 1
ATOM 5182 C C . ASP B 1 268 ? 27.852 -55.585 72.010 1.00 30.47 280 ASP B C 1
ATOM 5183 O O . ASP B 1 268 ? 27.363 -56.106 70.995 1.00 29.27 280 ASP B O 1
ATOM 5188 N N . LYS B 1 269 ? 28.314 -54.324 71.992 1.00 30.22 281 LYS B N 1
ATOM 5189 C CA . LYS B 1 269 ? 28.299 -53.623 70.711 1.00 28.46 281 LYS B CA 1
ATOM 5190 C C . LYS B 1 269 ? 29.311 -54.231 69.756 1.00 27.31 281 LYS B C 1
ATOM 5191 O O . LYS B 1 269 ? 29.132 -54.144 68.539 1.00 31.92 281 LYS B O 1
ATOM 5197 N N . ASP B 1 270 ? 30.337 -54.903 70.287 1.00 29.94 282 ASP B N 1
ATOM 5198 C CA . ASP B 1 270 ? 31.272 -55.620 69.430 1.00 27.71 282 ASP B CA 1
ATOM 5199 C C . ASP B 1 270 ? 30.553 -56.703 68.633 1.00 32.07 282 ASP B C 1
ATOM 5200 O O . ASP B 1 270 ? 30.775 -56.843 67.423 1.00 34.43 282 ASP B O 1
ATOM 5205 N N . GLU B 1 271 ? 29.681 -57.474 69.293 1.00 30.72 283 GLU B N 1
ATOM 5206 C CA . GLU B 1 271 ? 28.947 -58.539 68.606 1.00 32.83 283 GLU B CA 1
ATOM 5207 C C . GLU B 1 271 ? 27.899 -57.959 67.666 1.00 33.36 283 GLU B C 1
ATOM 5208 O O . GLU B 1 271 ? 27.663 -58.497 66.578 1.00 36.09 283 GLU B O 1
ATOM 5214 N N . TYR B 1 272 ? 27.260 -56.860 68.073 1.00 30.73 284 TYR B N 1
ATOM 5215 C CA . TYR B 1 272 ? 26.261 -56.216 67.232 1.00 32.76 284 TYR B CA 1
ATOM 5216 C C . TYR B 1 272 ? 26.866 -55.777 65.903 1.00 36.37 284 TYR B C 1
ATOM 5217 O O . TYR B 1 272 ? 26.311 -56.048 64.833 1.00 33.39 284 TYR B O 1
ATOM 5226 N N . LEU B 1 273 ? 27.997 -55.074 65.956 1.00 30.10 285 LEU B N 1
ATOM 5227 C CA . LEU B 1 273 ? 28.622 -54.588 64.730 1.00 31.93 285 LEU B CA 1
ATOM 5228 C C . LEU B 1 273 ? 29.237 -55.727 63.933 1.00 35.81 285 LEU B C 1
ATOM 5229 O O . LEU B 1 273 ? 29.330 -55.634 62.706 1.00 35.48 285 LEU B O 1
ATOM 5234 N N . SER B 1 274 ? 29.646 -56.813 64.608 1.00 30.79 286 SER B N 1
ATOM 5235 C CA . SER B 1 274 ? 30.189 -57.965 63.899 1.00 35.71 286 SER B CA 1
ATOM 5236 C C . SER B 1 274 ? 29.233 -58.479 62.837 1.00 38.37 286 SER B C 1
ATOM 5237 O O . SER B 1 274 ? 29.669 -58.977 61.790 1.00 37.70 286 SER B O 1
ATOM 5240 N N . ARG B 1 275 ? 27.932 -58.371 63.092 1.00 38.52 287 ARG B N 1
ATOM 5241 C CA . ARG B 1 275 ? 26.940 -58.995 62.227 1.00 40.72 287 ARG B CA 1
ATOM 5242 C C . ARG B 1 275 ? 26.826 -58.324 60.866 1.00 39.45 287 ARG B C 1
ATOM 5243 O O . ARG B 1 275 ? 26.338 -58.954 59.926 1.00 40.29 287 ARG B O 1
ATOM 5251 N N . ILE B 1 276 ? 27.258 -57.069 60.722 1.00 38.32 288 ILE B N 1
ATOM 5252 C CA . ILE B 1 276 ? 27.192 -56.463 59.396 1.00 42.97 288 ILE B CA 1
ATOM 5253 C C . ILE B 1 276 ? 28.276 -56.985 58.461 1.00 44.92 288 ILE B C 1
ATOM 5254 O O . ILE B 1 276 ? 28.150 -56.812 57.242 1.00 44.15 288 ILE B O 1
ATOM 5259 N N . GLY B 1 277 ? 29.309 -57.657 58.986 1.00 41.39 289 GLY B N 1
ATOM 5260 C CA . GLY B 1 277 ? 30.385 -58.214 58.178 1.00 42.74 289 GLY B CA 1
ATOM 5261 C C . GLY B 1 277 ? 31.510 -57.239 57.869 1.00 40.87 289 GLY B C 1
ATOM 5262 O O . GLY B 1 277 ? 31.249 -56.041 57.717 1.00 42.20 289 GLY B O 1
ATOM 5263 N N . ILE B 1 278 ? 32.752 -57.736 57.744 1.00 40.06 290 ILE B N 1
ATOM 5264 C CA . ILE B 1 278 ? 33.917 -56.847 57.650 1.00 40.36 290 ILE B CA 1
ATOM 5265 C C . ILE B 1 278 ? 33.864 -55.996 56.382 1.00 43.76 290 ILE B C 1
ATOM 5266 O O . ILE B 1 278 ? 34.257 -54.821 56.393 1.00 41.98 290 ILE B O 1
ATOM 5271 N N . ASP B 1 279 ? 33.361 -56.561 55.274 1.00 43.80 291 ASP B N 1
ATOM 5272 C CA . ASP B 1 279 ? 33.305 -55.813 54.016 1.00 46.47 291 ASP B CA 1
ATOM 5273 C C . ASP B 1 279 ? 32.436 -54.568 54.151 1.00 43.62 291 ASP B C 1
ATOM 5274 O O . ASP B 1 279 ? 32.862 -53.460 53.800 1.00 43.88 291 ASP B O 1
ATOM 5279 N N . LYS B 1 280 ? 31.200 -54.731 54.640 1.00 42.52 292 LYS B N 1
ATOM 5280 C CA . LYS B 1 280 ? 30.326 -53.576 54.829 1.00 41.84 292 LYS B CA 1
ATOM 5281 C C . LYS B 1 280 ? 30.917 -52.595 55.836 1.00 43.03 292 LYS B C 1
ATOM 5282 O O . LYS B 1 280 ? 30.796 -51.372 55.673 1.00 41.27 292 LYS B O 1
ATOM 5288 N N . TYR B 1 281 ? 31.552 -53.109 56.891 1.00 40.37 293 TYR B N 1
ATOM 5289 C CA . TYR B 1 281 ? 32.185 -52.221 57.863 1.00 39.17 293 TYR B CA 1
ATOM 5290 C C . TYR B 1 281 ? 33.250 -51.352 57.196 1.00 37.06 293 TYR B C 1
ATOM 5291 O O . TYR B 1 281 ? 33.284 -50.131 57.394 1.00 39.09 293 TYR B O 1
ATOM 5300 N N . ILE B 1 282 ? 34.126 -51.965 56.391 1.00 37.23 294 ILE B N 1
ATOM 5301 C CA . ILE B 1 282 ? 35.185 -51.200 55.727 1.00 39.50 294 ILE B CA 1
ATOM 5302 C C . ILE B 1 282 ? 34.591 -50.192 54.747 1.00 40.79 294 ILE B C 1
ATOM 5303 O O . ILE B 1 282 ? 35.065 -49.052 54.642 1.00 43.49 294 ILE B O 1
ATOM 5308 N N . GLU B 1 283 ? 33.551 -50.594 54.014 1.00 43.49 295 GLU B N 1
ATOM 5309 C CA . GLU B 1 283 ? 32.937 -49.689 53.045 1.00 44.86 295 GLU B CA 1
ATOM 5310 C C . GLU B 1 283 ? 32.390 -48.449 53.734 1.00 41.89 295 GLU B C 1
ATOM 5311 O O . GLU B 1 283 ? 32.479 -47.339 53.198 1.00 43.22 295 GLU B O 1
ATOM 5317 N N . LYS B 1 284 ? 31.823 -48.618 54.933 1.00 41.64 296 LYS B N 1
ATOM 5318 C CA . LYS B 1 284 ? 31.304 -47.471 55.667 1.00 41.74 296 LYS B CA 1
ATOM 5319 C C . LYS B 1 284 ? 32.423 -46.620 56.250 1.00 40.63 296 LYS B C 1
ATOM 5320 O O . LYS B 1 284 ? 32.285 -45.393 56.316 1.00 39.53 296 LYS B O 1
ATOM 5326 N N . LEU B 1 285 ? 33.544 -47.236 56.652 1.00 41.18 297 LEU B N 1
ATOM 5327 C CA . LEU B 1 285 ? 34.713 -46.444 57.028 1.00 41.71 297 LEU B CA 1
ATOM 5328 C C . LEU B 1 285 ? 35.190 -45.594 55.858 1.00 41.67 297 LEU B C 1
ATOM 5329 O O . LEU B 1 285 ? 35.536 -44.420 56.033 1.00 42.95 297 LEU B O 1
ATOM 5334 N N . ALA B 1 286 ? 35.234 -46.182 54.658 1.00 43.57 298 ALA B N 1
ATOM 5335 C CA . ALA B 1 286 ? 35.633 -45.433 53.467 1.00 47.81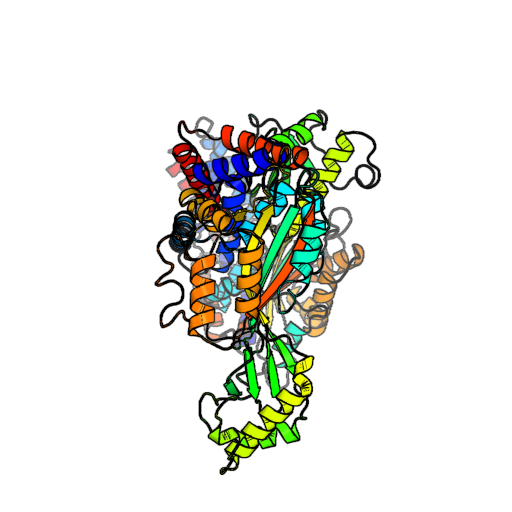 298 ALA B CA 1
ATOM 5336 C C . ALA B 1 286 ? 34.712 -44.241 53.226 1.00 45.38 298 ALA B C 1
ATOM 5337 O O . ALA B 1 286 ? 35.173 -43.159 52.839 1.00 47.69 298 ALA B O 1
ATOM 5339 N N . VAL B 1 287 ? 33.410 -44.410 53.468 1.00 45.86 299 VAL B N 1
ATOM 5340 C CA . VAL B 1 287 ? 32.488 -43.281 53.342 1.00 45.54 299 VAL B CA 1
ATOM 5341 C C . VAL B 1 287 ? 32.812 -42.212 54.378 1.00 47.65 299 VAL B C 1
ATOM 5342 O O . VAL B 1 287 ? 32.735 -41.006 54.097 1.00 47.27 299 VAL B O 1
ATOM 5346 N N . LEU B 1 288 ? 33.194 -42.634 55.589 1.00 44.12 300 LEU B N 1
ATOM 5347 C CA . LEU B 1 288 ? 33.546 -41.676 56.635 1.00 43.27 300 LEU B CA 1
ATOM 5348 C C . LEU B 1 288 ? 34.675 -40.750 56.186 1.00 44.88 300 LEU B C 1
ATOM 5349 O O . LEU B 1 288 ? 34.689 -39.561 56.536 1.00 46.37 300 LEU B O 1
ATOM 5354 N N . GLY B 1 289 ? 35.633 -41.274 55.411 1.00 46.58 301 GLY B N 1
ATOM 5355 C CA . GLY B 1 289 ? 36.693 -40.437 54.860 1.00 49.60 301 GLY B CA 1
ATOM 5356 C C . GLY B 1 289 ? 36.345 -39.722 53.565 1.00 52.72 301 GLY B C 1
ATOM 5357 O O . GLY B 1 289 ? 36.950 -38.687 53.261 1.00 56.47 301 GLY B O 1
ATOM 5358 N N . LYS B 1 290 ? 35.374 -40.241 52.805 1.00 54.89 302 LYS B N 1
ATOM 5359 C CA . LYS B 1 290 ? 34.991 -39.647 51.524 1.00 55.07 302 LYS B CA 1
ATOM 5360 C C . LYS B 1 290 ? 34.022 -38.486 51.689 1.00 55.53 302 LYS B C 1
ATOM 5361 O O . LYS B 1 290 ? 34.069 -37.520 50.920 1.00 53.10 302 LYS B O 1
ATOM 5367 N N . THR B 1 291 ? 33.111 -38.582 52.653 1.00 54.89 303 THR B N 1
ATOM 5368 C CA . THR B 1 291 ? 31.899 -37.781 52.595 1.00 51.95 303 THR B CA 1
ATOM 5369 C C . THR B 1 291 ? 32.178 -36.308 52.865 1.00 53.92 303 THR B C 1
ATOM 5370 O O . THR B 1 291 ? 33.092 -35.941 53.611 1.00 51.95 303 THR B O 1
ATOM 5374 N N . THR B 1 292 ? 31.375 -35.465 52.216 1.00 51.13 304 THR B N 1
ATOM 5375 C CA . THR B 1 292 ? 31.342 -34.027 52.423 1.00 53.94 304 THR B CA 1
ATOM 5376 C C . THR B 1 292 ? 30.127 -33.603 53.231 1.00 51.56 304 THR B C 1
ATOM 5377 O O . THR B 1 292 ? 29.993 -32.421 53.564 1.00 52.96 304 THR B O 1
ATOM 5381 N N . ASN B 1 293 ? 29.249 -34.548 53.557 1.00 48.75 305 ASN B N 1
ATOM 5382 C CA . ASN B 1 293 ? 27.952 -34.279 54.159 1.00 46.13 305 ASN B CA 1
ATOM 5383 C C . ASN B 1 293 ? 28.032 -34.467 55.671 1.00 47.35 305 ASN B C 1
ATOM 5384 O O . ASN B 1 293 ? 28.294 -35.580 56.151 1.00 42.01 305 ASN B O 1
ATOM 5389 N N . THR B 1 294 ? 27.783 -33.386 56.415 1.00 47.44 306 THR B N 1
ATOM 5390 C CA . THR B 1 294 ? 27.879 -33.437 57.870 1.00 45.56 306 THR B CA 1
ATOM 5391 C C . THR B 1 294 ? 26.962 -34.510 58.453 1.00 45.13 306 THR B C 1
ATOM 5392 O O . THR B 1 294 ? 27.369 -35.274 59.336 1.00 40.77 306 THR B O 1
ATOM 5396 N N . LYS B 1 295 ? 25.718 -34.587 57.974 1.00 43.81 307 LYS B N 1
ATOM 5397 C CA . LYS B 1 295 ? 24.770 -35.534 58.555 1.00 43.42 307 LYS B CA 1
ATOM 5398 C C . LYS B 1 295 ? 25.176 -36.976 58.267 1.00 42.12 307 LYS B C 1
ATOM 5399 O O . LYS B 1 295 ? 25.074 -37.841 59.146 1.00 42.25 307 LYS B O 1
ATOM 5405 N N . GLU B 1 296 ? 25.656 -37.258 57.053 1.00 41.96 308 GLU B N 1
ATOM 5406 C CA . GLU B 1 296 ? 26.136 -38.604 56.756 1.00 42.60 308 GLU B CA 1
ATOM 5407 C C . GLU B 1 296 ? 27.382 -38.938 57.572 1.00 43.37 308 GLU B C 1
ATOM 5408 O O . GLU B 1 296 ? 27.521 -40.060 58.078 1.00 40.07 308 GLU B O 1
ATOM 5414 N N . ARG B 1 297 ? 28.301 -37.979 57.699 1.00 38.52 309 ARG B N 1
ATOM 5415 C CA . ARG B 1 297 ? 29.490 -38.194 58.517 1.00 42.41 309 ARG B CA 1
ATOM 5416 C C . ARG B 1 297 ? 29.107 -38.450 59.969 1.00 38.83 309 ARG B C 1
ATOM 5417 O O . ARG B 1 297 ? 29.615 -39.382 60.601 1.00 37.76 309 ARG B O 1
ATOM 5425 N N . SER B 1 298 ? 28.193 -37.634 60.505 1.00 39.79 310 SER B N 1
ATOM 5426 C CA . SER B 1 298 ? 27.774 -37.764 61.900 1.00 42.51 310 SER B CA 1
ATOM 5427 C C . SER B 1 298 ? 27.054 -39.082 62.163 1.00 41.15 310 SER B C 1
ATOM 5428 O O . SER B 1 298 ? 27.254 -39.704 63.216 1.00 36.13 310 SER B O 1
ATOM 5431 N N . ASP B 1 299 ? 26.209 -39.521 61.225 1.00 40.79 311 ASP B N 1
ATOM 5432 C CA . ASP B 1 299 ? 25.458 -40.766 61.402 1.00 40.35 311 ASP B CA 1
ATOM 5433 C C . ASP B 1 299 ? 26.379 -41.980 61.464 1.00 38.76 311 ASP B C 1
ATOM 5434 O O . ASP B 1 299 ? 26.186 -42.871 62.303 1.00 35.30 311 ASP B O 1
ATOM 5439 N N . ILE B 1 300 ? 27.371 -42.052 60.578 1.00 38.23 312 ILE B N 1
ATOM 5440 C CA . ILE B 1 300 ? 28.257 -43.216 60.568 1.00 36.15 312 ILE B CA 1
ATOM 5441 C C . ILE B 1 300 ? 29.153 -43.224 61.802 1.00 37.36 312 ILE B C 1
ATOM 5442 O O . ILE B 1 300 ? 29.393 -44.280 62.408 1.00 34.75 312 ILE B O 1
ATOM 5447 N N . TYR B 1 301 ? 29.688 -42.057 62.169 1.00 37.58 313 TYR B N 1
ATOM 5448 C CA . TYR B 1 301 ? 30.542 -41.955 63.351 1.00 37.39 313 TYR B CA 1
ATOM 5449 C C . TYR B 1 301 ? 29.789 -42.416 64.597 1.00 34.74 313 TYR B C 1
ATOM 5450 O O . TYR B 1 301 ? 30.300 -43.221 65.392 1.00 32.16 313 TYR B O 1
ATOM 5459 N N . ALA B 1 302 ? 28.548 -41.946 64.757 1.00 30.87 314 ALA B N 1
ATOM 5460 C CA . ALA B 1 302 ? 27.728 -42.369 65.887 1.00 33.84 314 ALA B CA 1
ATOM 5461 C C . ALA B 1 302 ? 27.410 -43.860 65.816 1.00 35.53 314 ALA B C 1
ATOM 5462 O O . ALA B 1 302 ? 27.597 -44.592 66.799 1.00 31.95 314 ALA B O 1
ATOM 5464 N N . GLU B 1 303 ? 26.935 -44.331 64.656 1.00 31.47 315 GLU B N 1
ATOM 5465 C CA . GLU B 1 303 ? 26.615 -45.749 64.503 1.00 33.86 315 GLU B CA 1
ATOM 5466 C C . GLU B 1 303 ? 27.763 -46.640 64.962 1.00 33.59 315 GLU B C 1
ATOM 5467 O O . GLU B 1 303 ? 27.548 -47.631 65.677 1.00 31.79 315 GLU B O 1
ATOM 5473 N N . PHE B 1 304 ? 28.993 -46.313 64.560 1.00 30.00 316 PHE B N 1
ATOM 5474 C CA . PHE B 1 304 ? 30.124 -47.192 64.840 1.00 32.38 316 PHE B CA 1
ATOM 5475 C C . PHE B 1 304 ? 30.768 -46.947 66.204 1.00 31.86 316 PHE B C 1
ATOM 5476 O O . PHE B 1 304 ? 31.264 -47.900 66.822 1.00 32.34 316 PHE B O 1
ATOM 5484 N N . PHE B 1 305 ? 30.786 -45.704 66.694 1.00 28.64 317 PHE B N 1
ATOM 5485 C CA . PHE B 1 305 ? 31.663 -45.330 67.798 1.00 27.69 317 PHE B CA 1
ATOM 5486 C C . PHE B 1 305 ? 30.933 -44.846 69.044 1.00 30.70 317 PHE B C 1
ATOM 5487 O O . PHE B 1 305 ? 31.593 -44.620 70.068 1.00 28.53 317 PHE B O 1
ATOM 5495 N N . SER B 1 306 ? 29.610 -44.677 69.003 1.00 27.04 318 SER B N 1
ATOM 5496 C CA . SER B 1 306 ? 28.943 -44.222 70.212 1.00 29.31 318 SER B CA 1
ATOM 5497 C C . SER B 1 306 ? 28.824 -45.354 71.237 1.00 27.31 318 SER B C 1
ATOM 5498 O O . SER B 1 306 ? 28.894 -46.543 70.906 1.00 28.70 318 SER B O 1
ATOM 5501 N N . LYS B 1 307 ? 28.608 -44.964 72.492 1.00 26.71 319 LYS B N 1
ATOM 5502 C CA . LYS B 1 307 ? 28.105 -45.902 73.482 1.00 29.00 319 LYS B CA 1
ATOM 5503 C C . LYS B 1 307 ? 26.811 -46.538 72.973 1.00 29.98 319 LYS B C 1
ATOM 5504 O O . LYS B 1 307 ? 25.974 -45.872 72.363 1.00 28.03 319 LYS B O 1
ATOM 5510 N N . ARG B 1 308 ? 26.644 -47.834 73.209 1.00 28.50 320 ARG B N 1
ATOM 5511 C CA . ARG B 1 308 ? 25.438 -48.497 72.718 1.00 32.71 320 ARG B CA 1
ATOM 5512 C C . ARG B 1 308 ? 24.181 -47.882 73.336 1.00 30.11 320 ARG B C 1
ATOM 5513 O O . ARG B 1 308 ? 24.094 -47.690 74.552 1.00 30.61 320 ARG B O 1
ATOM 5521 N N . GLY B 1 309 ? 23.200 -47.574 72.495 1.00 29.37 321 GLY B N 1
ATOM 5522 C CA . GLY B 1 309 ? 22.004 -46.891 72.943 1.00 31.16 321 GLY B CA 1
ATOM 5523 C C . GLY B 1 309 ? 22.053 -45.373 72.830 1.00 32.79 321 GLY B C 1
ATOM 5524 O O . GLY B 1 309 ? 21.023 -44.719 73.040 1.00 31.86 321 GLY B O 1
ATOM 5525 N N . ARG B 1 310 ? 23.223 -44.790 72.551 1.00 31.19 322 ARG B N 1
ATOM 5526 C CA . ARG B 1 310 ? 23.356 -43.342 72.391 1.00 34.73 322 ARG B CA 1
ATOM 5527 C C . ARG B 1 310 ? 23.595 -42.934 70.940 1.00 33.43 322 ARG B C 1
ATOM 5528 O O . ARG B 1 310 ? 23.964 -41.775 70.679 1.00 33.63 322 ARG B O 1
ATOM 5536 N N . GLU B 1 311 ? 23.397 -43.853 69.997 1.00 31.09 323 GLU B N 1
ATOM 5537 C CA . GLU B 1 311 ? 23.632 -43.560 68.590 1.00 33.52 323 GLU B CA 1
ATOM 5538 C C . GLU B 1 311 ? 22.869 -42.311 68.132 1.00 37.25 323 GLU B C 1
ATOM 5539 O O . GLU B 1 311 ? 23.377 -41.549 67.299 1.00 38.06 323 GLU B O 1
ATOM 5545 N N . ALA B 1 312 ? 21.678 -42.045 68.702 1.00 36.22 324 ALA B N 1
ATOM 5546 C CA . ALA B 1 312 ? 20.897 -40.874 68.279 1.00 38.57 324 ALA B CA 1
ATOM 5547 C C . ALA B 1 312 ? 21.452 -39.542 68.772 1.00 40.03 324 ALA B C 1
ATOM 5548 O O . ALA B 1 312 ? 21.117 -38.501 68.192 1.00 43.83 324 ALA B O 1
ATOM 5550 N N . PHE B 1 313 ? 22.247 -39.530 69.845 1.00 37.93 325 PHE B N 1
ATOM 5551 C CA . PHE B 1 313 ? 22.696 -38.289 70.463 1.00 39.69 325 PHE B CA 1
ATOM 5552 C C . PHE B 1 313 ? 24.187 -38.039 70.323 1.00 39.50 325 PHE B C 1
ATOM 5553 O O . PHE B 1 313 ? 24.609 -36.883 70.437 1.00 38.64 325 PHE B O 1
ATOM 5561 N N . PHE B 1 314 ? 24.984 -39.092 70.077 1.00 35.96 326 PHE B N 1
ATOM 5562 C CA . PHE B 1 314 ? 26.446 -39.004 70.168 1.00 35.88 326 PHE B CA 1
ATOM 5563 C C . PHE B 1 314 ? 27.012 -37.917 69.255 1.00 40.04 326 PHE B C 1
ATOM 5564 O O . PHE B 1 314 ? 27.980 -37.239 69.621 1.00 38.58 326 PHE B O 1
ATOM 5572 N N . CYS B 1 315 ? 26.436 -37.748 68.057 1.00 39.01 327 CYS B N 1
ATOM 5573 C CA . CYS B 1 315 ? 26.910 -36.769 67.079 1.00 40.31 327 CYS B CA 1
ATOM 5574 C C . CYS B 1 315 ? 25.807 -35.809 66.634 1.00 41.50 327 CYS B C 1
ATOM 5575 O O . CYS B 1 315 ? 25.828 -35.324 65.499 1.00 39.96 327 CYS B O 1
ATOM 5578 N N . ALA B 1 316 ? 24.842 -35.521 67.503 1.00 41.19 328 ALA B N 1
ATOM 5579 C CA . ALA B 1 316 ? 23.755 -34.612 67.160 1.00 44.00 328 ALA B CA 1
ATOM 5580 C C . ALA B 1 316 ? 24.019 -33.207 67.699 1.00 44.97 328 ALA B C 1
ATOM 5581 O O . ALA B 1 316 ? 24.741 -33.025 68.684 1.00 44.55 328 ALA B O 1
ATOM 5583 N N . HIS B 1 317 ? 23.422 -32.210 67.034 1.00 50.32 329 HIS B N 1
ATOM 5584 C CA . HIS B 1 317 ? 23.470 -30.801 67.457 1.00 49.92 329 HIS B CA 1
ATOM 5585 C C . HIS B 1 317 ? 24.924 -30.348 67.525 1.00 48.32 329 HIS B C 1
ATOM 5586 O O . HIS B 1 317 ? 25.638 -30.455 66.511 1.00 47.35 329 HIS B O 1
ATOM 5593 N N . LEU B 1 318 ? 25.408 -29.858 68.665 1.00 45.46 330 LEU B N 1
ATOM 5594 C CA . LEU B 1 318 ? 26.759 -29.329 68.761 1.00 48.66 330 LEU B CA 1
ATOM 5595 C C . LEU B 1 318 ? 27.834 -30.406 68.680 1.00 50.06 330 LEU B C 1
ATOM 5596 O O . LEU B 1 318 ? 29.017 -30.061 68.569 1.00 48.13 330 LEU B O 1
ATOM 5601 N N . ASN B 1 319 ? 27.463 -31.686 68.741 1.00 45.20 331 ASN B N 1
ATOM 5602 C CA . ASN B 1 319 ? 28.413 -32.779 68.585 1.00 43.98 331 ASN B CA 1
ATOM 5603 C C . ASN B 1 319 ? 28.517 -33.262 67.147 1.00 42.53 331 ASN B C 1
ATOM 5604 O O . ASN B 1 319 ? 29.164 -34.286 66.899 1.00 39.25 331 ASN B O 1
ATOM 5609 N N . GLU B 1 320 ? 27.882 -32.563 66.204 1.00 43.39 332 GLU B N 1
ATOM 5610 C CA . GLU B 1 320 ? 27.958 -32.938 64.796 1.00 41.07 332 GLU B CA 1
ATOM 5611 C C . GLU B 1 320 ? 29.406 -32.965 64.326 1.00 39.39 332 GLU B C 1
ATOM 5612 O O . GLU B 1 320 ? 30.251 -32.216 64.810 1.00 40.99 332 GLU B O 1
ATOM 5618 N N . LYS B 1 321 ? 29.686 -33.855 63.377 1.00 41.13 333 LYS B N 1
ATOM 5619 C CA . LYS B 1 321 ? 31.033 -34.028 62.838 1.00 43.83 333 LYS B CA 1
ATOM 5620 C C . LYS B 1 321 ? 31.128 -33.164 61.584 1.00 41.63 333 LYS B C 1
ATOM 5621 O O . LYS B 1 321 ? 30.827 -33.607 60.471 1.00 40.60 333 LYS B O 1
ATOM 5627 N N . ARG B 1 322 ? 31.545 -31.910 61.776 1.00 41.65 334 ARG B N 1
ATOM 5628 C CA . ARG B 1 322 ? 31.540 -30.890 60.726 1.00 47.89 334 ARG B CA 1
ATOM 5629 C C . ARG B 1 322 ? 32.862 -30.771 59.973 1.00 48.91 334 ARG B C 1
ATOM 5630 O O . ARG B 1 322 ? 32.925 -30.031 58.980 1.00 48.45 334 ARG B O 1
ATOM 5638 N N . GLN B 1 323 ? 33.918 -31.443 60.428 1.00 46.14 335 GLN B N 1
ATOM 5639 C CA . GLN B 1 323 ? 35.219 -31.339 59.786 1.00 45.38 335 GLN B CA 1
ATOM 5640 C C . GLN B 1 323 ? 35.533 -32.613 59.010 1.00 43.92 335 GLN B C 1
ATOM 5641 O O . GLN B 1 323 ? 35.066 -33.695 59.373 1.00 42.80 335 GLN B O 1
ATOM 5647 N N . PRO B 1 324 ? 36.305 -32.517 57.929 1.00 44.85 336 PRO B N 1
ATOM 5648 C CA . PRO B 1 324 ? 36.684 -33.727 57.191 1.00 43.30 336 PRO B CA 1
ATOM 5649 C C . PRO B 1 324 ? 37.422 -34.705 58.095 1.00 42.21 336 PRO B C 1
ATOM 5650 O O . PRO B 1 324 ? 38.174 -34.308 58.987 1.00 39.30 336 PRO B O 1
ATOM 5654 N N . LEU B 1 325 ? 37.182 -35.992 57.867 1.00 39.65 337 LEU B N 1
ATOM 5655 C CA . LEU B 1 325 ? 37.861 -37.055 58.592 1.00 40.80 337 LEU B CA 1
ATOM 5656 C C . LEU B 1 325 ? 38.696 -37.866 57.620 1.00 40.99 337 LEU B C 1
ATOM 5657 O O . LEU B 1 325 ? 38.394 -37.929 56.424 1.00 41.19 337 LEU B O 1
ATOM 5662 N N . ARG B 1 326 ? 39.741 -38.501 58.136 1.00 38.29 338 ARG B N 1
ATOM 5663 C CA . ARG B 1 326 ? 40.462 -39.498 57.362 1.00 39.66 338 ARG B CA 1
ATOM 5664 C C . ARG B 1 326 ? 40.733 -40.713 58.241 1.00 38.84 338 ARG B C 1
ATOM 5665 O O . ARG B 1 326 ? 40.907 -40.592 59.455 1.00 39.32 338 ARG B O 1
ATOM 5673 N N . VAL B 1 327 ? 40.783 -41.884 57.611 1.00 40.02 339 VAL B N 1
ATOM 5674 C CA . VAL B 1 327 ? 40.976 -43.158 58.299 1.00 41.12 339 VAL B CA 1
ATOM 5675 C C . VAL B 1 327 ? 42.322 -43.732 57.888 1.00 40.67 339 VAL B C 1
ATOM 5676 O O . VAL B 1 327 ? 42.633 -43.791 56.694 1.00 45.68 339 VAL B O 1
ATOM 5680 N N . LYS B 1 328 ? 43.107 -44.180 58.870 1.00 41.05 340 LYS B N 1
ATOM 5681 C CA . LYS B 1 328 ? 44.371 -44.872 58.634 1.00 43.44 340 LYS B CA 1
ATOM 5682 C C . LYS B 1 328 ? 44.361 -46.195 59.384 1.00 39.72 340 LYS B C 1
ATOM 5683 O O . LYS B 1 328 ? 43.705 -46.319 60.422 1.00 39.73 340 LYS B O 1
ATOM 5689 N N . PHE B 1 329 ? 45.111 -47.177 58.875 1.00 41.26 341 PHE B N 1
ATOM 5690 C CA . PHE B 1 329 ? 45.137 -48.505 59.484 1.00 40.43 341 PHE B CA 1
ATOM 5691 C C . PHE B 1 329 ? 46.539 -49.100 59.432 1.00 46.59 341 PHE B C 1
ATOM 5692 O O . PHE B 1 329 ? 47.390 -48.711 58.622 1.00 45.33 341 PHE B O 1
ATOM 5700 N N . LYS B 1 330 ? 46.762 -50.060 60.320 1.00 40.49 342 LYS B N 1
ATOM 5701 C CA . LYS B 1 330 ? 47.950 -50.897 60.310 1.00 40.84 342 LYS B CA 1
ATOM 5702 C C . LYS B 1 330 ? 47.501 -52.272 60.766 1.00 41.02 342 LYS B C 1
ATOM 5703 O O . LYS B 1 330 ? 46.534 -52.390 61.520 1.00 40.16 342 LYS B O 1
ATOM 5709 N N . ILE B 1 331 ? 48.174 -53.315 60.278 1.00 43.40 343 ILE B N 1
ATOM 5710 C CA . ILE B 1 331 ? 47.701 -54.682 60.468 1.00 40.15 343 ILE B CA 1
ATOM 5711 C C . ILE B 1 331 ? 48.869 -55.602 60.808 1.00 43.76 343 ILE B C 1
ATOM 5712 O O . ILE B 1 331 ? 49.991 -55.419 60.331 1.00 42.65 343 ILE B O 1
ATOM 5717 N N . THR B 1 332 ? 48.603 -56.598 61.652 1.00 40.85 344 THR B N 1
ATOM 5718 C CA . THR B 1 332 ? 49.634 -57.566 62.000 1.00 44.23 344 THR B CA 1
ATOM 5719 C C . THR B 1 332 ? 48.991 -58.906 62.308 1.00 45.59 344 THR B C 1
ATOM 5720 O O . THR B 1 332 ? 47.805 -58.991 62.631 1.00 43.50 344 THR B O 1
ATOM 5724 N N . GLU B 1 333 ? 49.801 -59.955 62.215 1.00 45.46 345 GLU B N 1
ATOM 5725 C CA . GLU B 1 333 ? 49.379 -61.266 62.669 1.00 45.96 345 GLU B CA 1
ATOM 5726 C C . GLU B 1 333 ? 49.499 -61.389 64.181 1.00 41.69 345 GLU B C 1
ATOM 5727 O O . GLU B 1 333 ? 50.334 -60.744 64.819 1.00 44.72 345 GLU B O 1
ATOM 5733 N N . ILE B 1 334 ? 48.661 -62.255 64.740 1.00 45.45 346 ILE B N 1
ATOM 5734 C CA . ILE B 1 334 ? 48.601 -62.545 66.166 1.00 47.27 346 ILE B CA 1
ATOM 5735 C C . ILE B 1 334 ? 49.012 -64.000 66.367 1.00 45.86 346 ILE B C 1
ATOM 5736 O O . ILE B 1 334 ? 48.632 -64.865 65.574 1.00 47.03 346 ILE B O 1
ATOM 5741 N N . ASN B 1 335 ? 49.814 -64.271 67.404 1.00 44.42 347 ASN B N 1
ATOM 5742 C CA . ASN B 1 335 ? 50.038 -65.645 67.849 1.00 46.11 347 ASN B CA 1
ATOM 5743 C C . ASN B 1 335 ? 49.053 -65.950 68.972 1.00 40.30 347 ASN B C 1
ATOM 5744 O O . ASN B 1 335 ? 49.249 -65.469 70.094 1.00 41.53 347 ASN B O 1
ATOM 5749 N N . PRO B 1 336 ? 48.000 -66.736 68.731 1.00 39.77 348 PRO B N 1
ATOM 5750 C CA . PRO B 1 336 ? 46.947 -66.868 69.755 1.00 39.85 348 PRO B CA 1
ATOM 5751 C C . PRO B 1 336 ? 47.412 -67.570 71.018 1.00 44.74 348 PRO B C 1
ATOM 5752 O O . PRO B 1 336 ? 46.825 -67.344 72.085 1.00 40.29 348 PRO B O 1
ATOM 5756 N N . GLU B 1 337 ? 48.443 -68.421 70.935 1.00 42.43 349 GLU B N 1
ATOM 5757 C CA . GLU B 1 337 ? 48.959 -69.066 72.141 1.00 40.54 349 GLU B CA 1
ATOM 5758 C C . GLU B 1 337 ? 49.684 -68.068 73.031 1.00 39.16 349 GLU B C 1
ATOM 5759 O O . GLU B 1 337 ? 49.578 -68.134 74.262 1.00 42.47 349 GLU B O 1
ATOM 5765 N N . LEU B 1 338 ? 50.441 -67.148 72.433 1.00 35.00 350 LEU B N 1
ATOM 5766 C CA . LEU B 1 338 ? 51.069 -66.101 73.230 1.00 39.62 350 LEU B CA 1
ATOM 5767 C C . LEU B 1 338 ? 50.009 -65.185 73.851 1.00 39.77 350 LEU B C 1
ATOM 5768 O O . LEU B 1 338 ? 50.052 -64.897 75.055 1.00 37.88 350 LEU B O 1
ATOM 5773 N N . ALA B 1 339 ? 49.030 -64.746 73.045 1.00 37.83 351 ALA B N 1
ATOM 5774 C CA . ALA B 1 339 ? 47.963 -63.877 73.557 1.00 38.10 351 ALA B CA 1
ATOM 5775 C C . ALA B 1 339 ? 47.199 -64.550 74.692 1.00 39.47 351 ALA B C 1
ATOM 5776 O O . ALA B 1 339 ? 46.931 -63.936 75.737 1.00 37.29 351 ALA B O 1
ATOM 5778 N N . LEU B 1 340 ? 46.823 -65.813 74.497 1.00 36.30 352 LEU B N 1
ATOM 5779 C CA . LEU B 1 340 ? 46.146 -66.537 75.561 1.00 38.79 352 LEU B CA 1
ATOM 5780 C C . LEU B 1 340 ? 47.024 -66.630 76.807 1.00 38.36 352 LEU B C 1
ATOM 5781 O O . LEU B 1 340 ? 46.526 -66.514 77.932 1.00 37.76 352 LEU B O 1
ATOM 5786 N N . LYS B 1 341 ? 48.339 -66.803 76.630 1.00 36.51 353 LYS B N 1
ATOM 57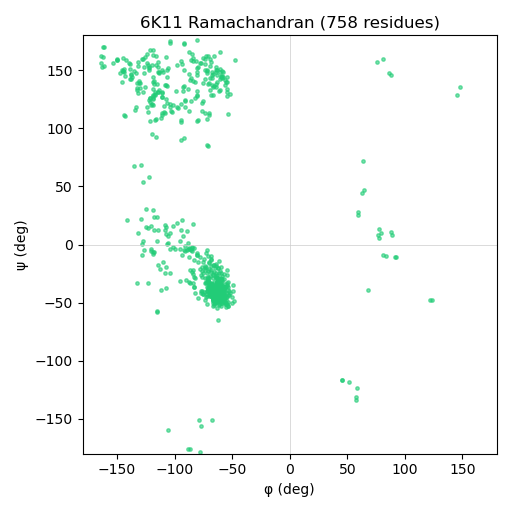87 C CA . LYS B 1 341 ? 49.236 -66.805 77.785 1.00 37.04 353 LYS B CA 1
ATOM 5788 C C . LYS B 1 341 ? 49.323 -65.426 78.446 1.00 37.08 353 LYS B C 1
ATOM 5789 O O . LYS B 1 341 ? 49.378 -65.327 79.678 1.00 35.21 353 LYS B O 1
ATOM 5795 N N . ASN B 1 342 ? 49.371 -64.355 77.653 1.00 36.84 354 ASN B N 1
ATOM 5796 C CA . ASN B 1 342 ? 49.376 -63.015 78.241 1.00 34.68 354 ASN B CA 1
ATOM 5797 C C . ASN B 1 342 ? 48.122 -62.780 79.075 1.00 32.97 354 ASN B C 1
ATOM 5798 O O . ASN B 1 342 ? 48.186 -62.189 80.159 1.00 32.71 354 ASN B O 1
ATOM 5803 N N . LEU B 1 343 ? 46.971 -63.226 78.577 1.00 31.53 355 LEU B N 1
ATOM 5804 C CA . LEU B 1 343 ? 45.716 -63.010 79.290 1.00 33.01 355 LEU B CA 1
ATOM 5805 C C . LEU B 1 343 ? 45.654 -63.846 80.560 1.00 38.22 355 LEU B C 1
ATOM 5806 O O . LEU B 1 343 ? 45.086 -63.412 81.572 1.00 32.50 355 LEU B O 1
ATOM 5811 N N . GLN B 1 344 ? 46.199 -65.063 80.515 1.00 33.54 356 GLN B N 1
ATOM 5812 C CA . GLN B 1 344 ? 46.242 -65.881 81.721 1.00 38.36 356 GLN B CA 1
ATOM 5813 C C . GLN B 1 344 ? 47.179 -65.271 82.760 1.00 28.85 356 GLN B C 1
ATOM 5814 O O . GLN B 1 344 ? 46.915 -65.358 83.965 1.00 35.55 356 GLN B O 1
ATOM 5820 N N . GLU B 1 345 ? 48.267 -64.634 82.320 1.00 32.63 357 GLU B N 1
ATOM 5821 C CA . GLU B 1 345 ? 49.131 -63.934 83.271 1.00 34.66 357 GLU B CA 1
ATOM 5822 C C . GLU B 1 345 ? 48.393 -62.771 83.913 1.00 34.70 357 GLU B C 1
ATOM 5823 O O . GLU B 1 345 ? 48.550 -62.502 85.107 1.00 32.47 357 GLU B O 1
ATOM 5829 N N . THR B 1 346 ? 47.619 -62.039 83.118 1.00 33.38 358 THR B N 1
ATOM 5830 C CA . THR B 1 346 ? 46.823 -60.945 83.670 1.00 33.40 358 THR B CA 1
ATOM 5831 C C . THR B 1 346 ? 45.790 -61.467 84.658 1.00 29.97 358 THR B C 1
ATOM 5832 O O . THR B 1 346 ? 45.583 -60.871 85.720 1.00 30.88 358 THR B O 1
ATOM 5836 N N . GLN B 1 347 ? 45.159 -62.607 84.345 1.00 30.32 359 GLN B N 1
ATOM 5837 C CA . GLN B 1 347 ? 44.167 -63.178 85.249 1.00 31.25 359 GLN B CA 1
ATOM 5838 C C . GLN B 1 347 ? 44.805 -63.601 86.563 1.00 36.96 359 GLN B C 1
ATOM 5839 O O . GLN B 1 347 ? 44.209 -63.437 87.634 1.00 31.98 359 GLN B O 1
ATOM 5845 N N . GLU B 1 348 ? 46.015 -64.165 86.498 1.00 32.91 360 GLU B N 1
ATOM 5846 C CA . GLU B 1 348 ? 46.746 -64.502 87.715 1.00 32.98 360 GLU B CA 1
ATOM 5847 C C . GLU B 1 348 ? 47.015 -63.259 88.561 1.00 32.24 360 GLU B C 1
ATOM 5848 O O . GLU B 1 348 ? 46.809 -63.270 89.781 1.00 35.58 360 GLU B O 1
ATOM 5854 N N . PHE B 1 349 ? 47.455 -62.169 87.923 1.00 34.18 361 PHE B N 1
ATOM 5855 C CA . PHE B 1 349 ? 47.664 -60.892 88.616 1.00 36.00 361 PHE B CA 1
ATOM 5856 C C . PHE B 1 349 ? 46.379 -60.398 89.271 1.00 34.24 361 PHE B C 1
ATOM 5857 O O . PHE B 1 349 ? 46.387 -59.960 90.425 1.00 33.89 361 PHE B O 1
ATOM 5865 N N . ILE B 1 350 ? 45.265 -60.445 88.539 1.00 32.77 362 ILE B N 1
ATOM 5866 C CA . ILE B 1 350 ? 43.980 -60.044 89.110 1.00 33.08 362 ILE B CA 1
ATOM 5867 C C . ILE B 1 350 ? 43.618 -60.928 90.304 1.00 34.26 362 ILE B C 1
ATOM 5868 O O . ILE B 1 350 ? 43.174 -60.435 91.346 1.00 32.42 362 ILE B O 1
ATOM 5873 N N . ASP B 1 351 ? 43.828 -62.243 90.188 1.00 32.38 363 ASP B N 1
ATOM 5874 C CA . ASP B 1 351 ? 43.433 -63.160 91.260 1.00 35.72 363 ASP B CA 1
ATOM 5875 C C . ASP B 1 351 ? 44.280 -62.968 92.512 1.00 36.62 363 ASP B C 1
ATOM 5876 O O . ASP B 1 351 ? 43.938 -63.489 93.577 1.00 38.34 363 ASP B O 1
ATOM 5881 N N . THR B 1 352 ? 45.370 -62.220 92.391 1.00 32.90 364 THR B N 1
ATOM 5882 C CA . THR B 1 352 ? 46.201 -61.814 93.507 1.00 36.15 364 THR B CA 1
ATOM 5883 C C . THR B 1 352 ? 45.502 -60.794 94.404 1.00 42.34 364 THR B C 1
ATOM 5884 O O . THR B 1 352 ? 45.923 -60.586 95.553 1.00 38.87 364 THR B O 1
ATOM 5888 N N . HIS B 1 353 ? 44.414 -60.162 93.910 1.00 33.44 365 HIS B N 1
ATOM 5889 C CA . HIS B 1 353 ? 43.701 -59.177 94.724 1.00 38.08 365 HIS B CA 1
ATOM 5890 C C . HIS B 1 353 ? 42.561 -59.847 95.476 1.00 36.06 365 HIS B C 1
ATOM 5891 O O . HIS B 1 353 ? 41.777 -60.595 94.867 1.00 37.94 365 HIS B O 1
ATOM 5898 N N . PRO B 1 354 ? 42.429 -59.599 96.776 1.00 40.43 366 PRO B N 1
ATOM 5899 C CA . PRO B 1 354 ? 41.334 -60.214 97.531 1.00 41.09 366 PRO B CA 1
ATOM 5900 C C . PRO B 1 354 ? 39.982 -59.6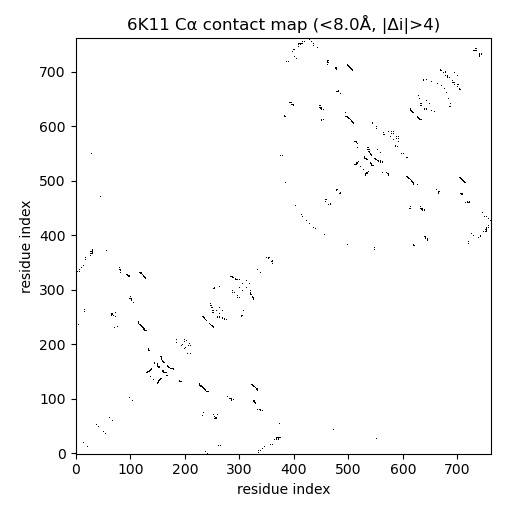73 97.089 1.00 41.06 366 PRO B C 1
ATOM 5901 O O . PRO B 1 354 ? 39.843 -58.505 96.714 1.00 38.89 366 PRO B O 1
ATOM 5905 N N . GLY B 1 355 ? 38.981 -60.551 97.132 1.00 39.16 367 GLY B N 1
ATOM 5906 C CA . GLY B 1 355 ? 37.622 -60.213 96.749 1.00 40.68 367 GLY B CA 1
ATOM 5907 C C . GLY B 1 355 ? 36.941 -61.424 96.151 1.00 37.85 367 GLY B C 1
ATOM 5908 O O . GLY B 1 355 ? 37.554 -62.137 95.348 1.00 37.56 367 GLY B O 1
ATOM 5909 N N . GLU B 1 356 ? 35.692 -61.687 96.542 1.00 37.22 368 GLU B N 1
ATOM 5910 C CA . GLU B 1 356 ? 35.021 -62.897 96.063 1.00 39.51 368 GLU B CA 1
ATOM 5911 C C . GLU B 1 356 ? 34.478 -62.721 94.645 1.00 41.68 368 GLU B C 1
ATOM 5912 O O . GLU B 1 356 ? 34.632 -63.611 93.800 1.00 37.82 368 GLU B O 1
ATOM 5918 N N . ASN B 1 357 ? 33.796 -61.580 94.377 1.00 38.01 369 ASN B N 1
ATOM 5919 C CA . ASN B 1 357 ? 33.289 -61.218 93.059 1.00 36.74 369 ASN B CA 1
ATOM 5920 C C . ASN B 1 357 ? 34.299 -60.338 92.334 1.00 34.29 369 ASN B C 1
ATOM 5921 O O . ASN B 1 357 ? 35.106 -59.654 92.965 1.00 30.57 369 ASN B O 1
ATOM 5926 N N . PRO B 1 358 ? 34.267 -60.316 90.999 1.00 33.60 370 PRO B N 1
ATOM 5927 C CA . PRO B 1 358 ? 35.115 -59.355 90.275 1.00 33.93 370 PRO B CA 1
ATOM 5928 C C . PRO B 1 358 ? 34.950 -57.923 90.761 1.00 35.37 370 PRO B C 1
ATOM 5929 O O . PRO B 1 358 ? 35.953 -57.215 90.906 1.00 31.55 370 PRO B O 1
ATOM 5933 N N . SER B 1 359 ? 33.714 -57.483 91.034 1.00 29.41 371 SER B N 1
ATOM 5934 C CA . SER B 1 359 ? 33.507 -56.125 91.536 1.00 31.31 371 SER B CA 1
ATOM 5935 C C . SER B 1 359 ? 34.241 -55.890 92.855 1.00 30.57 371 SER B C 1
ATOM 5936 O O . SER B 1 359 ? 34.707 -54.775 93.110 1.00 30.87 371 SER B O 1
ATOM 5939 N N . ASP B 1 360 ? 34.329 -56.922 93.712 1.00 29.50 372 ASP B N 1
ATOM 5940 C CA . ASP B 1 360 ? 35.123 -56.834 94.946 1.00 33.93 372 ASP B CA 1
ATOM 5941 C C . ASP B 1 360 ? 36.608 -56.618 94.659 1.00 34.33 372 ASP B C 1
ATOM 5942 O O . ASP B 1 360 ? 37.279 -55.846 95.356 1.00 33.42 372 ASP B O 1
ATOM 5947 N N . LYS B 1 361 ? 37.150 -57.334 93.673 1.00 31.55 373 LYS B N 1
ATOM 5948 C CA . LYS B 1 361 ? 38.561 -57.166 93.331 1.00 32.84 373 LYS B CA 1
ATOM 5949 C C . LYS B 1 361 ? 38.829 -55.781 92.758 1.00 30.52 373 LYS B C 1
ATOM 5950 O O . LYS B 1 361 ? 39.853 -55.150 93.069 1.00 30.27 373 LYS B O 1
ATOM 5956 N N . VAL B 1 362 ? 37.924 -55.289 91.916 1.00 29.71 374 VAL B N 1
ATOM 5957 C CA . VAL B 1 362 ? 38.100 -53.945 91.372 1.00 31.11 374 VAL B CA 1
ATOM 5958 C C . VAL B 1 362 ? 38.099 -52.916 92.488 1.00 28.94 374 VAL B C 1
ATOM 5959 O O . VAL B 1 362 ? 38.923 -51.988 92.489 1.00 30.14 374 VAL B O 1
ATOM 5963 N N . GLU B 1 363 ? 37.188 -53.066 93.467 1.00 28.45 375 GLU B N 1
ATOM 5964 C CA . GLU B 1 363 ? 37.166 -52.129 94.592 1.00 30.83 375 GLU B CA 1
ATOM 5965 C C . GLU B 1 363 ? 38.455 -52.218 95.405 1.00 32.35 375 GLU B C 1
ATOM 5966 O O . GLU B 1 363 ? 39.003 -51.189 95.818 1.00 32.32 375 GLU B O 1
ATOM 5972 N N . ASN B 1 364 ? 38.967 -53.439 95.633 1.00 29.86 376 ASN B N 1
ATOM 5973 C CA . ASN B 1 364 ? 40.265 -53.572 96.307 1.00 30.46 376 ASN B CA 1
ATOM 5974 C C . ASN B 1 364 ? 41.360 -52.818 95.548 1.00 31.92 376 ASN B C 1
ATOM 5975 O O . ASN B 1 364 ? 42.151 -52.072 96.151 1.00 32.00 376 ASN B O 1
ATOM 5980 N N . TYR B 1 365 ? 41.397 -52.968 94.218 1.00 30.82 377 TYR B N 1
ATOM 5981 C CA . TYR B 1 365 ? 42.372 -52.249 93.388 1.00 32.66 377 TYR B CA 1
ATOM 5982 C C . TYR B 1 365 ? 42.233 -50.734 93.539 1.00 31.68 377 TYR B C 1
ATOM 5983 O O . TYR B 1 365 ? 43.224 -50.027 93.762 1.00 29.43 377 TYR B O 1
ATOM 5992 N N . ARG B 1 366 ? 41.008 -50.211 93.393 1.00 31.84 378 ARG B N 1
ATOM 5993 C CA . ARG B 1 366 ? 40.800 -48.769 93.519 1.00 35.19 378 ARG B CA 1
ATOM 5994 C C . ARG B 1 366 ? 41.229 -48.260 94.891 1.00 32.39 378 ARG B C 1
ATOM 5995 O O . ARG B 1 366 ? 41.863 -47.200 95.000 1.00 32.09 378 ARG B O 1
ATOM 6003 N N . ASN B 1 367 ? 40.864 -48.986 95.951 1.00 30.83 379 ASN B N 1
ATOM 6004 C CA . ASN B 1 367 ? 41.196 -48.547 97.307 1.00 35.00 379 ASN B CA 1
ATOM 6005 C C . ASN B 1 367 ? 42.713 -48.506 97.523 1.00 35.11 379 ASN B C 1
ATOM 6006 O O . ASN B 1 367 ? 43.240 -47.586 98.167 1.00 31.90 379 ASN B O 1
ATOM 6011 N N . ARG B 1 368 ? 43.436 -49.503 97.001 1.00 32.14 380 ARG B N 1
ATOM 6012 C CA . ARG B 1 368 ? 44.891 -49.521 97.173 1.00 31.44 380 ARG B CA 1
ATOM 6013 C C . ARG B 1 368 ? 45.551 -48.423 96.349 1.00 33.75 380 ARG B C 1
ATOM 6014 O O . ARG B 1 368 ? 46.558 -47.840 96.771 1.00 33.20 380 ARG B O 1
ATOM 6022 N N . ALA B 1 369 ? 44.989 -48.104 95.177 1.00 29.57 381 ALA B N 1
ATOM 6023 C CA . ALA B 1 369 ? 45.542 -47.007 94.389 1.00 32.55 381 ALA B CA 1
ATOM 6024 C C . ALA B 1 369 ? 45.341 -45.670 95.104 1.00 35.30 381 ALA B C 1
ATOM 6025 O O . ALA B 1 369 ? 46.229 -44.812 95.091 1.00 32.30 381 ALA B O 1
ATOM 6027 N N . LYS B 1 370 ? 44.179 -45.485 95.742 1.00 30.00 382 LYS B N 1
ATOM 6028 C CA . LYS B 1 370 ? 43.885 -44.227 96.436 1.00 33.15 382 LYS B CA 1
ATOM 6029 C C . LYS B 1 370 ? 44.789 -44.038 97.652 1.00 29.24 382 LYS B C 1
ATOM 6030 O O . LYS B 1 370 ? 45.330 -42.954 97.876 1.00 34.03 382 LYS B O 1
ATOM 6036 N N . LEU B 1 371 ? 44.956 -45.094 98.449 1.00 34.37 383 LEU B N 1
ATOM 6037 C CA . LEU B 1 371 ? 45.862 -45.051 99.592 1.00 39.80 383 LEU B CA 1
ATOM 6038 C C . LEU B 1 371 ? 47.296 -44.730 99.164 1.00 38.34 383 LEU B C 1
ATOM 6039 O O . LEU B 1 371 ? 47.975 -43.916 99.797 1.00 35.83 383 LEU B O 1
ATOM 6044 N N . ALA B 1 372 ? 47.769 -45.348 98.080 1.00 38.72 384 ALA B N 1
ATOM 6045 C CA . ALA B 1 372 ? 49.139 -45.104 97.638 1.00 36.87 384 ALA B CA 1
ATOM 6046 C C . ALA B 1 372 ? 49.302 -43.692 97.087 1.00 36.96 384 ALA B C 1
ATOM 6047 O O . ALA B 1 372 ? 50.340 -43.051 97.301 1.00 34.51 384 ALA B O 1
ATOM 6049 N N . MET B 1 373 ? 48.295 -43.191 96.368 1.00 32.78 385 MET B N 1
ATOM 6050 C CA . MET B 1 373 ? 48.330 -41.802 95.918 1.00 36.65 385 MET B CA 1
ATOM 6051 C C . MET B 1 373 ? 48.418 -40.845 97.103 1.00 35.71 385 MET B C 1
ATOM 6052 O O . MET B 1 373 ? 49.208 -39.891 97.086 1.00 38.58 385 MET B O 1
ATOM 6057 N N . THR B 1 374 ? 47.597 -41.078 98.129 1.00 36.54 386 THR B N 1
ATOM 6058 C CA . THR B 1 374 ? 47.529 -40.167 99.269 1.00 39.90 386 THR B CA 1
ATOM 6059 C C . THR B 1 374 ? 48.838 -40.171 100.053 1.00 40.99 386 THR B C 1
ATOM 6060 O O . THR B 1 374 ? 49.372 -39.110 100.400 1.00 41.56 386 THR B O 1
ATOM 6064 N N . GLU B 1 375 ? 49.360 -41.362 100.361 1.00 42.24 387 GLU B N 1
ATOM 6065 C CA . GLU B 1 375 ? 50.604 -41.443 101.118 1.00 42.44 387 GLU B CA 1
ATOM 6066 C C . GLU B 1 375 ? 51.772 -40.884 100.324 1.00 43.25 387 GLU B C 1
ATOM 6067 O O . GLU B 1 375 ? 52.671 -40.263 100.901 1.00 40.85 387 GLU B O 1
ATOM 6073 N N . HIS B 1 376 ? 51.755 -41.060 99.002 1.00 38.80 388 HIS B N 1
ATOM 6074 C CA . HIS B 1 376 ? 52.838 -40.540 98.172 1.00 42.14 388 HIS B CA 1
ATOM 6075 C C . HIS B 1 376 ? 52.811 -39.015 98.129 1.00 41.74 388 HIS B C 1
ATOM 6076 O O . HIS B 1 376 ? 53.860 -38.368 98.251 1.00 41.45 388 HIS B O 1
ATOM 6083 N N . LEU B 1 377 ? 51.623 -38.421 97.959 1.00 39.50 389 LEU B N 1
ATOM 6084 C CA . LEU B 1 377 ? 51.509 -36.964 97.972 1.00 43.05 389 LEU B CA 1
ATOM 6085 C C . LEU B 1 377 ? 51.925 -36.390 99.324 1.00 44.82 389 LEU B C 1
ATOM 6086 O O . LEU B 1 377 ? 52.650 -35.390 99.386 1.00 45.02 389 LEU B O 1
ATOM 6091 N N . GLU B 1 378 ? 51.489 -37.023 100.418 1.00 43.51 390 GLU B N 1
ATOM 6092 C CA . GLU B 1 378 ? 51.862 -36.542 101.745 1.00 46.29 390 GLU B CA 1
ATOM 6093 C C . GLU B 1 378 ? 53.368 -36.636 101.961 1.00 50.38 390 GLU B C 1
ATOM 6094 O O . GLU B 1 378 ? 53.970 -35.753 102.584 1.00 50.38 390 GLU B O 1
ATOM 6100 N N . SER B 1 379 ? 53.992 -37.692 101.428 1.00 45.17 391 SER B N 1
ATOM 6101 C CA . SER B 1 379 ? 55.437 -37.871 101.536 1.00 43.07 391 SER B CA 1
ATOM 6102 C C . SER B 1 379 ? 56.191 -36.804 100.755 1.00 44.64 391 SER B C 1
ATOM 6103 O O . SER B 1 379 ? 57.081 -36.135 101.293 1.00 46.57 391 SER B O 1
ATOM 6106 N N . LEU B 1 380 ? 55.856 -36.639 99.472 1.00 39.02 392 LEU B N 1
ATOM 6107 C CA . LEU B 1 380 ? 56.596 -35.717 98.616 1.00 43.47 392 LEU B CA 1
ATOM 6108 C C . LEU B 1 380 ? 56.472 -34.270 99.083 1.00 49.35 392 LEU B C 1
ATOM 6109 O O . LEU B 1 380 ? 57.359 -33.447 98.811 1.00 45.32 392 LEU B O 1
ATOM 6114 N N . LEU B 1 381 ? 55.374 -33.932 99.756 1.00 48.07 393 LEU B N 1
ATOM 6115 C CA . LEU B 1 381 ? 55.122 -32.570 100.213 1.00 50.19 393 LEU B CA 1
ATOM 6116 C C . LEU B 1 381 ? 55.455 -32.358 101.685 1.00 53.21 393 LEU B C 1
ATOM 6117 O O . LEU B 1 381 ? 55.344 -31.225 102.169 1.00 57.18 393 LEU B O 1
ATOM 6122 N N . ASP B 1 382 ? 55.842 -33.419 102.398 1.00 55.94 394 ASP B N 1
ATOM 6123 C CA . ASP B 1 382 ? 56.245 -33.380 103.802 1.00 62.49 394 ASP B CA 1
ATOM 6124 C C . ASP B 1 382 ? 55.105 -32.951 104.718 1.00 67.78 394 ASP B C 1
ATOM 6125 O O . ASP B 1 382 ? 55.127 -31.848 105.276 1.00 70.63 394 ASP B O 1
ATOM 6130 N N . ILE B 1 383 ? 54.120 -33.828 104.896 1.00 66.11 395 ILE B N 1
ATOM 6131 C CA . ILE B 1 383 ? 52.928 -33.514 105.683 1.00 69.12 395 ILE B CA 1
ATOM 6132 C C . ILE B 1 383 ? 52.958 -34.228 107.030 1.00 71.82 395 ILE B C 1
ATOM 6133 O O . ILE B 1 383 ? 53.986 -34.776 107.429 1.00 75.87 395 ILE B O 1
#

Nearest PDB structures (foldseek):
  6k11-assembly1_A  TM=9.991E-01  e=4.417E-66  Legionella pneumophila subsp. pneumophila str. Philadelphia 1
  5suj-assembly2_B  TM=9.982E-01  e=3.427E-64  Legionella pneumophila subsp. pneumophila str. Philadelphia 1
  5suj-assembly1_A  TM=9.937E-01  e=9.429E-64  Legionella pneumophila subsp. pneumophila str. Philadelphia 1
  6jky-assembly2_D  TM=8.378E-01  e=1.097E-61  Legionella pneumophila subsp. pneumophila str. Philadelphia 1
  7bxh-assembly1_B  TM=8.357E-01  e=4.057E-41  Legionella pneumophila subsp. pneumophila str. Philadelphia 1

Sequence (762 aa):
ESPGFMVHKKLKSMSQSYGVMMTGVPAEVLGQMQAERSIPSINKTGNLKQQIAKEVSKVCHMMTEPTQSCGQASNDVCELLLGKIEAEKFHFTKYEALSADGDNLKNVLENTAPSSTNLLIRFEIDREDPPIVLVKTKNENFNPETAVKNKIYLLENKLYFIDKMGNLFNLGPGKKKCTQLFNAIGDSAEYSLCDPFVLEEPEKPEDFAISEIVDIFNEQKERFDFWIGSHSFTIYIPQTLGESPRQFYPYQAYFGSHTLQDWFVSDKDEYLSRIGIDKYIEKLAVLGKTTNTKERSDIYAEFFSKRGREAFFCAHLNEKRQPLRVKFKITEINPELALKNLQETQEFIDTHPGENPSDKVENYRNRAKLAMTEHLESLLDSPGFMVHKKLKSMSQSYGVMMTGVPAEVLGQMQAERSIPSINKTGNLKQQIAKEVSKVCHMMTEPTQSCGQASNDVCELLL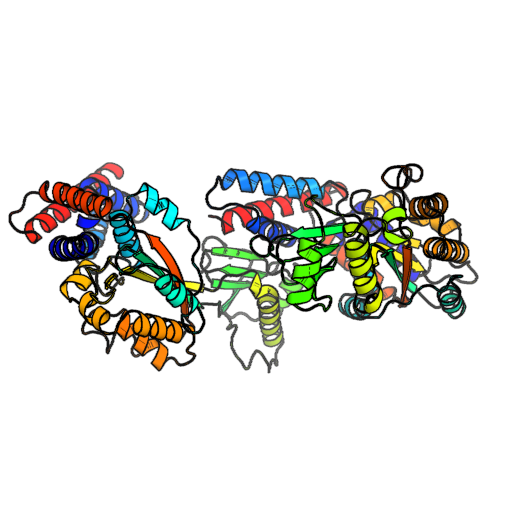GKIEAEKFHFTKYEALSADGDNLKNVLENTAPSSTNLLIRFEIDREDPPIVLVKTKNENFNPETAVKNKIYLLENKLYFIDKMGNLFNLGPGKKKCTQLFNAIGDSAEYSLCDPFVLEEPEKPEDFAISEIVDIFNEQKERFDFWIGSHSFTIYIPQTLGESPRQFYPYQAYFGSHTLQDWFVSDKDEYLSRIGIDKYIEKLAVLGKTTNTKERSDIYAEFFSKRGREAFFCAHLNEKRQPLRVKFKITEINPELALKNLQETQEFIDTHPGENPSDKVENYRNRAKLAMTEHLESLLDI

Foldseek 3Di:
DDLQVVLVVLVLVCCLLFPPLLQVDFLLRLLLVLLVVCVVVDDLVDDQVVSLVVSLVVVLVCVPAQAQAFVNQVLSVLCLFANDPVSVVLVPDDWAFQPLQNVVVVVVVVPDALQPFKKKKKKWKKFQAAAWKEFEDEPVPDDLVPDDARYWYQYLAFTWHQHPVSDIDTLDDGNVVSNVLSVQADDDGIGTLPPCCLQVVNDGSNSVSSNVSNVSCVVPVVVDDRIDTDHMKMKIWGHDDDPDDTWIFIFGGHGRAGGSSLVSVVCVRVVVRVVPPSVLSSLLSCLQPDQDQVSVLQSCLSNPGRPPCSVPCQPDVNTPNTHMTMIMDMDTGDSVSSVVSSVVSVVSLVPADDDGSVRSSVSSSVSSSVSNSVSNVVVSD/DLQVVLVVLVLVCCLLAPPLLQVQFLLRLLLVLLVVCVVVDDLVDDLVVSLVVSLVVVLVCVVAQAQAFVNQVLSVLCLFANPVVSVVLVPDDWAFADLQRVVVVVVVVPDALAPFKKKKKKWKKFQAAAWKEFEDEPVVDDLVPDDARYWYQYQAFTWHQHPVSDIDTLDDGNVLSNQLNVQADDDGMDTLPPVCLPPPNDGSNSVSSNVSSVSCVVPVVVDDRIDTDHMKMKIWGRDDDPDDTWIFIFGGHGRAGGSSLCSVLCVRVVVRVVPPSVVSSLLSCCQNDQDQVSVLQSCLSNPGRPPCSVPCQPDPNTDNTHMTMIMDMDTGDSVSSVVSSVVSVVSLVVADDDGSVRSNVSSSVSSSVSNSVSNCVVSVD

Radius of gyration: 34.76 Å; Cα contacts (8 Å, |Δi|>4): 1225; chains: 2; bounding box: 74×84×92 Å

Solvent-accessible surface area: 39107 Å² total; per-residue (Å²): 137,2,58,0,46,58,0,6,119,51,2,15,58,9,4,57,44,25,15,54,0,16,67,29,55,30,0,45,20,35,0,10,78,10,0,33,153,8,40,114,72,6,92,128,87,41,88,55,168,120,32,15,63,142,10,10,52,113,6,27,107,66,41,89,77,45,41,42,38,12,24,99,1,2,80,33,2,5,67,17,1,15,14,150,126,76,12,107,125,13,124,155,68,134,66,79,72,21,37,75,90,0,67,48,0,35,78,60,7,126,134,34,53,59,58,89,16,10,5,0,0,31,0,34,0,5,78,55,40,43,9,108,24,0,21,42,23,101,63,141,121,28,72,52,159,106,23,91,114,30,39,1,11,0,4,46,37,72,0,28,1,0,8,54,126,29,77,75,40,61,6,61,25,49,137,184,67,0,53,89,0,14,112,33,6,27,142,66,85,75,22,55,18,68,54,84,163,26,51,133,113,34,145,110,108,34,15,121,5,7,17,64,0,15,77,36,7,74,151,26,80,142,114,20,75,22,51,47,42,26,7,5,1,0,0,0,1,8,41,14,97,58,178,60,98,54,75,1,23,3,2,4,0,39,125,55,25,1,28,12,54,56,3,0,88,32,56,1,0,72,106,1,7,169,62,31,19,74,102,1,0,58,64,0,7,33,1,32,123,17,130,80,41,137,75,8,5,66,12,0,4,55,1,0,0,90,96,58,129,58,82,112,37,7,31,144,162,84,63,49,145,60,62,9,80,7,46,5,12,48,34,124,10,85,16,112,74,0,41,130,23,0,67,76,15,31,62,46,0,79,100,6,87,28,163,76,47,74,59,28,18,79,34,1,67,94,102,1,100,101,10,0,36,96,6,0,83,51,53,23,163,34,57,0,83,96,0,7,130,54,2,17,58,8,3,58,39,24,17,53,0,12,60,34,52,69,1,111,73,32,0,65,92,16,0,75,159,7,38,108,71,3,94,99,134,40,86,39,131,121,24,9,62,119,6,11,53,100,24,29,109,78,41,90,77,45,37,40,39,11,23,98,2,1,76,27,2,6,73,15,1,13,14,146,125,68,10,84,119,12,120,104,68,179,63,107,63,23,32,77,60,0,64,48,0,38,76,59,10,146,132,26,48,61,57,70,19,10,8,0,0,32,0,42,0,4,77,56,40,54,11,108,26,0,23,41,21,112,68,146,111,28,74,56,160,108,20,92,106,32,39,0,13,0,3,56,45,46,0,13,2,1,9,63,124,27,14,39,5,4,6,24,22,30,136,129,69,0,42,81,0,25,119,26,5,28,148,66,82,76,25,51,15,71,57,98,146,28,38,163,117,38,142,100,98,30,9,113,2,5,20,64,0,17,76,30,12,69,151,34,95,180,47,20,74,22,55,53,49,31,10,14,1,0,0,0,1,7,44,13,110,67,183,60,98,51,74,1,22,3,3,4,0,40,114,55,23,1,28,10,52,54,4,0,87,31,54,1,0,68,109,1,7,175,59,28,21,80,105,2,0,60,66,0,5,36,0,38,114,18,130,79,43,140,75,9,6,64,12,0,4,56,1,1,0,89,96,58,125,62,77,111,39,8,31,147,172,78,61,47,142,57,60,7,76,6,36,11,10,46,35,111,10,82,15,107,76,0,24,123,32,0,81,102,15,36,117,44,0,83,92,2,85,29,164,80,52,71,60,27,16,77,34,1,74,95,102,2,100,105,13,0,35,99,30,0,59,83,91,21,131,92

B-factor: mean 43.44, std 11.01, range [22.43, 88.86]

InterPro domains:
  IPR054021 MvcA insertion domain [PF22193] (144-238)

Secondary structure (DSSP, 8-state):
--HHHHHHHHHHHHHHHHGGGGG---HHHHHHHHHHHHGGGS-TTS-HHHHHHHHHHHHHHHHTSS---HHHHHHHHHHHHH-HHHHHHHHHSPPEEPPTTSHHHHHHHHTS-TTT--EEEEEEEEEE----EEEE--GGG--TTTSPSSEEEE-SS-EEEE-TT--EEE-S--HHHHHHHHHHS---S-EES--HHHHHS--SHHHHHHHHHHHHHHHTGGG---EEEEEEEEEEEPPPPTTPPP--EEE--BTTTB-HHHHHHTTHHHHHHTT-HHHHHHHHHHHTT---HHHHHHHHHHHHSPTT-TTTTTSGGG---S-EEEEEEEEE--HHHHHHHHHHHHHHHHTS--SSHHHHHHHHHHHHHHHHHHHHHHHH-/-HHHHHHHHHHHHHHHHGGGGG---HHHHHHHHHHHHGGGS-TTS-HHHHHHHHHHHHHHHTTSS---HHHHHHHHHHHHHHHHHHHHHHHSPPEEPPTTSHHHHHHHHTS-TTT--EEEEEEEEEE----EEEE--GGG--TTTSPSSEEEE-SS-EEEE-TT--EEE-S--HHHHHHHHHHS-S-SEEES--TTTSSS--SHHHHHHHHHHHHHHHTGGG---EEEEEEEEEEEPPP-TTPPP--EEE--BTTTB-HHHHHHHTHHHHHHTT-HHHHHHHHHHHHH---HHHHHHHHHHHHSPTT-TTTTTSGGG---S-EEEEEEEEE--HHHHHHHHHHHHHHHHTS--SSHHHHHHHHHHHHHHHHHHHHHHHHT-